Protein AF-A0A534WFU0-F1 (afdb_monomer_lite)

Secondary structure (DSSP, 8-state):
--HHHHHHHHHHHHHHHHHHHHHHHHHHHHHS-SS-SSTTTHHHHHHHHHHHTT--SS----HHHHHHHHHHHHHHHHHHHHHHHHHTTTSSS-TT-PPPPPHHHHHHHHHHHHTT----SS-HHHH--HHIIIIIIHHHHHHHHHHHHHHHHHHHHHHHSPP-STT------HHHHHHHIIIIIIHHHHHHHHHHHHHHT-----PPPEEEE-TTS-EEEE--S-HHHHHHHHHHTT----SSTTGGGSTTT--SHHHHHHHHHHHHHHHHHHHHHHHHHTS-HHHHHHHHHHHHHHHHHHHHHHHHHHTSPPGGGTT-TTS-TTS---TT--TTTHHHHHHHHHHHHHHTT----SS-GGGS-HHHHHHHHHHHHTTS-SS-STTHHHHHHHHHHHHHHHHHHHHHTS--EETTEEP-HHHHHHHHHHHHHHHHHHHHHHHHHHHSHHHHTT-SS-THHHHHHHHHHHHHHHHT-----S-S---SHHHHHHHHHHHHHHHHHHHHHHHHHHHHHTTS--PPP-TTS--TTSHHHHHHHHHHHHHHHHHTT----THHHHHHHHHHHHHHHHHHHHSPPTTPPPHHHHHHHHHHHHHHHHHHHHHHHHHHHHHHHHHHHHHHHHHT-EEEEESSSSPPS--TT--SEEEEEGGG--TT-EEEEETTPBP-S-EEEEEEEEEEE-HHHH---PPEEEETTSTT-EE-TT-EE-SSEEEEEE-S-TT-SHHHHHHHHHH-TT-PPPHHHHHHHHHHTTTGGGSSHHHHHHHHHHHHTT----HHHHHHHHHHHS-HHHHTTHHHHHHHHHHHHHTTTEEES-HHHHHHHHT-SEEEEEIIIIIEEEEEEEEEEEEPTT--HHHHHHHHHHTTTT--SHHHHHHHHHHHHHS--PPP---SSEEEEEEETTTTEEEEEETTEEEEEEEHHHHHHHHHHTT----HHHHHHHHHHHHTT-EEEEEEETTEEEEEEEEEEEEPTTHHHHHHHHHHTT-EEEEE-SS-HHHHHHHHHHHT-SEEE-S--HHHHHHHHHHHHHTT--EEEEE-SGGGHHHHTTSSEEEEETTS-HHHHHH-SEEESS--TTHHHHHHHHHHHHHHHHHHHHHHHHHHHHHHHHHHHHHHHTTT-GGGGGG-TT--S-HHHHHHHHHHHHHHHHHHHHHHHHH--------HHHHHHHHIIIIIHHHHHHHHHHHHHHHHHHHHTT--

Foldseek 3Di:
DDPVLVVLVVVLVVLLVVLLQVLLVLVLCLAVNPDHPPCVPLVVVVVVVCVVVVNDQVDFDFLVRLLVVLVVVLVVLLVVLLVCQQCVLVDPQQLVSAHRADNLQSLLQSLLLSLLQQFDLDFLLRRDGQCSVVVNRLVSLLQNLLQLQLLLQQLLQLQQAFADPVPPLGRGHSVSSRSSSRRRPQPVQLVVQLVVLVVLQAAADSDQWDWDQDPVRDTDTHGHHHQSSSLSSLQLQLSQNANGPLFCQDCNSPVALVSLSVSLSSLLNQLSNSLQNSCVSNVHSLLSVLLLLLLVVLLVVLLVQLLVQQQAADPVCPPVPVDDPRQGQCAQADPRQGSSSQSSVLSSLLLALRQHHNGQLLSGDPRNNVSSLLSLLLLSQNSYGNNRNSLLLVLLLLVLQLLLCLQLLAFRDDQQFGRFLLLLLLSLQLLLLLLVLLLVLLLVLLVDCVSQVQAQDAFPSSSVQSSSLLSSLLSSSNHGSPRGSLNDSSSSNSSSVSSNCSRSVSSSSSSVSSSVSNNTFGFDDFLAHDDCRDPLVSVSSSVSSCLCSVLSNAAAQALVLLVVLLVVLVVLLVCCVVPNDVPADDSLLSVLLSVLSVLLNVLLVVLLCVLLVLLLVVLVVLVVLLQPAKWFWFQDPPDDPDDPPDDRTDIDRLLQDAQQIKTKAAAFHFANFKFFFQADKFWKQPCQQQVDRDTDIAHHDDLRRIDAGSIGTHHGMTMTGHHHGRCGGPSSLSSCVSNPPPADQARSLSSVSSVLVSSNSRQHSVLVSVCSSCVSNVFHDHSSLSSLLRNLSRLSLLSSLSNSLLSLLQVLLVVVQKHFLYSNLLQLLLHFQAEEEECALAQFVNDFAFDDWFFDVPFDRVNSLVLLLQQLVQAPDPHSVRSVVCSCPVVVDDDDPPPPFKDWAYDDPVLQWTFIDGDQWTKIKGAPVSVQVQLVVLVAHDDPVQVVVQVVLVLLLWGWIWMDIRNGTGHITTTHRGGDPPLLVLQVVCVLLNYAYEYEYLADPSNQVNSCVVNVHRYYDYNDFLVNLQVVQVVCVVSVGQYEYEDAELRCLVNQLSHSAREYECSHDPSSVVSGSMYRPNSHNSSSSVSNQSSSLSSSLSSLSVLLSSLQSVLLCLLQVCLSPCVSVVVCVVSVVLPFPHSSLSSSLSSNCSSVSSVVCSVCSSVGDRDDSRRSSVSSVVSCVCRNVCSNPVSSVRSSVSSVVCVVVVVD

pLDDT: mean 85.78, std 10.75, range [32.53, 98.62]

Structure (mmCIF, N/CA/C/O backbone):
data_AF-A0A534WFU0-F1
#
_entry.id   AF-A0A534WFU0-F1
#
loop_
_atom_site.group_PDB
_atom_site.id
_atom_site.type_symbol
_atom_site.label_atom_id
_atom_site.label_alt_id
_atom_site.label_comp_id
_atom_site.label_asym_id
_atom_site.label_entity_id
_atom_site.label_seq_id
_atom_site.pdbx_PDB_ins_code
_atom_site.Cartn_x
_atom_site.Cartn_y
_atom_site.Cartn_z
_atom_site.occupancy
_atom_site.B_iso_or_equiv
_atom_site.auth_seq_id
_atom_site.auth_comp_id
_atom_site.auth_asym_id
_atom_site.auth_atom_id
_atom_site.pdbx_PDB_model_num
ATOM 1 N N . MET A 1 1 ? 3.843 -21.977 -29.420 1.00 87.38 1 MET A N 1
ATOM 2 C CA . MET A 1 1 ? 4.361 -22.401 -28.090 1.00 87.38 1 MET A CA 1
ATOM 3 C C . MET A 1 1 ? 4.726 -23.883 -28.153 1.00 87.38 1 MET A C 1
ATOM 5 O O . MET A 1 1 ? 4.116 -24.588 -28.947 1.00 87.38 1 MET A O 1
ATOM 9 N N . THR A 1 2 ? 5.683 -24.371 -27.357 1.00 88.62 2 THR A N 1
ATOM 10 C CA . THR A 1 2 ? 6.156 -25.772 -27.396 1.00 88.62 2 THR A CA 1
ATOM 11 C C . THR A 1 2 ? 6.122 -26.433 -26.014 1.00 88.62 2 THR A C 1
ATOM 13 O O . THR A 1 2 ? 6.211 -25.760 -24.987 1.00 88.62 2 THR A O 1
ATOM 16 N N . ALA A 1 3 ? 6.033 -27.767 -25.976 1.00 90.81 3 ALA A N 1
ATOM 17 C CA . ALA A 1 3 ? 6.104 -28.527 -24.723 1.00 90.81 3 ALA A CA 1
ATOM 18 C C . ALA A 1 3 ? 7.457 -28.347 -24.007 1.00 90.81 3 ALA A C 1
ATOM 20 O O . ALA A 1 3 ? 7.496 -28.235 -22.785 1.00 90.81 3 ALA A O 1
ATOM 21 N N . ILE A 1 4 ? 8.557 -28.248 -24.765 1.00 90.12 4 ILE A N 1
ATOM 22 C CA . ILE A 1 4 ? 9.907 -28.007 -24.228 1.00 90.12 4 ILE A CA 1
ATOM 23 C C . ILE A 1 4 ? 9.972 -26.648 -23.515 1.00 90.12 4 ILE A C 1
ATOM 25 O O . ILE A 1 4 ? 10.508 -26.573 -22.412 1.00 90.12 4 ILE A O 1
ATOM 29 N N . GLY A 1 5 ? 9.366 -25.599 -24.086 1.00 92.00 5 GLY A N 1
ATOM 30 C CA . GLY A 1 5 ? 9.290 -24.281 -23.449 1.00 92.00 5 GLY A CA 1
ATOM 31 C C . GLY A 1 5 ? 8.553 -24.312 -22.107 1.00 92.00 5 GLY A C 1
ATOM 32 O O . GLY A 1 5 ? 9.035 -23.759 -21.122 1.00 92.00 5 GLY A O 1
ATOM 33 N N . TRP A 1 6 ? 7.437 -25.041 -22.023 1.00 95.56 6 TRP A N 1
ATOM 34 C CA . TRP A 1 6 ? 6.738 -25.243 -20.749 1.00 95.56 6 TRP A CA 1
ATOM 35 C C . TRP A 1 6 ? 7.561 -26.041 -19.731 1.00 95.56 6 TRP A C 1
ATOM 37 O O . TRP A 1 6 ? 7.572 -25.685 -18.554 1.00 95.56 6 TRP A O 1
ATOM 47 N N . VAL A 1 7 ? 8.295 -27.072 -20.163 1.00 95.81 7 VAL A N 1
ATOM 48 C CA . VAL A 1 7 ? 9.203 -27.828 -19.282 1.00 95.81 7 VAL A CA 1
ATOM 49 C C . VAL A 1 7 ? 10.330 -26.938 -18.742 1.00 95.81 7 VAL A C 1
ATOM 51 O O . VAL A 1 7 ? 10.638 -27.033 -17.557 1.00 95.81 7 VAL A O 1
ATOM 54 N N . GLN A 1 8 ? 10.895 -26.030 -19.549 1.00 93.62 8 GLN A N 1
ATOM 55 C CA . GLN A 1 8 ? 11.884 -25.042 -19.088 1.00 93.62 8 GLN A CA 1
ATOM 56 C C . GLN A 1 8 ? 11.313 -24.125 -17.993 1.00 93.62 8 GLN A C 1
ATOM 58 O O . GLN A 1 8 ? 11.947 -23.949 -16.952 1.00 93.62 8 GLN A O 1
ATOM 63 N N . ILE A 1 9 ? 10.103 -23.588 -18.195 1.00 96.00 9 ILE A N 1
ATOM 64 C CA . ILE A 1 9 ? 9.423 -22.701 -17.234 1.00 96.00 9 ILE A CA 1
ATOM 65 C C . ILE A 1 9 ? 9.124 -23.442 -15.919 1.00 96.00 9 ILE A C 1
ATOM 67 O O . ILE A 1 9 ? 9.430 -22.943 -14.836 1.00 96.00 9 ILE A O 1
ATOM 71 N N . VAL A 1 10 ? 8.584 -24.664 -15.989 1.00 97.00 10 VAL A N 1
ATOM 72 C CA . VAL A 1 10 ? 8.299 -25.487 -14.797 1.00 97.00 10 VAL A CA 1
ATOM 73 C C . VAL A 1 10 ? 9.586 -25.868 -14.056 1.00 97.00 10 VAL A C 1
ATOM 75 O O . VAL A 1 10 ? 9.624 -25.800 -12.826 1.00 97.00 10 VAL A O 1
ATOM 78 N N . LEU A 1 11 ? 10.655 -26.219 -14.780 1.00 97.38 11 LEU A N 1
ATOM 79 C CA . LEU A 1 11 ? 11.960 -26.535 -14.195 1.00 97.38 11 LEU A CA 1
ATOM 80 C C . LEU A 1 11 ? 12.571 -25.322 -13.479 1.00 97.38 11 LEU A C 1
ATOM 82 O O . LEU A 1 11 ? 13.090 -25.473 -12.374 1.00 97.38 11 LEU A O 1
ATOM 86 N N . PHE A 1 12 ? 12.467 -24.124 -14.063 1.00 97.88 12 PHE A N 1
ATOM 87 C CA . PHE A 1 12 ? 12.903 -22.877 -13.432 1.00 97.88 12 PHE A CA 1
ATOM 88 C C . PHE A 1 12 ? 12.216 -22.656 -12.075 1.00 97.88 12 PHE A C 1
ATOM 90 O O . PHE A 1 12 ? 12.898 -22.569 -11.049 1.00 97.88 12 PHE A O 1
ATOM 97 N N . PHE A 1 13 ? 10.878 -22.654 -12.033 1.00 97.62 13 PHE A N 1
ATOM 98 C CA . PHE A 1 13 ? 10.144 -22.457 -10.776 1.00 97.62 13 PHE A CA 1
ATOM 99 C C . PHE A 1 13 ? 10.423 -23.566 -9.751 1.00 97.62 13 PHE A C 1
ATOM 101 O O . PHE A 1 13 ? 10.534 -23.277 -8.559 1.00 97.62 13 PHE A O 1
ATOM 108 N N . ALA A 1 14 ? 10.598 -24.818 -10.189 1.00 97.88 14 ALA A N 1
ATOM 109 C CA . ALA A 1 14 ? 10.969 -25.924 -9.307 1.00 97.88 14 ALA A CA 1
ATOM 110 C C . ALA A 1 14 ? 12.361 -25.731 -8.671 1.00 97.88 14 ALA A C 1
ATOM 112 O O . ALA A 1 14 ? 12.529 -25.986 -7.475 1.00 97.88 14 ALA A O 1
ATOM 113 N N . VAL A 1 15 ? 13.345 -25.235 -9.430 1.00 98.19 15 VAL A N 1
ATOM 114 C CA . VAL A 1 15 ? 14.695 -24.931 -8.923 1.00 98.19 15 VAL A CA 1
ATOM 115 C C . VAL A 1 15 ? 14.673 -23.738 -7.961 1.00 98.19 15 VAL A C 1
ATOM 117 O O . VAL A 1 15 ? 15.229 -23.837 -6.866 1.00 98.19 15 VAL A O 1
ATOM 120 N N . VAL A 1 16 ? 13.976 -22.645 -8.292 1.00 97.88 16 VAL A N 1
ATOM 121 C CA . VAL A 1 16 ? 13.821 -21.484 -7.390 1.00 97.88 16 VAL A CA 1
ATOM 122 C C . VAL A 1 16 ? 13.132 -21.886 -6.079 1.00 97.88 16 VAL A C 1
ATOM 124 O O . VAL A 1 16 ? 13.598 -21.531 -4.991 1.00 97.88 16 VAL A O 1
ATOM 127 N N . LEU A 1 17 ? 12.069 -22.694 -6.148 1.00 97.44 17 LEU A N 1
ATOM 128 C CA . LEU A 1 17 ? 11.371 -23.232 -4.976 1.00 97.44 17 LEU A CA 1
ATOM 129 C C . LEU A 1 17 ? 12.290 -24.113 -4.108 1.00 97.44 17 LEU A C 1
ATOM 131 O O . LEU A 1 17 ? 12.271 -24.010 -2.878 1.00 97.44 17 LEU A O 1
ATOM 135 N N . ALA A 1 18 ? 13.132 -24.943 -4.732 1.00 97.88 18 ALA A N 1
ATOM 136 C CA . ALA A 1 18 ? 14.110 -25.774 -4.032 1.00 97.88 18 ALA A CA 1
ATOM 137 C C . ALA A 1 18 ? 15.213 -24.946 -3.342 1.00 97.88 18 ALA A C 1
ATOM 139 O O . ALA A 1 18 ? 15.625 -25.295 -2.234 1.00 97.88 18 ALA A O 1
ATOM 140 N N . LEU A 1 19 ? 15.656 -23.838 -3.951 1.00 97.25 19 LEU A N 1
ATOM 141 C CA . LEU A 1 19 ? 16.693 -22.939 -3.416 1.00 97.25 19 LEU A CA 1
ATOM 142 C C . LEU A 1 19 ? 16.180 -21.958 -2.347 1.00 97.25 19 LEU A C 1
ATOM 144 O O . LEU A 1 19 ? 16.927 -21.612 -1.427 1.00 97.25 19 LEU A O 1
ATOM 148 N N . THR A 1 20 ? 14.898 -21.579 -2.407 1.00 97.81 20 THR A N 1
ATOM 149 C CA . THR A 1 20 ? 14.222 -20.661 -1.467 1.00 97.81 20 THR A CA 1
ATOM 150 C C . THR A 1 20 ? 14.509 -21.015 0.003 1.00 97.81 20 THR A C 1
ATOM 152 O O . THR A 1 20 ? 14.921 -20.169 0.799 1.00 97.81 20 THR A O 1
ATOM 155 N N . LYS A 1 21 ? 14.338 -22.291 0.378 1.00 97.19 21 LYS A N 1
ATOM 156 C CA . LYS A 1 21 ? 14.540 -22.779 1.755 1.00 97.19 21 LYS A CA 1
ATOM 157 C C . LYS A 1 21 ? 16.011 -22.769 2.215 1.00 97.19 21 LYS A C 1
ATOM 159 O O . LYS A 1 21 ? 16.262 -22.201 3.278 1.00 97.19 21 LYS A O 1
ATOM 164 N N . PRO A 1 22 ? 16.982 -23.409 1.528 1.00 97.56 22 PRO A N 1
ATOM 165 C CA . PRO A 1 22 ? 18.373 -23.434 1.983 1.00 97.56 22 PRO A CA 1
ATOM 166 C C . PRO A 1 22 ? 19.017 -22.043 1.999 1.00 97.56 22 PRO A C 1
ATOM 168 O O . PRO A 1 22 ? 19.677 -21.714 2.985 1.00 97.56 22 PRO A O 1
ATOM 171 N N . LEU A 1 23 ? 18.782 -21.203 0.983 1.00 96.56 23 LEU A N 1
ATOM 172 C CA . LEU A 1 23 ? 19.346 -19.850 0.940 1.00 96.56 23 LEU A CA 1
ATOM 173 C C . LEU A 1 23 ? 18.704 -18.941 1.999 1.00 96.56 23 LEU A C 1
ATOM 175 O O . LEU A 1 23 ? 19.419 -18.293 2.764 1.00 96.56 23 LEU A O 1
ATOM 179 N N . GLY A 1 24 ? 17.376 -18.977 2.155 1.00 96.88 24 GLY A N 1
ATOM 180 C CA . GLY A 1 24 ? 16.691 -18.248 3.227 1.00 96.88 24 GLY A CA 1
ATOM 181 C C . GLY A 1 24 ? 17.104 -18.689 4.639 1.00 96.88 24 GLY A C 1
ATOM 182 O O . GLY A 1 24 ? 17.192 -17.861 5.553 1.00 96.88 24 GLY A O 1
ATOM 183 N N . ALA A 1 25 ? 17.415 -19.978 4.829 1.00 95.94 25 ALA A N 1
ATOM 184 C CA . ALA A 1 25 ? 17.939 -20.520 6.084 1.00 95.94 25 ALA A CA 1
ATOM 185 C C . ALA A 1 25 ? 19.394 -20.120 6.356 1.00 95.94 25 ALA A C 1
ATOM 187 O O . ALA A 1 25 ? 19.766 -19.924 7.515 1.00 95.94 25 ALA A O 1
ATOM 188 N N . TYR A 1 26 ? 20.206 -19.975 5.308 1.00 96.50 26 TYR A N 1
ATOM 189 C CA . TYR A 1 26 ? 21.554 -19.429 5.406 1.00 96.50 26 TYR A CA 1
ATOM 190 C C . TYR A 1 26 ? 21.514 -17.941 5.785 1.00 96.50 26 TYR A C 1
ATOM 192 O O . TYR A 1 26 ? 22.083 -17.563 6.809 1.00 96.50 26 TYR A O 1
ATOM 200 N N . MET A 1 27 ? 20.757 -17.119 5.049 1.00 96.44 27 MET A N 1
ATOM 201 C CA . MET A 1 27 ? 20.616 -15.682 5.323 1.00 96.44 27 MET A CA 1
ATOM 202 C C . MET A 1 27 ? 20.063 -15.408 6.729 1.00 96.44 27 MET A C 1
ATOM 204 O O . MET A 1 27 ? 20.607 -14.571 7.447 1.00 96.44 27 MET A O 1
ATOM 208 N N . PHE A 1 28 ? 19.066 -16.171 7.194 1.00 95.75 28 PHE A N 1
ATOM 209 C CA . PHE A 1 28 ? 18.560 -16.036 8.567 1.00 95.75 28 PHE A CA 1
ATOM 210 C C . PHE A 1 28 ? 19.661 -16.234 9.629 1.00 95.75 28 PHE A C 1
ATOM 212 O O . PHE A 1 28 ? 19.706 -15.493 10.610 1.00 95.75 28 PHE A O 1
ATOM 219 N N . ARG A 1 29 ? 20.589 -17.183 9.421 1.00 94.12 29 ARG A N 1
ATOM 220 C CA . ARG A 1 29 ? 21.737 -17.414 10.322 1.00 94.12 29 ARG A CA 1
ATOM 221 C C . ARG A 1 29 ? 22.804 -16.318 10.241 1.00 94.12 29 ARG A C 1
ATOM 223 O O . ARG A 1 29 ? 23.477 -16.077 11.237 1.00 94.12 29 ARG A O 1
ATOM 230 N N . VAL A 1 30 ? 22.971 -15.674 9.085 1.00 94.00 30 VAL A N 1
ATOM 231 C CA . VAL A 1 30 ? 23.901 -14.544 8.902 1.00 94.00 30 VAL A CA 1
ATOM 232 C C . VAL A 1 30 ? 23.405 -13.301 9.652 1.00 94.00 30 VAL A C 1
ATOM 234 O O . VAL A 1 30 ? 24.183 -12.667 10.367 1.00 94.00 30 VAL A O 1
ATOM 237 N N . PHE A 1 31 ? 22.118 -12.964 9.517 1.00 93.12 31 PHE A N 1
ATOM 238 C CA . PHE A 1 31 ? 21.583 -11.684 9.994 1.00 93.12 31 PHE A CA 1
ATOM 239 C C . PHE A 1 31 ? 21.004 -11.719 11.417 1.00 93.12 31 PHE A C 1
ATOM 241 O O . PHE A 1 31 ? 21.310 -10.823 12.199 1.00 93.12 31 PHE A O 1
ATOM 248 N N . GLU A 1 32 ? 20.226 -12.747 11.785 1.00 90.44 32 GLU A N 1
ATOM 249 C CA . GLU A 1 32 ? 19.561 -12.850 13.104 1.00 90.44 32 GLU A CA 1
ATOM 250 C C . GLU A 1 32 ? 19.981 -14.113 13.898 1.00 90.44 32 GLU A C 1
ATOM 252 O O . GLU A 1 32 ? 19.374 -14.443 14.917 1.00 90.44 32 GLU A O 1
ATOM 257 N N . GLY A 1 33 ? 21.003 -14.848 13.443 1.00 79.31 33 GLY A N 1
ATOM 258 C CA . GLY A 1 33 ? 21.503 -16.054 14.111 1.00 79.31 33 GLY A CA 1
ATOM 259 C C . GLY A 1 33 ? 22.493 -15.772 15.248 1.00 79.31 33 GLY A C 1
ATOM 260 O O . GLY A 1 33 ? 23.365 -14.914 15.129 1.00 79.31 33 GLY A O 1
ATOM 261 N N . GLU A 1 34 ? 22.421 -16.569 16.321 1.00 76.25 34 GLU A N 1
ATOM 262 C CA . GLU A 1 34 ? 23.332 -16.501 17.483 1.00 76.25 34 GLU A CA 1
ATOM 263 C C . GLU A 1 34 ? 24.814 -16.702 17.124 1.00 76.25 34 GLU A C 1
ATOM 265 O O . GLU A 1 34 ? 25.704 -16.232 17.832 1.00 76.25 34 GLU A O 1
ATOM 270 N N . ARG A 1 35 ? 25.092 -17.435 16.037 1.00 79.00 35 ARG A N 1
ATOM 271 C CA . ARG A 1 35 ? 26.437 -17.676 15.502 1.00 79.00 35 ARG A CA 1
ATOM 272 C C . ARG A 1 35 ? 26.400 -17.649 13.978 1.00 79.00 35 ARG A C 1
ATOM 274 O O . ARG A 1 35 ? 25.662 -18.418 13.361 1.00 79.00 35 ARG A O 1
ATOM 281 N N . GLN A 1 36 ? 27.233 -16.800 13.388 1.00 86.81 36 GLN A N 1
ATOM 282 C CA . GLN A 1 36 ? 27.396 -16.671 11.942 1.00 86.81 36 GLN A CA 1
ATOM 283 C C . GLN A 1 36 ? 28.006 -17.964 11.357 1.00 86.81 36 GLN A C 1
ATOM 285 O O . GLN A 1 36 ? 28.802 -18.630 12.031 1.00 86.81 36 GLN A O 1
ATOM 290 N N . PRO A 1 37 ? 27.662 -18.353 10.114 1.00 85.06 37 PRO A N 1
ATOM 291 C CA . PRO A 1 37 ? 28.243 -19.527 9.464 1.00 85.06 37 PRO A CA 1
ATOM 292 C C . PRO A 1 37 ? 29.743 -19.332 9.174 1.00 85.06 37 PRO A C 1
ATOM 294 O O . PRO A 1 37 ? 30.183 -18.234 8.864 1.00 85.06 37 PRO A O 1
ATOM 297 N N . LEU A 1 38 ? 30.544 -20.403 9.240 1.00 81.50 38 LEU A N 1
ATOM 298 C CA . LEU A 1 38 ? 31.998 -20.373 8.970 1.00 81.50 38 LEU A CA 1
ATOM 299 C C . LEU A 1 38 ? 32.788 -19.264 9.735 1.00 81.50 38 LEU A C 1
ATOM 301 O O . LEU A 1 38 ? 33.644 -18.595 9.149 1.00 81.50 38 LEU A O 1
ATOM 305 N N . PRO A 1 39 ? 32.594 -19.085 11.062 1.00 79.31 39 PRO A N 1
ATOM 306 C CA . PRO A 1 39 ? 33.052 -17.899 11.809 1.00 79.31 39 PRO A CA 1
ATOM 307 C C . PRO A 1 39 ? 34.579 -17.796 12.011 1.00 79.31 39 PRO A C 1
ATOM 309 O O . PRO A 1 39 ? 35.072 -16.787 12.530 1.00 79.31 39 PRO A O 1
ATOM 312 N N . ARG A 1 40 ? 35.336 -18.831 11.614 1.00 79.25 40 ARG A N 1
ATOM 313 C CA . ARG A 1 40 ? 36.809 -18.808 11.530 1.00 79.25 40 ARG A CA 1
ATOM 314 C C . ARG A 1 40 ? 37.304 -18.055 10.291 1.00 79.25 40 ARG A C 1
ATOM 316 O O . ARG A 1 40 ? 38.313 -17.364 10.386 1.00 79.25 40 ARG A O 1
ATOM 323 N N . VAL A 1 41 ? 36.587 -18.176 9.170 1.00 82.88 41 VAL A N 1
ATOM 324 C CA . VAL A 1 41 ? 36.924 -17.552 7.882 1.00 82.88 41 VAL A CA 1
ATOM 325 C C . VAL A 1 41 ? 36.290 -16.162 7.824 1.00 82.88 41 VAL A C 1
ATOM 327 O O . VAL A 1 41 ? 36.940 -15.174 8.162 1.00 82.88 41 VAL A O 1
ATOM 330 N N . PHE A 1 42 ? 34.996 -16.080 7.506 1.00 88.00 42 PHE A N 1
ATOM 331 C CA . PHE A 1 42 ? 34.296 -14.809 7.297 1.00 88.00 42 PHE A CA 1
ATOM 332 C C . PHE A 1 42 ? 34.245 -13.941 8.555 1.00 88.00 42 PHE A C 1
ATOM 334 O O . PHE A 1 42 ? 34.517 -12.748 8.479 1.00 88.00 42 PHE A O 1
ATOM 341 N N . GLY A 1 43 ? 34.025 -14.542 9.730 1.00 86.69 43 GLY A N 1
ATOM 342 C CA . GLY A 1 43 ? 34.006 -13.810 11.001 1.00 86.69 43 GLY A CA 1
ATOM 343 C C . GLY A 1 43 ? 35.332 -13.117 11.342 1.00 86.69 43 GLY A C 1
ATOM 344 O O . GLY A 1 43 ? 35.346 -12.143 12.090 1.00 86.69 43 GLY A O 1
ATOM 345 N N . SER A 1 44 ? 36.460 -13.584 10.797 1.00 87.88 44 SER A N 1
ATOM 346 C CA . SER A 1 44 ? 37.763 -12.928 10.979 1.00 87.88 44 SER A CA 1
ATOM 347 C C . SER A 1 44 ? 37.917 -11.705 10.073 1.00 87.88 44 SER A C 1
ATOM 349 O O . SER A 1 44 ? 38.459 -10.697 10.524 1.00 87.88 44 SER A O 1
ATOM 351 N N . VAL A 1 45 ? 37.368 -11.761 8.853 1.00 90.31 45 VAL A N 1
ATOM 352 C CA . VAL A 1 45 ? 37.274 -10.614 7.935 1.00 90.31 45 VAL A CA 1
ATOM 353 C C . VAL A 1 45 ? 36.285 -9.580 8.478 1.00 90.31 45 VAL A C 1
ATOM 355 O O . VAL A 1 45 ? 36.651 -8.424 8.636 1.00 90.31 45 VAL A O 1
ATOM 358 N N . GLU A 1 46 ? 35.085 -9.998 8.892 1.00 92.12 46 GLU A N 1
ATOM 359 C CA . GLU A 1 46 ? 34.065 -9.155 9.538 1.00 92.12 46 GLU A CA 1
ATOM 360 C C . GLU A 1 46 ? 34.647 -8.364 10.726 1.00 92.12 46 GLU A C 1
ATOM 362 O O . GLU A 1 46 ? 34.581 -7.135 10.757 1.00 92.12 46 GLU A O 1
ATOM 367 N N . ARG A 1 47 ? 35.318 -9.048 11.668 1.00 90.56 47 ARG A N 1
ATOM 368 C CA . ARG A 1 47 ? 36.002 -8.407 12.810 1.00 90.56 47 ARG A CA 1
ATOM 369 C C . ARG A 1 47 ? 37.190 -7.527 12.411 1.00 90.56 47 ARG A C 1
ATOM 371 O O . ARG A 1 47 ? 37.650 -6.743 13.241 1.00 90.56 47 ARG A O 1
ATOM 378 N N . PHE A 1 48 ? 37.758 -7.682 11.218 1.00 92.50 48 PHE A N 1
ATOM 379 C CA . PHE A 1 48 ? 38.798 -6.790 10.703 1.00 92.50 48 PHE A CA 1
ATOM 380 C C . PHE A 1 48 ? 38.168 -5.534 10.093 1.00 92.50 48 PHE A C 1
ATOM 382 O O . PHE A 1 48 ? 38.490 -4.435 10.538 1.00 92.50 48 PHE A O 1
ATOM 389 N N . THR A 1 49 ? 37.194 -5.686 9.190 1.00 92.44 49 THR A N 1
ATOM 390 C CA . THR A 1 49 ? 36.443 -4.577 8.582 1.00 92.44 49 THR A CA 1
ATOM 391 C C . THR A 1 49 ? 35.768 -3.702 9.640 1.00 92.44 49 THR A C 1
ATOM 393 O O . THR A 1 49 ? 35.892 -2.484 9.582 1.00 92.44 49 THR A O 1
ATOM 396 N N . TYR A 1 50 ? 35.138 -4.287 10.666 1.00 93.62 50 TYR A N 1
ATOM 397 C CA . TYR A 1 50 ? 34.542 -3.512 11.761 1.00 93.62 50 TYR A CA 1
ATOM 398 C C . TYR A 1 50 ? 35.568 -2.666 12.529 1.00 93.62 50 TYR A C 1
ATOM 400 O O . TYR A 1 50 ? 35.288 -1.509 12.834 1.00 93.62 50 TYR A O 1
ATOM 408 N N . ARG A 1 51 ? 36.776 -3.187 12.789 1.00 92.75 51 ARG A N 1
ATOM 409 C CA . ARG A 1 51 ? 37.847 -2.415 13.446 1.00 92.75 51 ARG A CA 1
ATOM 410 C C . ARG A 1 51 ? 38.438 -1.338 12.535 1.00 92.75 51 ARG A C 1
ATOM 412 O O . ARG A 1 51 ? 38.724 -0.253 13.023 1.00 92.75 51 ARG A O 1
ATOM 419 N N . LEU A 1 52 ? 38.582 -1.615 11.239 1.00 94.06 52 LEU A N 1
ATOM 420 C CA . LEU A 1 52 ? 39.084 -0.655 10.252 1.00 94.06 52 LEU A CA 1
ATOM 421 C C . LEU A 1 52 ? 38.110 0.517 10.034 1.00 94.06 52 LEU A C 1
ATOM 423 O O . LEU A 1 52 ? 38.540 1.657 9.906 1.00 94.06 52 LEU A O 1
ATOM 427 N N . CYS A 1 53 ? 36.804 0.241 10.023 1.00 92.25 53 CYS A N 1
ATOM 428 C CA . CYS A 1 53 ? 35.751 1.229 9.773 1.00 92.25 53 CYS A CA 1
ATOM 429 C C . CYS A 1 53 ? 35.129 1.831 11.051 1.00 92.25 53 CYS A C 1
ATOM 431 O O . CYS A 1 53 ? 34.164 2.584 10.952 1.00 92.25 53 CYS A O 1
ATOM 433 N N . GLY A 1 54 ? 35.621 1.484 12.248 1.00 91.88 54 GLY A N 1
ATOM 434 C CA . GLY A 1 54 ? 35.073 1.973 13.525 1.00 91.88 54 GLY A CA 1
ATOM 435 C C . GLY A 1 54 ? 33.636 1.516 13.833 1.00 91.88 54 GLY A C 1
ATOM 436 O O . GLY A 1 54 ? 32.923 2.180 14.585 1.00 91.88 54 GLY A O 1
ATOM 437 N N . VAL A 1 55 ? 33.187 0.404 13.245 1.00 92.94 55 VAL A N 1
ATOM 438 C CA . VAL A 1 55 ? 31.815 -0.107 13.380 1.00 92.94 55 VAL A CA 1
ATOM 439 C C . VAL A 1 55 ? 31.685 -0.932 14.658 1.00 92.94 55 VAL A C 1
ATOM 441 O O . VAL A 1 55 ? 32.252 -2.017 14.766 1.00 92.94 55 VAL A O 1
ATOM 444 N N . ASP A 1 56 ? 30.880 -0.450 15.602 1.00 90.44 56 ASP A N 1
ATOM 445 C CA . ASP A 1 56 ? 30.421 -1.235 16.751 1.00 90.44 56 ASP A CA 1
ATOM 446 C C . ASP A 1 56 ? 29.156 -2.042 16.378 1.00 90.44 56 ASP A C 1
ATOM 448 O O . ASP A 1 56 ? 28.101 -1.438 16.149 1.00 90.44 56 ASP A O 1
ATOM 452 N N . PRO A 1 57 ? 29.218 -3.389 16.327 1.00 87.06 57 PRO A N 1
ATOM 453 C CA . PRO A 1 57 ? 28.065 -4.222 16.002 1.00 87.06 57 PRO A CA 1
ATOM 454 C C . PRO A 1 57 ? 27.066 -4.398 17.157 1.00 87.06 57 PRO A C 1
ATOM 456 O O . PRO A 1 57 ? 25.957 -4.872 16.912 1.00 87.06 57 PRO A O 1
ATOM 459 N N . ALA A 1 58 ? 27.416 -4.035 18.397 1.00 85.00 58 ALA A N 1
ATOM 460 C CA . ALA A 1 58 ? 26.487 -4.057 19.530 1.00 85.00 58 ALA A CA 1
ATOM 461 C C . ALA A 1 58 ? 25.577 -2.814 19.555 1.00 85.00 58 ALA A C 1
ATOM 463 O O . ALA A 1 58 ? 24.458 -2.863 20.075 1.00 85.00 58 ALA A O 1
ATOM 464 N N . ARG A 1 59 ? 26.024 -1.699 18.964 1.00 88.31 59 ARG A N 1
ATOM 465 C CA . ARG A 1 59 ? 25.272 -0.442 18.917 1.00 88.31 59 ARG A CA 1
ATOM 466 C C . ARG A 1 59 ? 24.177 -0.472 17.850 1.00 88.31 59 ARG A C 1
ATOM 468 O O . ARG A 1 59 ? 24.421 -0.221 16.669 1.00 88.31 59 ARG A O 1
ATOM 475 N N . GLY A 1 60 ? 22.944 -0.719 18.287 1.00 87.19 60 GLY A N 1
ATOM 476 C CA . GLY A 1 60 ? 21.748 -0.545 17.462 1.00 87.19 60 GLY A CA 1
ATOM 477 C C . GLY A 1 60 ? 21.480 0.924 17.103 1.00 87.19 60 GLY A C 1
ATOM 478 O O . GLY A 1 60 ? 21.733 1.835 17.892 1.00 87.19 60 GLY A O 1
ATOM 479 N N . GLN A 1 61 ? 20.937 1.152 15.908 1.00 93.38 61 GLN A N 1
ATOM 480 C CA . GLN A 1 61 ? 20.578 2.463 15.366 1.00 93.38 61 GLN A CA 1
ATOM 481 C C . GLN A 1 61 ? 19.058 2.674 15.374 1.00 93.38 61 GLN A C 1
ATOM 483 O O . GLN A 1 61 ? 18.285 1.750 15.104 1.00 93.38 61 GLN A O 1
ATOM 488 N N . THR A 1 62 ? 18.630 3.909 15.646 1.00 92.31 62 THR A N 1
ATOM 489 C CA . THR A 1 62 ? 17.245 4.363 15.449 1.00 92.31 62 THR A CA 1
ATOM 490 C C . THR A 1 62 ? 16.966 4.612 13.964 1.00 92.31 62 THR A C 1
ATOM 492 O O . THR A 1 62 ? 17.895 4.806 13.177 1.00 92.31 62 THR A O 1
ATOM 495 N N . TRP A 1 63 ? 15.690 4.637 13.560 1.00 92.94 63 TRP A N 1
ATOM 496 C CA . TRP A 1 63 ? 15.329 4.765 12.141 1.00 92.94 63 TRP A CA 1
ATOM 497 C C . TRP A 1 63 ? 15.898 6.011 11.424 1.00 92.94 63 TRP A C 1
ATOM 499 O O . TRP A 1 63 ? 16.360 5.840 10.294 1.00 92.94 63 TRP A O 1
ATOM 509 N N . PRO A 1 64 ? 15.994 7.218 12.031 1.00 94.88 64 PRO A N 1
ATOM 510 C CA . PRO A 1 64 ? 16.593 8.369 11.353 1.00 94.88 64 PRO A CA 1
ATOM 511 C C . PRO A 1 64 ? 18.105 8.204 11.169 1.00 94.88 64 PRO A C 1
ATOM 513 O O . PRO A 1 64 ? 18.634 8.559 10.123 1.00 94.88 64 PRO A O 1
ATOM 516 N N . VAL A 1 65 ? 18.797 7.616 12.154 1.00 95.25 65 VAL A N 1
ATOM 517 C CA . VAL A 1 65 ? 20.249 7.368 12.098 1.00 95.25 65 VAL A CA 1
ATOM 518 C C . VAL A 1 65 ? 20.576 6.317 11.039 1.00 95.25 65 VAL A C 1
ATOM 520 O O . VAL A 1 65 ? 21.492 6.518 10.251 1.00 95.25 65 VAL A O 1
ATOM 523 N N . TYR A 1 66 ? 19.800 5.232 10.977 1.00 96.25 66 TYR A N 1
ATOM 524 C CA . TYR A 1 66 ? 19.949 4.197 9.950 1.00 96.25 66 TYR A CA 1
ATOM 525 C C . TYR A 1 66 ? 19.737 4.779 8.544 1.00 96.25 66 TYR A C 1
ATOM 527 O O . TYR A 1 66 ? 20.556 4.568 7.653 1.00 96.25 66 TYR A O 1
ATOM 535 N N . THR A 1 67 ? 18.670 5.571 8.369 1.00 96.62 67 THR A N 1
ATOM 536 C CA . THR A 1 67 ? 18.356 6.257 7.104 1.00 96.62 67 THR A CA 1
ATOM 537 C C . THR A 1 67 ? 19.480 7.216 6.707 1.00 96.62 67 THR A C 1
ATOM 539 O O . THR A 1 67 ? 19.934 7.186 5.569 1.00 96.62 67 THR A O 1
ATOM 542 N N . PHE A 1 68 ? 19.988 8.023 7.645 1.00 97.38 68 PHE A N 1
ATOM 543 C CA . PHE A 1 68 ? 21.101 8.938 7.391 1.00 97.38 68 PHE A CA 1
ATOM 544 C C . PHE A 1 68 ? 22.388 8.201 6.992 1.00 97.38 68 PHE A C 1
ATOM 546 O O . PHE A 1 68 ? 23.032 8.607 6.031 1.00 97.38 68 PHE A O 1
ATOM 553 N N . CYS A 1 69 ? 22.750 7.106 7.672 1.00 96.94 69 CYS A N 1
ATOM 554 C CA . CYS A 1 69 ? 23.923 6.309 7.299 1.00 96.94 69 CYS A CA 1
ATOM 555 C C . CYS A 1 69 ? 23.806 5.727 5.882 1.00 96.94 69 CYS A C 1
ATOM 557 O O . CYS A 1 69 ? 24.782 5.787 5.138 1.00 96.94 69 CYS A O 1
ATOM 559 N N . LEU A 1 70 ? 22.626 5.226 5.500 1.00 97.31 70 LEU A N 1
ATOM 560 C CA . LEU A 1 70 ? 22.358 4.730 4.148 1.00 97.31 70 LEU A CA 1
ATOM 561 C C . LEU A 1 70 ? 22.493 5.849 3.107 1.00 97.31 70 LEU A C 1
ATOM 563 O O . LEU A 1 70 ? 23.270 5.716 2.166 1.00 97.31 70 LEU A O 1
ATOM 567 N N . LEU A 1 71 ? 21.793 6.972 3.299 1.00 97.25 71 LEU A N 1
ATOM 568 C CA . LEU A 1 71 ? 21.801 8.088 2.347 1.00 97.25 71 LEU A CA 1
ATOM 569 C C . LEU A 1 71 ? 23.194 8.717 2.197 1.00 97.25 71 LEU A C 1
ATOM 571 O O . LEU A 1 71 ? 23.613 9.008 1.080 1.00 97.25 71 LEU A O 1
ATOM 575 N N . ALA A 1 72 ? 23.933 8.892 3.297 1.00 97.19 72 ALA A N 1
ATOM 576 C CA . ALA A 1 72 ? 25.289 9.438 3.268 1.00 97.19 72 ALA A CA 1
ATOM 577 C C . ALA A 1 72 ? 26.283 8.491 2.573 1.00 97.19 72 ALA A C 1
ATOM 579 O O . ALA A 1 72 ? 27.131 8.951 1.808 1.00 97.19 72 ALA A O 1
ATOM 580 N N . PHE A 1 73 ? 26.159 7.176 2.797 1.00 96.94 73 PHE A N 1
ATOM 581 C CA . PHE A 1 73 ? 26.960 6.166 2.103 1.00 96.94 73 PHE A CA 1
ATOM 582 C C . PHE A 1 73 ? 26.692 6.172 0.593 1.00 96.94 73 PHE A C 1
ATOM 584 O O . PHE A 1 73 ? 27.633 6.258 -0.195 1.00 96.94 73 PHE A O 1
ATOM 591 N N . SER A 1 74 ? 25.420 6.146 0.188 1.00 96.31 74 SER A N 1
ATOM 592 C CA . SER A 1 74 ? 25.033 6.182 -1.223 1.00 96.31 74 SER A CA 1
ATOM 593 C C . SER A 1 74 ? 25.458 7.485 -1.905 1.00 96.31 74 SER A C 1
ATOM 595 O O . SER A 1 74 ? 26.066 7.437 -2.968 1.00 96.31 74 SER A O 1
ATOM 597 N N . PHE A 1 75 ? 25.238 8.648 -1.282 1.00 96.69 75 PHE A N 1
ATOM 598 C CA . PHE A 1 75 ? 25.671 9.938 -1.834 1.00 96.69 75 PHE A CA 1
ATOM 599 C C . PHE A 1 75 ? 27.191 9.999 -2.059 1.00 96.69 75 PHE A C 1
ATOM 601 O O . PHE A 1 75 ? 27.641 10.429 -3.120 1.00 96.69 75 PHE A O 1
ATOM 608 N N . PHE A 1 76 ? 27.988 9.504 -1.106 1.00 96.62 76 PHE A N 1
ATOM 609 C CA . PHE A 1 76 ? 29.436 9.377 -1.286 1.00 96.62 76 PHE A CA 1
ATOM 610 C C . PHE A 1 76 ? 29.793 8.416 -2.436 1.00 96.62 76 PHE A C 1
ATOM 612 O O . PHE A 1 76 ? 30.696 8.705 -3.217 1.00 96.62 76 PHE A O 1
ATOM 619 N N . GLY A 1 77 ? 29.044 7.320 -2.593 1.00 95.75 77 GLY A N 1
ATOM 620 C CA . GLY A 1 77 ? 29.178 6.383 -3.710 1.00 95.75 77 GLY A CA 1
ATOM 621 C C . GLY A 1 77 ? 28.965 7.014 -5.094 1.00 95.75 77 GLY A C 1
ATOM 622 O O . GLY A 1 77 ? 29.751 6.733 -5.999 1.00 95.75 77 GLY A O 1
ATOM 623 N N . VAL A 1 78 ? 27.985 7.917 -5.249 1.00 97.00 78 VAL A N 1
ATOM 624 C CA . VAL A 1 78 ? 27.799 8.688 -6.497 1.00 97.00 78 VAL A CA 1
ATOM 625 C C . VAL A 1 78 ? 29.036 9.543 -6.782 1.00 97.00 78 VAL A C 1
ATOM 627 O O . VAL A 1 78 ? 29.574 9.506 -7.887 1.00 97.00 78 VAL A O 1
ATOM 630 N N . LEU A 1 79 ? 29.522 10.290 -5.782 1.00 97.75 79 LEU A N 1
ATOM 631 C CA . LEU A 1 79 ? 30.674 11.187 -5.943 1.00 97.75 79 LEU A CA 1
ATOM 632 C C . LEU A 1 79 ? 31.965 10.435 -6.303 1.00 97.75 79 LEU A C 1
ATOM 634 O O . LEU A 1 79 ? 32.746 10.923 -7.121 1.00 97.75 79 LEU A O 1
ATOM 638 N N . VAL A 1 80 ? 32.186 9.250 -5.723 1.00 96.94 80 VAL A N 1
ATOM 639 C CA . VAL A 1 80 ? 33.353 8.406 -6.026 1.00 96.94 80 VAL A CA 1
ATOM 640 C C . VAL A 1 80 ? 33.301 7.882 -7.461 1.00 96.94 80 VAL A C 1
ATOM 642 O O . VAL A 1 80 ? 34.277 8.052 -8.191 1.00 96.94 80 VAL A O 1
ATOM 645 N N . THR A 1 81 ? 32.182 7.296 -7.898 1.00 97.19 81 THR A N 1
ATOM 646 C CA . THR A 1 81 ? 32.071 6.738 -9.259 1.00 97.19 81 THR A CA 1
ATOM 647 C C . THR A 1 81 ? 32.123 7.833 -10.323 1.00 97.19 81 THR A C 1
ATOM 649 O O . THR A 1 81 ? 32.901 7.707 -11.267 1.00 97.19 81 THR A O 1
ATOM 652 N N . TYR A 1 82 ? 31.444 8.965 -10.106 1.00 98.12 82 TYR A N 1
ATOM 653 C CA . TYR A 1 82 ? 31.566 10.153 -10.959 1.00 98.12 82 TYR A CA 1
ATOM 654 C C . TYR A 1 82 ? 33.026 10.631 -11.067 1.00 98.12 82 TYR A C 1
ATOM 656 O O . TYR A 1 82 ? 33.514 10.940 -12.156 1.00 98.12 82 TYR A O 1
ATOM 664 N N . GLY A 1 83 ? 33.761 10.646 -9.948 1.00 97.94 83 GLY A N 1
ATOM 665 C CA . GLY A 1 83 ? 35.190 10.962 -9.927 1.00 97.94 83 GLY A CA 1
ATOM 666 C C . GLY A 1 83 ? 36.037 9.991 -10.758 1.00 97.94 83 GLY A C 1
ATOM 667 O O . GLY A 1 83 ? 36.893 10.434 -11.521 1.00 97.94 83 GLY A O 1
ATOM 668 N N . ILE A 1 84 ? 35.776 8.682 -10.661 1.00 98.12 84 ILE A N 1
ATOM 669 C CA . ILE A 1 84 ? 36.460 7.645 -11.455 1.00 98.12 84 ILE A CA 1
ATOM 670 C C . ILE A 1 84 ? 36.178 7.840 -12.953 1.00 98.12 84 ILE A C 1
ATOM 672 O O . ILE A 1 84 ? 37.115 7.896 -13.746 1.00 98.12 84 ILE A O 1
ATOM 676 N N . GLU A 1 85 ? 34.916 8.014 -13.346 1.00 98.25 85 GLU A N 1
ATOM 677 C CA . GLU A 1 85 ? 34.503 8.196 -14.746 1.00 98.25 85 GLU A CA 1
ATOM 678 C C . GLU A 1 85 ? 35.090 9.465 -15.386 1.00 98.25 85 GLU A C 1
ATOM 680 O O . GLU A 1 85 ? 35.581 9.438 -16.520 1.00 98.25 85 GLU A O 1
ATOM 685 N N . ARG A 1 86 ? 35.119 10.580 -14.643 1.00 98.19 86 ARG A N 1
ATOM 686 C CA . ARG A 1 86 ? 35.733 11.838 -15.100 1.00 98.19 86 ARG A CA 1
ATOM 687 C C . ARG A 1 86 ? 37.265 11.781 -15.147 1.00 98.19 86 ARG A C 1
ATOM 689 O O . ARG A 1 86 ? 37.869 12.537 -15.909 1.00 98.19 86 ARG A O 1
ATOM 696 N N . LEU A 1 87 ? 37.903 10.881 -14.397 1.00 97.69 87 LEU A N 1
ATOM 697 C CA . LEU A 1 87 ? 39.363 10.723 -14.355 1.00 97.69 87 LEU A CA 1
ATOM 698 C C . LEU A 1 87 ? 39.893 9.497 -15.120 1.00 97.69 87 LEU A C 1
ATOM 700 O O . LEU A 1 87 ? 41.107 9.354 -15.225 1.00 97.69 87 LEU A O 1
ATOM 704 N N . GLN A 1 88 ? 39.048 8.648 -15.721 1.00 97.62 88 GLN A N 1
ATOM 705 C CA . GLN A 1 88 ? 39.483 7.355 -16.289 1.00 97.62 88 GLN A CA 1
ATOM 706 C C . GLN A 1 88 ? 40.598 7.433 -17.350 1.00 97.62 88 GLN A C 1
ATOM 708 O O . GLN A 1 88 ? 41.335 6.471 -17.550 1.00 97.62 88 GLN A O 1
ATOM 713 N N . HIS A 1 89 ? 40.759 8.586 -18.000 1.00 96.56 89 HIS A N 1
ATOM 714 C CA . HIS A 1 89 ? 41.817 8.868 -18.971 1.00 96.56 89 HIS A CA 1
ATOM 715 C C . HIS A 1 89 ? 43.235 8.950 -18.360 1.00 96.56 89 HIS A C 1
ATOM 717 O O . HIS A 1 89 ? 44.210 8.766 -19.083 1.00 96.56 89 HIS A O 1
ATOM 723 N N . VAL A 1 90 ? 43.363 9.193 -17.047 1.00 97.00 90 VAL A N 1
ATOM 724 C CA . VAL A 1 90 ? 44.639 9.150 -16.293 1.00 97.00 90 VAL A CA 1
ATOM 725 C C . VAL A 1 90 ? 44.740 7.959 -15.332 1.00 97.00 90 VAL A C 1
ATOM 727 O O . VAL A 1 90 ? 45.754 7.798 -14.653 1.00 97.00 90 VAL A O 1
ATOM 730 N N . LEU A 1 91 ? 43.702 7.123 -15.246 1.00 96.50 91 LEU A N 1
ATOM 731 C CA . LEU A 1 91 ? 43.669 5.968 -14.350 1.00 96.50 91 LEU A CA 1
ATOM 732 C C . LEU A 1 91 ? 44.222 4.695 -15.033 1.00 96.50 91 LEU A C 1
ATOM 734 O O . LEU A 1 91 ? 44.142 4.556 -16.255 1.00 96.50 91 LEU A O 1
ATOM 738 N N . PRO A 1 92 ? 44.803 3.751 -14.263 1.00 96.00 92 PRO A N 1
ATOM 739 C CA . PRO A 1 92 ? 45.334 2.498 -14.803 1.00 96.00 92 PRO A CA 1
ATOM 740 C C . PRO A 1 92 ? 44.224 1.570 -15.325 1.00 96.00 92 PRO A C 1
ATOM 742 O O . PRO A 1 92 ? 43.043 1.800 -15.095 1.00 96.00 92 PRO A O 1
ATOM 745 N N . LEU A 1 93 ? 44.612 0.482 -16.003 1.00 96.19 93 LEU A N 1
ATOM 746 C CA . LEU A 1 93 ? 43.697 -0.486 -16.640 1.00 96.19 93 LEU A CA 1
ATOM 747 C C . LEU A 1 93 ? 42.742 0.151 -17.675 1.00 96.19 93 LEU A C 1
ATOM 749 O O . LEU A 1 93 ? 41.598 -0.270 -17.843 1.00 96.19 93 LEU A O 1
ATOM 753 N N . ASN A 1 94 ? 43.246 1.137 -18.420 1.00 97.00 94 ASN A N 1
ATOM 754 C CA . ASN A 1 94 ? 42.592 1.722 -19.589 1.00 97.00 94 ASN A CA 1
ATOM 755 C C . ASN A 1 94 ? 43.383 1.380 -20.877 1.00 97.00 94 ASN A C 1
ATOM 757 O O . ASN A 1 94 ? 44.036 2.253 -21.449 1.00 97.00 94 ASN A O 1
ATOM 761 N N . PRO A 1 95 ? 43.389 0.107 -21.333 1.00 94.88 95 PRO A N 1
ATOM 762 C CA . PRO A 1 95 ? 44.243 -0.349 -22.437 1.00 94.88 95 PRO A CA 1
ATOM 763 C C . PRO A 1 95 ? 43.790 0.136 -23.821 1.00 94.88 95 PRO A C 1
ATOM 765 O O . PRO A 1 95 ? 44.432 -0.193 -24.812 1.00 94.88 95 PRO A O 1
ATOM 768 N N . GLN A 1 96 ? 42.666 0.849 -23.911 1.00 93.94 96 GLN A N 1
ATOM 769 C CA . GLN A 1 96 ? 42.165 1.478 -25.138 1.00 93.94 96 GLN A CA 1
ATOM 770 C C . GLN A 1 96 ? 42.280 3.016 -25.083 1.00 93.94 96 GLN A C 1
ATOM 772 O O . GLN A 1 96 ? 41.801 3.697 -25.980 1.00 93.94 96 GLN A O 1
ATOM 777 N N . HIS A 1 97 ? 42.918 3.564 -24.036 1.00 95.38 97 HIS A N 1
ATOM 778 C CA . HIS A 1 97 ? 43.127 5.003 -23.824 1.00 95.38 97 HIS A CA 1
ATOM 779 C C . HIS A 1 97 ? 41.841 5.850 -23.915 1.00 95.38 97 HIS A C 1
ATOM 781 O O . HIS A 1 97 ? 41.852 6.977 -24.412 1.00 95.38 97 HIS A O 1
ATOM 787 N N . LEU A 1 98 ? 40.725 5.311 -23.411 1.00 96.56 98 LEU A N 1
ATOM 788 C CA . LEU A 1 98 ? 39.412 5.955 -23.441 1.00 96.56 98 LEU A CA 1
ATOM 789 C C . LEU A 1 98 ? 39.425 7.286 -22.673 1.00 96.56 98 LEU A C 1
ATOM 791 O O . LEU A 1 98 ? 39.969 7.376 -21.567 1.00 96.56 98 LEU A O 1
ATOM 795 N N . ALA A 1 99 ? 38.803 8.308 -23.262 1.00 97.25 99 ALA A N 1
ATOM 796 C CA . ALA A 1 99 ? 38.698 9.653 -22.700 1.00 97.25 99 ALA A CA 1
ATOM 797 C C . ALA A 1 99 ? 37.795 9.705 -21.448 1.00 97.25 99 ALA A C 1
ATOM 799 O O . ALA A 1 99 ? 37.128 8.736 -21.097 1.00 97.25 99 ALA A O 1
ATOM 800 N N . ALA A 1 100 ? 37.751 10.848 -20.757 1.00 97.50 100 ALA A N 1
ATOM 801 C CA . ALA A 1 100 ? 36.829 11.058 -19.636 1.00 97.50 100 ALA A CA 1
ATOM 802 C C . ALA A 1 100 ? 35.356 10.990 -20.087 1.00 97.50 100 ALA A C 1
ATOM 804 O O . ALA A 1 100 ? 34.979 11.719 -21.007 1.00 97.50 100 ALA A O 1
ATOM 805 N N . VAL A 1 101 ? 34.521 10.199 -19.401 1.00 97.75 101 VAL A N 1
ATOM 806 C CA . VAL A 1 101 ? 33.068 10.104 -19.670 1.00 97.75 101 VAL A CA 1
ATOM 807 C C . VAL A 1 101 ? 32.428 11.491 -19.539 1.00 97.75 101 VAL A C 1
ATOM 809 O O . VAL A 1 101 ? 32.753 12.217 -18.601 1.00 97.75 101 VAL A O 1
ATOM 812 N N . GLU A 1 102 ? 31.562 11.896 -20.468 1.00 97.69 102 GLU A N 1
ATOM 813 C CA . GLU A 1 102 ? 30.933 13.232 -20.488 1.00 97.69 102 GLU A CA 1
ATOM 814 C C . GLU A 1 102 ? 30.219 13.556 -19.146 1.00 97.69 102 GLU A C 1
ATOM 816 O O . GLU A 1 102 ? 29.635 12.652 -18.556 1.00 97.69 102 GLU A O 1
ATOM 821 N N . PRO A 1 103 ? 30.287 14.794 -18.607 1.00 98.00 103 PRO A N 1
ATOM 822 C CA . PRO A 1 103 ? 29.716 15.141 -17.298 1.00 98.00 103 PRO A CA 1
ATOM 823 C C . PRO A 1 103 ? 28.267 14.713 -17.012 1.00 98.00 103 PRO A C 1
ATOM 825 O O . PRO A 1 103 ? 28.013 14.188 -15.928 1.00 98.00 103 PRO A O 1
ATOM 828 N N . ALA A 1 104 ? 27.312 14.921 -17.922 1.00 97.69 104 ALA A N 1
ATOM 829 C CA . ALA A 1 104 ? 25.932 14.492 -17.694 1.00 97.69 104 ALA A CA 1
ATOM 830 C C . ALA A 1 104 ? 25.809 12.961 -17.739 1.00 97.69 104 ALA A C 1
ATOM 832 O O . ALA A 1 104 ? 25.125 12.379 -16.896 1.00 97.69 104 ALA A O 1
ATOM 833 N N . LEU A 1 105 ? 26.514 12.305 -18.664 1.00 98.12 105 LEU A N 1
ATOM 834 C CA . LEU A 1 105 ? 26.565 10.845 -18.754 1.00 98.12 105 LEU A CA 1
ATOM 835 C C . LEU A 1 105 ? 27.208 10.200 -17.513 1.00 98.12 105 LEU A C 1
ATOM 837 O O . LEU A 1 105 ? 26.655 9.256 -16.963 1.00 98.12 105 LEU A O 1
ATOM 841 N N . ALA A 1 106 ? 28.317 10.744 -17.008 1.00 98.19 106 ALA A N 1
ATOM 842 C CA . ALA A 1 106 ? 28.961 10.280 -15.777 1.00 98.19 106 ALA A CA 1
ATOM 843 C C . ALA A 1 106 ? 28.061 10.487 -14.545 1.00 98.19 106 ALA A C 1
ATOM 845 O O . ALA A 1 106 ? 28.052 9.669 -13.629 1.00 98.19 106 ALA A O 1
ATOM 846 N N . PHE A 1 107 ? 27.268 11.566 -14.501 1.00 98.44 107 PHE A N 1
ATOM 847 C CA . PHE A 1 107 ? 26.240 11.716 -13.466 1.00 98.44 107 PHE A CA 1
ATOM 848 C C . PHE A 1 107 ? 25.164 10.627 -13.591 1.00 98.44 107 PHE A C 1
ATOM 850 O O . PHE A 1 107 ? 24.801 10.020 -12.582 1.00 98.44 107 PHE A O 1
ATOM 857 N N . ASN A 1 108 ? 24.693 10.351 -14.813 1.00 98.44 108 ASN A N 1
ATOM 858 C CA . ASN A 1 108 ? 23.710 9.304 -15.076 1.00 98.44 108 ASN A CA 1
ATOM 859 C C . ASN A 1 108 ? 24.224 7.926 -14.637 1.00 98.44 108 ASN A C 1
ATOM 861 O O . ASN A 1 108 ? 23.562 7.281 -13.829 1.00 98.44 108 ASN A O 1
ATOM 865 N N . THR A 1 109 ? 25.415 7.510 -15.077 1.00 98.00 109 THR A N 1
ATOM 866 C CA . THR A 1 109 ? 26.023 6.216 -14.729 1.00 98.00 109 THR A CA 1
ATOM 867 C C . THR A 1 109 ? 26.298 6.085 -13.228 1.00 98.00 109 THR A C 1
ATOM 869 O O . THR A 1 109 ? 25.935 5.075 -12.620 1.00 98.00 109 THR A O 1
ATOM 872 N N . ALA A 1 110 ? 26.872 7.107 -12.585 1.00 98.06 110 ALA A N 1
ATOM 873 C CA . ALA A 1 110 ? 27.137 7.070 -11.148 1.00 98.06 110 ALA A CA 1
ATOM 874 C C . ALA A 1 110 ? 25.844 6.981 -10.313 1.00 98.06 110 ALA A C 1
ATOM 876 O O . ALA A 1 110 ? 25.784 6.210 -9.351 1.00 98.06 110 ALA A O 1
ATOM 877 N N . ALA A 1 111 ? 24.791 7.715 -10.691 1.00 98.12 111 ALA A N 1
ATOM 878 C CA . ALA A 1 111 ? 23.459 7.597 -10.094 1.00 98.12 111 ALA A CA 1
ATOM 879 C C . ALA A 1 111 ? 22.849 6.205 -10.334 1.00 98.12 111 ALA A C 1
ATOM 881 O O . ALA A 1 111 ? 22.387 5.543 -9.402 1.00 98.12 111 ALA A O 1
ATOM 882 N N . SER A 1 112 ? 22.905 5.749 -11.581 1.00 98.19 112 SER A N 1
ATOM 883 C CA . SER A 1 112 ? 22.393 4.480 -12.092 1.00 98.19 112 SER A CA 1
ATOM 884 C C . SER A 1 112 ? 22.927 3.270 -11.319 1.00 98.19 112 SER A C 1
ATOM 886 O O . SER A 1 112 ? 22.147 2.478 -10.788 1.00 98.19 112 SER A O 1
ATOM 888 N N . PHE A 1 113 ? 24.245 3.161 -11.142 1.00 97.88 113 PHE A N 1
ATOM 889 C CA . PHE A 1 113 ? 24.843 2.033 -10.422 1.00 97.88 113 PHE A CA 1
ATOM 890 C C . PHE A 1 113 ? 24.662 2.141 -8.897 1.00 97.88 113 PHE A C 1
ATOM 892 O O . PHE A 1 113 ? 24.325 1.154 -8.238 1.00 97.88 113 PHE A O 1
ATOM 899 N N . THR A 1 114 ? 24.764 3.348 -8.322 1.00 97.25 114 THR A N 1
ATOM 900 C CA . THR A 1 114 ? 24.506 3.569 -6.880 1.00 97.25 114 THR A CA 1
ATOM 901 C C . THR A 1 114 ? 23.080 3.176 -6.475 1.00 97.25 114 THR A C 1
ATOM 903 O O . THR A 1 114 ? 22.837 2.734 -5.350 1.00 97.25 114 THR A O 1
ATOM 906 N N . THR A 1 115 ? 22.120 3.345 -7.384 1.00 97.12 115 THR A N 1
ATOM 907 C CA . THR A 1 115 ? 20.698 3.058 -7.148 1.00 97.12 115 THR A CA 1
ATOM 908 C C . THR A 1 115 ? 20.314 1.600 -7.392 1.00 97.12 115 THR A C 1
ATOM 910 O O . THR A 1 115 ? 19.154 1.269 -7.164 1.00 97.12 115 THR A O 1
ATOM 913 N N . ASN A 1 116 ? 21.265 0.723 -7.761 1.00 97.75 116 ASN A N 1
ATOM 914 C CA . ASN A 1 116 ? 21.014 -0.671 -8.175 1.00 97.75 116 ASN A CA 1
ATOM 915 C C . ASN A 1 116 ? 20.258 -0.771 -9.518 1.00 97.75 116 ASN A C 1
ATOM 917 O O . ASN A 1 116 ? 19.729 -1.830 -9.827 1.00 97.75 116 ASN A O 1
ATOM 921 N N . THR A 1 117 ? 20.183 0.324 -10.283 1.00 97.69 117 THR A N 1
ATOM 922 C CA . THR A 1 117 ? 19.458 0.372 -11.560 1.00 97.69 117 THR A CA 1
ATOM 923 C C . THR A 1 117 ? 20.339 -0.083 -12.715 1.00 97.69 117 THR A C 1
ATOM 925 O O . THR A 1 117 ? 19.903 -0.811 -13.587 1.00 97.69 117 THR A O 1
ATOM 928 N N . ASN A 1 118 ? 21.576 0.406 -12.764 1.00 97.06 118 ASN A N 1
ATOM 929 C CA . ASN A 1 118 ? 22.536 0.203 -13.849 1.00 97.06 118 ASN A CA 1
ATOM 930 C C . ASN A 1 118 ? 21.986 0.414 -15.283 1.00 97.06 118 ASN A C 1
ATOM 932 O O . ASN A 1 118 ? 22.500 -0.188 -16.227 1.00 97.06 118 ASN A O 1
ATOM 936 N N . TRP A 1 119 ? 20.996 1.297 -15.462 1.00 97.38 119 TRP A N 1
ATOM 937 C CA . TRP A 1 119 ? 20.656 1.908 -16.750 1.00 97.38 119 TRP A CA 1
ATOM 938 C C . TRP A 1 119 ? 21.919 2.315 -17.528 1.00 97.38 119 TRP A C 1
ATOM 940 O O . TRP A 1 119 ? 22.831 2.927 -16.957 1.00 97.38 119 TRP A O 1
ATOM 950 N N . GLN A 1 120 ? 21.955 2.002 -18.826 1.00 94.75 120 GLN A N 1
ATOM 951 C CA . GLN A 1 120 ? 23.124 2.188 -19.692 1.00 94.75 120 GLN A CA 1
ATOM 952 C C . GLN A 1 120 ? 22.792 3.151 -20.842 1.00 94.75 120 GLN A C 1
ATOM 954 O O . GLN A 1 120 ? 22.397 2.740 -21.926 1.00 94.75 120 GLN A O 1
ATOM 959 N N . ALA A 1 121 ? 22.989 4.455 -20.625 1.00 95.44 121 ALA A N 1
ATOM 960 C CA . ALA A 1 121 ? 22.912 5.475 -21.681 1.00 95.44 121 ALA A CA 1
ATOM 961 C C . ALA A 1 121 ? 24.187 5.524 -22.561 1.00 95.44 121 ALA A C 1
ATOM 963 O O . ALA A 1 121 ? 24.562 6.580 -23.066 1.00 95.44 121 ALA A O 1
ATOM 964 N N . TYR A 1 122 ? 24.913 4.411 -22.695 1.00 95.81 122 TYR A N 1
ATOM 965 C CA . TYR A 1 122 ? 26.228 4.360 -23.334 1.00 95.81 122 TYR A CA 1
ATOM 966 C C . TYR A 1 122 ? 26.581 2.955 -23.821 1.00 95.81 122 TYR A C 1
ATOM 968 O O . TYR A 1 122 ? 26.151 1.971 -23.231 1.00 95.81 122 TYR A O 1
ATOM 976 N N . VAL A 1 123 ? 27.441 2.884 -24.841 1.00 96.81 123 VAL A N 1
ATOM 977 C CA . VAL A 1 123 ? 28.082 1.648 -25.323 1.00 96.81 123 VAL A CA 1
ATOM 978 C C . VAL A 1 123 ? 29.316 1.387 -24.446 1.00 96.81 123 VAL A C 1
ATOM 980 O O . VAL A 1 123 ? 30.290 2.143 -24.556 1.00 96.81 123 VAL A O 1
ATOM 983 N N . PRO A 1 124 ? 29.314 0.400 -23.529 1.00 95.69 124 PRO A N 1
ATOM 984 C CA . PRO A 1 124 ? 30.378 0.245 -22.535 1.00 95.69 124 PRO A CA 1
ATOM 985 C C . PRO A 1 124 ? 31.769 0.047 -23.142 1.00 95.69 124 PRO A C 1
ATOM 987 O O . PRO A 1 124 ? 32.712 0.733 -22.747 1.00 95.69 124 PRO A O 1
ATOM 990 N N . GLU A 1 125 ? 31.875 -0.807 -24.159 1.00 94.94 125 GLU A N 1
ATOM 991 C CA . GLU A 1 125 ? 33.108 -1.170 -24.865 1.00 94.94 125 GLU A CA 1
ATOM 992 C C . GLU A 1 125 ? 33.784 -0.016 -25.630 1.00 94.94 125 GLU A C 1
ATOM 994 O O . GLU A 1 125 ? 34.938 -0.132 -26.036 1.00 94.94 125 GLU A O 1
ATOM 999 N N . THR A 1 126 ? 33.114 1.128 -25.790 1.00 95.94 126 THR A N 1
ATOM 1000 C CA . THR A 1 126 ? 33.720 2.357 -26.335 1.00 95.94 126 THR A CA 1
ATOM 1001 C C . THR A 1 126 ? 33.753 3.514 -25.337 1.00 95.94 126 THR A C 1
ATOM 1003 O O . THR A 1 126 ? 34.288 4.572 -25.660 1.00 95.94 126 THR A O 1
ATOM 1006 N N . THR A 1 127 ? 33.180 3.346 -24.138 1.00 97.06 127 THR A N 1
ATOM 1007 C CA . THR A 1 127 ? 32.935 4.454 -23.197 1.00 97.06 127 THR A CA 1
ATOM 1008 C C . THR A 1 127 ? 33.660 4.301 -21.863 1.00 97.06 127 THR A C 1
ATOM 1010 O O . THR A 1 127 ? 34.095 5.314 -21.322 1.00 97.06 127 THR A O 1
ATOM 1013 N N . VAL A 1 128 ? 33.819 3.092 -21.309 1.00 96.62 128 VAL A N 1
ATOM 1014 C CA . VAL A 1 128 ? 34.329 2.900 -19.933 1.00 96.62 128 VAL A CA 1
ATOM 1015 C C . VAL A 1 128 ? 35.550 1.978 -19.853 1.00 96.62 128 VAL A C 1
ATOM 1017 O O . VAL A 1 128 ? 35.597 0.905 -20.448 1.00 96.62 128 VAL A O 1
ATOM 1020 N N . SER A 1 129 ? 36.566 2.400 -19.091 1.00 97.56 129 SER A N 1
ATOM 1021 C CA . SER A 1 129 ? 37.799 1.624 -18.875 1.00 97.56 129 SER A CA 1
ATOM 1022 C C . SER A 1 129 ? 37.571 0.369 -18.016 1.00 97.56 129 SER A C 1
ATOM 1024 O O . SER A 1 129 ? 36.575 0.276 -17.293 1.00 97.56 129 SER A O 1
ATOM 1026 N N . TYR A 1 130 ? 38.520 -0.579 -18.000 1.00 98.00 130 TYR A N 1
ATOM 1027 C CA . TYR A 1 130 ? 38.396 -1.755 -17.125 1.00 98.00 130 TYR A CA 1
ATOM 1028 C C . TYR A 1 130 ? 38.443 -1.375 -15.643 1.00 98.00 130 TYR A C 1
ATOM 1030 O O . TYR A 1 130 ? 37.767 -2.019 -14.848 1.00 98.00 130 TYR A O 1
ATOM 1038 N N . LEU A 1 131 ? 39.181 -0.328 -15.244 1.00 97.00 131 LEU A N 1
ATOM 1039 C CA . LEU A 1 131 ? 39.126 0.148 -13.856 1.00 97.00 131 LEU A CA 1
ATOM 1040 C C . LEU A 1 131 ? 37.769 0.778 -13.532 1.00 97.00 131 LEU A C 1
ATOM 1042 O O . LEU A 1 131 ? 37.255 0.568 -12.437 1.00 97.00 131 LEU A O 1
ATOM 1046 N N . THR A 1 132 ? 37.169 1.502 -14.478 1.00 97.56 132 THR A N 1
ATOM 1047 C CA . THR A 1 132 ? 35.813 2.050 -14.332 1.00 97.56 132 THR A CA 1
ATOM 1048 C C . THR A 1 132 ? 34.819 0.912 -14.102 1.00 97.56 132 THR A C 1
ATOM 1050 O O . THR A 1 132 ? 34.138 0.906 -13.077 1.00 97.56 132 THR A O 1
ATOM 1053 N N . GLN A 1 133 ? 34.834 -0.113 -14.963 1.00 96.50 133 GLN A N 1
ATOM 1054 C CA . GLN A 1 133 ? 34.033 -1.332 -14.799 1.00 96.50 133 GLN A CA 1
ATOM 1055 C C . GLN A 1 133 ? 34.305 -2.031 -13.451 1.00 96.50 133 GLN A C 1
ATOM 1057 O O . GLN A 1 133 ? 33.380 -2.264 -12.684 1.00 96.50 133 GLN A O 1
ATOM 1062 N N . MET A 1 134 ? 35.563 -2.309 -13.089 1.00 95.94 134 MET A N 1
ATOM 1063 C CA . MET A 1 134 ? 35.901 -3.068 -11.871 1.00 95.94 134 MET A CA 1
ATOM 1064 C C . MET A 1 134 ? 35.653 -2.311 -10.557 1.00 95.94 134 MET A C 1
ATOM 1066 O O . MET A 1 134 ? 35.107 -2.877 -9.612 1.00 95.94 134 MET A O 1
ATOM 1070 N N . ALA A 1 135 ? 36.119 -1.064 -10.462 1.00 94.31 135 ALA A N 1
ATOM 1071 C CA . ALA A 1 135 ? 36.212 -0.313 -9.209 1.00 94.31 135 ALA A CA 1
ATOM 1072 C C . ALA A 1 135 ? 35.144 0.782 -9.070 1.00 94.31 135 ALA A C 1
ATOM 1074 O O . ALA A 1 135 ? 34.808 1.149 -7.947 1.00 94.31 135 ALA A O 1
ATOM 1075 N N . GLY A 1 136 ? 34.602 1.286 -10.183 1.00 92.50 136 GLY A N 1
ATOM 1076 C CA . GLY A 1 136 ? 33.484 2.232 -10.184 1.00 92.50 136 GLY A CA 1
ATOM 1077 C C . GLY A 1 136 ? 32.119 1.544 -10.239 1.00 92.50 136 GLY A C 1
ATOM 1078 O O . GLY A 1 136 ? 31.224 1.920 -9.486 1.00 92.50 136 GLY A O 1
ATOM 1079 N N . LEU A 1 137 ? 31.965 0.539 -11.109 1.00 96.31 137 LEU A N 1
ATOM 1080 C CA . LEU A 1 137 ? 30.665 -0.039 -11.476 1.00 96.31 137 LEU A CA 1
ATOM 1081 C C . LEU A 1 137 ? 30.381 -1.378 -10.769 1.00 96.31 137 LEU A C 1
ATOM 1083 O O . LEU A 1 137 ? 29.434 -1.485 -9.993 1.00 96.31 137 LEU A O 1
ATOM 1087 N N . ALA A 1 138 ? 31.240 -2.387 -10.929 1.00 95.62 138 ALA A N 1
ATOM 1088 C CA . ALA A 1 138 ? 31.089 -3.688 -10.274 1.00 95.62 138 ALA A CA 1
ATOM 1089 C C . ALA A 1 138 ? 31.200 -3.611 -8.737 1.00 95.62 138 ALA A C 1
ATOM 1091 O O . ALA A 1 138 ? 30.642 -4.462 -8.045 1.00 95.62 138 ALA A O 1
ATOM 1092 N N . TRP A 1 139 ? 31.855 -2.579 -8.189 1.00 94.94 139 TRP A N 1
ATOM 1093 C CA . TRP A 1 139 ? 31.810 -2.267 -6.754 1.00 94.94 139 TRP A CA 1
ATOM 1094 C C . TRP A 1 139 ? 30.385 -1.942 -6.282 1.00 94.94 139 TRP A C 1
ATOM 1096 O O . TRP A 1 139 ? 29.922 -2.526 -5.297 1.00 94.94 139 TRP A O 1
ATOM 1106 N N . HIS A 1 140 ? 29.670 -1.076 -7.011 1.00 95.62 140 HIS A N 1
ATOM 1107 C CA . HIS A 1 140 ? 28.273 -0.747 -6.718 1.00 95.62 140 HIS A CA 1
ATOM 1108 C C . HIS A 1 140 ? 27.373 -1.972 -6.784 1.00 95.62 140 HIS A C 1
ATOM 1110 O O . HIS A 1 140 ? 26.563 -2.150 -5.881 1.00 95.62 140 HIS A O 1
ATOM 1116 N N . ASN A 1 141 ? 27.587 -2.877 -7.746 1.00 96.94 141 ASN A N 1
ATOM 1117 C CA . ASN A 1 141 ? 26.796 -4.110 -7.862 1.00 96.94 141 ASN A CA 1
ATOM 1118 C C . ASN A 1 141 ? 26.787 -4.960 -6.568 1.00 96.94 141 ASN A C 1
ATOM 1120 O O . ASN A 1 141 ? 25.851 -5.727 -6.334 1.00 96.94 141 ASN A O 1
ATOM 1124 N N . PHE A 1 142 ? 27.812 -4.834 -5.711 1.00 97.81 142 PHE A N 1
ATOM 1125 C CA . PHE A 1 142 ? 27.804 -5.405 -4.361 1.00 97.81 142 PHE A CA 1
ATOM 1126 C C . PHE A 1 142 ? 27.142 -4.493 -3.321 1.00 97.81 142 PHE A C 1
ATOM 1128 O O . PHE A 1 142 ? 26.423 -4.987 -2.453 1.00 97.81 142 PHE A O 1
ATOM 1135 N N . THR A 1 143 ? 27.422 -3.188 -3.331 1.00 96.25 143 THR A N 1
ATOM 1136 C CA . THR A 1 143 ? 27.047 -2.278 -2.235 1.00 96.25 143 THR A CA 1
ATOM 1137 C C . THR A 1 143 ? 25.611 -1.760 -2.320 1.00 96.25 143 THR A C 1
ATOM 1139 O O . THR A 1 143 ? 24.966 -1.647 -1.275 1.00 96.25 143 THR A O 1
ATOM 1142 N N . SER A 1 144 ? 25.076 -1.509 -3.516 1.00 96.88 144 SER A N 1
ATOM 1143 C CA . SER A 1 144 ? 23.679 -1.103 -3.725 1.00 96.88 144 SER A CA 1
ATOM 1144 C C . SER A 1 144 ? 22.716 -2.270 -3.449 1.00 96.88 144 SER A C 1
ATOM 1146 O O . SER A 1 144 ? 21.723 -2.095 -2.731 1.00 96.88 144 SER A O 1
ATOM 1148 N N . ALA A 1 145 ? 23.093 -3.486 -3.861 1.00 97.69 145 ALA A N 1
ATOM 1149 C CA . ALA A 1 145 ? 22.394 -4.730 -3.532 1.00 97.69 145 ALA A CA 1
ATOM 1150 C C . ALA A 1 145 ? 22.446 -5.035 -2.025 1.00 97.69 145 ALA A C 1
ATOM 1152 O O . ALA A 1 145 ? 21.423 -5.329 -1.401 1.00 97.69 145 ALA A O 1
ATOM 1153 N N . ALA A 1 146 ? 23.615 -4.892 -1.389 1.00 97.88 146 ALA A N 1
ATOM 1154 C CA . ALA A 1 146 ? 23.745 -5.034 0.061 1.00 97.88 146 ALA A CA 1
ATOM 1155 C C . ALA A 1 146 ? 22.896 -4.004 0.836 1.00 97.88 146 ALA A C 1
ATOM 1157 O O . ALA A 1 146 ? 22.300 -4.353 1.857 1.00 97.88 146 ALA A O 1
ATOM 1158 N N . ALA A 1 147 ? 22.787 -2.763 0.347 1.00 97.12 147 ALA A N 1
ATOM 1159 C CA . ALA A 1 147 ? 21.899 -1.752 0.922 1.00 97.12 147 ALA A CA 1
ATOM 1160 C C . ALA A 1 147 ? 20.410 -2.116 0.744 1.00 97.12 147 ALA A C 1
ATOM 1162 O O . ALA A 1 147 ? 19.623 -1.934 1.674 1.00 97.12 147 ALA A O 1
ATOM 1163 N N . GLY A 1 148 ? 20.024 -2.702 -0.394 1.00 96.31 148 GLY A N 1
ATOM 1164 C CA . GLY A 1 148 ? 18.678 -3.240 -0.613 1.00 96.31 148 GLY A CA 1
ATOM 1165 C C . GLY A 1 148 ? 18.304 -4.339 0.393 1.00 96.31 148 GLY A C 1
ATOM 1166 O O . GLY A 1 148 ? 17.270 -4.237 1.064 1.00 96.31 148 GLY A O 1
ATOM 1167 N N . ILE A 1 149 ? 19.181 -5.337 0.594 1.00 97.69 149 ILE A N 1
ATOM 1168 C CA . ILE A 1 149 ? 19.017 -6.376 1.636 1.00 97.69 149 ILE A CA 1
ATOM 1169 C C . ILE A 1 149 ? 18.871 -5.735 3.022 1.00 97.69 149 ILE A C 1
ATOM 1171 O O . ILE A 1 149 ? 17.988 -6.119 3.793 1.00 97.69 149 ILE A O 1
ATOM 1175 N N . ALA A 1 150 ? 19.703 -4.740 3.336 1.00 96.75 150 ALA A N 1
ATOM 1176 C CA . ALA A 1 150 ? 19.689 -4.048 4.621 1.00 96.75 150 ALA A CA 1
ATOM 1177 C C . ALA A 1 150 ? 18.327 -3.378 4.916 1.00 96.75 150 ALA A C 1
ATOM 1179 O O . ALA A 1 150 ? 17.788 -3.539 6.016 1.00 96.75 150 ALA A O 1
ATOM 1180 N N . VAL A 1 151 ? 17.702 -2.721 3.927 1.00 96.56 151 VAL A N 1
ATOM 1181 C CA . VAL A 1 151 ? 16.353 -2.135 4.076 1.00 96.56 151 VAL A CA 1
ATOM 1182 C C . VAL A 1 151 ? 15.271 -3.211 4.236 1.00 96.56 151 VAL A C 1
ATOM 1184 O O . VAL A 1 151 ? 14.403 -3.082 5.104 1.00 96.56 151 VAL A O 1
ATOM 1187 N N . ALA A 1 152 ? 15.339 -4.310 3.479 1.00 96.06 152 ALA A N 1
ATOM 1188 C CA . ALA A 1 152 ? 14.403 -5.429 3.631 1.00 96.06 152 ALA A CA 1
ATOM 1189 C C . ALA A 1 152 ? 14.453 -6.046 5.040 1.00 96.06 152 ALA A C 1
ATOM 1191 O O . ALA A 1 152 ? 13.413 -6.283 5.663 1.00 96.06 152 ALA A O 1
ATOM 1192 N N . LEU A 1 153 ? 15.663 -6.250 5.572 1.00 95.25 153 LEU A N 1
ATOM 1193 C CA . LEU A 1 153 ? 15.883 -6.703 6.946 1.00 95.25 153 LEU A CA 1
ATOM 1194 C C . LEU A 1 153 ? 15.341 -5.695 7.964 1.00 95.25 153 LEU A C 1
ATOM 1196 O O . LEU A 1 153 ? 14.724 -6.104 8.945 1.00 95.25 153 LEU A O 1
ATOM 1200 N N . VAL A 1 154 ? 15.511 -4.390 7.734 1.00 95.12 154 VAL A N 1
ATOM 1201 C CA . VAL A 1 154 ? 14.948 -3.332 8.586 1.00 95.12 154 VAL A CA 1
ATOM 1202 C C . VAL A 1 154 ? 13.426 -3.418 8.692 1.00 95.12 154 VAL A C 1
ATOM 1204 O O . VAL A 1 154 ? 12.910 -3.414 9.812 1.00 95.12 154 VAL A O 1
ATOM 1207 N N . ILE A 1 155 ? 12.690 -3.547 7.582 1.00 94.69 155 ILE A N 1
ATOM 1208 C CA . ILE A 1 155 ? 11.219 -3.634 7.647 1.00 94.69 155 ILE A CA 1
ATOM 1209 C C . ILE A 1 155 ? 10.779 -4.958 8.259 1.00 94.69 155 ILE A C 1
ATOM 1211 O O . ILE A 1 155 ? 9.905 -4.966 9.128 1.00 94.69 155 ILE A O 1
ATOM 1215 N N . ALA A 1 156 ? 11.439 -6.061 7.898 1.00 94.06 156 ALA A N 1
ATOM 1216 C CA . ALA A 1 156 ? 11.216 -7.345 8.545 1.00 94.06 156 ALA A CA 1
ATOM 1217 C C . ALA A 1 156 ? 11.363 -7.229 10.075 1.00 94.06 156 ALA A C 1
ATOM 1219 O O . ALA A 1 156 ? 10.455 -7.617 10.803 1.00 94.06 156 ALA A O 1
ATOM 1220 N N . ARG A 1 157 ? 12.436 -6.602 10.573 1.00 93.56 157 ARG A N 1
ATOM 1221 C CA . ARG A 1 157 ? 12.655 -6.350 12.009 1.00 93.56 157 ARG A CA 1
ATOM 1222 C C . ARG A 1 157 ? 11.600 -5.430 12.618 1.00 93.56 157 ARG A C 1
ATOM 1224 O O . ARG A 1 157 ? 11.112 -5.733 13.703 1.00 93.56 157 ARG A O 1
ATOM 1231 N N . GLY A 1 158 ? 11.233 -4.335 11.954 1.00 91.56 158 GLY A N 1
ATOM 1232 C CA . GLY A 1 158 ? 10.215 -3.401 12.448 1.00 91.56 158 GLY A CA 1
ATOM 1233 C C . GLY A 1 158 ? 8.847 -4.063 12.632 1.00 91.56 158 GLY A C 1
ATOM 1234 O O . GLY A 1 158 ? 8.165 -3.833 13.634 1.00 91.56 158 GLY A O 1
ATOM 1235 N N . LEU A 1 159 ? 8.472 -4.958 11.717 1.00 91.56 159 LEU A N 1
ATOM 1236 C CA . LEU A 1 159 ? 7.234 -5.728 11.806 1.00 91.56 159 LEU A CA 1
ATOM 1237 C C . LEU A 1 159 ? 7.320 -6.861 12.844 1.00 91.56 159 LEU A C 1
ATOM 1239 O O . LEU A 1 159 ? 6.381 -7.031 13.617 1.00 91.56 159 LEU A O 1
ATOM 1243 N N . THR A 1 160 ? 8.429 -7.608 12.919 1.00 90.31 160 THR A N 1
ATOM 1244 C CA . THR A 1 160 ? 8.482 -8.863 13.699 1.00 90.31 160 THR A CA 1
ATOM 1245 C C . THR A 1 160 ? 9.102 -8.758 15.095 1.00 90.31 160 THR A C 1
ATOM 1247 O O . THR A 1 160 ? 8.801 -9.591 15.955 1.00 90.31 160 THR A O 1
ATOM 1250 N N . ARG A 1 161 ? 9.956 -7.761 15.373 1.00 87.06 161 ARG A N 1
ATOM 1251 C CA . ARG A 1 161 ? 10.514 -7.559 16.722 1.00 87.06 161 ARG A CA 1
ATOM 1252 C C . ARG A 1 161 ? 9.424 -7.058 17.667 1.00 87.06 161 ARG A C 1
ATOM 1254 O O . ARG A 1 161 ? 8.621 -6.198 17.307 1.00 87.06 161 ARG A O 1
ATOM 1261 N N . LYS A 1 162 ? 9.401 -7.589 18.890 1.00 77.12 162 LYS A N 1
ATOM 1262 C CA . LYS A 1 162 ? 8.554 -7.069 19.972 1.00 77.12 162 LYS A CA 1
ATOM 1263 C C . LYS A 1 162 ? 9.140 -5.756 20.499 1.00 77.12 162 LYS A C 1
ATOM 1265 O O . LYS A 1 162 ? 10.359 -5.593 20.472 1.00 77.12 162 LYS A O 1
ATOM 1270 N N . ALA A 1 163 ? 8.283 -4.873 21.008 1.00 66.69 163 ALA A N 1
ATOM 1271 C CA . ALA A 1 163 ? 8.711 -3.656 21.691 1.00 66.69 163 ALA A CA 1
ATOM 1272 C C . ALA A 1 163 ? 9.701 -3.984 22.827 1.00 66.69 163 ALA A C 1
ATOM 1274 O O . ALA A 1 163 ? 9.465 -4.900 23.621 1.00 66.69 163 ALA A O 1
ATOM 1275 N N . GLY A 1 164 ? 10.820 -3.259 22.869 1.00 59.84 164 GLY A N 1
ATOM 1276 C CA . GLY A 1 164 ? 11.833 -3.382 23.920 1.00 59.84 164 GLY A CA 1
ATOM 1277 C C . GLY A 1 164 ? 11.521 -2.523 25.154 1.00 59.84 164 GLY A C 1
ATOM 1278 O O . GLY A 1 164 ? 10.467 -1.886 25.218 1.00 59.84 164 GLY A O 1
ATOM 1279 N N . PRO A 1 165 ? 12.448 -2.455 26.128 1.00 55.97 165 PRO A N 1
ATOM 1280 C CA . PRO A 1 165 ? 12.365 -1.500 27.231 1.00 55.97 165 PRO A CA 1
ATOM 1281 C C . PRO A 1 165 ? 12.279 -0.047 26.722 1.00 55.97 165 PRO A C 1
ATOM 1283 O O . PRO A 1 165 ? 12.805 0.245 25.640 1.00 55.97 165 PRO A O 1
ATOM 1286 N N . PRO A 1 166 ? 11.674 0.887 27.484 1.00 47.34 166 PRO A N 1
ATOM 1287 C CA . PRO A 1 166 ? 11.583 2.294 27.097 1.00 47.34 166 PRO A CA 1
ATOM 1288 C C . PRO A 1 166 ? 12.954 2.881 26.721 1.00 47.34 166 PRO A C 1
ATOM 1290 O O . PRO A 1 166 ? 13.861 2.944 27.544 1.00 47.34 166 PRO A O 1
ATOM 1293 N N . GLY A 1 167 ? 13.104 3.283 25.454 1.00 47.22 167 GLY A N 1
ATOM 1294 C CA . GLY A 1 167 ? 14.360 3.786 24.877 1.00 47.22 167 GLY A CA 1
ATOM 1295 C C . GLY A 1 167 ? 15.047 2.841 23.879 1.00 47.22 167 GLY A C 1
ATOM 1296 O O . GLY A 1 167 ? 15.824 3.310 23.051 1.00 47.22 167 GLY A O 1
ATOM 1297 N N . GLY A 1 168 ? 14.716 1.544 23.859 1.00 56.16 168 GLY A N 1
ATOM 1298 C CA . GLY A 1 168 ? 15.331 0.521 22.993 1.00 56.16 168 GLY A CA 1
ATOM 1299 C C . GLY A 1 168 ? 14.957 0.566 21.499 1.00 56.16 168 GLY A C 1
ATOM 1300 O O . GLY A 1 168 ? 14.833 -0.486 20.874 1.00 56.16 168 GLY A O 1
ATOM 1301 N N . LYS A 1 169 ? 14.754 1.757 20.920 1.00 69.56 169 LYS A N 1
ATOM 1302 C CA . LYS A 1 169 ? 14.105 2.012 19.614 1.00 69.56 169 LYS A CA 1
ATOM 1303 C C . LYS A 1 169 ? 14.964 1.673 18.381 1.00 69.56 169 LYS A C 1
ATOM 1305 O O . LYS A 1 169 ? 15.156 2.519 17.506 1.00 69.56 169 LYS A O 1
ATOM 1310 N N . THR A 1 170 ? 15.537 0.469 18.318 1.00 86.50 170 THR A N 1
ATOM 1311 C CA . THR A 1 170 ? 16.570 0.117 17.325 1.00 86.50 170 THR A CA 1
ATOM 1312 C C . THR A 1 170 ? 16.134 -0.935 16.302 1.00 86.50 170 THR A C 1
ATOM 1314 O O . THR A 1 170 ? 15.540 -1.962 16.633 1.00 86.50 170 THR A O 1
ATOM 1317 N N . ILE A 1 171 ? 16.466 -0.684 15.032 1.00 90.19 171 ILE A N 1
ATOM 1318 C CA . ILE A 1 171 ? 16.024 -1.487 13.873 1.00 90.19 171 ILE A CA 1
ATOM 1319 C C . ILE A 1 171 ? 17.148 -2.321 13.230 1.00 90.19 171 ILE A C 1
ATOM 1321 O O . ILE A 1 171 ? 16.930 -2.989 12.225 1.00 90.19 171 ILE A O 1
ATOM 1325 N N . GLY A 1 172 ? 18.347 -2.314 13.817 1.00 91.25 172 GLY A N 1
ATOM 1326 C CA . GLY A 1 172 ? 19.560 -2.916 13.254 1.00 91.25 172 GLY A CA 1
ATOM 1327 C C . GLY A 1 172 ? 20.733 -1.941 13.320 1.00 91.25 172 GLY A C 1
ATOM 1328 O O . GLY A 1 172 ? 20.708 -1.008 14.122 1.00 91.25 172 GLY A O 1
ATOM 1329 N N . ASN A 1 173 ? 21.737 -2.143 12.472 1.00 94.75 173 ASN A N 1
ATOM 1330 C CA . ASN A 1 173 ? 22.826 -1.194 12.245 1.00 94.75 173 ASN A CA 1
ATOM 1331 C C . ASN A 1 173 ? 23.245 -1.313 10.772 1.00 94.75 173 ASN A C 1
ATOM 1333 O O . ASN A 1 173 ? 23.665 -2.387 10.346 1.00 94.75 173 ASN A O 1
ATOM 1337 N N . PHE A 1 174 ? 23.111 -0.226 10.008 1.00 96.62 174 PHE A N 1
ATOM 1338 C CA . PHE A 1 174 ? 23.304 -0.219 8.555 1.00 96.62 174 PHE A CA 1
ATOM 1339 C C . PHE A 1 174 ? 24.653 -0.815 8.142 1.00 96.62 174 PHE A C 1
ATOM 1341 O O . PHE A 1 174 ? 24.713 -1.663 7.256 1.00 96.62 174 PHE A O 1
ATOM 1348 N N . TRP A 1 175 ? 25.727 -0.452 8.844 1.00 96.56 175 TRP A N 1
ATOM 1349 C CA . TRP A 1 175 ? 27.075 -0.929 8.546 1.00 96.56 175 TRP A CA 1
ATOM 1350 C C . TRP A 1 175 ? 27.239 -2.429 8.811 1.00 96.56 175 TRP A C 1
ATOM 1352 O O . TRP A 1 175 ? 27.928 -3.115 8.060 1.00 96.56 175 TRP A O 1
ATOM 1362 N N . VAL A 1 176 ? 26.575 -2.960 9.843 1.00 95.75 176 VAL A N 1
ATOM 1363 C CA . VAL A 1 176 ? 26.553 -4.402 10.142 1.00 95.75 176 VAL A CA 1
ATOM 1364 C C . VAL A 1 176 ? 25.842 -5.168 9.032 1.00 95.75 176 VAL A C 1
ATOM 1366 O O . VAL A 1 176 ? 26.377 -6.165 8.547 1.00 95.75 176 VAL A O 1
ATOM 1369 N N . ASP A 1 177 ? 24.665 -4.693 8.621 1.00 96.25 177 ASP A N 1
ATOM 1370 C CA . ASP A 1 177 ? 23.828 -5.340 7.608 1.00 96.25 177 ASP A CA 1
ATOM 1371 C C . ASP A 1 177 ? 24.481 -5.293 6.214 1.00 96.25 177 ASP A C 1
ATOM 1373 O O . ASP A 1 177 ? 24.539 -6.318 5.529 1.00 96.25 177 ASP A O 1
ATOM 1377 N N . LEU A 1 178 ? 25.053 -4.143 5.838 1.00 96.81 178 LEU A N 1
ATOM 1378 C CA . LEU A 1 178 ? 25.814 -3.932 4.603 1.00 96.81 178 LEU A CA 1
ATOM 1379 C C . LEU A 1 178 ? 27.025 -4.880 4.530 1.00 96.81 178 LEU A C 1
ATOM 1381 O O . LEU A 1 178 ? 27.133 -5.693 3.613 1.00 96.81 178 LEU A O 1
ATOM 1385 N N . ILE A 1 179 ? 27.904 -4.838 5.540 1.00 95.69 179 ILE A N 1
ATOM 1386 C CA . ILE A 1 179 ? 29.134 -5.647 5.582 1.00 95.69 179 ILE A CA 1
ATOM 1387 C C . ILE A 1 179 ? 28.811 -7.147 5.592 1.00 95.69 179 ILE A C 1
ATOM 1389 O O . ILE A 1 179 ? 29.491 -7.924 4.919 1.00 95.69 179 ILE A O 1
ATOM 1393 N N . ARG A 1 180 ? 27.760 -7.578 6.307 1.00 95.81 180 ARG A N 1
ATOM 1394 C CA . ARG A 1 180 ? 27.353 -8.992 6.327 1.00 95.81 180 ARG A CA 1
ATOM 1395 C C . ARG A 1 180 ? 26.776 -9.459 4.999 1.00 95.81 180 ARG A C 1
ATOM 1397 O O . ARG A 1 180 ? 27.121 -10.556 4.563 1.00 95.81 180 ARG A O 1
ATOM 1404 N N . SER A 1 181 ? 25.957 -8.636 4.348 1.00 96.81 181 SER A N 1
ATOM 1405 C CA . SER A 1 181 ? 25.410 -8.934 3.020 1.00 96.81 181 SER A CA 1
ATOM 1406 C C . SER A 1 181 ? 26.532 -9.153 2.005 1.00 96.81 181 SER A C 1
ATOM 1408 O O . SER A 1 181 ? 26.549 -10.179 1.324 1.00 96.81 181 SER A O 1
ATOM 1410 N N . THR A 1 182 ? 27.532 -8.266 1.978 1.00 96.31 182 THR A N 1
ATOM 1411 C CA . THR A 1 182 ? 28.688 -8.403 1.084 1.00 96.31 182 THR A CA 1
ATOM 1412 C C . THR A 1 182 ? 29.558 -9.614 1.433 1.00 96.31 182 THR A C 1
ATOM 1414 O O . THR A 1 182 ? 29.794 -10.449 0.564 1.00 96.31 182 THR A O 1
ATOM 1417 N N . ILE A 1 183 ? 30.020 -9.751 2.686 1.00 95.19 183 ILE A N 1
ATOM 1418 C CA . ILE A 1 183 ? 31.014 -10.775 3.069 1.00 95.19 183 ILE A CA 1
ATOM 1419 C C . ILE A 1 183 ? 30.438 -12.198 3.076 1.00 95.19 183 ILE A C 1
ATOM 1421 O O . ILE A 1 183 ? 31.136 -13.124 2.668 1.00 95.19 183 ILE A O 1
ATOM 1425 N N . TYR A 1 184 ? 29.209 -12.398 3.561 1.00 95.56 184 TYR A N 1
ATOM 1426 C CA . TYR A 1 184 ? 28.652 -13.743 3.753 1.00 95.56 184 TYR A CA 1
ATOM 1427 C C . TYR A 1 184 ? 27.753 -14.206 2.603 1.00 95.56 184 TYR A C 1
ATOM 1429 O O . TYR A 1 184 ? 27.669 -15.408 2.367 1.00 95.56 184 TYR A O 1
ATOM 1437 N N . VAL A 1 185 ? 27.063 -13.297 1.904 1.00 96.19 185 VAL A N 1
ATOM 1438 C CA . VAL A 1 185 ? 26.070 -13.669 0.879 1.00 96.19 185 VAL A CA 1
ATOM 1439 C C . VAL A 1 185 ? 26.592 -13.371 -0.523 1.00 96.19 185 VAL A C 1
ATOM 1441 O O . VAL A 1 185 ? 26.838 -14.297 -1.291 1.00 96.19 185 VAL A O 1
ATOM 1444 N N . LEU A 1 186 ? 26.796 -12.095 -0.856 1.00 97.81 186 LEU A N 1
ATOM 1445 C CA . LEU A 1 186 ? 27.042 -11.679 -2.236 1.00 97.81 186 LEU A CA 1
ATOM 1446 C C . LEU A 1 186 ? 28.419 -12.123 -2.746 1.00 97.81 186 LEU A C 1
ATOM 1448 O O . LEU A 1 186 ? 28.494 -12.758 -3.797 1.00 97.81 186 LEU A O 1
ATOM 1452 N N . LEU A 1 187 ? 29.504 -11.838 -2.016 1.00 96.38 187 LEU A N 1
ATOM 1453 C CA . LEU A 1 187 ? 30.868 -12.130 -2.476 1.00 96.38 187 LEU A CA 1
ATOM 1454 C C . LEU A 1 187 ? 31.161 -13.639 -2.614 1.00 96.38 187 LEU A C 1
ATOM 1456 O O . LEU A 1 187 ? 31.675 -14.024 -3.665 1.00 96.38 187 LEU A O 1
ATOM 1460 N N . PRO A 1 188 ? 30.823 -14.522 -1.648 1.00 95.94 188 PRO A N 1
ATOM 1461 C CA . PRO A 1 188 ? 31.129 -15.947 -1.776 1.00 95.94 188 PRO A CA 1
ATOM 1462 C C . PRO A 1 188 ? 30.342 -16.623 -2.901 1.00 95.94 188 PRO A C 1
ATOM 1464 O O . PRO A 1 188 ? 30.907 -17.429 -3.638 1.00 95.94 188 PRO A O 1
ATOM 1467 N N . ILE A 1 189 ? 29.056 -16.284 -3.058 1.00 96.88 189 ILE A N 1
ATOM 1468 C CA . ILE A 1 189 ? 28.220 -16.851 -4.124 1.00 96.88 189 ILE A CA 1
ATOM 1469 C C . ILE A 1 189 ? 28.696 -16.329 -5.486 1.00 96.88 189 ILE A C 1
ATOM 1471 O O . ILE A 1 189 ? 28.924 -17.134 -6.385 1.00 96.88 189 ILE A O 1
ATOM 1475 N N . SER A 1 190 ? 28.944 -15.019 -5.621 1.00 97.94 190 SER A N 1
ATOM 1476 C CA . SER A 1 190 ? 29.437 -14.427 -6.877 1.00 97.94 190 SER A CA 1
ATOM 1477 C C . SER A 1 190 ? 30.799 -14.982 -7.294 1.00 97.94 190 SER A C 1
ATOM 1479 O O . SER A 1 190 ? 31.025 -15.181 -8.481 1.00 97.94 190 SER A O 1
ATOM 1481 N N . PHE A 1 191 ? 31.694 -15.293 -6.350 1.00 97.44 191 PHE A N 1
ATOM 1482 C CA . PHE A 1 191 ? 32.995 -15.894 -6.658 1.00 97.44 191 PHE A CA 1
ATOM 1483 C C . PHE A 1 191 ? 32.859 -17.274 -7.322 1.00 97.44 191 PHE A C 1
ATOM 1485 O O . PHE A 1 191 ? 33.390 -17.494 -8.410 1.00 97.44 191 PHE A O 1
ATOM 1492 N N . PHE A 1 192 ? 32.112 -18.201 -6.709 1.00 97.75 192 PHE A N 1
ATOM 1493 C CA . PHE A 1 192 ? 31.898 -19.527 -7.304 1.00 97.75 192 PHE A CA 1
ATOM 1494 C C . PHE A 1 192 ? 31.049 -19.463 -8.579 1.00 97.75 192 PHE A C 1
ATOM 1496 O O . PHE A 1 192 ? 31.281 -20.233 -9.510 1.00 97.75 192 PHE A O 1
ATOM 1503 N N . TYR A 1 193 ? 30.104 -18.525 -8.649 1.00 98.06 193 TYR A N 1
ATOM 1504 C CA . TYR A 1 193 ? 29.273 -18.329 -9.828 1.00 98.06 193 TYR A CA 1
ATOM 1505 C C . TYR A 1 193 ? 30.070 -17.757 -11.015 1.00 98.06 193 TYR A C 1
ATOM 1507 O O . TYR A 1 193 ? 29.937 -18.266 -12.124 1.00 98.06 193 TYR A O 1
ATOM 1515 N N . ALA A 1 194 ? 30.987 -16.810 -10.791 1.00 98.31 194 ALA A N 1
ATOM 1516 C CA . ALA A 1 194 ? 31.904 -16.319 -11.823 1.00 98.31 194 ALA A CA 1
ATOM 1517 C C . ALA A 1 194 ? 32.791 -17.445 -12.383 1.00 98.31 194 ALA A C 1
ATOM 1519 O O . ALA A 1 194 ? 32.956 -17.548 -13.595 1.00 98.31 194 ALA A O 1
ATOM 1520 N N . LEU A 1 195 ? 33.305 -18.342 -11.529 1.00 98.38 195 LEU A N 1
ATOM 1521 C CA . LEU A 1 195 ? 34.061 -19.521 -11.979 1.00 98.38 195 LEU A CA 1
ATOM 1522 C C . LEU A 1 195 ? 33.202 -20.485 -12.816 1.00 98.38 195 LEU A C 1
ATOM 1524 O O . LEU A 1 195 ? 33.683 -21.020 -13.816 1.00 98.38 195 LEU A O 1
ATOM 1528 N N . PHE A 1 196 ? 31.927 -20.674 -12.457 1.00 98.44 196 PHE A N 1
ATOM 1529 C CA . PHE A 1 196 ? 30.989 -21.428 -13.292 1.00 98.44 196 PHE A CA 1
ATOM 1530 C C . PHE A 1 196 ? 30.787 -20.747 -14.657 1.00 98.44 196 PHE A C 1
ATOM 1532 O O . PHE A 1 196 ? 30.914 -21.412 -15.684 1.00 98.44 196 PHE A O 1
ATOM 1539 N N . LEU A 1 197 ? 30.546 -19.433 -14.684 1.00 98.25 197 LEU A N 1
ATOM 1540 C CA . LEU A 1 197 ? 30.354 -18.655 -15.912 1.00 98.25 197 LEU A CA 1
ATOM 1541 C C . LEU A 1 197 ? 31.585 -18.725 -16.834 1.00 98.25 197 LEU A C 1
ATOM 1543 O O . LEU A 1 197 ? 31.431 -18.993 -18.026 1.00 98.25 197 LEU A O 1
ATOM 1547 N N . VAL A 1 198 ? 32.805 -18.612 -16.294 1.00 98.44 198 VAL A N 1
ATOM 1548 C CA . VAL A 1 198 ? 34.047 -18.837 -17.063 1.00 98.44 198 VAL A CA 1
ATOM 1549 C C . VAL A 1 198 ? 34.086 -20.248 -17.658 1.00 98.44 198 VAL A C 1
ATOM 1551 O O . VAL A 1 198 ? 34.438 -20.403 -18.824 1.00 98.44 198 VAL A O 1
ATOM 1554 N N . SER A 1 199 ? 33.647 -21.280 -16.926 1.00 98.12 199 SER A N 1
ATOM 1555 C CA . SER A 1 199 ? 33.580 -22.646 -17.474 1.00 98.12 199 SER A CA 1
ATOM 1556 C C . SER A 1 199 ? 32.497 -22.850 -18.548 1.00 98.12 199 SER A C 1
ATOM 1558 O O . SER A 1 199 ? 32.509 -23.869 -19.232 1.00 98.12 199 SER A O 1
ATOM 1560 N N . GLN A 1 200 ? 31.572 -21.896 -18.718 1.00 98.25 200 GLN A N 1
ATOM 1561 C CA . GLN A 1 200 ? 30.627 -21.842 -19.842 1.00 98.25 200 GLN A CA 1
ATOM 1562 C C . GLN A 1 200 ? 31.130 -20.999 -21.028 1.00 98.25 200 GLN A C 1
ATOM 1564 O O . GLN A 1 200 ? 30.516 -21.051 -22.090 1.00 98.25 200 GLN A O 1
ATOM 1569 N N . GLY A 1 201 ? 32.227 -20.246 -20.875 1.00 96.81 201 GLY A N 1
ATOM 1570 C CA . GLY A 1 201 ? 32.795 -19.376 -21.915 1.00 96.81 201 GLY A CA 1
ATOM 1571 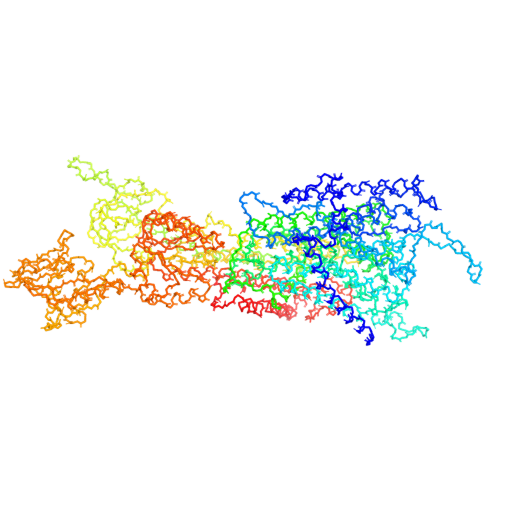C C . GLY A 1 201 ? 32.642 -17.866 -21.678 1.00 96.81 201 GLY A C 1
ATOM 1572 O O . GLY A 1 201 ? 32.971 -17.086 -22.568 1.00 96.81 201 GLY A O 1
ATOM 1573 N N . VAL A 1 202 ? 32.164 -17.434 -20.503 1.00 98.00 202 VAL A N 1
ATOM 1574 C CA . VAL A 1 202 ? 32.116 -16.006 -20.131 1.00 98.00 202 VAL A CA 1
ATOM 1575 C C . VAL A 1 202 ? 33.539 -15.483 -19.916 1.00 98.00 202 VAL A C 1
ATOM 1577 O O . VAL A 1 202 ? 34.382 -16.147 -19.310 1.00 98.00 202 VAL A O 1
ATOM 1580 N N . LEU A 1 203 ? 33.823 -14.295 -20.440 1.00 96.69 203 LEU A N 1
ATOM 1581 C CA . LEU A 1 203 ? 35.187 -13.783 -20.585 1.00 96.69 203 LEU A CA 1
ATOM 1582 C C . LEU A 1 203 ? 35.723 -13.234 -19.244 1.00 96.69 203 LEU A C 1
ATOM 1584 O O . LEU A 1 203 ? 35.010 -12.574 -18.496 1.00 96.69 203 LEU A O 1
ATOM 1588 N N . GLN A 1 204 ? 36.978 -13.520 -18.889 1.00 97.75 204 GLN A N 1
ATOM 1589 C CA . GLN A 1 204 ? 37.577 -13.018 -17.642 1.00 97.75 204 GLN A CA 1
ATOM 1590 C C . GLN A 1 204 ? 39.086 -12.810 -17.802 1.00 97.75 204 GLN A C 1
ATOM 1592 O O . GLN A 1 204 ? 39.888 -13.687 -17.483 1.00 97.75 204 GLN A O 1
ATOM 1597 N N . ASN A 1 205 ? 39.493 -11.647 -18.311 1.00 96.56 205 ASN A N 1
ATOM 1598 C CA . ASN A 1 205 ? 40.905 -11.277 -18.431 1.00 96.56 205 ASN A CA 1
ATOM 1599 C C . ASN A 1 205 ? 41.116 -9.751 -18.321 1.00 96.56 205 ASN A C 1
ATOM 1601 O O . ASN A 1 205 ? 40.176 -8.999 -18.088 1.00 96.56 205 ASN A O 1
ATOM 1605 N N . LEU A 1 206 ? 42.365 -9.300 -18.461 1.00 96.75 206 LEU A N 1
ATOM 1606 C CA . LEU A 1 206 ? 42.740 -7.879 -18.546 1.00 96.75 206 LEU A CA 1
ATOM 1607 C C . LEU A 1 206 ? 43.542 -7.594 -19.831 1.00 96.75 206 LEU A C 1
ATOM 1609 O O . LEU A 1 206 ? 44.429 -6.743 -19.843 1.00 96.75 206 LEU A O 1
ATOM 1613 N N . LEU A 1 207 ? 43.274 -8.345 -20.904 1.00 96.62 207 LEU A N 1
ATOM 1614 C CA . LEU A 1 207 ? 43.956 -8.176 -22.189 1.00 96.62 207 LEU A CA 1
ATOM 1615 C C . LEU A 1 207 ? 43.475 -6.897 -22.897 1.00 96.62 207 LEU A C 1
ATOM 1617 O O . LEU A 1 207 ? 42.317 -6.510 -22.719 1.00 96.62 207 LEU A O 1
ATOM 1621 N N . PRO A 1 208 ? 44.311 -6.243 -23.726 1.00 95.75 208 PRO A N 1
ATOM 1622 C CA . PRO A 1 208 ? 43.820 -5.258 -24.690 1.00 95.75 208 PRO A CA 1
ATOM 1623 C C . PRO A 1 208 ? 42.851 -5.919 -25.683 1.00 95.75 208 PRO A C 1
ATOM 1625 O O . PRO A 1 208 ? 42.819 -7.147 -25.808 1.00 95.75 208 PRO A O 1
ATOM 1628 N N . TYR A 1 209 ? 42.069 -5.112 -26.400 1.00 96.56 209 TYR A N 1
ATOM 1629 C CA . TYR A 1 209 ? 41.169 -5.633 -27.432 1.00 96.56 209 TYR A CA 1
ATOM 1630 C C . TYR A 1 209 ? 41.970 -6.335 -28.534 1.00 96.56 209 TYR A C 1
ATOM 1632 O O . TYR A 1 209 ? 43.055 -5.887 -28.909 1.00 96.56 209 TYR A O 1
ATOM 1640 N N . GLN A 1 210 ? 41.453 -7.463 -29.019 1.00 96.00 210 GLN A N 1
ATOM 1641 C CA . GLN A 1 210 ? 42.167 -8.316 -29.968 1.00 96.00 210 GLN A CA 1
ATOM 1642 C C . GLN A 1 210 ? 41.683 -8.040 -31.387 1.00 96.00 210 GLN A C 1
ATOM 1644 O O . GLN A 1 210 ? 40.502 -8.203 -31.683 1.00 96.00 210 GLN A O 1
ATOM 1649 N N . GLU A 1 211 ? 42.595 -7.644 -32.272 1.00 95.25 211 GLU A N 1
ATOM 1650 C CA . GLU A 1 211 ? 42.316 -7.582 -33.705 1.00 95.25 211 GLU A CA 1
ATOM 1651 C C . GLU A 1 211 ? 42.411 -8.996 -34.297 1.00 95.25 211 GLU A C 1
ATOM 1653 O O . GLU A 1 211 ? 43.450 -9.651 -34.209 1.00 95.25 211 GLU A O 1
ATOM 1658 N N . VAL A 1 212 ? 41.320 -9.471 -34.892 1.00 95.38 212 VAL A N 1
ATOM 1659 C CA . VAL A 1 212 ? 41.210 -10.786 -35.529 1.00 95.38 212 VAL A CA 1
ATOM 1660 C C . VAL A 1 212 ? 40.829 -10.591 -36.992 1.00 95.38 212 VAL A C 1
ATOM 1662 O O . VAL A 1 212 ? 39.957 -9.791 -37.319 1.00 95.38 212 VAL A O 1
ATOM 1665 N N . THR A 1 213 ? 41.480 -11.326 -37.891 1.00 95.06 213 THR A N 1
ATOM 1666 C CA . THR A 1 213 ? 41.063 -11.399 -39.299 1.00 95.06 213 THR A CA 1
ATOM 1667 C C . THR A 1 213 ? 40.052 -12.534 -39.449 1.00 95.06 213 THR A C 1
ATOM 1669 O O . THR A 1 213 ? 40.346 -13.668 -39.069 1.00 95.06 213 THR A O 1
ATOM 1672 N N . THR A 1 214 ? 38.856 -12.236 -39.955 1.00 94.88 214 THR A N 1
ATOM 1673 C CA . THR A 1 214 ? 37.794 -13.226 -40.178 1.00 94.88 214 THR A CA 1
ATOM 1674 C C . THR A 1 214 ? 38.139 -14.164 -41.339 1.00 94.88 214 THR A C 1
ATOM 1676 O O . THR A 1 214 ? 39.059 -13.909 -42.118 1.00 94.88 214 THR A O 1
ATOM 1679 N N . LEU A 1 215 ? 37.362 -15.240 -41.504 1.00 94.94 215 LEU A N 1
ATOM 1680 C CA . LEU A 1 215 ? 37.498 -16.167 -42.639 1.00 94.94 215 LEU A CA 1
ATOM 1681 C C . LEU A 1 215 ? 37.283 -15.493 -44.010 1.00 94.94 215 LEU A C 1
ATOM 1683 O O . LEU A 1 215 ? 37.732 -16.018 -45.024 1.00 94.94 215 LEU A O 1
ATOM 1687 N N . GLU A 1 216 ? 36.634 -14.326 -44.036 1.00 95.25 216 GLU A N 1
ATOM 1688 C CA . GLU A 1 216 ? 36.402 -13.505 -45.233 1.00 95.25 216 GLU A CA 1
ATOM 1689 C C . GLU A 1 216 ? 37.520 -12.468 -45.472 1.00 95.25 216 GLU A C 1
ATOM 1691 O O . GLU A 1 216 ? 37.463 -11.696 -46.426 1.00 95.25 216 GLU A O 1
ATOM 1696 N N . GLY A 1 217 ? 38.541 -12.420 -44.606 1.00 93.00 217 GLY A N 1
ATOM 1697 C CA . GLY A 1 217 ? 39.641 -11.451 -44.675 1.00 93.00 217 GLY A CA 1
ATOM 1698 C C . GLY A 1 217 ? 39.338 -10.083 -44.048 1.00 93.00 217 GLY A C 1
ATOM 1699 O O . GLY A 1 217 ? 40.195 -9.200 -44.067 1.00 93.00 217 GLY A O 1
ATOM 1700 N N . VAL A 1 218 ? 38.149 -9.892 -43.467 1.00 96.06 218 VAL A N 1
ATOM 1701 C CA . VAL A 1 218 ? 37.763 -8.644 -42.790 1.00 96.06 218 VAL A CA 1
ATOM 1702 C C . VAL A 1 218 ? 38.465 -8.555 -41.433 1.00 96.06 218 VAL A C 1
ATOM 1704 O O . VAL A 1 218 ? 38.512 -9.530 -40.686 1.00 96.06 218 VAL A O 1
ATOM 1707 N N . LYS A 1 219 ? 38.997 -7.382 -41.076 1.00 94.25 219 LYS A N 1
ATOM 1708 C CA . LYS A 1 219 ? 39.516 -7.128 -39.725 1.00 94.25 219 LYS A CA 1
ATOM 1709 C C . LYS A 1 219 ? 38.374 -6.796 -38.765 1.00 94.25 219 LYS A C 1
ATOM 1711 O O . LYS A 1 219 ? 37.618 -5.861 -39.012 1.00 94.25 219 LYS A O 1
ATOM 1716 N N . GLN A 1 220 ? 38.298 -7.516 -37.652 1.00 94.75 220 GLN A N 1
ATOM 1717 C CA . GLN A 1 220 ? 37.353 -7.294 -36.562 1.00 94.75 220 GLN A CA 1
ATOM 1718 C C . GLN A 1 220 ? 38.120 -7.042 -35.260 1.00 94.75 220 GLN A C 1
ATOM 1720 O O . GLN A 1 220 ? 39.053 -7.771 -34.933 1.00 94.75 220 GLN A O 1
ATOM 1725 N N . VAL A 1 221 ? 37.711 -6.033 -34.489 1.00 94.56 221 VAL A N 1
ATOM 1726 C CA . VAL A 1 221 ? 38.220 -5.811 -33.128 1.00 94.56 221 VAL A CA 1
ATOM 1727 C C . VAL A 1 221 ? 37.285 -6.502 -32.141 1.00 94.56 221 VAL A C 1
ATOM 1729 O O . VAL A 1 221 ? 36.080 -6.260 -32.147 1.00 94.56 221 VAL A O 1
ATOM 1732 N N . ILE A 1 222 ? 37.839 -7.373 -31.301 1.00 95.25 222 ILE A N 1
ATOM 1733 C CA . ILE A 1 222 ? 37.107 -8.126 -30.284 1.00 95.25 222 ILE A CA 1
ATOM 1734 C C . ILE A 1 222 ? 37.394 -7.519 -28.910 1.00 95.25 222 ILE A C 1
ATOM 1736 O O . ILE A 1 222 ? 38.533 -7.539 -28.429 1.00 95.25 222 ILE A O 1
ATOM 1740 N N . ALA A 1 223 ? 36.346 -6.996 -28.274 1.00 95.44 223 ALA A N 1
ATOM 1741 C CA . ALA A 1 223 ? 36.422 -6.424 -26.939 1.00 95.44 223 ALA A CA 1
ATOM 1742 C C . ALA A 1 223 ? 36.707 -7.499 -25.867 1.00 95.44 223 ALA A C 1
ATOM 1744 O O . ALA A 1 223 ? 36.232 -8.633 -25.942 1.00 95.44 223 ALA A O 1
ATOM 1745 N N . MET A 1 224 ? 37.512 -7.130 -24.871 1.00 96.69 224 MET A N 1
ATOM 1746 C CA . MET A 1 224 ? 38.024 -7.991 -23.794 1.00 96.69 224 MET A CA 1
ATOM 1747 C C . MET A 1 224 ? 37.682 -7.384 -22.419 1.00 96.69 224 MET A C 1
ATOM 1749 O O . MET A 1 224 ? 37.208 -6.250 -22.350 1.00 96.69 224 MET A O 1
ATOM 1753 N N . GLY A 1 225 ? 37.922 -8.113 -21.321 1.00 96.19 225 GLY A N 1
ATOM 1754 C CA . GLY A 1 225 ? 37.760 -7.580 -19.962 1.00 96.19 225 GLY A CA 1
ATOM 1755 C C . GLY A 1 225 ? 37.383 -8.594 -18.864 1.00 96.19 225 GLY A C 1
ATOM 1756 O O . GLY A 1 225 ? 37.281 -9.799 -19.109 1.00 96.19 225 GLY A O 1
ATOM 1757 N N . PRO A 1 226 ? 37.190 -8.124 -17.618 1.00 96.75 226 PRO A N 1
ATOM 1758 C CA . PRO A 1 226 ? 36.861 -8.944 -16.446 1.00 96.75 226 PRO A CA 1
ATOM 1759 C C . PRO A 1 226 ? 35.345 -9.224 -16.318 1.00 96.75 226 PRO A C 1
ATOM 1761 O O . PRO A 1 226 ? 34.732 -8.969 -15.276 1.00 96.75 226 PRO A O 1
ATOM 1764 N N . VAL A 1 227 ? 34.736 -9.735 -17.395 1.00 97.88 227 VAL A N 1
ATOM 1765 C CA . VAL A 1 227 ? 33.275 -9.847 -17.559 1.00 97.88 227 VAL A CA 1
ATOM 1766 C C . VAL A 1 227 ? 32.639 -10.758 -16.510 1.00 97.88 227 VAL A C 1
ATOM 1768 O O . VAL A 1 227 ? 31.750 -10.318 -15.789 1.00 97.88 227 VAL A O 1
ATOM 1771 N N . ALA A 1 228 ? 33.105 -12.002 -16.359 1.00 98.06 228 ALA A N 1
ATOM 1772 C CA . ALA A 1 228 ? 32.464 -13.005 -15.500 1.00 98.06 228 ALA A CA 1
ATOM 1773 C C . ALA A 1 228 ? 32.338 -12.584 -14.025 1.00 98.06 228 ALA A C 1
ATOM 1775 O O . ALA A 1 228 ? 31.357 -12.930 -13.362 1.00 98.06 228 ALA A O 1
ATOM 1776 N N . SER A 1 229 ? 33.302 -11.814 -13.508 1.00 97.44 229 SER A N 1
ATOM 1777 C CA . SER A 1 229 ? 33.234 -11.254 -12.153 1.00 97.44 229 SER A CA 1
ATOM 1778 C C . SER A 1 229 ? 32.137 -10.201 -11.984 1.00 97.44 229 SER A C 1
ATOM 1780 O O . SER A 1 229 ? 31.534 -10.134 -10.914 1.00 97.44 229 SER A O 1
ATOM 1782 N N . GLN A 1 230 ? 31.853 -9.415 -13.025 1.00 97.44 230 GLN A N 1
ATOM 1783 C CA . GLN A 1 230 ? 30.763 -8.440 -13.039 1.00 97.44 230 GLN A CA 1
ATOM 1784 C C . GLN A 1 230 ? 29.421 -9.124 -13.326 1.00 97.44 230 GLN A C 1
ATOM 1786 O O . GLN A 1 230 ? 28.446 -8.853 -12.631 1.00 97.44 230 GLN A O 1
ATOM 1791 N N . GLU A 1 231 ? 29.396 -10.078 -14.258 1.00 98.25 231 GLU A N 1
ATOM 1792 C CA . GLU A 1 231 ? 28.233 -10.883 -14.644 1.00 98.25 231 GLU A CA 1
ATOM 1793 C C . GLU A 1 231 ? 27.607 -11.617 -13.452 1.00 98.25 231 GLU A C 1
ATOM 1795 O O . GLU A 1 231 ? 26.395 -11.563 -13.229 1.00 98.25 231 GLU A O 1
ATOM 1800 N N . ALA A 1 232 ? 28.446 -12.256 -12.631 1.00 98.38 232 ALA A N 1
ATOM 1801 C CA . ALA A 1 232 ? 27.988 -13.014 -11.476 1.00 98.38 232 ALA A CA 1
ATOM 1802 C C . ALA A 1 232 ? 27.220 -12.141 -10.468 1.00 98.38 232 ALA A C 1
ATOM 1804 O O . ALA A 1 232 ? 26.159 -12.545 -9.985 1.00 98.38 232 ALA A O 1
ATOM 1805 N N . ILE A 1 233 ? 27.719 -10.932 -10.181 1.00 98.00 233 ILE A N 1
ATOM 1806 C CA . ILE A 1 233 ? 27.079 -10.008 -9.237 1.00 98.00 233 ILE A CA 1
ATOM 1807 C C . ILE A 1 233 ? 25.973 -9.157 -9.881 1.00 98.00 233 ILE A C 1
ATOM 1809 O O . ILE A 1 233 ? 24.986 -8.860 -9.207 1.00 98.00 233 ILE A O 1
ATOM 1813 N N . LYS A 1 234 ? 26.050 -8.816 -11.180 1.00 97.19 234 LYS A N 1
ATOM 1814 C CA . LYS A 1 234 ? 24.955 -8.106 -11.872 1.00 97.19 234 LYS A CA 1
ATOM 1815 C C . LYS A 1 234 ? 23.670 -8.942 -11.855 1.00 97.19 234 LYS A C 1
ATOM 1817 O O . LYS A 1 234 ? 22.591 -8.383 -11.717 1.00 97.19 234 LYS A O 1
ATOM 1822 N N . MET A 1 235 ? 23.803 -10.267 -11.914 1.00 98.38 235 MET A N 1
ATOM 1823 C CA . MET A 1 235 ? 22.695 -11.221 -11.830 1.00 98.38 235 MET A CA 1
ATOM 1824 C C . MET A 1 235 ? 22.267 -11.493 -10.383 1.00 98.38 235 MET A C 1
ATOM 1826 O O . MET A 1 235 ? 21.099 -11.337 -10.048 1.00 98.38 235 MET A O 1
ATOM 1830 N N . LEU A 1 236 ? 23.204 -11.872 -9.502 1.00 98.00 236 LEU A N 1
ATOM 1831 C CA . LEU A 1 236 ? 22.886 -12.245 -8.116 1.00 98.00 236 LEU A CA 1
ATOM 1832 C C . LEU A 1 236 ? 22.354 -11.069 -7.280 1.00 98.00 236 LEU A C 1
ATOM 1834 O O . LEU A 1 236 ? 21.503 -11.267 -6.416 1.00 98.00 236 LEU A O 1
ATOM 1838 N N . GLY A 1 237 ? 22.882 -9.865 -7.507 1.00 97.12 237 GLY A N 1
ATOM 1839 C CA . GLY A 1 237 ? 22.448 -8.624 -6.862 1.00 97.12 237 GLY A CA 1
ATOM 1840 C C . GLY A 1 237 ? 21.292 -7.916 -7.578 1.00 97.12 237 GLY A C 1
ATOM 1841 O O . GLY A 1 237 ? 20.949 -6.807 -7.183 1.00 97.12 237 GLY A O 1
ATOM 1842 N N . THR A 1 238 ? 20.743 -8.527 -8.639 1.00 97.69 238 THR A N 1
ATOM 1843 C CA . THR A 1 238 ? 19.746 -7.946 -9.558 1.00 97.69 238 THR A CA 1
ATOM 1844 C C . THR A 1 238 ? 20.074 -6.505 -9.957 1.00 97.69 238 THR A C 1
ATOM 1846 O O . THR A 1 238 ? 19.283 -5.606 -9.717 1.00 97.69 238 THR A O 1
ATOM 1849 N N . ASN A 1 239 ? 21.277 -6.273 -10.482 1.00 96.88 239 ASN A N 1
ATOM 1850 C CA . ASN A 1 239 ? 21.744 -4.948 -10.900 1.00 96.88 239 ASN A CA 1
ATOM 1851 C C . ASN A 1 239 ? 21.725 -4.757 -12.425 1.00 96.88 239 ASN A C 1
ATOM 1853 O O . ASN A 1 239 ? 21.658 -3.634 -12.890 1.00 96.88 239 ASN A O 1
ATOM 1857 N N . GLY A 1 240 ? 21.886 -5.818 -13.224 1.00 91.12 240 GLY A N 1
ATOM 1858 C CA . GLY A 1 240 ? 21.704 -5.764 -14.686 1.00 91.12 240 GLY A CA 1
ATOM 1859 C C . GLY A 1 240 ? 22.833 -5.201 -15.539 1.00 91.12 240 GLY A C 1
ATOM 1860 O O . GLY A 1 240 ? 23.042 -5.718 -16.633 1.00 91.12 240 GLY A O 1
ATOM 1861 N N . GLY A 1 241 ? 23.568 -4.195 -15.058 1.00 91.50 241 GLY A N 1
ATOM 1862 C CA . GLY A 1 241 ? 24.537 -3.426 -15.858 1.00 91.50 241 GLY A CA 1
ATOM 1863 C C . GLY A 1 241 ? 25.596 -4.277 -16.553 1.00 91.50 241 GLY A C 1
ATOM 1864 O O . GLY A 1 241 ? 26.518 -4.780 -15.901 1.00 91.50 241 GLY A O 1
ATOM 1865 N N . GLY A 1 242 ? 25.443 -4.422 -17.867 1.00 92.12 242 GLY A N 1
ATOM 1866 C CA . GLY A 1 242 ? 26.234 -5.302 -18.714 1.00 92.12 242 GLY A CA 1
ATOM 1867 C C . GLY A 1 242 ? 27.631 -4.770 -18.991 1.00 92.12 242 GLY A C 1
ATOM 1868 O O . GLY A 1 242 ? 27.885 -3.562 -18.933 1.00 92.12 242 GLY A O 1
ATOM 1869 N N . PHE A 1 243 ? 28.546 -5.688 -19.288 1.00 96.50 243 PHE A N 1
ATOM 1870 C CA . PHE A 1 243 ? 29.913 -5.328 -19.657 1.00 96.50 243 PHE A CA 1
ATOM 1871 C C . PHE A 1 243 ? 30.014 -4.852 -21.113 1.00 96.50 243 PHE A C 1
ATOM 1873 O O . PHE A 1 243 ? 30.900 -4.057 -21.415 1.00 96.50 243 PHE A O 1
ATOM 1880 N N . PHE A 1 244 ? 29.102 -5.296 -21.982 1.00 96.81 244 PHE A N 1
ATOM 1881 C CA . PHE A 1 244 ? 28.950 -4.853 -23.368 1.00 96.81 244 PHE A CA 1
ATOM 1882 C C . PHE A 1 244 ? 27.542 -4.290 -23.612 1.00 96.81 244 PHE A C 1
ATOM 1884 O O . PHE A 1 244 ? 26.611 -4.560 -22.850 1.00 96.81 244 PHE A O 1
ATOM 1891 N N . ASN A 1 245 ? 27.351 -3.545 -24.703 1.00 95.88 245 ASN A N 1
ATOM 1892 C CA . ASN A 1 245 ? 26.074 -2.885 -25.008 1.00 95.88 245 ASN A CA 1
ATOM 1893 C C . ASN A 1 245 ? 24.908 -3.876 -25.203 1.00 95.88 245 ASN A C 1
ATOM 1895 O O . ASN A 1 245 ? 23.782 -3.615 -24.793 1.00 95.88 245 ASN A O 1
ATOM 1899 N N . ALA A 1 246 ? 25.187 -5.051 -25.777 1.00 94.69 246 ALA A N 1
ATOM 1900 C CA . ALA A 1 246 ? 24.205 -6.129 -25.932 1.00 94.69 246 ALA A CA 1
ATOM 1901 C C . ALA A 1 246 ? 23.929 -6.917 -24.630 1.00 94.69 246 ALA A C 1
ATOM 1903 O O . ALA A 1 246 ? 23.113 -7.841 -24.640 1.00 94.69 246 ALA A O 1
ATOM 1904 N N . ASN A 1 247 ? 24.583 -6.566 -23.514 1.00 94.75 247 ASN A N 1
ATOM 1905 C CA . ASN A 1 247 ? 24.305 -7.072 -22.171 1.00 94.75 247 ASN A CA 1
ATOM 1906 C C . ASN A 1 247 ? 24.213 -8.617 -22.150 1.00 94.75 247 ASN A C 1
ATOM 1908 O O . ASN A 1 247 ? 25.088 -9.322 -22.648 1.00 94.75 247 ASN A O 1
ATOM 1912 N N . SER A 1 248 ? 23.128 -9.181 -21.629 1.00 97.56 248 SER A N 1
ATOM 1913 C CA . SER A 1 248 ? 22.939 -10.623 -21.431 1.00 97.56 248 SER A CA 1
ATOM 1914 C C . SER A 1 248 ? 22.497 -11.359 -22.702 1.00 97.56 248 SER A C 1
ATOM 1916 O O . SER A 1 248 ? 22.264 -12.568 -22.660 1.00 97.56 248 SER A O 1
ATOM 1918 N N . ALA A 1 249 ? 22.406 -10.658 -23.838 1.00 97.44 249 ALA A N 1
ATOM 1919 C CA . ALA A 1 249 ? 22.416 -11.265 -25.163 1.00 97.44 249 ALA A CA 1
ATOM 1920 C C . ALA A 1 249 ? 23.857 -11.469 -25.667 1.00 97.44 249 ALA A C 1
ATOM 1922 O O . ALA A 1 249 ? 24.096 -12.360 -26.479 1.00 97.44 249 ALA A O 1
ATOM 1923 N N . HIS A 1 250 ? 24.853 -10.718 -25.184 1.00 97.88 250 HIS A N 1
ATOM 1924 C CA . HIS A 1 250 ? 26.214 -10.803 -25.715 1.00 97.88 250 HIS A CA 1
ATOM 1925 C C . HIS A 1 250 ? 26.863 -12.184 -25.453 1.00 97.88 250 HIS A C 1
ATOM 1927 O O . HIS A 1 250 ? 26.823 -12.667 -24.317 1.00 97.88 250 HIS A O 1
ATOM 1933 N N . PRO A 1 251 ? 27.500 -12.841 -26.448 1.00 97.38 251 PRO A N 1
ATOM 1934 C CA . PRO A 1 251 ? 28.097 -14.172 -26.274 1.00 97.38 251 PRO A CA 1
ATOM 1935 C C . PRO A 1 251 ? 29.118 -14.286 -25.135 1.00 97.38 251 PRO A C 1
ATOM 1937 O O . PRO A 1 251 ? 29.200 -15.333 -24.502 1.00 97.38 251 PRO A O 1
ATOM 1940 N N . PHE A 1 252 ? 29.867 -13.219 -24.836 1.00 97.44 252 PHE A N 1
ATOM 1941 C CA . PHE A 1 252 ? 30.848 -13.215 -23.741 1.00 97.44 252 PHE A CA 1
ATOM 1942 C C . PHE A 1 252 ? 30.274 -12.884 -22.357 1.00 97.44 252 PHE A C 1
ATOM 1944 O O . PHE A 1 252 ? 31.019 -12.989 -21.386 1.00 97.44 252 PHE A O 1
ATOM 1951 N N . GLU A 1 253 ? 28.994 -12.512 -22.259 1.00 97.50 253 GLU A N 1
ATOM 1952 C CA . GLU A 1 253 ? 28.243 -12.393 -20.995 1.00 97.50 253 GLU A CA 1
ATOM 1953 C C . GLU A 1 253 ? 27.363 -13.636 -20.765 1.00 97.50 253 GLU A C 1
ATOM 1955 O O . GLU A 1 253 ? 27.287 -14.146 -19.648 1.00 97.50 253 GLU A O 1
ATOM 1960 N N . ASN A 1 254 ? 26.756 -14.182 -21.828 1.00 98.19 254 ASN A N 1
ATOM 1961 C CA . ASN A 1 254 ? 25.814 -15.303 -21.757 1.00 98.19 254 ASN A CA 1
ATOM 1962 C C . ASN A 1 254 ? 25.983 -16.305 -22.934 1.00 98.19 254 ASN A C 1
ATOM 1964 O O . ASN A 1 254 ? 25.213 -16.286 -23.902 1.00 98.19 254 ASN A O 1
ATOM 1968 N N . PRO A 1 255 ? 27.004 -17.180 -22.894 1.00 97.69 255 PRO A N 1
ATOM 1969 C CA . PRO A 1 255 ? 27.389 -18.034 -24.022 1.00 97.69 255 PRO A CA 1
ATOM 1970 C C . PRO A 1 255 ? 26.442 -19.208 -24.305 1.00 97.69 255 PRO A C 1
ATOM 1972 O O . PRO A 1 255 ? 26.305 -19.602 -25.463 1.00 97.69 255 PRO A O 1
ATOM 1975 N N . THR A 1 256 ? 25.804 -19.804 -23.288 1.00 98.12 256 THR A N 1
ATOM 1976 C CA . THR A 1 256 ? 25.089 -21.088 -23.428 1.00 98.12 256 THR A CA 1
ATOM 1977 C C . THR A 1 256 ? 23.646 -21.034 -22.903 1.00 98.12 256 THR A C 1
ATOM 1979 O O . THR A 1 256 ? 23.312 -20.214 -22.045 1.00 98.12 256 THR A O 1
ATOM 1982 N N . PRO A 1 257 ? 22.758 -21.957 -23.330 1.00 96.50 257 PRO A N 1
ATOM 1983 C CA . PRO A 1 257 ? 21.430 -22.091 -22.723 1.00 96.50 257 PRO A CA 1
ATOM 1984 C C . PRO A 1 257 ? 21.498 -22.393 -21.215 1.00 96.50 257 PRO A C 1
ATOM 1986 O O . PRO A 1 257 ? 20.578 -22.057 -20.468 1.00 96.50 257 PRO A O 1
ATOM 1989 N N . LEU A 1 258 ? 22.594 -23.018 -20.760 1.00 97.56 258 LEU A N 1
ATOM 1990 C CA . LEU A 1 258 ? 22.828 -23.349 -19.358 1.00 97.56 258 LEU A CA 1
ATOM 1991 C C . LEU A 1 258 ? 23.304 -22.132 -18.550 1.00 97.56 258 LEU A C 1
ATOM 1993 O O . LEU A 1 258 ? 22.811 -21.950 -17.438 1.00 97.56 258 LEU A O 1
ATOM 1997 N N . SER A 1 259 ? 24.177 -21.267 -19.092 1.00 97.88 259 SER A N 1
ATOM 1998 C CA . SER A 1 259 ? 24.483 -19.982 -18.444 1.00 97.88 259 SER A CA 1
ATOM 1999 C C . SER A 1 259 ? 23.213 -19.146 -18.310 1.00 97.88 259 SER A C 1
ATOM 2001 O O . SER A 1 259 ? 22.914 -18.698 -17.209 1.00 97.88 259 SER A O 1
ATOM 2003 N N . ASN A 1 260 ? 22.394 -19.064 -19.363 1.00 98.38 260 ASN A N 1
ATOM 2004 C CA . ASN A 1 260 ? 21.129 -18.327 -19.346 1.00 98.38 260 ASN A CA 1
ATOM 2005 C C . ASN A 1 260 ? 20.146 -18.860 -18.284 1.00 98.38 260 ASN A C 1
ATOM 2007 O O . ASN A 1 260 ? 19.504 -18.085 -17.576 1.00 98.38 260 ASN A O 1
ATOM 2011 N N . PHE A 1 261 ? 20.047 -20.184 -18.119 1.00 98.25 261 PHE A N 1
ATOM 2012 C CA . PHE A 1 261 ? 19.220 -20.783 -17.066 1.00 98.25 261 PHE A CA 1
ATOM 2013 C C . PHE A 1 261 ? 19.734 -20.456 -15.653 1.00 98.25 261 PHE A C 1
ATOM 2015 O O . PHE A 1 261 ? 18.941 -20.114 -14.776 1.00 98.25 261 PHE A O 1
ATOM 2022 N N . VAL A 1 262 ? 21.050 -20.508 -15.422 1.00 98.19 262 VAL A N 1
ATOM 2023 C CA . VAL A 1 262 ? 21.642 -20.176 -14.111 1.00 98.19 262 VAL A CA 1
ATOM 2024 C C . VAL A 1 262 ? 21.603 -18.667 -13.828 1.00 98.19 262 VAL A C 1
ATOM 2026 O O . VAL A 1 262 ? 21.433 -18.287 -12.669 1.00 98.19 262 VAL A O 1
ATOM 2029 N N . GLN A 1 263 ? 21.652 -17.815 -14.856 1.00 98.62 263 GLN A N 1
ATOM 2030 C CA . GLN A 1 263 ? 21.380 -16.377 -14.757 1.00 98.62 263 GLN A CA 1
ATOM 2031 C C . GLN A 1 263 ? 19.962 -16.132 -14.234 1.00 98.62 263 GLN A C 1
ATOM 2033 O O . GLN A 1 263 ? 19.814 -15.579 -13.146 1.00 98.62 263 GLN A O 1
ATOM 2038 N N . MET A 1 264 ? 18.938 -16.656 -14.918 1.00 98.38 264 MET A N 1
ATOM 2039 C CA . MET A 1 264 ? 17.537 -16.561 -14.479 1.00 98.38 264 MET A CA 1
ATOM 2040 C C . MET A 1 264 ? 17.335 -17.047 -13.033 1.00 98.38 264 MET A C 1
ATOM 2042 O O . MET A 1 264 ? 16.690 -16.375 -12.229 1.00 98.38 264 MET A O 1
ATOM 2046 N N . VAL A 1 265 ? 17.921 -18.194 -12.668 1.00 98.19 265 VAL A N 1
ATOM 2047 C CA . VAL A 1 265 ? 17.847 -18.732 -11.297 1.00 98.19 265 VAL A CA 1
ATOM 2048 C C . VAL A 1 265 ? 18.555 -17.831 -10.278 1.00 98.19 265 VAL A C 1
ATOM 2050 O O . VAL A 1 265 ? 18.045 -17.667 -9.170 1.00 98.19 265 VAL A O 1
ATOM 2053 N N . SER A 1 266 ? 19.696 -17.230 -10.629 1.00 97.94 266 SER A N 1
ATOM 2054 C CA . SER A 1 266 ? 20.452 -16.328 -9.745 1.00 97.94 266 SER A CA 1
ATOM 2055 C C . SER A 1 266 ? 19.682 -15.054 -9.409 1.00 97.94 266 SER A C 1
ATOM 2057 O O . SER A 1 266 ? 19.687 -14.651 -8.248 1.00 97.94 266 SER A O 1
ATOM 2059 N N . ILE A 1 267 ? 18.971 -14.481 -10.388 1.00 98.31 267 ILE A N 1
ATOM 2060 C CA . ILE A 1 267 ? 18.129 -13.286 -10.218 1.00 98.31 267 ILE A CA 1
ATOM 2061 C C . ILE A 1 267 ? 17.066 -13.531 -9.131 1.00 98.31 267 ILE A C 1
ATOM 2063 O O . ILE A 1 267 ? 16.972 -12.785 -8.159 1.00 98.31 267 ILE A O 1
ATOM 2067 N N . PHE A 1 268 ? 16.303 -14.627 -9.230 1.00 97.94 268 PHE A N 1
ATOM 2068 C CA . PHE A 1 268 ? 15.245 -14.951 -8.257 1.00 97.94 268 PHE A CA 1
ATOM 2069 C C . PHE A 1 268 ? 15.766 -15.563 -6.938 1.00 97.94 268 PHE A C 1
ATOM 2071 O O . PHE A 1 268 ? 14.994 -15.711 -5.983 1.00 97.94 268 PHE A O 1
ATOM 2078 N N . ALA A 1 269 ? 17.048 -15.934 -6.838 1.00 97.56 269 ALA A N 1
ATOM 2079 C CA . ALA A 1 269 ? 17.583 -16.672 -5.689 1.00 97.56 269 ALA A CA 1
ATOM 2080 C C . ALA A 1 269 ? 17.475 -15.895 -4.365 1.00 97.56 269 ALA A C 1
ATOM 2082 O O . ALA A 1 269 ? 16.874 -16.388 -3.404 1.00 97.56 269 ALA A O 1
ATOM 2083 N N . ILE A 1 270 ? 18.034 -14.682 -4.294 1.00 97.94 270 ILE A N 1
ATOM 2084 C CA . ILE A 1 270 ? 17.997 -13.873 -3.065 1.00 97.94 270 ILE A CA 1
ATOM 2085 C C . ILE A 1 270 ? 16.575 -13.361 -2.761 1.00 97.94 270 ILE A C 1
ATOM 2087 O O . ILE A 1 270 ? 16.137 -13.571 -1.625 1.00 97.94 270 ILE A O 1
ATOM 2091 N N . PRO A 1 271 ? 15.807 -12.780 -3.710 1.00 97.50 271 PRO A N 1
ATOM 2092 C CA . PRO A 1 271 ? 14.431 -12.342 -3.455 1.00 97.50 271 PRO A CA 1
ATOM 2093 C C . PRO A 1 271 ? 13.522 -13.460 -2.924 1.00 97.50 271 PRO A C 1
ATOM 2095 O O . PRO A 1 271 ? 12.871 -13.290 -1.889 1.00 97.50 271 PRO A O 1
ATOM 2098 N N . SER A 1 272 ? 13.535 -14.644 -3.549 1.00 97.62 272 SER A N 1
ATOM 2099 C CA . SER A 1 272 ? 12.765 -15.796 -3.054 1.00 97.62 272 SER A CA 1
ATOM 2100 C C . SER A 1 272 ? 13.242 -16.253 -1.670 1.00 97.62 272 SER A C 1
ATOM 2102 O O . SER A 1 272 ? 12.419 -16.431 -0.767 1.00 97.62 272 SER A O 1
ATOM 2104 N N . GLY A 1 273 ? 14.557 -16.353 -1.445 1.00 97.75 273 GLY A N 1
ATOM 2105 C CA . GLY A 1 273 ? 15.137 -16.701 -0.147 1.00 97.75 273 GLY A CA 1
ATOM 2106 C C . GLY A 1 273 ? 14.765 -15.727 0.980 1.00 97.75 273 GLY A C 1
ATOM 2107 O O . GLY A 1 273 ? 14.511 -16.168 2.105 1.00 97.75 273 GLY A O 1
ATOM 2108 N N . LEU A 1 274 ? 14.656 -14.424 0.691 1.00 97.69 274 LEU A N 1
ATOM 2109 C CA . LEU A 1 274 ? 14.253 -13.402 1.664 1.00 97.69 274 LEU A CA 1
ATOM 2110 C C . LEU A 1 274 ? 12.822 -13.619 2.176 1.00 97.69 274 LEU A C 1
ATOM 2112 O O . LEU A 1 274 ? 12.586 -13.440 3.373 1.00 97.69 274 LEU A O 1
ATOM 2116 N N . THR A 1 275 ? 11.891 -14.103 1.343 1.00 97.31 275 THR A N 1
ATOM 2117 C CA . THR A 1 275 ? 10.537 -14.474 1.810 1.00 97.31 275 THR A CA 1
ATOM 2118 C C . THR A 1 275 ? 10.584 -15.573 2.881 1.00 97.31 275 THR A C 1
ATOM 2120 O O . THR A 1 275 ? 9.867 -15.515 3.887 1.00 97.31 275 THR A O 1
ATOM 2123 N N . TRP A 1 276 ? 11.494 -16.545 2.742 1.00 97.06 276 TRP A N 1
ATOM 2124 C CA . TRP A 1 276 ? 11.677 -17.607 3.729 1.00 97.06 276 TRP A CA 1
ATOM 2125 C C . TRP A 1 276 ? 12.354 -17.085 5.001 1.00 97.06 276 TRP A C 1
ATOM 2127 O O . TRP A 1 276 ? 11.910 -17.418 6.105 1.00 97.06 276 TRP A O 1
ATOM 2137 N N . THR A 1 277 ? 13.386 -16.240 4.864 1.00 97.06 277 THR A N 1
ATOM 2138 C CA . THR A 1 277 ? 14.045 -15.549 5.987 1.00 97.06 277 THR A CA 1
ATOM 2139 C C . THR A 1 277 ? 13.031 -14.739 6.796 1.00 97.06 277 THR A C 1
ATOM 2141 O O . THR A 1 277 ? 12.965 -14.885 8.019 1.00 97.06 277 THR A O 1
ATOM 2144 N N . TYR A 1 278 ? 12.169 -13.975 6.121 1.00 96.75 278 TYR A N 1
ATOM 2145 C CA . TYR A 1 278 ? 11.079 -13.223 6.734 1.00 96.75 278 TYR A CA 1
ATOM 2146 C C . TYR A 1 278 ? 10.115 -14.125 7.517 1.00 96.75 278 TYR A C 1
ATOM 2148 O O . TYR A 1 278 ? 9.826 -13.846 8.680 1.00 96.75 278 TYR A O 1
ATOM 2156 N N . GLY A 1 279 ? 9.690 -15.257 6.944 1.00 96.00 279 GLY A N 1
ATOM 2157 C CA . GLY A 1 279 ? 8.846 -16.234 7.644 1.00 96.00 279 GLY A CA 1
ATOM 2158 C C . GLY A 1 279 ? 9.472 -16.794 8.933 1.00 96.00 279 GLY A C 1
ATOM 2159 O O . GLY A 1 279 ? 8.754 -17.119 9.878 1.00 96.00 279 GLY A O 1
ATOM 2160 N N . ARG A 1 280 ? 10.810 -16.850 9.036 1.00 95.38 280 ARG A N 1
ATOM 2161 C CA . ARG A 1 280 ? 11.494 -17.169 10.304 1.00 95.38 280 ARG A CA 1
ATOM 2162 C C . ARG A 1 280 ? 11.557 -16.000 11.271 1.00 95.38 280 ARG A C 1
ATOM 2164 O O . ARG A 1 280 ? 11.319 -16.210 12.458 1.00 95.38 280 ARG A O 1
ATOM 2171 N N . MET A 1 281 ? 11.810 -14.788 10.786 1.00 94.25 281 MET A N 1
ATOM 2172 C CA . MET A 1 281 ? 11.784 -13.576 11.612 1.00 94.25 281 MET A CA 1
ATOM 2173 C C . MET A 1 281 ? 10.392 -13.354 12.226 1.00 94.25 281 MET A C 1
ATOM 2175 O O . MET A 1 281 ? 10.296 -13.034 13.408 1.00 94.25 281 MET A O 1
ATOM 2179 N N . ALA A 1 282 ? 9.325 -13.607 11.462 1.00 92.38 282 ALA A N 1
ATOM 2180 C CA . ALA A 1 282 ? 7.927 -13.550 11.899 1.00 92.38 282 ALA A CA 1
ATOM 2181 C C . ALA A 1 282 ? 7.502 -14.720 12.806 1.00 92.38 282 ALA A C 1
ATOM 2183 O O . ALA A 1 282 ? 6.406 -14.700 13.359 1.00 92.38 282 ALA A O 1
ATOM 2184 N N . ARG A 1 283 ? 8.352 -15.748 12.957 1.00 92.06 283 ARG A N 1
ATOM 2185 C CA . ARG A 1 283 ? 8.089 -17.014 13.672 1.00 92.06 283 ARG A CA 1
ATOM 2186 C C . ARG A 1 283 ? 6.932 -17.864 13.113 1.00 92.06 283 ARG A C 1
ATOM 2188 O O . ARG A 1 283 ? 6.688 -18.947 13.636 1.00 92.06 283 ARG A O 1
ATOM 2195 N N . ASP A 1 284 ? 6.302 -17.442 12.017 1.00 93.94 284 ASP A N 1
ATOM 2196 C CA . ASP A 1 284 ? 5.357 -18.224 11.217 1.00 93.94 284 ASP A CA 1
ATOM 2197 C C . ASP A 1 284 ? 5.839 -18.307 9.760 1.00 93.94 284 ASP A C 1
ATOM 2199 O O . ASP A 1 284 ? 5.728 -17.360 8.977 1.00 93.94 284 ASP A O 1
ATOM 2203 N N . GLN A 1 285 ? 6.337 -19.484 9.372 1.00 95.50 285 GLN A N 1
ATOM 2204 C CA . GLN A 1 285 ? 6.840 -19.731 8.020 1.00 95.50 285 GLN A CA 1
ATOM 2205 C C . GLN A 1 285 ? 5.746 -19.588 6.946 1.00 95.50 285 GLN A C 1
ATOM 2207 O O . GLN A 1 285 ? 6.073 -19.353 5.782 1.00 95.50 285 GLN A O 1
ATOM 2212 N N . ARG A 1 286 ? 4.460 -19.710 7.315 1.00 95.69 286 ARG A N 1
ATOM 2213 C CA . ARG A 1 286 ? 3.330 -19.568 6.388 1.00 95.69 286 ARG A CA 1
ATOM 2214 C C . ARG A 1 286 ? 3.181 -18.131 5.882 1.00 95.69 286 ARG A C 1
ATOM 2216 O O . ARG A 1 286 ? 2.767 -17.960 4.744 1.00 95.69 286 ARG A O 1
ATOM 2223 N N . GLN A 1 287 ? 3.581 -17.122 6.666 1.00 95.31 287 GLN A N 1
ATOM 2224 C CA . GLN A 1 287 ? 3.634 -15.722 6.211 1.00 95.31 287 GLN A CA 1
ATOM 2225 C C . GLN A 1 287 ? 4.596 -15.594 5.021 1.00 95.31 287 GLN A C 1
ATOM 2227 O O . GLN A 1 287 ? 4.219 -15.103 3.964 1.00 95.31 287 GLN A O 1
ATOM 2232 N N . GLY A 1 288 ? 5.817 -16.128 5.156 1.00 96.06 288 GLY A N 1
ATOM 2233 C CA . GLY A 1 288 ? 6.816 -16.129 4.082 1.00 96.06 288 GLY A CA 1
ATOM 2234 C C . GLY A 1 288 ? 6.329 -16.834 2.813 1.00 96.06 288 GLY A C 1
ATOM 2235 O O . GLY A 1 288 ? 6.444 -16.287 1.719 1.00 96.06 288 GLY A O 1
ATOM 2236 N N . TRP A 1 289 ? 5.702 -18.007 2.959 1.00 97.44 289 TRP A N 1
ATOM 2237 C CA . TRP A 1 289 ? 5.114 -18.723 1.822 1.00 97.44 289 TRP A CA 1
ATOM 2238 C C . TRP A 1 289 ? 3.904 -18.013 1.201 1.00 97.44 289 TRP A C 1
ATOM 2240 O O . TRP A 1 289 ? 3.710 -18.131 -0.006 1.00 97.44 289 TRP A O 1
ATOM 2250 N N . ALA A 1 290 ? 3.115 -17.252 1.965 1.00 96.50 290 ALA A N 1
ATOM 2251 C CA . ALA A 1 290 ? 2.029 -16.444 1.412 1.00 96.50 290 ALA A CA 1
ATOM 2252 C C . ALA A 1 290 ? 2.564 -15.331 0.492 1.00 96.50 290 ALA A C 1
ATOM 2254 O O . ALA A 1 290 ? 2.031 -15.151 -0.602 1.00 96.50 290 ALA A O 1
ATOM 2255 N N . LEU A 1 291 ? 3.658 -14.659 0.879 1.00 96.75 291 LEU A N 1
ATOM 2256 C CA . LEU A 1 291 ? 4.329 -13.664 0.029 1.00 96.75 291 LEU A CA 1
ATOM 2257 C C . LEU A 1 291 ? 4.929 -14.312 -1.227 1.00 96.75 291 LEU A C 1
ATOM 2259 O O . LEU A 1 291 ? 4.648 -13.863 -2.335 1.00 96.75 291 LEU A O 1
ATOM 2263 N N . TRP A 1 292 ? 5.669 -15.416 -1.064 1.00 97.62 292 TRP A N 1
ATOM 2264 C CA . TRP A 1 292 ? 6.229 -16.192 -2.181 1.00 97.62 292 TRP A CA 1
ATOM 2265 C C . TRP A 1 292 ? 5.144 -16.625 -3.178 1.00 97.62 292 TRP A C 1
ATOM 2267 O O . TRP A 1 292 ? 5.325 -16.510 -4.385 1.00 97.62 292 TRP A O 1
ATOM 2277 N N . THR A 1 293 ? 3.987 -17.079 -2.682 1.00 97.62 293 THR A N 1
ATOM 2278 C CA . THR A 1 293 ? 2.868 -17.519 -3.534 1.00 97.62 293 THR A CA 1
ATOM 2279 C C . THR A 1 293 ? 2.214 -16.345 -4.263 1.00 97.62 293 THR A C 1
ATOM 2281 O O . THR A 1 293 ? 1.856 -16.492 -5.427 1.00 97.62 293 THR A O 1
ATOM 2284 N N . ALA A 1 294 ? 2.081 -15.177 -3.622 1.00 96.19 294 ALA A N 1
ATOM 2285 C CA . ALA A 1 294 ? 1.557 -13.978 -4.278 1.00 96.19 294 ALA A CA 1
ATOM 2286 C C . ALA A 1 294 ? 2.465 -13.524 -5.435 1.00 96.19 294 ALA A C 1
ATOM 2288 O O . ALA A 1 294 ? 1.974 -13.282 -6.536 1.00 96.19 294 ALA A O 1
ATOM 2289 N N . MET A 1 295 ? 3.784 -13.498 -5.209 1.00 97.44 295 MET A N 1
ATOM 2290 C CA . MET A 1 295 ? 4.781 -13.214 -6.249 1.00 97.44 295 MET A CA 1
ATOM 2291 C C . MET A 1 295 ? 4.727 -14.260 -7.376 1.00 97.44 295 MET A C 1
ATOM 2293 O O . MET A 1 295 ? 4.615 -13.905 -8.544 1.00 97.44 295 MET A O 1
ATOM 2297 N N . ALA A 1 296 ? 4.724 -15.556 -7.045 1.00 97.06 296 ALA A N 1
ATOM 2298 C CA . ALA A 1 296 ? 4.698 -16.628 -8.042 1.00 97.06 296 ALA A CA 1
ATOM 2299 C C . ALA A 1 296 ? 3.441 -16.611 -8.928 1.00 97.06 296 ALA A C 1
ATOM 2301 O O . ALA A 1 296 ? 3.549 -16.850 -10.126 1.00 97.06 296 ALA A O 1
ATOM 2302 N N . VAL A 1 297 ? 2.261 -16.298 -8.378 1.00 96.38 297 VAL A N 1
ATOM 2303 C CA . VAL A 1 297 ? 1.017 -16.182 -9.164 1.00 96.38 297 VAL A CA 1
ATOM 2304 C C . VAL A 1 297 ? 1.100 -15.049 -10.192 1.00 96.38 297 VAL A C 1
ATOM 2306 O O . VAL A 1 297 ? 0.679 -15.242 -11.331 1.00 96.38 297 VAL A O 1
ATOM 2309 N N . LEU A 1 298 ? 1.665 -13.898 -9.812 1.00 93.38 298 LEU A N 1
ATOM 2310 C CA . LEU A 1 298 ? 1.849 -12.753 -10.710 1.00 93.38 298 LEU A CA 1
ATOM 2311 C C . LEU A 1 298 ? 2.894 -13.051 -11.796 1.00 93.38 298 LEU A C 1
ATOM 2313 O O . LEU A 1 298 ? 2.584 -12.939 -12.980 1.00 93.38 298 LEU A O 1
ATOM 2317 N N . CYS A 1 299 ? 4.072 -13.542 -11.401 1.00 96.31 299 CYS A N 1
ATOM 2318 C CA . CYS A 1 299 ? 5.154 -13.925 -12.313 1.00 96.31 299 CYS A CA 1
ATOM 2319 C C . CYS A 1 299 ? 4.690 -14.953 -13.359 1.00 96.31 299 CYS A C 1
ATOM 2321 O O . CYS A 1 299 ? 4.904 -14.781 -14.559 1.00 96.31 299 CYS A O 1
ATOM 2323 N N . ILE A 1 300 ? 3.978 -16.006 -12.931 1.00 96.62 300 ILE A N 1
ATOM 2324 C CA . ILE A 1 300 ? 3.436 -17.023 -13.843 1.00 96.62 300 ILE A CA 1
ATOM 2325 C C . ILE A 1 300 ? 2.434 -16.401 -14.825 1.00 96.62 300 ILE A C 1
ATOM 2327 O O . ILE A 1 300 ? 2.487 -16.726 -16.009 1.00 96.62 300 ILE A O 1
ATOM 2331 N N . ALA A 1 301 ? 1.556 -15.493 -14.384 1.00 93.12 301 ALA A N 1
ATOM 2332 C CA . ALA A 1 301 ? 0.630 -14.803 -15.285 1.00 93.12 301 ALA A CA 1
ATOM 2333 C C . ALA A 1 301 ? 1.369 -13.942 -16.330 1.00 93.12 301 ALA A C 1
ATOM 2335 O O . ALA A 1 301 ? 0.992 -13.962 -17.506 1.00 93.12 301 ALA A O 1
ATOM 2336 N N . GLY A 1 302 ? 2.452 -13.266 -15.928 1.00 92.25 302 GLY A N 1
ATOM 2337 C CA . GLY A 1 302 ? 3.364 -12.550 -16.822 1.00 92.25 302 GLY A CA 1
ATOM 2338 C C . GLY A 1 302 ? 3.993 -13.475 -17.868 1.00 92.25 302 GLY A C 1
ATOM 2339 O O . GLY A 1 302 ? 3.729 -13.313 -19.059 1.00 92.25 302 GLY A O 1
ATOM 2340 N N . VAL A 1 303 ? 4.733 -14.506 -17.436 1.00 96.06 303 VAL A N 1
ATOM 2341 C CA . VAL A 1 303 ? 5.421 -15.466 -18.327 1.00 96.06 303 VAL A CA 1
ATOM 2342 C C . VAL A 1 303 ? 4.447 -16.126 -19.306 1.00 96.06 303 VAL A C 1
ATOM 2344 O O . VAL A 1 303 ? 4.749 -16.242 -20.494 1.00 96.06 303 VAL A O 1
ATOM 2347 N N . VAL A 1 304 ? 3.273 -16.560 -18.829 1.00 95.94 304 VAL A N 1
ATOM 2348 C CA . VAL A 1 304 ? 2.237 -17.195 -19.661 1.00 95.94 304 VAL A CA 1
ATOM 2349 C C . VAL A 1 304 ? 1.758 -16.239 -20.755 1.00 95.94 304 VAL A C 1
ATOM 2351 O O . VAL A 1 304 ? 1.666 -16.646 -21.912 1.00 95.94 304 VAL A O 1
ATOM 2354 N N . THR A 1 305 ? 1.488 -14.978 -20.407 1.00 91.75 305 THR A N 1
ATOM 2355 C CA . THR A 1 305 ? 0.988 -13.959 -21.344 1.00 91.75 305 THR A CA 1
ATOM 2356 C C . THR A 1 305 ? 2.059 -13.556 -22.356 1.00 91.75 305 THR A C 1
ATOM 2358 O O . THR A 1 305 ? 1.790 -13.523 -23.557 1.00 91.75 305 THR A O 1
ATOM 2361 N N . LEU A 1 306 ? 3.290 -13.324 -21.891 1.00 94.06 306 LEU A N 1
ATOM 2362 C CA . LEU A 1 306 ? 4.426 -12.913 -22.714 1.00 94.06 306 LEU A CA 1
ATOM 2363 C C . LEU A 1 306 ? 4.816 -14.027 -23.703 1.00 94.06 306 LEU A C 1
ATOM 2365 O O . LEU A 1 306 ? 4.878 -13.799 -24.911 1.00 94.06 306 LEU A O 1
ATOM 2369 N N . TYR A 1 307 ? 4.984 -15.266 -23.226 1.00 95.69 307 TYR A N 1
ATOM 2370 C CA . TYR A 1 307 ? 5.312 -16.399 -24.098 1.00 95.69 307 TYR A CA 1
ATOM 2371 C C . TYR A 1 307 ? 4.164 -16.756 -25.057 1.00 95.69 307 TYR A C 1
ATOM 2373 O O . TYR A 1 307 ? 4.417 -17.259 -26.151 1.00 95.69 307 TYR A O 1
ATOM 2381 N N . TRP A 1 308 ? 2.904 -16.492 -24.691 1.00 93.81 308 TRP A N 1
ATOM 2382 C CA . TRP A 1 308 ? 1.773 -16.625 -25.614 1.00 93.81 308 TRP A CA 1
ATOM 2383 C C . TRP A 1 308 ? 1.821 -15.559 -26.717 1.00 93.81 308 TRP A C 1
ATOM 2385 O O . TRP A 1 308 ? 1.641 -15.901 -27.886 1.00 93.81 308 TRP A O 1
ATOM 2395 N N . ALA A 1 309 ? 2.126 -14.304 -26.377 1.00 88.88 309 ALA A N 1
ATOM 2396 C CA . ALA A 1 309 ? 2.224 -13.204 -27.333 1.00 88.88 309 ALA A CA 1
ATOM 2397 C C . ALA A 1 309 ? 3.366 -13.415 -28.348 1.00 88.88 309 ALA A C 1
ATOM 2399 O O . ALA A 1 309 ? 3.108 -13.492 -29.548 1.00 88.88 309 ALA A O 1
ATOM 2400 N N . GLU A 1 310 ? 4.603 -13.632 -27.882 1.00 92.56 310 GLU A N 1
ATOM 2401 C CA . GLU A 1 310 ? 5.773 -13.819 -28.762 1.00 92.56 310 GLU A CA 1
ATOM 2402 C C . GLU A 1 310 ? 5.722 -15.115 -29.588 1.00 92.56 310 GLU A C 1
ATOM 2404 O O . GLU A 1 310 ? 6.417 -15.244 -30.595 1.00 92.56 310 GLU A O 1
ATOM 2409 N N . ALA A 1 311 ? 4.891 -16.085 -29.195 1.00 89.69 311 ALA A N 1
ATOM 2410 C CA . ALA A 1 311 ? 4.669 -17.310 -29.959 1.00 89.69 311 ALA A CA 1
ATOM 2411 C C . ALA A 1 311 ? 3.704 -17.154 -31.151 1.00 89.69 311 ALA A C 1
ATOM 2413 O O . ALA A 1 311 ? 3.432 -18.156 -31.817 1.00 89.69 311 ALA A O 1
ATOM 2414 N N . HIS A 1 312 ? 3.189 -15.951 -31.421 1.00 84.31 312 HIS A N 1
ATOM 2415 C CA . HIS A 1 312 ? 2.454 -15.639 -32.646 1.00 84.31 312 HIS A CA 1
ATOM 2416 C C . HIS A 1 312 ? 3.377 -14.988 -33.683 1.00 84.31 312 HIS A C 1
ATOM 2418 O O . HIS A 1 312 ? 4.123 -14.063 -33.373 1.00 84.31 312 HIS A O 1
ATOM 2424 N N . ASP A 1 313 ? 3.286 -15.433 -34.938 1.00 74.44 313 ASP A N 1
ATOM 2425 C CA . ASP A 1 313 ? 3.991 -14.792 -36.053 1.00 74.44 313 ASP A CA 1
ATOM 2426 C C . ASP A 1 313 ? 3.510 -13.343 -36.225 1.00 74.44 313 ASP A C 1
ATOM 2428 O O . ASP A 1 313 ? 2.295 -13.110 -36.351 1.00 74.44 313 ASP A O 1
ATOM 2432 N N . ASN A 1 314 ? 4.453 -12.396 -36.305 1.00 77.81 314 ASN A N 1
ATOM 2433 C CA . ASN A 1 314 ? 4.187 -10.991 -36.621 1.00 77.81 314 ASN A CA 1
ATOM 2434 C C . ASN A 1 314 ? 3.331 -10.897 -37.907 1.00 77.81 314 ASN A C 1
ATOM 2436 O O . ASN A 1 314 ? 3.769 -11.380 -38.957 1.00 77.81 314 ASN A O 1
ATOM 2440 N N . PRO A 1 315 ? 2.121 -10.296 -37.865 1.00 74.12 315 PRO A N 1
ATOM 2441 C CA . PRO A 1 315 ? 1.232 -10.219 -39.023 1.00 74.12 315 PRO A CA 1
ATOM 2442 C C . PRO A 1 315 ? 1.865 -9.600 -40.274 1.00 74.12 315 PRO A C 1
ATOM 2444 O O . PRO A 1 315 ? 1.551 -10.047 -41.373 1.00 74.12 315 PRO A O 1
ATOM 2447 N N . ALA A 1 316 ? 2.791 -8.646 -40.124 1.00 72.69 316 ALA A N 1
ATOM 2448 C CA . ALA A 1 316 ? 3.471 -7.995 -41.247 1.00 72.69 316 ALA A CA 1
ATOM 2449 C C . ALA A 1 316 ? 4.399 -8.938 -42.042 1.00 72.69 316 ALA A C 1
ATOM 2451 O O . ALA A 1 316 ? 4.710 -8.662 -43.197 1.00 72.69 316 ALA A O 1
ATOM 2452 N N . LEU A 1 317 ? 4.815 -10.067 -41.454 1.00 73.69 317 LEU A N 1
ATOM 2453 C CA . LEU A 1 317 ? 5.664 -11.069 -42.110 1.00 73.69 317 LEU A CA 1
ATOM 2454 C C . LEU A 1 317 ? 4.848 -12.156 -42.841 1.00 73.69 317 LEU A C 1
ATOM 2456 O O . LEU A 1 317 ? 5.409 -12.967 -43.584 1.00 73.69 317 LEU A O 1
ATOM 2460 N N . ARG A 1 318 ? 3.517 -12.184 -42.670 1.00 65.50 318 ARG A N 1
ATOM 2461 C CA . ARG A 1 318 ? 2.625 -13.206 -43.245 1.00 65.50 318 ARG A CA 1
ATOM 2462 C C . ARG A 1 318 ? 2.391 -12.969 -44.738 1.00 65.50 318 ARG A C 1
ATOM 2464 O O . ARG A 1 318 ? 1.427 -12.328 -45.142 1.00 65.50 318 ARG A O 1
ATOM 2471 N N . GLY A 1 319 ? 3.276 -13.530 -45.553 1.00 58.09 319 GLY A N 1
ATOM 2472 C CA . GLY A 1 319 ? 3.218 -13.465 -47.019 1.00 58.09 319 GLY A CA 1
ATOM 2473 C C . GLY A 1 319 ? 4.597 -13.492 -47.678 1.00 58.09 319 GLY A C 1
ATOM 2474 O O . GLY A 1 319 ? 4.714 -13.848 -48.848 1.00 58.09 319 GLY A O 1
ATOM 2475 N N . LEU A 1 320 ? 5.654 -13.190 -46.918 1.00 70.50 320 LEU A N 1
ATOM 2476 C CA . LEU A 1 320 ? 7.037 -13.313 -47.367 1.00 70.50 320 LEU A CA 1
ATOM 2477 C C . LEU A 1 320 ? 7.421 -14.797 -47.444 1.00 70.50 320 LEU A C 1
ATOM 2479 O O . LEU A 1 320 ? 7.776 -15.411 -46.442 1.00 70.50 320 LEU A O 1
ATOM 2483 N N . ALA A 1 321 ? 7.355 -15.379 -48.645 1.00 54.91 321 ALA A N 1
ATOM 2484 C CA . ALA A 1 321 ? 7.558 -16.814 -48.894 1.00 54.91 321 ALA A CA 1
ATOM 2485 C C . ALA A 1 321 ? 8.960 -17.358 -48.530 1.00 54.91 321 ALA A C 1
ATOM 2487 O O . ALA A 1 321 ? 9.186 -18.563 -48.588 1.00 54.91 321 ALA A O 1
ATOM 2488 N N . GLN A 1 322 ? 9.897 -16.479 -48.167 1.00 60.62 322 GLN A N 1
ATOM 2489 C CA . GLN A 1 322 ? 11.250 -16.810 -47.711 1.00 60.62 322 GLN A CA 1
ATOM 2490 C C . GLN A 1 322 ? 11.355 -16.954 -46.181 1.00 60.62 322 GLN A C 1
ATOM 2492 O O . GLN A 1 322 ? 12.382 -17.417 -45.692 1.00 60.62 322 GLN A O 1
ATOM 2497 N N . LEU A 1 323 ? 10.321 -16.569 -45.420 1.00 63.41 323 LEU A N 1
ATOM 2498 C CA . LEU A 1 323 ? 10.292 -16.679 -43.960 1.00 63.41 323 LEU A CA 1
ATOM 2499 C C . LEU A 1 323 ? 9.507 -17.916 -43.511 1.00 63.41 323 LEU A C 1
ATOM 2501 O O . LEU A 1 323 ? 8.413 -18.207 -43.997 1.00 63.41 323 LEU A O 1
ATOM 2505 N N . GLN A 1 324 ? 10.078 -18.645 -42.554 1.00 58.09 324 GLN A N 1
ATOM 2506 C CA . GLN A 1 324 ? 9.531 -19.901 -42.050 1.00 58.09 324 GLN A CA 1
ATOM 2507 C C . GLN A 1 324 ? 8.334 -19.631 -41.119 1.00 58.09 324 GLN A C 1
ATOM 2509 O O . GLN A 1 324 ? 8.495 -19.176 -39.988 1.00 58.09 324 GLN A O 1
ATOM 2514 N N . GLN A 1 325 ? 7.119 -19.879 -41.615 1.00 58.69 325 GLN A N 1
ATOM 2515 C CA . GLN A 1 325 ? 5.876 -19.640 -40.869 1.00 58.69 325 GLN A CA 1
ATOM 2516 C C . GLN A 1 325 ? 5.736 -20.588 -39.665 1.00 58.69 325 GLN A C 1
ATOM 2518 O O . GLN A 1 325 ? 6.150 -21.747 -39.722 1.00 58.69 325 GLN A O 1
ATOM 2523 N N . GLY A 1 326 ? 5.124 -20.104 -38.582 1.00 65.19 326 GLY A N 1
ATOM 2524 C CA . GLY A 1 326 ? 4.958 -20.826 -37.318 1.00 65.19 326 GLY A CA 1
ATOM 2525 C C . GLY A 1 326 ? 6.149 -20.736 -36.354 1.00 65.19 326 GLY A C 1
ATOM 2526 O O . GLY A 1 326 ? 6.137 -21.405 -35.318 1.00 65.19 326 GLY A O 1
ATOM 2527 N N . CYS A 1 327 ? 7.171 -19.934 -36.668 1.00 71.31 327 CYS A N 1
ATOM 2528 C CA . CYS A 1 327 ? 8.357 -19.745 -35.828 1.00 71.31 327 CYS A CA 1
ATOM 2529 C C . CYS A 1 327 ? 8.207 -18.660 -34.742 1.00 71.31 327 CYS A C 1
ATOM 2531 O O . CYS A 1 327 ? 9.036 -18.628 -33.833 1.00 71.31 327 CYS A O 1
ATOM 2533 N N . GLY A 1 328 ? 7.161 -17.826 -34.786 1.00 84.75 328 GLY A N 1
ATOM 2534 C CA . GLY A 1 328 ? 6.904 -16.732 -33.841 1.00 84.75 328 GLY A CA 1
ATOM 2535 C C . GLY A 1 328 ? 7.825 -15.516 -34.016 1.00 84.75 328 GLY A C 1
ATOM 2536 O O . GLY A 1 328 ? 8.526 -15.378 -35.019 1.00 84.75 328 GLY A O 1
ATOM 2537 N N . ASN A 1 329 ? 7.806 -14.596 -33.048 1.00 89.38 329 ASN A N 1
ATOM 2538 C CA . ASN A 1 329 ? 8.511 -13.317 -33.151 1.00 89.38 329 ASN A CA 1
ATOM 2539 C C . ASN A 1 329 ? 10.003 -13.421 -32.780 1.00 89.38 329 ASN A C 1
ATOM 2541 O O . ASN A 1 329 ? 10.396 -13.158 -31.641 1.00 89.38 329 ASN A O 1
ATOM 2545 N N . LEU A 1 330 ? 10.840 -13.790 -33.751 1.00 89.12 330 LEU A N 1
ATOM 2546 C CA . LEU A 1 330 ? 12.296 -13.897 -33.583 1.00 89.12 330 LEU A CA 1
ATOM 2547 C C . LEU A 1 330 ? 13.047 -12.550 -33.613 1.00 89.12 330 LEU A C 1
ATOM 2549 O O . LEU A 1 330 ? 14.245 -12.541 -33.340 1.00 89.12 330 LEU A O 1
ATOM 2553 N N . GLU A 1 331 ? 12.376 -11.425 -33.880 1.00 89.81 331 GLU A N 1
ATOM 2554 C CA . GLU A 1 331 ? 13.029 -10.109 -33.885 1.00 89.81 331 GLU A CA 1
ATOM 2555 C C . GLU A 1 331 ? 13.530 -9.728 -32.480 1.00 89.81 331 GLU A C 1
ATOM 2557 O O . GLU A 1 331 ? 12.851 -9.960 -31.471 1.00 89.81 331 GLU A O 1
ATOM 2562 N N . GLY A 1 332 ? 14.758 -9.214 -32.406 1.00 91.50 332 GLY A N 1
ATOM 2563 C CA . GLY A 1 332 ? 15.488 -8.965 -31.163 1.00 91.50 332 GLY A CA 1
ATOM 2564 C C . GLY A 1 332 ? 15.753 -10.202 -30.290 1.00 91.50 332 GLY A C 1
ATOM 2565 O O . GLY A 1 332 ? 16.076 -10.027 -29.114 1.00 91.50 332 GLY A O 1
ATOM 2566 N N . LYS A 1 333 ? 15.589 -11.440 -30.793 1.00 94.31 333 LYS A N 1
ATOM 2567 C CA . LYS A 1 333 ? 15.779 -12.684 -30.015 1.00 94.31 333 LYS A CA 1
ATOM 2568 C C . LYS A 1 333 ? 17.069 -13.416 -30.380 1.00 94.31 333 LYS A C 1
ATOM 2570 O O . LYS A 1 333 ? 17.510 -13.431 -31.524 1.00 94.31 333 LYS A O 1
ATOM 2575 N N . GLU A 1 334 ? 17.618 -14.131 -29.404 1.00 95.75 334 GLU A N 1
ATOM 2576 C CA . GLU A 1 334 ? 18.831 -14.932 -29.568 1.00 95.75 334 GLU A CA 1
ATOM 2577 C C . GLU A 1 334 ? 18.549 -16.395 -29.925 1.00 95.75 334 GLU A C 1
ATOM 2579 O O . GLU A 1 334 ? 17.790 -17.089 -29.240 1.00 95.75 334 GLU A O 1
ATOM 2584 N N . THR A 1 335 ? 19.233 -16.904 -30.956 1.00 93.38 335 THR A N 1
ATOM 2585 C CA . THR A 1 335 ? 19.110 -18.300 -31.429 1.00 93.38 335 THR A CA 1
ATOM 2586 C C . THR A 1 335 ? 19.548 -19.318 -30.375 1.00 93.38 335 THR A C 1
ATOM 2588 O O . THR A 1 335 ? 19.030 -20.433 -30.338 1.00 93.38 335 THR A O 1
ATOM 2591 N N . ARG A 1 336 ? 20.449 -18.912 -29.469 1.00 95.12 336 ARG A N 1
ATOM 2592 C CA . ARG A 1 336 ? 20.881 -19.677 -28.288 1.00 95.12 336 ARG A CA 1
ATOM 2593 C C . ARG A 1 336 ? 19.742 -19.980 -27.313 1.00 95.12 336 ARG A C 1
ATOM 2595 O O . ARG A 1 336 ? 19.801 -20.990 -26.617 1.00 95.12 336 ARG A O 1
ATOM 2602 N N . PHE A 1 337 ? 18.741 -19.106 -27.212 1.00 94.25 337 PHE A N 1
ATOM 2603 C CA . PHE A 1 337 ? 17.723 -19.164 -26.155 1.00 94.25 337 PHE A CA 1
ATOM 2604 C C . PHE A 1 337 ? 16.339 -19.497 -26.720 1.00 94.25 337 PHE A C 1
ATOM 2606 O O . PHE A 1 337 ? 15.629 -20.342 -26.170 1.00 94.25 337 PHE A O 1
ATOM 2613 N N . GLY A 1 338 ? 15.973 -18.874 -27.843 1.00 91.62 338 GLY A N 1
ATOM 2614 C CA . GLY A 1 338 ? 14.655 -19.007 -28.454 1.00 91.62 338 GLY A CA 1
ATOM 2615 C C . GLY A 1 338 ? 13.519 -18.431 -27.598 1.00 91.62 338 GLY A C 1
ATOM 2616 O O . GLY A 1 338 ? 13.697 -18.005 -26.455 1.00 91.62 338 GLY A O 1
ATOM 2617 N N . LEU A 1 339 ? 12.310 -18.435 -28.166 1.00 92.69 339 LEU A N 1
ATOM 2618 C CA . LEU A 1 339 ? 11.162 -17.693 -27.631 1.00 92.69 339 LEU A CA 1
ATOM 2619 C C . LEU A 1 339 ? 10.827 -17.986 -26.163 1.00 92.69 339 LEU A C 1
ATOM 2621 O O . LEU A 1 339 ? 10.499 -17.059 -25.434 1.00 92.69 339 LEU A O 1
ATOM 2625 N N . SER A 1 340 ? 10.890 -19.244 -25.712 1.00 94.50 340 SER A N 1
ATOM 2626 C CA . SER A 1 340 ? 10.514 -19.597 -24.334 1.00 94.50 340 SER A CA 1
ATOM 2627 C C . SER A 1 340 ? 11.499 -19.063 -23.299 1.00 94.50 340 SER A C 1
ATOM 2629 O O . SER A 1 340 ? 11.069 -18.568 -22.260 1.00 94.50 340 SER A O 1
ATOM 2631 N N . ALA A 1 341 ? 12.803 -19.135 -23.574 1.00 95.75 341 ALA A N 1
ATOM 2632 C CA . ALA A 1 341 ? 13.819 -18.655 -22.646 1.00 95.75 341 ALA A CA 1
ATOM 2633 C C . ALA A 1 341 ? 13.999 -17.131 -22.721 1.00 95.75 341 ALA A C 1
ATOM 2635 O O . ALA A 1 341 ? 14.240 -16.524 -21.683 1.00 95.75 341 ALA A O 1
ATOM 2636 N N . SER A 1 342 ? 13.816 -16.497 -23.886 1.00 97.19 342 SER A N 1
ATOM 2637 C CA . SER A 1 342 ? 13.749 -15.030 -23.980 1.00 97.19 342 SER A CA 1
ATOM 2638 C C . SER A 1 342 ? 12.498 -14.465 -23.298 1.00 97.19 342 SER A C 1
ATOM 2640 O O . SER A 1 342 ? 12.614 -13.515 -22.534 1.00 97.19 342 SER A O 1
ATOM 2642 N N . ALA A 1 343 ? 11.318 -15.072 -23.485 1.00 96.81 343 ALA A N 1
ATOM 2643 C CA . ALA A 1 343 ? 10.095 -14.644 -22.797 1.00 96.81 343 ALA A CA 1
ATOM 2644 C C . ALA A 1 343 ? 10.209 -14.794 -21.272 1.00 96.81 343 ALA A C 1
ATOM 2646 O O . ALA A 1 343 ? 9.908 -13.858 -20.536 1.00 96.81 343 ALA A O 1
ATOM 2647 N N . LEU A 1 344 ? 10.692 -15.950 -20.797 1.00 97.50 344 LEU A N 1
ATOM 2648 C CA . LEU A 1 344 ? 10.905 -16.204 -19.372 1.00 97.50 344 LEU A CA 1
ATOM 2649 C C . LEU A 1 344 ? 11.917 -15.220 -18.763 1.00 97.50 344 LEU A C 1
ATOM 2651 O O . LEU A 1 344 ? 11.648 -14.661 -17.704 1.00 97.50 344 LEU A O 1
ATOM 2655 N N . PHE A 1 345 ? 13.042 -14.965 -19.439 1.00 98.50 345 PHE A N 1
ATOM 2656 C CA . PHE A 1 345 ? 14.060 -14.018 -18.975 1.00 98.50 345 PHE A CA 1
ATOM 2657 C C . PHE A 1 345 ? 13.528 -12.577 -18.950 1.00 98.50 345 PHE A C 1
ATOM 2659 O O . PHE A 1 345 ? 13.733 -11.877 -17.962 1.00 98.50 345 PHE A O 1
ATOM 2666 N N . ALA A 1 346 ? 12.798 -12.149 -19.985 1.00 97.94 346 ALA A N 1
ATOM 2667 C CA . ALA A 1 346 ? 12.192 -10.819 -20.056 1.00 97.94 346 ALA A CA 1
ATOM 2668 C C . ALA A 1 346 ? 11.159 -10.581 -18.944 1.00 97.94 346 ALA A C 1
ATOM 2670 O O . ALA A 1 346 ? 11.135 -9.498 -18.360 1.00 97.94 346 ALA A O 1
ATOM 2671 N N . THR A 1 347 ? 10.349 -11.588 -18.586 1.00 97.12 347 THR A N 1
ATOM 2672 C CA . THR A 1 347 ? 9.489 -11.487 -17.394 1.00 97.12 347 THR A CA 1
ATOM 2673 C C . THR A 1 347 ? 10.334 -11.435 -16.119 1.00 97.12 347 THR A C 1
ATOM 2675 O O . THR A 1 347 ? 10.182 -10.502 -15.346 1.00 97.12 347 THR A O 1
ATOM 2678 N N . ILE A 1 348 ? 11.281 -12.362 -15.924 1.00 97.81 348 ILE A N 1
ATOM 2679 C CA . ILE A 1 348 ? 12.136 -12.435 -14.721 1.00 97.81 348 ILE A CA 1
ATOM 2680 C C . ILE A 1 348 ? 12.894 -11.129 -14.458 1.00 97.81 348 ILE A C 1
ATOM 2682 O O . ILE A 1 348 ? 12.943 -10.666 -13.323 1.00 97.81 348 ILE A O 1
ATOM 2686 N N . THR A 1 349 ? 13.483 -10.523 -15.488 1.00 98.06 349 THR A N 1
ATOM 2687 C CA . THR A 1 349 ? 14.325 -9.327 -15.338 1.00 98.06 349 THR A CA 1
ATOM 2688 C C . THR A 1 349 ? 13.522 -8.053 -15.032 1.00 98.06 349 THR A C 1
ATOM 2690 O O . THR A 1 349 ? 14.058 -7.092 -14.474 1.00 98.06 349 THR A O 1
ATOM 2693 N N . THR A 1 350 ? 12.222 -8.058 -15.352 1.00 96.25 350 THR A N 1
ATOM 2694 C CA . THR A 1 350 ? 11.272 -6.960 -15.086 1.00 96.25 350 THR A CA 1
ATOM 2695 C C . THR A 1 350 ? 10.358 -7.185 -13.890 1.00 96.25 350 THR A C 1
ATOM 2697 O O . THR A 1 350 ? 9.828 -6.227 -13.350 1.00 96.25 350 THR A O 1
ATOM 2700 N N . ASP A 1 351 ? 10.204 -8.433 -13.454 1.00 95.06 351 ASP A N 1
ATOM 2701 C CA . ASP A 1 351 ? 9.621 -8.816 -12.166 1.00 95.06 351 ASP A CA 1
ATOM 2702 C C . ASP A 1 351 ? 10.581 -8.510 -11.004 1.00 95.06 351 ASP A C 1
ATOM 2704 O O . ASP A 1 351 ? 10.162 -8.062 -9.934 1.00 95.06 351 ASP A O 1
ATOM 2708 N N . ALA A 1 352 ? 11.875 -8.789 -11.218 1.00 94.94 352 ALA A N 1
ATOM 2709 C CA . ALA A 1 352 ? 12.920 -8.769 -10.200 1.00 94.94 352 ALA A CA 1
ATOM 2710 C C . ALA A 1 352 ? 13.829 -7.529 -10.226 1.00 94.94 352 ALA A C 1
ATOM 2712 O O . ALA A 1 352 ? 14.958 -7.624 -9.747 1.00 94.94 352 ALA A O 1
ATOM 2713 N N . SER A 1 353 ? 13.381 -6.385 -10.762 1.00 96.12 353 SER A N 1
ATOM 2714 C CA . SER A 1 353 ? 14.137 -5.116 -10.814 1.00 96.12 353 SER A CA 1
ATOM 2715 C C . SER A 1 353 ? 15.603 -5.313 -11.222 1.00 96.12 353 SER A C 1
ATOM 2717 O O . SER A 1 353 ? 16.515 -4.857 -10.541 1.00 96.12 353 SER A O 1
ATOM 2719 N N . CYS A 1 354 ? 15.830 -6.142 -12.248 1.00 97.31 354 CYS A N 1
ATOM 2720 C CA . CYS A 1 354 ? 17.158 -6.672 -12.544 1.00 97.31 354 CYS A CA 1
ATOM 2721 C C . CYS A 1 354 ? 17.793 -6.051 -13.777 1.00 97.31 354 CYS A C 1
ATOM 2723 O O . CYS A 1 354 ? 19.013 -6.049 -13.851 1.00 97.31 354 CYS A O 1
ATOM 2725 N N . GLY A 1 355 ? 17.022 -5.629 -14.776 1.00 94.31 355 GLY A N 1
ATOM 2726 C CA . GLY A 1 355 ? 17.515 -4.836 -15.906 1.00 94.31 355 GLY A CA 1
ATOM 2727 C C . GLY A 1 355 ? 18.459 -5.508 -16.902 1.00 94.31 355 GLY A C 1
ATOM 2728 O O . GLY A 1 355 ? 18.716 -4.948 -17.963 1.00 94.31 355 GLY A O 1
ATOM 2729 N N . ALA A 1 356 ? 18.943 -6.715 -16.615 1.00 97.25 356 ALA A N 1
ATOM 2730 C CA . ALA A 1 356 ? 19.652 -7.550 -17.573 1.00 97.25 356 ALA A CA 1
ATOM 2731 C C . ALA A 1 356 ? 18.743 -7.826 -18.782 1.00 97.25 356 ALA A C 1
ATOM 2733 O O . ALA A 1 356 ? 17.584 -8.194 -18.599 1.00 97.25 356 ALA A O 1
ATOM 2734 N N . VAL A 1 357 ? 19.248 -7.699 -20.009 1.00 97.31 357 VAL A N 1
ATOM 2735 C CA . VAL A 1 357 ? 18.462 -7.935 -21.236 1.00 97.31 357 VAL A CA 1
ATOM 2736 C C . VAL A 1 357 ? 19.131 -9.035 -22.058 1.00 97.31 357 VAL A C 1
ATOM 2738 O O . VAL A 1 357 ? 20.293 -8.892 -22.427 1.00 97.31 357 VAL A O 1
ATOM 2741 N N . ASN A 1 358 ? 18.418 -10.139 -22.331 1.00 97.00 358 ASN A N 1
ATOM 2742 C CA . ASN A 1 358 ? 18.882 -11.228 -23.216 1.00 97.00 358 ASN A CA 1
ATOM 2743 C C . ASN A 1 358 ? 18.178 -11.266 -24.589 1.00 97.00 358 ASN A C 1
ATOM 2745 O O . ASN A 1 358 ? 18.497 -12.110 -25.427 1.00 97.00 358 ASN A O 1
ATOM 2749 N N . ALA A 1 359 ? 17.211 -10.371 -24.792 1.00 97.06 359 ALA A N 1
ATOM 2750 C CA . ALA A 1 359 ? 16.446 -10.168 -26.013 1.00 97.06 359 ALA A CA 1
ATOM 2751 C C . ALA A 1 359 ? 15.838 -8.757 -25.967 1.00 97.06 359 ALA A C 1
ATOM 2753 O O . ALA A 1 359 ? 15.292 -8.377 -24.935 1.00 97.06 359 ALA A O 1
ATOM 2754 N N . MET A 1 360 ? 15.941 -7.975 -27.041 1.00 96.12 360 MET A N 1
ATOM 2755 C CA . MET A 1 360 ? 15.623 -6.537 -27.012 1.00 96.12 360 MET A CA 1
ATOM 2756 C C . MET A 1 360 ? 14.115 -6.295 -26.886 1.00 96.12 360 MET A C 1
ATOM 2758 O O . MET A 1 360 ? 13.352 -6.730 -27.745 1.00 96.12 360 MET A O 1
ATOM 2762 N N . HIS A 1 361 ? 13.678 -5.614 -25.820 1.00 94.06 361 HIS A N 1
ATOM 2763 C CA . HIS A 1 361 ? 12.251 -5.486 -25.478 1.00 94.06 361 HIS A CA 1
ATOM 2764 C C . HIS A 1 361 ? 11.447 -4.615 -26.466 1.00 94.06 361 HIS A C 1
ATOM 2766 O O . HIS A 1 361 ? 10.257 -4.857 -26.643 1.00 94.06 361 HIS A O 1
ATOM 2772 N N . ASP A 1 362 ? 12.093 -3.669 -27.154 1.00 91.81 362 ASP A N 1
ATOM 2773 C CA . ASP A 1 362 ? 11.517 -2.870 -28.257 1.00 91.81 362 ASP A CA 1
ATOM 2774 C C . ASP A 1 362 ? 11.046 -3.761 -29.423 1.00 91.81 362 ASP A C 1
ATOM 2776 O O . ASP A 1 362 ? 9.985 -3.577 -30.013 1.00 91.81 362 ASP A O 1
ATOM 2780 N N . SER A 1 363 ? 11.788 -4.840 -29.682 1.00 91.88 363 SER A N 1
ATOM 2781 C CA . SER A 1 363 ? 11.492 -5.831 -30.719 1.00 91.88 363 SER A CA 1
ATOM 2782 C C . SER A 1 363 ? 10.363 -6.809 -30.360 1.00 91.88 363 SER A C 1
ATOM 2784 O O . SER A 1 363 ? 10.107 -7.760 -31.108 1.00 91.88 363 SER A O 1
ATOM 2786 N N . PHE A 1 364 ? 9.715 -6.666 -29.200 1.00 90.38 364 PHE A N 1
ATOM 2787 C CA . PHE A 1 364 ? 8.643 -7.569 -28.772 1.00 90.38 364 PHE A CA 1
ATOM 2788 C C . PHE A 1 364 ? 7.300 -7.132 -29.377 1.00 90.38 364 PHE A C 1
ATOM 2790 O O . PHE A 1 364 ? 7.078 -5.978 -29.741 1.00 90.38 364 PHE A O 1
ATOM 2797 N N . THR A 1 365 ? 6.356 -8.068 -29.480 1.00 85.75 365 THR A N 1
ATOM 2798 C CA . THR A 1 365 ? 4.971 -7.747 -29.851 1.00 85.75 365 THR A CA 1
ATOM 2799 C C . THR A 1 365 ? 4.352 -6.779 -28.828 1.00 85.75 365 THR A C 1
ATOM 2801 O O . THR A 1 365 ? 4.784 -6.763 -27.675 1.00 85.75 365 THR A O 1
ATOM 2804 N N . PRO A 1 366 ? 3.295 -6.012 -29.164 1.00 77.12 366 PRO A N 1
ATOM 2805 C CA . PRO A 1 366 ? 2.717 -5.036 -28.233 1.00 77.12 366 PRO A CA 1
ATOM 2806 C C . PRO A 1 366 ? 2.303 -5.619 -26.871 1.00 77.12 366 PRO A C 1
ATOM 2808 O O . PRO A 1 366 ? 2.493 -4.973 -25.847 1.00 77.12 366 PRO A O 1
ATOM 2811 N N . LEU A 1 367 ? 1.797 -6.859 -26.830 1.00 72.69 367 LEU A N 1
ATOM 2812 C CA . LEU A 1 367 ? 1.510 -7.564 -25.571 1.00 72.69 367 LEU A CA 1
ATOM 2813 C C . LEU A 1 367 ? 2.770 -8.164 -24.923 1.00 72.69 367 LEU A C 1
ATOM 2815 O O . LEU A 1 367 ? 2.852 -8.227 -23.698 1.00 72.69 367 LEU A O 1
ATOM 2819 N N . GLY A 1 368 ? 3.755 -8.570 -25.729 1.00 82.44 368 GLY A N 1
ATOM 2820 C CA . GLY A 1 368 ? 5.061 -9.032 -25.264 1.00 82.44 368 GLY A CA 1
ATOM 2821 C C . GLY A 1 368 ? 5.873 -7.940 -24.563 1.00 82.44 368 GLY A C 1
ATOM 2822 O O . GLY A 1 368 ? 6.493 -8.236 -23.552 1.00 82.44 368 GLY A O 1
ATOM 2823 N N . GLY A 1 369 ? 5.833 -6.692 -25.044 1.00 77.56 369 GLY A N 1
ATOM 2824 C CA . GLY A 1 369 ? 6.460 -5.526 -24.402 1.00 77.56 369 GLY A CA 1
ATOM 2825 C C . GLY A 1 369 ? 5.629 -4.920 -23.260 1.00 77.56 369 GLY A C 1
ATOM 2826 O O . GLY A 1 369 ? 6.190 -4.376 -22.307 1.00 77.56 369 GLY A O 1
ATOM 2827 N N . LEU A 1 370 ? 4.298 -5.073 -23.297 1.00 78.50 370 LEU A N 1
ATOM 2828 C CA . LEU A 1 370 ? 3.407 -4.622 -22.222 1.00 78.50 370 LEU A CA 1
ATOM 2829 C C . LEU A 1 370 ? 3.641 -5.374 -20.904 1.00 78.50 370 LEU A C 1
ATOM 2831 O O . LEU A 1 370 ? 3.570 -4.748 -19.854 1.00 78.50 370 LEU A O 1
ATOM 2835 N N . VAL A 1 371 ? 3.927 -6.682 -20.927 1.00 87.25 371 VAL A N 1
ATOM 2836 C CA . VAL A 1 371 ? 4.189 -7.445 -19.688 1.00 87.25 371 VAL A CA 1
ATOM 2837 C C . VAL A 1 371 ? 5.426 -6.908 -18.938 1.00 87.25 371 VAL A C 1
ATOM 2839 O O . VAL A 1 371 ? 5.264 -6.528 -17.781 1.00 87.25 371 VAL A O 1
ATOM 2842 N N . PRO A 1 372 ? 6.614 -6.765 -19.565 1.00 89.94 372 PRO A N 1
ATOM 2843 C CA . PRO A 1 372 ? 7.764 -6.068 -18.993 1.00 89.94 372 PRO A CA 1
ATOM 2844 C C . PRO A 1 372 ? 7.443 -4.682 -18.419 1.00 89.94 372 PRO A C 1
ATOM 2846 O O . PRO A 1 372 ? 7.829 -4.382 -17.291 1.00 89.94 372 PRO A O 1
ATOM 2849 N N . LEU A 1 373 ? 6.690 -3.856 -19.158 1.00 84.00 373 LEU A N 1
ATOM 2850 C CA . LEU A 1 373 ? 6.291 -2.525 -18.694 1.00 84.00 373 LEU A CA 1
ATOM 2851 C C . LEU A 1 373 ? 5.395 -2.594 -17.445 1.00 84.00 373 LEU A C 1
ATOM 2853 O O . LEU A 1 373 ? 5.625 -1.859 -16.487 1.00 84.00 373 LEU A O 1
ATOM 2857 N N . VAL A 1 374 ? 4.400 -3.488 -17.436 1.00 82.25 374 VAL A N 1
ATOM 2858 C CA . VAL A 1 374 ? 3.479 -3.690 -16.307 1.00 82.25 374 VAL A CA 1
ATOM 2859 C C . VAL A 1 374 ? 4.216 -4.216 -15.079 1.00 82.25 374 VAL A C 1
ATOM 2861 O O . VAL A 1 374 ? 3.974 -3.710 -13.989 1.00 82.25 374 VAL A O 1
ATOM 2864 N N . ASN A 1 375 ? 5.132 -5.174 -15.228 1.00 89.25 375 ASN A N 1
ATOM 2865 C CA . ASN A 1 375 ? 5.894 -5.734 -14.109 1.00 89.25 375 ASN A CA 1
ATOM 2866 C C . ASN A 1 375 ? 6.661 -4.642 -13.339 1.00 89.25 375 ASN A C 1
ATOM 2868 O O . ASN A 1 375 ? 6.525 -4.533 -12.117 1.00 89.25 375 ASN A O 1
ATOM 2872 N N . ILE A 1 376 ? 7.352 -3.759 -14.073 1.00 90.44 376 ILE A N 1
ATOM 2873 C CA . ILE A 1 376 ? 8.010 -2.573 -13.512 1.00 90.44 376 ILE A CA 1
ATOM 2874 C C . ILE A 1 376 ? 6.964 -1.632 -12.881 1.00 90.44 376 ILE A C 1
ATOM 2876 O O . ILE A 1 376 ? 7.099 -1.216 -11.729 1.00 90.44 376 ILE A O 1
ATOM 2880 N N . GLN A 1 377 ? 5.879 -1.327 -13.604 1.00 82.94 377 GLN A N 1
ATOM 2881 C CA . GLN A 1 377 ? 4.829 -0.391 -13.175 1.00 82.94 377 GLN A CA 1
ATOM 2882 C C . GLN A 1 377 ? 4.007 -0.850 -11.956 1.00 82.94 377 GLN A C 1
ATOM 2884 O O . GLN A 1 377 ? 3.448 -0.006 -11.255 1.00 82.94 377 GLN A O 1
ATOM 2889 N N . LEU A 1 378 ? 3.996 -2.146 -11.625 1.00 82.06 378 LEU A N 1
ATOM 2890 C CA . LEU A 1 378 ? 3.458 -2.676 -10.363 1.00 82.06 378 LEU A CA 1
ATOM 2891 C C . LEU A 1 378 ? 4.343 -2.348 -9.136 1.00 82.06 378 LEU A C 1
ATOM 2893 O O . LEU A 1 378 ? 4.018 -2.754 -8.018 1.00 82.06 378 LEU A O 1
ATOM 2897 N N . GLY A 1 379 ? 5.433 -1.595 -9.319 1.00 83.81 379 GLY A N 1
ATOM 2898 C CA . GLY A 1 379 ? 6.311 -1.127 -8.246 1.00 83.81 379 GLY A CA 1
ATOM 2899 C C . GLY A 1 379 ? 7.384 -2.136 -7.847 1.00 83.81 379 GLY A C 1
ATOM 2900 O O . GLY A 1 379 ? 7.801 -2.133 -6.688 1.00 83.81 379 GLY A O 1
ATOM 2901 N N . GLU A 1 380 ? 7.795 -3.003 -8.782 1.00 90.12 380 GLU A N 1
ATOM 2902 C CA . GLU A 1 380 ? 8.912 -3.945 -8.614 1.00 90.12 380 GLU A CA 1
ATOM 2903 C C . GLU A 1 380 ? 8.759 -4.855 -7.384 1.00 90.12 380 GLU A C 1
ATOM 2905 O O . GLU A 1 380 ? 9.640 -4.961 -6.532 1.00 90.12 380 GLU A O 1
ATOM 2910 N N . VAL A 1 381 ? 7.591 -5.497 -7.249 1.00 92.44 381 VAL A N 1
ATOM 2911 C CA . VAL A 1 381 ? 7.229 -6.309 -6.067 1.00 92.44 381 VAL A CA 1
ATOM 2912 C C . VAL A 1 381 ? 7.164 -7.820 -6.318 1.00 92.44 381 VAL A C 1
ATOM 2914 O O . VAL A 1 381 ? 6.919 -8.585 -5.383 1.00 92.44 381 VAL A O 1
ATOM 2917 N N . ILE A 1 382 ? 7.380 -8.287 -7.549 1.00 95.12 382 ILE A N 1
ATOM 2918 C CA . ILE A 1 382 ? 7.141 -9.679 -7.964 1.00 95.12 382 ILE A CA 1
ATOM 2919 C C . ILE A 1 382 ? 8.466 -10.452 -7.939 1.00 95.12 382 ILE A C 1
ATOM 2921 O O . ILE A 1 382 ? 9.134 -10.583 -8.943 1.00 95.12 382 ILE A O 1
ATOM 2925 N N . PHE A 1 383 ? 8.916 -10.921 -6.770 1.00 95.31 383 PHE A N 1
ATOM 2926 C CA . PHE A 1 383 ? 10.336 -11.295 -6.584 1.00 95.31 383 PHE A CA 1
ATOM 2927 C C . PHE A 1 383 ? 11.312 -10.147 -6.929 1.00 95.31 383 PHE A C 1
ATOM 2929 O O . PHE A 1 383 ? 12.481 -10.404 -7.208 1.00 95.31 383 PHE A O 1
ATOM 2936 N N . GLY A 1 384 ? 10.822 -8.902 -6.837 1.00 87.38 384 GLY A N 1
ATOM 2937 C CA . GLY A 1 384 ? 11.530 -7.641 -7.066 1.00 87.38 384 GLY A CA 1
ATOM 2938 C C . GLY A 1 384 ? 12.928 -7.566 -6.468 1.00 87.38 384 GLY A C 1
ATOM 2939 O O . GLY A 1 384 ? 13.236 -8.263 -5.493 1.00 87.38 384 GLY A O 1
ATOM 2940 N N . GLY A 1 385 ? 13.735 -6.666 -7.033 1.00 86.06 385 GLY A N 1
ATOM 2941 C CA . GLY A 1 385 ? 15.189 -6.646 -6.878 1.00 86.06 385 GLY A CA 1
ATOM 2942 C C . GLY A 1 385 ? 15.687 -6.709 -5.448 1.00 86.06 385 GLY A C 1
ATOM 2943 O O . GLY A 1 385 ? 14.965 -6.413 -4.500 1.00 86.06 385 GLY A O 1
ATOM 2944 N N . VAL A 1 386 ? 16.935 -7.137 -5.290 1.00 92.00 386 VAL A N 1
ATOM 2945 C CA . VAL A 1 386 ? 17.522 -7.634 -4.044 1.00 92.00 386 VAL A CA 1
ATOM 2946 C C . VAL A 1 386 ? 17.192 -6.753 -2.830 1.00 92.00 386 VAL A C 1
ATOM 2948 O O . VAL A 1 386 ? 17.751 -5.687 -2.590 1.00 92.00 386 VAL A O 1
ATOM 2951 N N . GLY A 1 387 ? 16.205 -7.223 -2.061 1.00 90.56 387 GLY A N 1
ATOM 2952 C CA . GLY A 1 387 ? 15.604 -6.530 -0.922 1.00 90.56 387 GLY A CA 1
ATOM 2953 C C . GLY A 1 387 ? 14.530 -5.481 -1.260 1.00 90.56 387 GLY A C 1
ATOM 2954 O O . GLY A 1 387 ? 13.552 -5.391 -0.518 1.00 90.56 387 GLY A O 1
ATOM 2955 N N . ALA A 1 388 ? 14.638 -4.770 -2.384 1.00 90.62 388 ALA A N 1
ATOM 2956 C CA . ALA A 1 388 ? 13.620 -3.851 -2.900 1.00 90.62 388 ALA A CA 1
ATOM 2957 C C . ALA A 1 388 ? 12.233 -4.494 -3.035 1.00 90.62 388 ALA A C 1
ATOM 2959 O O . ALA A 1 388 ? 11.290 -4.043 -2.379 1.00 90.62 388 ALA A O 1
ATOM 2960 N N . GLY A 1 389 ? 12.112 -5.618 -3.747 1.00 92.00 389 GLY A N 1
ATOM 2961 C CA . GLY A 1 389 ? 10.820 -6.303 -3.887 1.00 92.00 389 GLY A CA 1
ATOM 2962 C C . GLY A 1 389 ? 10.252 -6.823 -2.571 1.00 92.00 389 GLY A C 1
ATOM 2963 O O . GLY A 1 389 ? 9.037 -6.859 -2.373 1.00 92.00 389 GLY A O 1
ATOM 2964 N N . MET A 1 390 ? 11.129 -7.163 -1.623 1.00 94.19 390 MET A N 1
ATOM 2965 C CA . MET A 1 390 ? 10.725 -7.579 -0.284 1.00 94.19 390 MET A CA 1
ATOM 2966 C C . MET A 1 390 ? 10.179 -6.397 0.534 1.00 94.19 390 MET A C 1
ATOM 2968 O O . MET A 1 390 ? 9.157 -6.561 1.203 1.00 94.19 390 MET A O 1
ATOM 2972 N N . TYR A 1 391 ? 10.804 -5.211 0.489 1.00 92.75 391 TYR A N 1
ATOM 2973 C CA . TYR A 1 391 ? 10.260 -4.040 1.186 1.00 92.75 391 TYR A CA 1
ATOM 2974 C C . TYR A 1 391 ? 8.997 -3.490 0.513 1.00 92.75 391 TYR A C 1
ATOM 2976 O O . TYR A 1 391 ? 8.044 -3.165 1.222 1.00 92.75 391 TYR A O 1
ATOM 2984 N N . GLY A 1 392 ? 8.941 -3.478 -0.822 1.00 93.12 392 GLY A N 1
ATOM 2985 C CA . GLY A 1 392 ? 7.759 -3.076 -1.583 1.00 93.12 392 GLY A CA 1
ATOM 2986 C C . GLY A 1 392 ? 6.561 -3.970 -1.269 1.00 93.12 392 GLY A C 1
ATOM 2987 O O . GLY A 1 392 ? 5.532 -3.483 -0.796 1.00 93.12 392 GLY A O 1
ATOM 2988 N N . MET A 1 393 ? 6.715 -5.293 -1.396 1.00 95.62 393 MET A N 1
ATOM 2989 C CA . MET A 1 393 ? 5.652 -6.246 -1.053 1.00 95.62 393 MET A CA 1
ATOM 2990 C C . MET A 1 393 ? 5.197 -6.113 0.411 1.00 95.62 393 MET A C 1
ATOM 2992 O O . MET A 1 393 ? 3.999 -6.175 0.682 1.00 95.62 393 MET A O 1
ATOM 2996 N N . LEU A 1 394 ? 6.100 -5.864 1.371 1.00 95.00 394 LEU A N 1
ATOM 2997 C CA . LEU A 1 394 ? 5.708 -5.634 2.771 1.00 95.00 394 LEU A CA 1
ATOM 2998 C C . LEU A 1 394 ? 4.896 -4.340 2.980 1.00 95.00 394 LEU A C 1
ATOM 3000 O O . LEU A 1 394 ? 4.110 -4.272 3.926 1.00 95.00 394 LEU A O 1
ATOM 3004 N N . ILE A 1 395 ? 5.014 -3.343 2.100 1.00 93.50 395 ILE A N 1
ATOM 3005 C CA . ILE A 1 395 ? 4.160 -2.144 2.114 1.00 93.50 395 ILE A CA 1
ATOM 3006 C C . ILE A 1 395 ? 2.793 -2.444 1.484 1.00 93.50 395 ILE A C 1
ATOM 3008 O O . ILE A 1 395 ? 1.768 -2.093 2.073 1.00 93.50 395 ILE A O 1
ATOM 3012 N N . PHE A 1 396 ? 2.734 -3.196 0.379 1.00 92.00 396 PHE A N 1
ATOM 3013 C CA . PHE A 1 396 ? 1.456 -3.700 -0.148 1.00 92.00 396 PHE A CA 1
ATOM 3014 C C . PHE A 1 396 ? 0.734 -4.619 0.850 1.00 92.00 396 PHE A C 1
ATOM 3016 O O . PHE A 1 396 ? -0.491 -4.578 0.933 1.00 92.00 396 PHE A O 1
ATOM 3023 N N . VAL A 1 397 ? 1.456 -5.376 1.683 1.00 94.25 397 VAL A N 1
ATOM 3024 C CA . VAL A 1 397 ? 0.890 -6.124 2.821 1.00 94.25 397 VAL A CA 1
ATOM 3025 C C . VAL A 1 397 ? 0.238 -5.190 3.844 1.00 94.25 397 VAL A C 1
ATOM 3027 O O . VAL A 1 397 ? -0.887 -5.461 4.260 1.00 94.25 397 VAL A O 1
ATOM 3030 N N . VAL A 1 398 ? 0.877 -4.072 4.214 1.00 91.94 398 VAL A N 1
ATOM 3031 C CA . VAL A 1 398 ? 0.284 -3.061 5.115 1.00 91.94 398 VAL A CA 1
ATOM 3032 C C . VAL A 1 398 ? -1.017 -2.497 4.527 1.00 91.94 398 VAL A C 1
ATOM 3034 O O . VAL A 1 398 ? -2.028 -2.456 5.229 1.00 91.94 398 VAL A O 1
ATOM 3037 N N . LEU A 1 399 ? -1.039 -2.154 3.234 1.00 88.12 399 LEU A N 1
ATOM 3038 C CA . LEU A 1 399 ? -2.248 -1.681 2.539 1.00 88.12 399 LEU A CA 1
ATOM 3039 C C . LEU A 1 399 ? -3.340 -2.766 2.437 1.00 88.12 399 LEU A C 1
ATOM 3041 O O . LEU A 1 399 ? -4.521 -2.496 2.656 1.00 88.12 399 LEU A O 1
ATOM 3045 N N . THR A 1 400 ? -2.948 -4.011 2.167 1.00 90.12 400 THR A N 1
ATOM 3046 C CA . THR A 1 400 ? -3.850 -5.171 2.064 1.00 90.12 400 THR A CA 1
ATOM 3047 C C . THR A 1 400 ? -4.526 -5.469 3.399 1.00 90.12 400 THR A C 1
ATOM 3049 O O . THR A 1 400 ? -5.742 -5.656 3.460 1.00 90.12 400 THR A O 1
ATOM 3052 N N . VAL A 1 401 ? -3.752 -5.476 4.488 1.00 91.06 401 VAL A N 1
ATOM 3053 C CA . VAL A 1 401 ? -4.265 -5.657 5.851 1.00 91.06 401 VAL A CA 1
ATOM 3054 C C . VAL A 1 401 ? -5.133 -4.470 6.269 1.00 91.06 401 VAL A C 1
ATOM 3056 O O . VAL A 1 401 ? -6.167 -4.684 6.906 1.00 91.06 401 VAL A O 1
ATOM 3059 N N . PHE A 1 402 ? -4.776 -3.244 5.864 1.00 86.62 402 PHE A N 1
ATOM 3060 C CA . PHE A 1 402 ? -5.615 -2.064 6.068 1.00 86.62 402 PHE A CA 1
ATOM 3061 C C . PHE A 1 402 ? -7.015 -2.262 5.478 1.00 86.62 402 PHE A C 1
ATOM 3063 O O . PHE A 1 402 ? -8.000 -2.227 6.215 1.00 86.62 402 PHE A O 1
ATOM 3070 N N . ILE A 1 403 ? -7.104 -2.573 4.183 1.00 81.06 403 ILE A N 1
ATOM 3071 C CA . ILE A 1 403 ? -8.381 -2.822 3.498 1.00 81.06 403 ILE A CA 1
ATOM 3072 C C . ILE A 1 403 ? -9.134 -4.001 4.147 1.00 81.06 403 ILE A C 1
ATOM 3074 O O . ILE A 1 403 ? -10.330 -3.887 4.423 1.00 81.06 403 ILE A O 1
ATOM 3078 N N . ALA A 1 404 ? -8.445 -5.102 4.474 1.00 82.19 404 ALA A N 1
ATOM 3079 C CA . ALA A 1 404 ? -9.058 -6.275 5.101 1.00 82.19 404 ALA A CA 1
ATOM 3080 C C . ALA A 1 404 ? -9.706 -5.970 6.466 1.00 82.19 404 ALA A C 1
ATOM 3082 O O . ALA A 1 404 ? -10.832 -6.406 6.716 1.00 82.19 404 ALA A O 1
ATOM 3083 N N . GLY A 1 405 ? -9.035 -5.205 7.337 1.00 79.50 405 GLY A N 1
ATOM 3084 C CA . GLY A 1 405 ? -9.569 -4.830 8.652 1.00 79.50 405 GLY A CA 1
ATOM 3085 C C . GLY A 1 405 ? -10.852 -4.002 8.546 1.00 79.50 405 GLY A C 1
ATOM 3086 O O . GLY A 1 405 ? -11.851 -4.327 9.197 1.00 79.50 405 GLY A O 1
ATOM 3087 N N . LEU A 1 406 ? -10.878 -3.017 7.632 1.00 74.81 406 LEU A N 1
ATOM 3088 C CA . LEU A 1 406 ? -12.084 -2.229 7.344 1.00 74.81 406 LEU A CA 1
ATOM 3089 C C . LEU A 1 406 ? -13.268 -3.125 6.947 1.00 74.81 406 LEU A C 1
ATOM 3091 O O . LEU A 1 406 ? -14.376 -2.955 7.451 1.00 74.81 406 LEU A O 1
ATOM 3095 N N . MET A 1 407 ? -13.041 -4.094 6.055 1.00 75.94 407 MET A N 1
ATOM 3096 C CA . MET A 1 407 ? -14.088 -4.995 5.554 1.00 75.94 407 MET A CA 1
ATOM 3097 C C . MET A 1 407 ? -14.612 -5.975 6.616 1.00 75.94 407 MET A C 1
ATOM 3099 O O . MET A 1 407 ? -15.769 -6.394 6.543 1.00 75.94 407 MET A O 1
ATOM 3103 N N . VAL A 1 408 ? -13.776 -6.349 7.589 1.00 79.00 408 VAL A N 1
ATOM 3104 C CA . VAL A 1 408 ? -14.141 -7.221 8.721 1.00 79.00 408 VAL A CA 1
ATOM 3105 C C . VAL A 1 408 ? -14.865 -6.451 9.833 1.00 79.00 408 VAL A C 1
ATOM 3107 O O . VAL A 1 408 ? -15.664 -7.045 10.557 1.00 79.00 408 VAL A O 1
ATOM 3110 N N . GLY A 1 409 ? -14.629 -5.142 9.956 1.00 69.94 409 GLY A N 1
ATOM 3111 C CA . GLY A 1 409 ? -15.158 -4.325 11.051 1.00 69.94 409 GLY A CA 1
ATOM 3112 C C . GLY A 1 409 ? -14.272 -4.345 12.299 1.00 69.94 409 GLY A C 1
ATOM 3113 O O . GLY A 1 409 ? -14.789 -4.436 13.410 1.00 69.94 409 GLY A O 1
ATOM 3114 N N . ARG A 1 410 ? -12.948 -4.322 12.108 1.00 76.06 410 ARG A N 1
ATOM 3115 C CA . ARG A 1 410 ? -11.906 -4.329 13.151 1.00 76.06 410 ARG A CA 1
ATOM 3116 C C . ARG A 1 410 ? -10.798 -3.333 12.792 1.00 76.06 410 ARG A C 1
ATOM 3118 O O . ARG A 1 410 ? -10.654 -2.979 11.619 1.00 76.06 410 ARG A O 1
ATOM 3125 N N . THR A 1 411 ? -9.992 -2.895 13.760 1.00 76.44 411 THR A N 1
ATOM 3126 C CA . THR A 1 411 ? -8.778 -2.127 13.429 1.00 76.44 411 THR A CA 1
ATOM 3127 C C . THR A 1 411 ? -7.806 -3.033 12.665 1.00 76.44 411 THR A C 1
ATOM 3129 O O . THR A 1 411 ? -7.562 -4.158 13.103 1.00 76.44 411 THR A O 1
ATOM 3132 N N . PRO A 1 412 ? -7.234 -2.582 11.536 1.00 84.94 412 PRO A N 1
ATOM 3133 C CA . PRO A 1 412 ? -6.229 -3.345 10.807 1.00 84.94 412 PRO A CA 1
ATOM 3134 C C . PRO A 1 412 ? -5.021 -3.732 11.661 1.00 84.94 412 PRO A C 1
ATOM 3136 O O . PRO A 1 412 ? -4.449 -2.896 12.359 1.00 84.94 412 PRO A O 1
ATOM 3139 N N . GLU A 1 413 ? -4.605 -4.992 11.578 1.00 87.50 413 GLU A N 1
ATOM 3140 C CA . GLU A 1 413 ? -3.569 -5.572 12.432 1.00 87.50 413 GLU A CA 1
ATOM 3141 C C . GLU A 1 413 ? -2.717 -6.566 11.634 1.00 87.50 413 GLU A C 1
ATOM 3143 O O . GLU A 1 413 ? -3.255 -7.475 11.001 1.00 87.50 413 GLU A O 1
ATOM 3148 N N . TYR A 1 414 ? -1.389 -6.411 11.671 1.00 91.06 414 TYR A N 1
ATOM 3149 C CA . TYR A 1 414 ? -0.453 -7.368 11.080 1.00 91.06 414 TYR A CA 1
ATOM 3150 C C . TYR A 1 414 ? 0.514 -7.895 12.141 1.00 91.06 414 TYR A C 1
ATOM 3152 O O . TYR A 1 414 ? 1.176 -7.118 12.828 1.00 91.06 414 TYR A O 1
ATOM 3160 N N . LEU A 1 415 ? 0.586 -9.223 12.286 1.00 89.81 415 LEU A N 1
ATOM 3161 C CA . LEU A 1 415 ? 1.389 -9.915 13.307 1.00 89.81 415 LEU A CA 1
ATOM 3162 C C . LEU A 1 415 ? 1.160 -9.385 14.744 1.00 89.81 415 LEU A C 1
ATOM 3164 O O . LEU A 1 415 ? 2.116 -9.224 15.504 1.00 89.81 415 LEU A O 1
ATOM 3168 N N . GLY A 1 416 ? -0.088 -9.079 15.122 1.00 85.69 416 GLY A N 1
ATOM 3169 C CA . GLY A 1 416 ? -0.429 -8.500 16.427 1.00 85.69 416 GLY A CA 1
ATOM 3170 C C . GLY A 1 416 ? -0.231 -6.983 16.538 1.00 85.69 416 GLY A C 1
ATOM 3171 O O . GLY A 1 416 ? -0.546 -6.417 17.581 1.00 85.69 416 GLY A O 1
ATOM 3172 N N . LYS A 1 417 ? 0.291 -6.297 15.511 1.00 89.12 417 LYS A N 1
ATOM 3173 C CA . LYS A 1 417 ? 0.544 -4.845 15.537 1.00 89.12 417 LYS A CA 1
ATOM 3174 C C . LYS A 1 417 ? -0.533 -4.083 14.766 1.00 89.12 417 LYS A C 1
ATOM 3176 O O . LYS A 1 417 ? -0.669 -4.270 13.556 1.00 89.12 417 LYS A O 1
ATOM 3181 N N . LYS A 1 418 ? -1.263 -3.190 15.446 1.00 87.75 418 LYS A N 1
ATOM 3182 C CA . LYS A 1 418 ? -2.297 -2.339 14.825 1.00 87.75 418 LYS A CA 1
ATOM 3183 C C . LYS A 1 418 ? -1.670 -1.300 13.871 1.00 87.75 418 LYS A C 1
ATOM 3185 O O . LYS A 1 418 ? -0.715 -0.606 14.231 1.00 87.75 418 LYS A O 1
ATOM 3190 N N . ILE A 1 419 ? -2.200 -1.204 12.652 1.00 89.62 419 ILE A N 1
ATOM 3191 C CA . ILE A 1 419 ? -1.798 -0.255 11.600 1.00 89.62 419 ILE A CA 1
ATOM 3192 C C . ILE A 1 419 ? -2.688 0.984 11.720 1.00 89.62 419 ILE A C 1
ATOM 3194 O O . ILE A 1 419 ? -3.913 0.879 11.683 1.00 89.62 419 ILE A O 1
ATOM 3198 N N . GLU A 1 420 ? -2.083 2.162 11.866 1.00 85.50 420 GLU A N 1
ATOM 3199 C CA . GLU A 1 420 ? -2.791 3.406 12.171 1.00 85.50 420 GLU A CA 1
ATOM 3200 C C . GLU A 1 420 ? -2.563 4.461 11.075 1.00 85.50 420 GLU A C 1
ATOM 3202 O O . GLU A 1 420 ? -1.812 4.269 10.114 1.00 85.50 420 GLU A O 1
ATOM 3207 N N . ALA A 1 421 ? -3.195 5.629 11.224 1.00 84.75 421 ALA A N 1
ATOM 3208 C CA . ALA A 1 421 ? -3.080 6.732 10.269 1.00 84.75 421 ALA A CA 1
ATOM 3209 C C . ALA A 1 421 ? -1.627 7.201 10.023 1.00 84.75 421 ALA A C 1
ATOM 3211 O O . ALA A 1 421 ? -1.354 7.797 8.983 1.00 84.75 421 ALA A O 1
ATOM 3212 N N . ARG A 1 422 ? -0.682 6.938 10.942 1.00 88.38 422 ARG A N 1
ATOM 3213 C CA . ARG A 1 422 ? 0.742 7.248 10.741 1.00 88.38 422 ARG A CA 1
ATOM 3214 C C . ARG A 1 422 ? 1.381 6.329 9.704 1.00 88.38 422 ARG A C 1
ATOM 3216 O O . ARG A 1 422 ? 2.011 6.827 8.775 1.00 88.38 422 ARG A O 1
ATOM 3223 N N . GLU A 1 423 ? 1.226 5.016 9.849 1.00 91.56 423 GLU A N 1
ATOM 3224 C CA . GLU A 1 423 ? 1.806 4.056 8.907 1.00 91.56 423 GLU A CA 1
ATOM 3225 C C . GLU A 1 423 ? 1.118 4.162 7.549 1.00 91.56 423 GLU A C 1
ATOM 3227 O O . GLU A 1 423 ? 1.799 4.116 6.531 1.00 91.56 423 GLU A O 1
ATOM 3232 N N . MET A 1 424 ? -0.193 4.430 7.520 1.00 88.62 424 MET A N 1
ATOM 3233 C CA . MET A 1 424 ? -0.920 4.664 6.269 1.00 88.62 424 MET A CA 1
ATOM 3234 C C . MET A 1 424 ? -0.443 5.910 5.510 1.00 88.62 424 MET A C 1
ATOM 3236 O O . MET A 1 424 ? -0.348 5.854 4.288 1.00 88.62 424 MET A O 1
ATOM 3240 N N . LYS A 1 425 ? -0.067 7.010 6.187 1.00 87.38 425 LYS A N 1
ATOM 3241 C CA . LYS A 1 425 ? 0.573 8.160 5.509 1.00 87.38 425 LYS A CA 1
ATOM 3242 C C . LYS A 1 425 ? 1.884 7.768 4.833 1.00 87.38 425 LYS A C 1
ATOM 3244 O O . LYS A 1 425 ? 2.138 8.204 3.718 1.00 87.38 425 LYS A O 1
ATOM 3249 N N . LEU A 1 426 ? 2.705 6.958 5.499 1.00 92.75 426 LEU A N 1
ATOM 3250 C CA . LEU A 1 426 ? 4.002 6.528 4.974 1.00 92.75 426 LEU A CA 1
ATOM 3251 C C . LEU A 1 426 ? 3.846 5.491 3.850 1.00 92.75 426 LEU A C 1
ATOM 3253 O O . LEU A 1 426 ? 4.542 5.582 2.845 1.00 92.75 426 LEU A O 1
ATOM 3257 N N . ALA A 1 427 ? 2.901 4.556 3.979 1.00 90.62 427 ALA A N 1
ATOM 3258 C CA . ALA A 1 427 ? 2.604 3.554 2.959 1.00 90.62 427 ALA A CA 1
ATOM 3259 C C . ALA A 1 427 ? 2.019 4.190 1.688 1.00 90.62 427 ALA A C 1
ATOM 3261 O O . ALA A 1 427 ? 2.454 3.856 0.589 1.00 90.62 427 ALA A O 1
ATOM 3262 N N . MET A 1 428 ? 1.104 5.161 1.824 1.00 86.50 428 MET A N 1
ATOM 3263 C CA . MET A 1 428 ? 0.638 5.929 0.667 1.00 86.50 428 MET A CA 1
ATOM 3264 C C . MET A 1 428 ? 1.748 6.810 0.088 1.00 86.50 428 MET A C 1
ATOM 3266 O O . MET A 1 428 ? 1.866 6.864 -1.126 1.00 86.50 428 MET A O 1
ATOM 3270 N N . LEU A 1 429 ? 2.599 7.448 0.905 1.00 88.88 429 LEU A N 1
ATOM 3271 C CA . LEU A 1 429 ? 3.733 8.228 0.390 1.00 88.88 429 LEU A CA 1
ATOM 3272 C C . LEU A 1 429 ? 4.690 7.365 -0.448 1.00 88.88 429 LEU A C 1
ATOM 3274 O O . LEU A 1 429 ? 5.082 7.799 -1.524 1.00 88.88 429 LEU A O 1
ATOM 3278 N N . TYR A 1 430 ? 5.010 6.145 0.001 1.00 90.69 430 TYR A N 1
ATOM 3279 C CA . TYR A 1 430 ? 5.794 5.178 -0.777 1.00 90.69 430 TYR A CA 1
ATOM 3280 C C . TYR A 1 430 ? 5.161 4.911 -2.150 1.00 90.69 430 TYR A C 1
ATOM 3282 O O . TYR A 1 430 ? 5.801 5.131 -3.173 1.00 90.69 430 TYR A O 1
ATOM 3290 N N . VAL A 1 431 ? 3.886 4.498 -2.171 1.00 84.81 431 VAL A N 1
ATOM 3291 C CA . VAL A 1 431 ? 3.171 4.155 -3.414 1.00 84.81 431 VAL A CA 1
ATOM 3292 C C . VAL A 1 431 ? 2.972 5.370 -4.326 1.00 84.81 431 VAL A C 1
ATOM 3294 O O . VAL A 1 431 ? 2.910 5.204 -5.537 1.00 84.81 431 VAL A O 1
ATOM 3297 N N . LEU A 1 432 ? 2.912 6.585 -3.773 1.00 82.81 432 LEU A N 1
ATOM 3298 C CA . LEU A 1 432 ? 2.757 7.826 -4.534 1.00 82.81 432 LEU A CA 1
ATOM 3299 C C . LEU A 1 432 ? 4.038 8.286 -5.235 1.00 82.81 432 LEU A C 1
ATOM 3301 O O . LEU A 1 432 ? 3.945 8.836 -6.322 1.00 82.81 432 LEU A O 1
ATOM 3305 N N . ILE A 1 433 ? 5.229 8.094 -4.662 1.00 87.19 433 ILE A N 1
ATOM 3306 C CA . ILE A 1 433 ? 6.480 8.594 -5.273 1.00 87.19 433 ILE A CA 1
ATOM 3307 C C . ILE A 1 433 ? 6.680 8.022 -6.684 1.00 87.19 433 ILE A C 1
ATOM 3309 O O . ILE A 1 433 ? 7.030 8.753 -7.608 1.00 87.19 433 ILE A O 1
ATOM 3313 N N . PHE A 1 434 ? 6.398 6.731 -6.837 1.00 84.00 434 PHE A N 1
ATOM 3314 C CA . PHE A 1 434 ? 6.611 5.955 -8.052 1.00 84.00 434 PHE A CA 1
ATOM 3315 C C . PHE A 1 434 ? 5.882 6.499 -9.306 1.00 84.00 434 PHE A C 1
ATOM 3317 O O . PHE A 1 434 ? 6.556 6.942 -10.236 1.00 84.00 434 PHE A O 1
ATOM 3324 N N . PRO A 1 435 ? 4.534 6.567 -9.353 1.00 78.38 435 PRO A N 1
ATOM 3325 C CA . PRO A 1 435 ? 3.794 7.099 -10.502 1.00 78.38 435 PRO A CA 1
ATOM 3326 C C . PRO A 1 435 ? 4.090 8.579 -10.766 1.00 78.38 435 PRO A C 1
ATOM 3328 O O . PRO A 1 435 ? 4.130 9.006 -11.921 1.00 78.38 435 PRO A O 1
ATOM 3331 N N . LEU A 1 436 ? 4.295 9.368 -9.702 1.00 82.81 436 LEU A N 1
ATOM 3332 C CA . LEU A 1 436 ? 4.503 10.811 -9.790 1.00 82.81 436 LEU A CA 1
ATOM 3333 C C . LEU A 1 436 ? 5.769 11.150 -10.580 1.00 82.81 436 LEU A C 1
ATOM 3335 O O . LEU A 1 436 ? 5.743 12.096 -11.367 1.00 82.81 436 LEU A O 1
ATOM 3339 N N . LEU A 1 437 ? 6.844 10.379 -10.401 1.00 88.06 437 LEU A N 1
ATOM 3340 C CA . LEU A 1 437 ? 8.078 10.515 -11.174 1.00 88.06 437 LEU A CA 1
ATOM 3341 C C . LEU A 1 437 ? 7.863 10.122 -12.640 1.00 88.06 437 LEU A C 1
ATOM 3343 O O . LEU A 1 437 ? 7.964 10.979 -13.522 1.00 88.06 437 LEU A O 1
ATOM 3347 N N . ILE A 1 438 ? 7.478 8.859 -12.868 1.00 85.25 438 ILE A N 1
ATOM 3348 C CA . ILE A 1 438 ? 7.336 8.232 -14.194 1.00 85.25 438 ILE A CA 1
ATOM 3349 C C . ILE A 1 438 ? 6.535 9.128 -15.140 1.00 85.25 438 ILE A C 1
ATOM 3351 O O . ILE A 1 438 ? 6.967 9.444 -16.248 1.00 85.25 438 ILE A O 1
ATOM 3355 N N . LEU A 1 439 ? 5.361 9.569 -14.689 1.00 81.69 439 LEU A N 1
ATOM 3356 C CA . LEU A 1 439 ? 4.423 10.308 -15.524 1.00 81.69 439 LEU A CA 1
ATOM 3357 C C . LEU A 1 439 ? 4.820 11.760 -15.733 1.00 81.69 439 LEU A C 1
ATOM 3359 O O . LEU A 1 439 ? 4.641 12.269 -16.835 1.00 81.69 439 LEU A O 1
ATOM 3363 N N . SER A 1 440 ? 5.345 12.434 -14.706 1.00 84.00 440 SER A N 1
ATOM 3364 C CA . SER A 1 440 ? 5.753 13.837 -14.838 1.00 84.00 440 SER A CA 1
ATOM 3365 C C . SER A 1 440 ? 6.919 13.969 -15.815 1.00 84.00 440 SER A C 1
ATOM 3367 O O . SER A 1 440 ? 6.923 14.873 -16.650 1.00 84.00 440 SER A O 1
ATOM 3369 N N . LEU A 1 441 ? 7.879 13.040 -15.752 1.00 89.88 441 LEU A N 1
ATOM 3370 C CA . LEU A 1 441 ? 9.038 13.021 -16.640 1.00 89.88 441 LEU A CA 1
ATOM 3371 C C . LEU A 1 441 ? 8.670 12.557 -18.057 1.00 89.88 441 LEU A C 1
ATOM 3373 O O . LEU A 1 441 ? 9.052 13.225 -19.019 1.00 89.88 441 LEU A O 1
ATOM 3377 N N . ALA A 1 442 ? 7.850 11.509 -18.206 1.00 83.69 442 ALA A N 1
ATOM 3378 C CA . ALA A 1 442 ? 7.348 11.089 -19.516 1.00 83.69 442 ALA A CA 1
ATOM 3379 C C . ALA A 1 442 ? 6.509 12.191 -20.192 1.00 83.69 442 ALA A C 1
ATOM 3381 O O . ALA A 1 442 ? 6.726 12.507 -21.360 1.00 83.69 442 ALA A O 1
ATOM 3382 N N . ALA A 1 443 ? 5.596 12.840 -19.460 1.00 79.50 443 ALA A N 1
ATOM 3383 C CA . ALA A 1 443 ? 4.795 13.948 -19.981 1.00 79.50 443 ALA A CA 1
ATOM 3384 C C . ALA A 1 443 ? 5.649 15.152 -20.394 1.00 79.50 443 ALA A C 1
ATOM 3386 O O . ALA A 1 443 ? 5.364 15.769 -21.419 1.00 79.50 443 ALA A O 1
ATOM 3387 N N . TRP A 1 444 ? 6.701 15.469 -19.631 1.00 89.81 444 TRP A N 1
ATOM 3388 C CA . TRP A 1 444 ? 7.653 16.518 -19.993 1.00 89.81 444 TRP A CA 1
ATOM 3389 C C . TRP A 1 444 ? 8.419 16.154 -21.272 1.00 89.81 444 TRP A C 1
ATOM 3391 O O . TRP A 1 444 ? 8.451 16.961 -22.200 1.00 89.81 444 TRP A O 1
ATOM 3401 N N . ALA A 1 445 ? 8.953 14.933 -21.373 1.00 88.88 445 ALA A N 1
ATOM 3402 C CA . ALA A 1 445 ? 9.671 14.456 -22.557 1.00 88.88 445 ALA A CA 1
ATOM 3403 C C . ALA A 1 445 ? 8.814 14.485 -23.839 1.00 88.88 445 ALA A C 1
ATOM 3405 O O . ALA A 1 445 ? 9.319 14.828 -24.906 1.00 88.88 445 ALA A O 1
ATOM 3406 N N . LEU A 1 446 ? 7.514 14.189 -23.735 1.00 84.38 446 LEU A N 1
ATOM 3407 C CA . LEU A 1 446 ? 6.578 14.167 -24.868 1.00 84.38 446 LEU A CA 1
ATOM 3408 C C . LEU A 1 446 ? 6.223 15.560 -25.424 1.00 84.38 446 LEU A C 1
ATOM 3410 O O . LEU A 1 446 ? 5.842 15.657 -26.590 1.00 84.38 446 LEU A O 1
ATOM 3414 N N . VAL A 1 447 ? 6.340 16.637 -24.632 1.00 86.81 447 VAL A N 1
ATOM 3415 C CA . VAL A 1 447 ? 5.997 18.012 -25.071 1.00 86.81 447 VAL A CA 1
ATOM 3416 C C . VAL A 1 447 ? 7.193 18.849 -25.526 1.00 86.81 447 VAL A C 1
ATOM 3418 O O . VAL A 1 447 ? 7.008 19.990 -25.950 1.00 86.81 447 VAL A O 1
ATOM 3421 N N . VAL A 1 448 ? 8.415 18.316 -25.450 1.00 88.00 448 VAL A N 1
ATOM 3422 C CA . VAL A 1 448 ? 9.647 19.048 -25.783 1.00 88.00 448 VAL A CA 1
ATOM 3423 C C . VAL A 1 448 ? 10.381 18.403 -26.966 1.00 88.00 448 VAL A C 1
ATOM 3425 O O . VAL A 1 448 ? 10.599 17.191 -26.950 1.00 88.00 448 VAL A O 1
ATOM 3428 N N . PRO A 1 449 ? 10.825 19.175 -27.982 1.00 87.88 449 PRO A N 1
ATOM 3429 C CA . PRO A 1 449 ? 11.467 18.602 -29.168 1.00 87.88 449 PRO A CA 1
ATOM 3430 C C . PRO A 1 449 ? 12.703 17.750 -28.861 1.00 87.88 449 PRO A C 1
ATOM 3432 O O . PRO A 1 449 ? 12.911 16.734 -29.507 1.00 87.88 449 PRO A O 1
ATOM 3435 N N . TYR A 1 450 ? 13.495 18.120 -27.849 1.00 89.06 450 TYR A N 1
ATOM 3436 C CA . TYR A 1 450 ? 14.692 17.375 -27.435 1.00 89.06 450 TYR A CA 1
ATOM 3437 C C . TYR A 1 450 ? 14.393 16.064 -26.682 1.00 89.06 450 TYR A C 1
ATOM 3439 O O . TYR A 1 450 ? 15.290 15.242 -26.505 1.00 89.06 450 TYR A O 1
ATOM 3447 N N . GLY A 1 451 ? 13.151 15.857 -26.231 1.00 86.62 451 GLY A N 1
ATOM 3448 C CA . GLY A 1 451 ? 12.694 14.588 -25.665 1.00 86.62 451 GLY A CA 1
ATOM 3449 C C . GLY A 1 451 ? 12.246 13.627 -26.765 1.00 86.62 451 GLY A C 1
ATOM 3450 O O . GLY A 1 451 ? 12.677 12.474 -26.795 1.00 86.62 451 GLY A O 1
ATOM 3451 N N . THR A 1 452 ? 11.450 14.115 -27.719 1.00 89.31 452 THR A N 1
ATOM 3452 C CA . THR A 1 452 ? 10.914 13.310 -28.831 1.00 89.31 452 THR A CA 1
ATOM 3453 C C . THR A 1 452 ? 11.895 13.093 -29.988 1.00 89.31 452 THR A C 1
ATOM 3455 O O . THR A 1 452 ? 11.738 12.127 -30.727 1.00 89.31 452 THR A O 1
ATOM 3458 N N . SER A 1 453 ? 12.949 13.906 -30.133 1.00 88.12 453 SER A N 1
ATOM 3459 C CA . SER A 1 453 ? 13.972 13.744 -31.185 1.00 88.12 453 SER A CA 1
ATOM 3460 C C . SER A 1 453 ? 14.919 12.551 -30.998 1.00 88.12 453 SER A C 1
ATOM 3462 O O . SER A 1 453 ? 15.818 12.368 -31.813 1.00 88.12 453 SER A O 1
ATOM 3464 N N . SER A 1 454 ? 14.784 11.799 -29.903 1.00 85.38 454 SER A N 1
ATOM 3465 C CA . SER A 1 454 ? 15.694 10.702 -29.533 1.00 85.38 454 SER A CA 1
ATOM 3466 C C . SER A 1 454 ? 15.101 9.307 -29.774 1.00 85.38 454 SER A C 1
ATOM 3468 O O . SER A 1 454 ? 15.713 8.317 -29.387 1.00 85.38 454 SER A O 1
ATOM 3470 N N . LEU A 1 455 ? 13.902 9.230 -30.355 1.00 87.56 455 LEU A N 1
ATOM 3471 C CA . LEU A 1 455 ? 13.154 7.992 -30.586 1.00 87.56 455 LEU A CA 1
ATOM 3472 C C . LEU A 1 455 ? 13.644 7.260 -31.840 1.00 87.56 455 LEU A C 1
ATOM 3474 O O . LEU A 1 455 ? 13.866 7.900 -32.870 1.00 87.56 455 LEU A O 1
ATOM 3478 N N . SER A 1 456 ? 13.732 5.929 -31.780 1.00 82.12 456 SER A N 1
ATOM 3479 C CA . SER A 1 456 ? 13.874 5.096 -32.980 1.00 82.12 456 SER A CA 1
ATOM 3480 C C . SER A 1 456 ? 12.507 4.811 -33.605 1.00 82.12 456 SER A C 1
ATOM 3482 O O . SER A 1 456 ? 12.379 4.743 -34.830 1.00 82.12 456 SER A O 1
ATOM 3484 N N . ASN A 1 457 ? 11.464 4.684 -32.779 1.00 78.25 457 ASN A N 1
ATOM 3485 C CA . ASN A 1 457 ? 10.154 4.223 -33.212 1.00 78.25 457 ASN A CA 1
ATOM 3486 C C . ASN A 1 457 ? 9.110 5.350 -33.251 1.00 78.25 457 ASN A C 1
ATOM 3488 O O . ASN A 1 457 ? 9.081 6.262 -32.426 1.00 78.25 457 ASN A O 1
ATOM 3492 N N . ALA A 1 458 ? 8.203 5.276 -34.227 1.00 73.19 458 ALA A N 1
ATOM 3493 C CA . ALA A 1 458 ? 7.122 6.245 -34.398 1.00 73.19 458 ALA A CA 1
ATOM 3494 C C . ALA A 1 458 ? 5.804 5.775 -33.752 1.00 73.19 458 ALA A C 1
ATOM 3496 O O . ALA A 1 458 ? 5.545 4.580 -33.598 1.00 73.19 458 ALA A O 1
ATOM 3497 N N . GLY A 1 459 ? 4.923 6.726 -33.425 1.00 70.38 459 GLY A N 1
ATOM 3498 C CA . GLY A 1 459 ? 3.571 6.433 -32.939 1.00 70.38 459 GLY A CA 1
ATOM 3499 C C . GLY A 1 459 ? 3.555 5.771 -31.550 1.00 70.38 459 GLY A C 1
ATOM 3500 O O . GLY A 1 459 ? 4.405 6.084 -30.717 1.00 70.38 459 GLY A O 1
ATOM 3501 N N . PRO A 1 460 ? 2.605 4.859 -31.257 1.00 65.81 460 PRO A N 1
ATOM 3502 C CA . PRO A 1 460 ? 2.438 4.282 -29.916 1.00 65.81 460 PRO A CA 1
ATOM 3503 C C . PRO A 1 460 ? 3.679 3.586 -29.350 1.00 65.81 460 PRO A C 1
ATOM 3505 O O . PRO A 1 460 ? 3.852 3.539 -28.131 1.00 65.81 460 PRO A O 1
ATOM 3508 N N . HIS A 1 461 ? 4.554 3.061 -30.212 1.00 74.75 461 HIS A N 1
ATOM 3509 C CA . HIS A 1 461 ? 5.788 2.429 -29.758 1.00 74.75 461 HIS A CA 1
ATOM 3510 C C . HIS A 1 461 ? 6.811 3.471 -29.273 1.00 74.75 461 HIS A C 1
ATOM 3512 O O . HIS A 1 461 ? 7.393 3.271 -28.217 1.00 74.75 461 HIS A O 1
ATOM 3518 N N . GLY A 1 462 ? 6.924 4.637 -29.921 1.00 72.56 462 GLY A N 1
ATOM 3519 C CA . GLY A 1 462 ? 7.760 5.749 -29.434 1.00 72.56 462 GLY A CA 1
ATOM 3520 C C . GLY A 1 462 ? 7.268 6.380 -28.124 1.00 72.56 462 GLY A C 1
ATOM 3521 O O . GLY A 1 462 ? 8.055 6.777 -27.265 1.00 72.56 462 GLY A O 1
ATOM 3522 N N . LEU A 1 463 ? 5.949 6.387 -27.899 1.00 76.50 463 LEU A N 1
ATOM 3523 C CA . LEU A 1 463 ? 5.382 6.681 -26.576 1.00 76.50 463 LEU A CA 1
ATOM 3524 C C . LEU A 1 463 ? 5.791 5.612 -25.542 1.00 76.50 463 LEU A C 1
ATOM 3526 O O . LEU A 1 463 ? 6.095 5.943 -24.394 1.00 76.50 463 LEU A O 1
ATOM 3530 N N . SER A 1 464 ? 5.820 4.342 -25.951 1.00 77.19 464 SER A N 1
ATOM 3531 C CA . SER A 1 464 ? 6.226 3.223 -25.094 1.00 77.19 464 SER A CA 1
ATOM 3532 C C . SER A 1 464 ? 7.723 3.264 -24.768 1.00 77.19 464 SER A C 1
ATOM 3534 O O . SER A 1 464 ? 8.063 3.065 -23.609 1.00 77.19 464 SER A O 1
ATOM 3536 N N . GLU A 1 465 ? 8.600 3.626 -25.713 1.00 82.38 465 GLU A N 1
ATOM 3537 C CA . GLU A 1 465 ? 10.039 3.860 -25.494 1.00 82.38 465 GLU A CA 1
ATOM 3538 C C . GLU A 1 465 ? 10.283 4.851 -24.334 1.00 82.38 465 GLU A C 1
ATOM 3540 O O . GLU A 1 465 ? 11.027 4.549 -23.397 1.00 82.38 465 GLU A O 1
ATOM 3545 N N . ILE A 1 466 ? 9.610 6.011 -24.352 1.00 86.06 466 ILE A N 1
ATOM 3546 C CA . ILE A 1 466 ? 9.717 7.044 -23.301 1.00 86.06 466 ILE A CA 1
ATOM 3547 C C . ILE A 1 466 ? 9.131 6.558 -21.975 1.00 86.06 466 ILE A C 1
ATOM 3549 O O . ILE A 1 466 ? 9.756 6.711 -20.922 1.00 86.06 466 ILE A O 1
ATOM 3553 N N . LEU A 1 467 ? 7.924 5.985 -22.008 1.00 82.75 467 LEU A N 1
ATOM 3554 C CA . LEU A 1 467 ? 7.245 5.532 -20.797 1.00 82.75 467 LEU A CA 1
ATOM 3555 C C . LEU A 1 467 ? 8.013 4.387 -20.125 1.00 82.75 467 LEU A C 1
ATOM 3557 O O . LEU A 1 467 ? 8.095 4.355 -18.899 1.00 82.75 467 LEU A O 1
ATOM 3561 N N . TYR A 1 468 ? 8.616 3.489 -20.905 1.00 89.38 468 TYR A N 1
ATOM 3562 C CA . TYR A 1 468 ? 9.460 2.403 -20.414 1.00 89.38 468 TYR A CA 1
ATOM 3563 C C . TYR A 1 468 ? 10.759 2.929 -19.803 1.00 89.38 468 TYR A C 1
ATOM 3565 O O . TYR A 1 468 ? 11.132 2.478 -18.724 1.00 89.38 468 TYR A O 1
ATOM 3573 N N . ALA A 1 469 ? 11.422 3.908 -20.430 1.00 93.75 469 ALA A N 1
ATOM 3574 C CA . ALA A 1 469 ? 12.655 4.492 -19.902 1.00 93.75 469 ALA A CA 1
ATOM 3575 C C . ALA A 1 469 ? 12.463 5.088 -18.495 1.00 93.75 469 ALA A C 1
ATOM 3577 O O . ALA A 1 469 ? 13.195 4.724 -17.576 1.00 93.75 469 ALA A O 1
ATOM 3578 N N . PHE A 1 470 ? 11.436 5.922 -18.293 1.00 93.88 470 PHE A N 1
ATOM 3579 C CA . PHE A 1 470 ? 11.133 6.479 -16.966 1.00 93.88 470 PHE A CA 1
ATOM 3580 C C . PHE A 1 470 ? 10.495 5.458 -16.009 1.00 93.88 470 PHE A C 1
ATOM 3582 O O . PHE A 1 470 ? 10.737 5.517 -14.809 1.00 93.88 470 PHE A O 1
ATOM 3589 N N . SER A 1 471 ? 9.740 4.466 -16.504 1.00 90.31 471 SER A N 1
ATOM 3590 C CA . SER A 1 471 ? 9.283 3.356 -15.646 1.00 90.31 471 SER A CA 1
ATOM 3591 C C . SER A 1 471 ? 10.474 2.570 -15.094 1.00 90.31 471 SER A C 1
ATOM 3593 O O . SER A 1 471 ? 10.518 2.290 -13.902 1.00 90.31 471 SER A O 1
ATOM 3595 N N . SER A 1 472 ? 11.463 2.259 -15.936 1.00 95.75 472 SER A N 1
ATOM 3596 C CA . SER A 1 472 ? 12.691 1.550 -15.564 1.00 95.75 472 SER A CA 1
ATOM 3597 C C . SER A 1 472 ? 13.595 2.380 -14.645 1.00 95.75 472 SER A C 1
ATOM 3599 O O . SER A 1 472 ? 14.129 1.843 -13.672 1.00 95.75 472 SER A O 1
ATOM 3601 N N . GLY A 1 473 ? 13.710 3.689 -14.901 1.00 95.88 473 GLY A N 1
ATOM 3602 C CA . GLY A 1 473 ? 14.438 4.646 -14.065 1.00 95.88 473 GLY A CA 1
ATOM 3603 C C . GLY A 1 473 ? 13.881 4.716 -12.642 1.00 95.88 473 GLY A C 1
ATOM 3604 O O . GLY A 1 473 ? 14.568 4.322 -11.697 1.00 95.88 473 GLY A O 1
ATOM 3605 N N . ALA A 1 474 ? 12.621 5.129 -12.482 1.00 93.25 474 ALA A N 1
ATOM 3606 C CA . ALA A 1 474 ? 11.925 5.145 -11.191 1.00 93.25 474 ALA A CA 1
ATOM 3607 C C . ALA A 1 474 ? 11.835 3.749 -10.541 1.00 93.25 474 ALA A C 1
ATOM 3609 O O . ALA A 1 474 ? 11.943 3.628 -9.319 1.00 93.25 474 ALA A O 1
ATOM 3610 N N . GLY A 1 475 ? 11.676 2.706 -11.368 1.00 91.69 475 GLY A N 1
ATOM 3611 C CA . GLY A 1 475 ? 11.732 1.278 -11.031 1.00 91.69 475 GLY A CA 1
ATOM 3612 C C . GLY A 1 475 ? 13.013 0.848 -10.331 1.00 91.69 475 GLY A C 1
ATOM 3613 O O . GLY A 1 475 ? 13.009 -0.115 -9.570 1.00 91.69 475 GLY A O 1
ATOM 3614 N N . ASN A 1 476 ? 14.114 1.545 -10.610 1.00 96.44 476 ASN A N 1
ATOM 3615 C CA . ASN A 1 476 ? 15.463 1.022 -10.453 1.00 96.44 476 ASN A CA 1
ATOM 3616 C C . ASN A 1 476 ? 15.662 -0.332 -11.156 1.00 96.44 476 ASN A C 1
ATOM 3618 O O . ASN A 1 476 ? 16.450 -1.149 -10.693 1.00 96.44 476 ASN A O 1
ATOM 3622 N N . ASN A 1 477 ? 14.954 -0.555 -12.270 1.00 96.75 477 ASN A N 1
ATOM 3623 C CA . ASN A 1 477 ? 15.004 -1.807 -13.012 1.00 96.75 477 ASN A CA 1
ATOM 3624 C C . ASN A 1 477 ? 16.301 -1.944 -13.812 1.00 96.75 477 ASN A C 1
ATOM 3626 O O . ASN A 1 477 ? 17.009 -2.925 -13.644 1.00 96.75 477 ASN A O 1
ATOM 3630 N N . GLY A 1 478 ? 16.578 -0.986 -14.704 1.00 93.50 478 GLY A N 1
ATOM 3631 C CA . GLY A 1 478 ? 17.772 -0.961 -15.555 1.00 93.50 478 GLY A CA 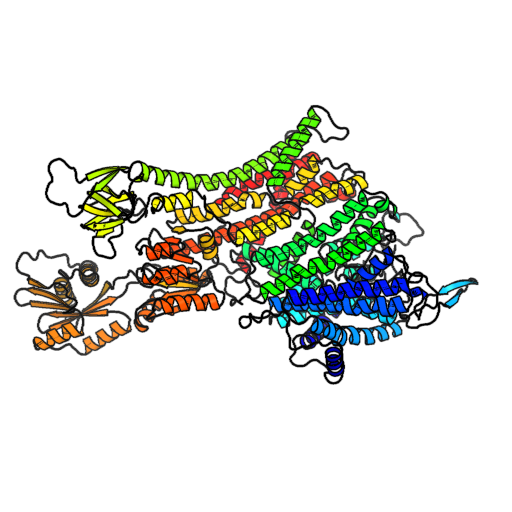1
ATOM 3632 C C . GLY A 1 478 ? 17.559 -1.346 -17.008 1.00 93.50 478 GLY A C 1
ATOM 3633 O O . GLY A 1 478 ? 18.297 -0.870 -17.870 1.00 93.50 478 GLY A O 1
ATOM 3634 N N . SER A 1 479 ? 16.546 -2.165 -17.308 1.00 95.88 479 SER A N 1
ATOM 3635 C CA . SER A 1 479 ? 16.279 -2.570 -18.690 1.00 95.88 479 SER A CA 1
ATOM 3636 C C . SER A 1 479 ? 15.812 -1.374 -19.510 1.00 95.88 479 SER A C 1
ATOM 3638 O O . SER A 1 479 ? 15.208 -0.432 -18.992 1.00 95.88 479 SER A O 1
ATOM 3640 N N . ALA A 1 480 ? 16.046 -1.434 -20.812 1.00 91.44 480 ALA A N 1
ATOM 3641 C CA . ALA A 1 480 ? 15.545 -0.466 -21.768 1.00 91.44 480 ALA A CA 1
ATOM 3642 C C . ALA A 1 480 ? 14.890 -1.203 -22.938 1.00 91.44 480 ALA A C 1
ATOM 3644 O O . ALA A 1 480 ? 15.217 -2.353 -23.228 1.00 91.44 480 ALA A O 1
ATOM 3645 N N . PHE A 1 481 ? 14.013 -0.503 -23.652 1.00 88.44 481 PHE A N 1
ATOM 3646 C CA . PHE A 1 481 ? 13.684 -0.860 -25.032 1.00 88.44 481 PHE A CA 1
ATOM 3647 C C . PHE A 1 481 ? 14.937 -0.737 -25.928 1.00 88.44 481 PHE A C 1
ATOM 3649 O O . PHE A 1 481 ? 15.183 -1.597 -26.766 1.00 88.44 481 PHE A O 1
ATOM 3656 N N . ALA A 1 482 ? 15.792 0.256 -25.651 1.00 86.25 482 ALA A N 1
ATOM 3657 C CA . ALA A 1 482 ? 17.061 0.552 -26.332 1.00 86.25 482 ALA A CA 1
ATOM 3658 C C . ALA A 1 482 ? 16.958 1.131 -27.761 1.00 86.25 482 ALA A C 1
ATOM 3660 O O . ALA A 1 482 ? 17.985 1.517 -28.315 1.00 86.25 482 ALA A O 1
ATOM 3661 N N . GLY A 1 483 ? 15.750 1.317 -28.309 1.00 84.38 483 GLY A N 1
ATOM 3662 C CA . GLY A 1 483 ? 15.524 2.219 -29.448 1.00 84.38 483 GLY A CA 1
ATOM 3663 C C . GLY A 1 483 ? 15.658 3.711 -29.081 1.00 84.38 483 GLY A C 1
ATOM 3664 O O . GLY A 1 483 ? 16.149 4.513 -29.876 1.00 84.38 483 GLY A O 1
ATOM 3665 N N . LEU A 1 484 ? 15.328 4.091 -27.838 1.00 90.12 484 LEU A N 1
ATOM 3666 C CA . LEU A 1 484 ? 15.526 5.451 -27.317 1.00 90.12 484 LEU A CA 1
ATOM 3667 C C . LEU A 1 484 ? 17.016 5.774 -27.106 1.00 90.12 484 LEU A C 1
ATOM 3669 O O . LEU A 1 484 ? 17.656 5.230 -26.202 1.00 90.12 484 LEU A O 1
ATOM 3673 N N . ASN A 1 485 ? 17.538 6.769 -27.827 1.00 93.75 485 ASN A N 1
ATOM 3674 C CA . ASN A 1 485 ? 18.859 7.338 -27.560 1.00 93.75 485 ASN A CA 1
ATOM 3675 C C . ASN A 1 485 ? 18.844 8.234 -26.306 1.00 93.75 485 ASN A C 1
ATOM 3677 O O . ASN A 1 485 ? 18.701 9.456 -26.377 1.00 93.75 485 ASN A O 1
ATOM 3681 N N . ALA A 1 486 ? 19.036 7.626 -25.139 1.00 94.12 486 ALA A N 1
ATOM 3682 C CA . ALA A 1 486 ? 19.094 8.340 -23.866 1.00 94.12 486 ALA A CA 1
ATOM 3683 C C . ALA A 1 486 ? 20.401 9.127 -23.623 1.00 94.12 486 ALA A C 1
ATOM 3685 O O . ALA A 1 486 ? 20.499 9.820 -22.609 1.00 94.12 486 ALA A O 1
ATOM 3686 N N . ASN A 1 487 ? 21.396 9.074 -24.521 1.00 96.38 487 ASN A N 1
ATOM 3687 C CA . ASN A 1 487 ? 22.670 9.776 -24.336 1.00 96.38 487 ASN A CA 1
ATOM 3688 C C . ASN A 1 487 ? 22.592 11.256 -24.753 1.00 96.38 487 ASN A C 1
ATOM 3690 O O . ASN A 1 487 ? 23.290 11.726 -25.654 1.00 96.38 487 ASN A O 1
ATOM 3694 N N . THR A 1 488 ? 21.702 12.002 -24.103 1.00 95.94 488 THR A N 1
ATOM 3695 C CA . THR A 1 488 ? 21.534 13.447 -24.293 1.00 95.94 488 THR A CA 1
ATOM 3696 C C . THR A 1 488 ? 21.539 14.155 -22.945 1.00 95.94 488 THR A C 1
ATOM 3698 O O . THR A 1 488 ? 21.209 13.559 -21.921 1.00 95.94 488 THR A O 1
ATOM 3701 N N . LEU A 1 489 ? 21.872 15.450 -22.925 1.00 95.94 489 LEU A N 1
ATOM 3702 C CA . LEU A 1 489 ? 21.879 16.251 -21.693 1.00 95.94 489 LEU A CA 1
ATOM 3703 C C . LEU A 1 489 ? 20.537 16.182 -20.938 1.00 95.94 489 LEU A C 1
ATOM 3705 O O . LEU A 1 489 ? 20.527 16.150 -19.711 1.00 95.94 489 LEU A O 1
ATOM 3709 N N . PHE A 1 490 ? 19.415 16.126 -21.664 1.00 95.75 490 PHE A N 1
ATOM 3710 C CA . PHE A 1 490 ? 18.089 15.977 -21.067 1.00 95.75 490 PHE A CA 1
ATOM 3711 C C . PHE A 1 490 ? 17.907 14.599 -20.424 1.00 95.75 490 PHE A C 1
ATOM 3713 O O . PHE A 1 490 ? 17.675 14.529 -19.219 1.00 95.75 490 PHE A O 1
ATOM 3720 N N . TYR A 1 491 ? 18.045 13.510 -21.189 1.00 96.75 491 TYR A N 1
ATOM 3721 C CA . TYR A 1 491 ? 17.779 12.165 -20.672 1.00 96.75 491 TYR A CA 1
ATOM 3722 C C . TYR A 1 491 ? 18.784 11.738 -19.597 1.00 96.75 491 TYR A C 1
ATOM 3724 O O . TYR A 1 491 ? 18.366 11.188 -18.580 1.00 96.75 491 TYR A O 1
ATOM 3732 N N . ASN A 1 492 ? 20.071 12.073 -19.741 1.00 97.81 492 ASN A N 1
ATOM 3733 C CA . ASN A 1 492 ? 21.086 11.775 -18.730 1.00 97.81 492 ASN A CA 1
ATOM 3734 C C . ASN A 1 492 ? 20.755 12.423 -17.370 1.00 97.81 492 ASN A C 1
ATOM 3736 O O . ASN A 1 492 ? 20.783 11.739 -16.343 1.00 97.81 492 ASN A O 1
ATOM 3740 N N . LEU A 1 493 ? 20.378 13.709 -17.348 1.00 96.88 493 LEU A N 1
ATOM 3741 C CA . LEU A 1 493 ? 20.005 14.410 -16.111 1.00 96.88 493 LEU A CA 1
ATOM 3742 C C . LEU A 1 493 ? 18.629 13.982 -15.577 1.00 96.88 493 LEU A C 1
ATOM 3744 O O . LEU A 1 493 ? 18.477 13.807 -14.365 1.00 96.88 493 LEU A O 1
ATOM 3748 N N . ALA A 1 494 ? 17.641 13.795 -16.457 1.00 96.44 494 ALA A N 1
ATOM 3749 C CA . ALA A 1 494 ? 16.286 13.404 -16.078 1.00 96.44 494 ALA A CA 1
ATOM 3750 C C . ALA A 1 494 ? 16.266 11.994 -15.474 1.00 96.44 494 ALA A C 1
ATOM 3752 O O . ALA A 1 494 ? 15.869 11.848 -14.322 1.00 96.44 494 ALA A O 1
ATOM 3753 N N . LEU A 1 495 ? 16.781 10.985 -16.188 1.00 97.44 495 LEU A N 1
ATOM 3754 C CA . LEU A 1 495 ? 16.857 9.602 -15.700 1.00 97.44 495 LEU A CA 1
ATOM 3755 C C . LEU A 1 495 ? 17.815 9.477 -14.505 1.00 97.44 495 LEU A C 1
ATOM 3757 O O . LEU A 1 495 ? 17.530 8.748 -13.560 1.00 97.44 495 LEU A O 1
ATOM 3761 N N . GLY A 1 496 ? 18.922 10.232 -14.491 1.00 97.50 496 GLY A N 1
ATOM 3762 C CA . GLY A 1 496 ? 19.841 10.276 -13.346 1.00 97.50 496 GLY A CA 1
ATOM 3763 C C . GLY A 1 496 ? 19.151 10.755 -12.063 1.00 97.50 496 GLY A C 1
ATOM 3764 O O . GLY A 1 496 ? 19.370 10.200 -10.988 1.00 97.50 496 GLY A O 1
ATOM 3765 N N . THR A 1 497 ? 18.258 11.740 -12.183 1.00 96.94 497 THR A N 1
ATOM 3766 C CA . THR A 1 497 ? 17.422 12.220 -11.072 1.00 96.94 497 THR A CA 1
ATOM 3767 C C . THR A 1 497 ? 16.320 11.218 -10.724 1.00 96.94 497 THR A C 1
ATOM 3769 O O . THR A 1 497 ? 16.124 10.916 -9.548 1.00 96.94 497 THR A O 1
ATOM 3772 N N . ASP A 1 498 ? 15.638 10.676 -11.732 1.00 96.25 498 ASP A N 1
ATOM 3773 C CA . ASP A 1 498 ? 14.555 9.693 -11.614 1.00 96.25 498 ASP A CA 1
ATOM 3774 C C . ASP A 1 498 ? 14.978 8.471 -10.787 1.00 96.25 498 ASP A C 1
ATOM 3776 O O . ASP A 1 498 ? 14.372 8.164 -9.761 1.00 96.25 498 ASP A O 1
ATOM 3780 N N . MET A 1 499 ? 16.115 7.864 -11.144 1.00 97.88 499 MET A N 1
ATOM 3781 C CA . MET A 1 499 ? 16.701 6.726 -10.432 1.00 97.88 499 MET A CA 1
ATOM 3782 C C . MET A 1 499 ? 17.029 7.050 -8.966 1.00 97.88 499 MET A C 1
ATOM 3784 O O . MET A 1 499 ? 16.741 6.247 -8.072 1.00 97.88 499 MET A O 1
ATOM 3788 N N . LEU A 1 500 ? 17.613 8.228 -8.694 1.00 97.00 500 LEU A N 1
ATOM 3789 C CA . LEU A 1 500 ? 17.973 8.660 -7.336 1.00 97.00 500 LEU A CA 1
ATOM 3790 C C . LEU A 1 500 ? 16.740 8.887 -6.458 1.00 97.00 500 LEU A C 1
ATOM 3792 O O . LEU A 1 500 ? 16.721 8.451 -5.304 1.00 97.00 500 LEU A O 1
ATOM 3796 N N . VAL A 1 501 ? 15.715 9.564 -6.982 1.00 95.44 501 VAL A N 1
ATOM 3797 C CA . VAL A 1 501 ? 14.490 9.839 -6.222 1.00 95.44 501 VAL A CA 1
ATOM 3798 C C . VAL A 1 501 ? 13.670 8.557 -6.065 1.00 95.44 501 VAL A C 1
ATOM 3800 O O . VAL A 1 501 ? 13.252 8.265 -4.945 1.00 95.44 501 VAL A O 1
ATOM 3803 N N . GLY A 1 502 ? 13.537 7.748 -7.121 1.00 91.94 502 GLY A N 1
ATOM 3804 C CA . GLY A 1 502 ? 12.915 6.423 -7.085 1.00 91.94 502 GLY A CA 1
ATOM 3805 C C . GLY A 1 502 ? 13.496 5.554 -5.971 1.00 91.94 502 GLY A C 1
ATOM 3806 O O . GLY A 1 502 ? 12.768 5.158 -5.061 1.00 91.94 502 GLY A O 1
ATOM 3807 N N . ARG A 1 503 ? 14.824 5.365 -5.931 1.00 94.81 503 ARG A N 1
ATOM 3808 C CA . ARG A 1 503 ? 15.457 4.541 -4.887 1.00 94.81 503 ARG A CA 1
ATOM 3809 C C . ARG A 1 503 ? 15.299 5.156 -3.500 1.00 94.81 503 ARG A C 1
ATOM 3811 O O . ARG A 1 503 ? 14.770 4.532 -2.578 1.00 94.81 503 ARG A O 1
ATOM 3818 N N . PHE A 1 504 ? 15.797 6.378 -3.321 1.00 95.25 504 PHE A N 1
ATOM 3819 C CA . PHE A 1 504 ? 16.066 6.903 -1.985 1.00 95.25 504 PHE A CA 1
ATOM 3820 C C . PHE A 1 504 ? 14.864 7.594 -1.348 1.00 95.25 504 PHE A C 1
ATOM 3822 O O . PHE A 1 504 ? 14.671 7.455 -0.137 1.00 95.25 504 PHE A O 1
ATOM 3829 N N . LEU A 1 505 ? 14.008 8.264 -2.128 1.00 94.25 505 LEU A N 1
ATOM 3830 C CA . LEU A 1 505 ? 12.789 8.858 -1.579 1.00 94.25 505 LEU A CA 1
ATOM 3831 C C . LEU A 1 505 ? 11.769 7.778 -1.199 1.00 94.25 505 LEU A C 1
ATOM 3833 O O . LEU A 1 505 ? 11.062 7.977 -0.216 1.00 94.25 505 LEU A O 1
ATOM 3837 N N . MET A 1 506 ? 11.739 6.622 -1.883 1.00 92.25 506 MET A N 1
ATOM 3838 C CA . MET A 1 506 ? 10.925 5.467 -1.469 1.00 92.25 506 MET A CA 1
ATOM 3839 C C . MET A 1 506 ? 11.497 4.733 -0.243 1.00 92.25 506 MET A C 1
ATOM 3841 O O . MET A 1 506 ? 10.736 4.330 0.639 1.00 92.25 506 MET A O 1
ATOM 3845 N N . MET A 1 507 ? 12.823 4.597 -0.108 1.00 95.06 507 MET A N 1
ATOM 3846 C CA . MET A 1 507 ? 13.426 3.965 1.080 1.00 95.06 507 MET A CA 1
ATOM 3847 C C . MET A 1 507 ? 13.108 4.707 2.394 1.00 95.06 507 MET A C 1
ATOM 3849 O O . MET A 1 507 ? 12.929 4.063 3.428 1.00 95.06 507 MET A O 1
ATOM 3853 N N . ILE A 1 508 ? 12.990 6.040 2.379 1.00 95.94 508 ILE A N 1
ATOM 3854 C CA . ILE A 1 508 ? 12.718 6.856 3.580 1.00 95.94 508 ILE A CA 1
ATOM 3855 C C . ILE A 1 508 ? 11.393 6.481 4.290 1.00 95.94 508 ILE A C 1
ATOM 3857 O O . ILE A 1 508 ? 11.452 6.110 5.468 1.00 95.94 508 ILE A O 1
ATOM 3861 N N . PRO A 1 509 ? 10.199 6.534 3.656 1.00 95.12 509 PRO A N 1
ATOM 3862 C CA . PRO A 1 509 ? 8.950 6.123 4.294 1.00 95.12 509 PRO A CA 1
ATOM 3863 C C . PRO A 1 509 ? 8.947 4.633 4.650 1.00 95.12 509 PRO A C 1
ATOM 3865 O O . PRO A 1 509 ? 8.397 4.266 5.687 1.00 95.12 509 PRO A O 1
ATOM 3868 N N . ALA A 1 510 ? 9.610 3.790 3.856 1.00 94.62 510 ALA A N 1
ATOM 3869 C CA . ALA A 1 510 ? 9.728 2.358 4.107 1.00 94.62 510 ALA A CA 1
ATOM 3870 C C . ALA A 1 510 ? 10.467 2.068 5.438 1.00 94.62 510 ALA A C 1
ATOM 3872 O O . ALA A 1 510 ? 9.954 1.360 6.311 1.00 94.62 510 ALA A O 1
ATOM 3873 N N . ILE A 1 511 ? 11.619 2.711 5.663 1.00 96.00 511 ILE A N 1
ATOM 3874 C CA . ILE A 1 511 ? 12.369 2.648 6.932 1.00 96.00 511 ILE A CA 1
ATOM 3875 C C . ILE A 1 511 ? 11.594 3.334 8.074 1.00 96.00 511 ILE A C 1
ATOM 3877 O O . ILE A 1 511 ? 11.611 2.859 9.214 1.00 96.00 511 ILE A O 1
ATOM 3881 N N . ALA A 1 512 ? 10.860 4.415 7.795 1.00 94.88 512 ALA A N 1
ATOM 3882 C CA . ALA A 1 512 ? 10.039 5.096 8.796 1.00 94.88 512 ALA A CA 1
ATOM 3883 C C . ALA A 1 512 ? 8.844 4.245 9.279 1.00 94.88 512 ALA A C 1
ATOM 3885 O O . ALA A 1 512 ? 8.505 4.313 10.463 1.00 94.88 512 ALA A O 1
ATOM 3886 N N . ILE A 1 513 ? 8.246 3.399 8.425 1.00 94.56 513 ILE A N 1
ATOM 3887 C CA . ILE A 1 513 ? 7.243 2.395 8.838 1.00 94.56 513 ILE A CA 1
ATOM 3888 C C . ILE A 1 513 ? 7.882 1.391 9.798 1.00 94.56 513 ILE A C 1
ATOM 3890 O O . ILE A 1 513 ? 7.319 1.123 10.858 1.00 94.56 513 ILE A O 1
ATOM 3894 N N . ALA A 1 514 ? 9.080 0.883 9.490 1.00 93.00 514 ALA A N 1
ATOM 3895 C CA . ALA A 1 514 ? 9.799 -0.019 10.392 1.00 93.00 514 ALA A CA 1
ATOM 3896 C C . ALA A 1 514 ? 10.061 0.624 11.766 1.00 93.00 514 ALA A C 1
ATOM 3898 O O . ALA A 1 514 ? 9.826 0.002 12.805 1.00 93.00 514 ALA A O 1
ATOM 3899 N N . GLY A 1 515 ? 10.484 1.892 11.768 1.00 91.69 515 GLY A N 1
ATOM 3900 C CA . GLY A 1 515 ? 10.712 2.691 12.971 1.00 91.69 515 GLY A CA 1
ATOM 3901 C C . GLY A 1 515 ? 9.449 3.063 13.756 1.00 91.69 515 GLY A C 1
ATOM 3902 O O . GLY A 1 515 ? 9.544 3.301 14.956 1.00 91.69 515 GLY A O 1
ATOM 3903 N N . ALA A 1 516 ? 8.277 3.098 13.117 1.00 90.38 516 ALA A N 1
ATOM 3904 C CA . ALA A 1 516 ? 6.992 3.278 13.791 1.00 90.38 516 ALA A CA 1
ATOM 3905 C C . ALA A 1 516 ? 6.441 1.950 14.344 1.00 90.38 516 ALA A C 1
ATOM 3907 O O . ALA A 1 516 ? 5.910 1.911 15.451 1.00 90.38 516 ALA A O 1
ATOM 3908 N N . MET A 1 517 ? 6.616 0.850 13.605 1.00 90.56 517 MET A N 1
ATOM 3909 C CA . MET A 1 517 ? 6.110 -0.474 13.973 1.00 90.56 517 MET A CA 1
ATOM 3910 C C . MET A 1 517 ? 6.939 -1.159 15.067 1.00 90.56 517 MET A C 1
ATOM 3912 O O . MET A 1 517 ? 6.368 -1.919 15.850 1.00 90.56 517 MET A O 1
ATOM 3916 N N . VAL A 1 518 ? 8.250 -0.899 15.182 1.00 88.62 518 VAL A N 1
ATOM 3917 C CA . VAL A 1 518 ? 9.110 -1.556 16.193 1.00 88.62 518 VAL A CA 1
ATOM 3918 C C . VAL A 1 518 ? 8.660 -1.280 17.637 1.00 88.62 518 VAL A C 1
ATOM 3920 O O . VAL A 1 518 ? 8.708 -2.182 18.471 1.00 88.62 518 VAL A O 1
ATOM 3923 N N . ASP A 1 519 ? 8.136 -0.079 17.903 1.00 80.25 519 ASP A N 1
ATOM 3924 C CA . ASP A 1 519 ? 7.631 0.340 19.217 1.00 80.25 519 ASP A CA 1
ATOM 3925 C C . ASP A 1 519 ? 6.234 -0.231 19.546 1.00 80.25 519 ASP A C 1
ATOM 3927 O O . ASP A 1 519 ? 5.800 -0.167 20.699 1.00 80.25 519 ASP A O 1
ATOM 3931 N N . LYS A 1 520 ? 5.496 -0.779 18.566 1.00 86.12 520 LYS A N 1
ATOM 3932 C CA . LYS A 1 520 ? 4.113 -1.225 18.790 1.00 86.12 520 LYS A CA 1
ATOM 3933 C C . LYS A 1 520 ? 4.042 -2.539 19.570 1.00 86.12 520 LYS A C 1
ATOM 3935 O O . LYS A 1 520 ? 4.747 -3.511 19.280 1.00 86.12 520 LYS A O 1
ATOM 3940 N N . LYS A 1 521 ? 3.119 -2.564 20.538 1.00 81.81 521 LYS A N 1
ATOM 3941 C CA . LYS A 1 521 ? 2.686 -3.766 21.263 1.00 81.81 521 LYS A CA 1
ATOM 3942 C C . LYS A 1 521 ? 2.168 -4.823 20.279 1.00 81.81 521 LYS A C 1
ATOM 3944 O O . LYS A 1 521 ? 1.665 -4.489 19.210 1.00 81.81 521 LYS A O 1
ATOM 3949 N N . VAL A 1 522 ? 2.309 -6.089 20.667 1.00 83.44 522 VAL A N 1
ATOM 3950 C CA . VAL A 1 522 ? 1.874 -7.259 19.892 1.00 83.44 522 VAL A CA 1
ATOM 3951 C C . VAL A 1 522 ? 0.699 -7.902 20.621 1.00 83.44 522 VAL A C 1
ATOM 3953 O O . VAL A 1 522 ? 0.899 -8.582 21.629 1.00 83.44 522 VAL A O 1
ATOM 3956 N N . THR A 1 523 ? -0.508 -7.664 20.120 1.00 79.31 523 THR A N 1
ATOM 3957 C CA . THR A 1 523 ? -1.758 -8.221 20.642 1.00 79.31 523 THR A CA 1
ATOM 3958 C C . THR A 1 523 ? -1.860 -9.716 20.292 1.00 79.31 523 THR A C 1
ATOM 3960 O O . THR A 1 523 ? -1.465 -10.113 19.193 1.00 79.31 523 THR A O 1
ATOM 3963 N N . PRO A 1 524 ? -2.342 -10.590 21.199 1.00 77.00 524 PRO A N 1
ATOM 3964 C CA . PRO A 1 524 ? -2.568 -12.001 20.883 1.00 77.00 524 PRO A CA 1
ATOM 3965 C C . PRO A 1 524 ? -3.692 -12.183 19.854 1.00 77.00 524 PRO A C 1
ATOM 3967 O O . PRO A 1 524 ? -4.744 -11.560 19.979 1.00 77.00 524 PRO A O 1
ATOM 3970 N N . ALA A 1 525 ? -3.502 -13.083 18.886 1.00 76.50 525 ALA A N 1
ATOM 3971 C CA . ALA A 1 525 ? -4.513 -13.369 17.870 1.00 76.50 525 ALA A CA 1
ATOM 3972 C C . ALA A 1 525 ? -5.803 -13.944 18.491 1.00 76.50 525 ALA A C 1
ATOM 3974 O O . ALA A 1 525 ? -5.758 -14.929 19.231 1.00 76.50 525 ALA A O 1
ATOM 3975 N N . GLY A 1 526 ? -6.949 -13.349 18.153 1.00 69.69 526 GLY A N 1
ATOM 3976 C CA . GLY A 1 526 ? -8.280 -13.761 18.611 1.00 69.69 526 GLY A CA 1
ATOM 3977 C C . GLY A 1 526 ? -9.250 -14.060 17.457 1.00 69.69 526 GLY A C 1
ATOM 3978 O O . GLY A 1 526 ? -8.866 -13.981 16.290 1.00 69.69 526 GLY A O 1
ATOM 3979 N N . PRO A 1 527 ? -10.536 -14.357 17.738 1.00 63.97 527 PRO A N 1
ATOM 3980 C CA . PRO A 1 527 ? -11.531 -14.697 16.705 1.00 63.97 527 PRO A CA 1
ATOM 3981 C C . PRO A 1 527 ? -11.791 -13.590 15.662 1.00 63.97 527 PRO A C 1
ATOM 3983 O O . PRO A 1 527 ? -12.298 -13.865 14.570 1.00 63.97 527 PRO A O 1
ATOM 3986 N N . GLY A 1 528 ? -11.456 -12.340 16.003 1.00 64.75 528 GLY A N 1
ATOM 3987 C CA . GLY A 1 528 ? -11.518 -11.176 15.114 1.00 64.75 528 GLY A CA 1
ATOM 3988 C C . GLY A 1 528 ? -10.241 -10.902 14.308 1.00 64.75 528 GLY A C 1
ATOM 3989 O O . GLY A 1 528 ? -10.299 -10.102 13.378 1.00 64.75 528 GLY A O 1
ATOM 3990 N N . THR A 1 529 ? -9.113 -11.551 14.617 1.00 76.12 529 THR A N 1
ATOM 3991 C CA . THR A 1 529 ? -7.846 -11.357 13.895 1.00 76.12 529 THR A CA 1
ATOM 3992 C C . THR A 1 529 ? -7.919 -12.037 12.526 1.00 76.12 529 THR A C 1
ATOM 3994 O O . THR A 1 529 ? -8.312 -13.201 12.409 1.00 76.12 529 THR A O 1
ATOM 3997 N N . PHE A 1 530 ? -7.549 -11.323 11.463 1.00 82.19 530 PHE A N 1
ATOM 3998 C CA . PHE A 1 530 ? -7.601 -11.859 10.104 1.00 82.19 530 PHE A CA 1
ATOM 3999 C C . PHE A 1 530 ? -6.340 -12.694 9.766 1.00 82.19 530 PHE A C 1
ATOM 4001 O O . PHE A 1 530 ? -5.227 -12.196 9.924 1.00 82.19 530 PHE A O 1
ATOM 4008 N N . PRO A 1 531 ? -6.464 -13.951 9.285 1.00 86.94 531 PRO A N 1
ATOM 4009 C CA . PRO A 1 531 ? -5.310 -14.816 9.024 1.00 86.94 531 PRO A CA 1
ATOM 4010 C C . PRO A 1 531 ? -4.566 -14.451 7.726 1.00 86.94 531 PRO A C 1
ATOM 4012 O O . PRO A 1 531 ? -4.926 -14.885 6.629 1.00 86.94 531 PRO A O 1
ATOM 4015 N N . THR A 1 532 ? -3.456 -13.725 7.862 1.00 91.75 532 THR A N 1
ATOM 4016 C CA . THR A 1 532 ? -2.580 -13.258 6.765 1.00 91.75 532 THR A CA 1
ATOM 4017 C C . THR A 1 532 ? -1.651 -14.328 6.170 1.00 91.75 532 THR A C 1
ATOM 4019 O O . THR A 1 532 ? -0.606 -14.023 5.610 1.00 91.75 532 THR A O 1
ATOM 4022 N N . ASN A 1 533 ? -1.998 -15.608 6.302 1.00 90.06 533 ASN A N 1
ATOM 4023 C CA . ASN A 1 533 ? -1.149 -16.733 5.893 1.00 90.06 533 ASN A CA 1
ATOM 4024 C C . ASN A 1 533 ? -1.889 -17.841 5.118 1.00 90.06 533 ASN A C 1
ATOM 4026 O O . ASN A 1 533 ? -1.322 -18.903 4.864 1.00 90.06 533 ASN A O 1
ATOM 4030 N N . GLY A 1 534 ? -3.152 -17.606 4.750 1.00 89.75 534 GLY A N 1
ATOM 4031 C CA . GLY A 1 534 ? -3.961 -18.510 3.928 1.00 89.75 534 GLY A CA 1
ATOM 4032 C C . GLY A 1 534 ? -4.239 -17.953 2.529 1.00 89.75 534 GLY A C 1
ATOM 4033 O O . GLY A 1 534 ? -4.098 -16.757 2.283 1.00 89.75 534 GLY A O 1
ATOM 4034 N N . GLY A 1 535 ? -4.718 -18.808 1.619 1.00 90.44 535 GLY A N 1
ATOM 4035 C CA . GLY A 1 535 ? -4.989 -18.441 0.219 1.00 90.44 535 GLY A CA 1
ATOM 4036 C C . GLY A 1 535 ? -5.962 -17.267 0.021 1.00 90.44 535 GLY A C 1
ATOM 4037 O O . GLY A 1 535 ? -5.868 -16.567 -0.979 1.00 90.44 535 GLY A O 1
ATOM 4038 N N . LEU A 1 536 ? -6.844 -16.988 0.991 1.00 87.81 536 LEU A N 1
ATOM 4039 C CA . LEU A 1 536 ? -7.706 -15.796 0.980 1.00 87.81 536 LEU A CA 1
ATOM 4040 C C . LEU A 1 536 ? -6.902 -14.489 1.111 1.00 87.81 536 LEU A C 1
ATOM 4042 O O . LEU A 1 536 ? -7.238 -13.506 0.459 1.00 87.81 536 LEU A O 1
ATOM 4046 N N . PHE A 1 537 ? -5.839 -14.479 1.922 1.00 92.06 537 PHE A N 1
ATOM 4047 C CA . PHE A 1 537 ? -4.929 -13.337 2.007 1.00 92.06 537 PHE A CA 1
ATOM 4048 C C . PHE A 1 537 ? -4.033 -13.244 0.774 1.00 92.06 537 PHE A C 1
ATOM 4050 O O . PHE A 1 537 ? -3.858 -12.149 0.266 1.00 92.06 537 PHE A O 1
ATOM 4057 N N . VAL A 1 538 ? -3.532 -14.370 0.250 1.00 94.69 538 VAL A N 1
ATOM 4058 C CA . VAL A 1 538 ? -2.754 -14.385 -1.005 1.00 94.69 538 VAL A CA 1
ATOM 4059 C C . VAL A 1 538 ? -3.577 -13.790 -2.153 1.00 94.69 538 VAL A C 1
ATOM 4061 O O . VAL A 1 538 ? -3.111 -12.886 -2.834 1.00 94.69 538 VAL A O 1
ATOM 4064 N N . GLY A 1 539 ? -4.829 -14.231 -2.316 1.00 88.44 539 GLY A N 1
ATOM 4065 C CA . GLY A 1 539 ? -5.756 -13.694 -3.314 1.00 88.44 539 GLY A CA 1
ATOM 4066 C C . GLY A 1 539 ? -6.075 -12.211 -3.113 1.00 88.44 539 GLY A C 1
ATOM 4067 O O . GLY A 1 539 ? -6.105 -11.468 -4.090 1.00 88.44 539 GLY A O 1
ATOM 4068 N N . LEU A 1 540 ? -6.259 -11.752 -1.869 1.00 84.75 540 LEU A N 1
ATOM 4069 C CA . LEU A 1 540 ? -6.438 -10.326 -1.585 1.00 84.75 540 LEU A CA 1
ATOM 4070 C C . LEU A 1 540 ? -5.161 -9.516 -1.855 1.00 84.75 540 LEU A C 1
ATOM 4072 O O . LEU A 1 540 ? -5.270 -8.445 -2.427 1.00 84.75 540 LEU A O 1
ATOM 4076 N N . LEU A 1 541 ? -3.975 -10.011 -1.498 1.00 91.38 541 LEU A N 1
ATOM 4077 C CA . LEU A 1 541 ? -2.692 -9.338 -1.724 1.00 91.38 541 LEU A CA 1
ATOM 4078 C C . LEU A 1 541 ? -2.384 -9.217 -3.219 1.00 91.38 541 LEU A C 1
ATOM 4080 O O . LEU A 1 541 ? -2.061 -8.131 -3.678 1.00 91.38 541 LEU A O 1
ATOM 4084 N N . VAL A 1 542 ? -2.581 -10.289 -3.994 1.00 90.19 542 VAL A N 1
ATOM 4085 C CA . VAL A 1 542 ? -2.512 -10.260 -5.467 1.00 90.19 542 VAL A CA 1
ATOM 4086 C C . VAL A 1 542 ? -3.534 -9.274 -6.036 1.00 90.19 542 VAL A C 1
ATOM 4088 O O . VAL A 1 542 ? -3.191 -8.468 -6.896 1.00 90.19 542 VAL A O 1
ATOM 4091 N N . SER A 1 543 ? -4.768 -9.279 -5.518 1.00 80.31 543 SER A N 1
ATOM 4092 C CA . SER A 1 543 ? -5.802 -8.326 -5.945 1.00 80.31 543 SER A CA 1
ATOM 4093 C C . SER A 1 543 ? -5.410 -6.887 -5.614 1.00 80.31 543 SER A C 1
ATOM 4095 O O . SER A 1 543 ? -5.596 -6.021 -6.448 1.00 80.31 543 SER A O 1
ATOM 4097 N N . VAL A 1 544 ? -4.852 -6.611 -4.432 1.00 82.06 544 VAL A N 1
ATOM 4098 C CA . VAL A 1 544 ? -4.440 -5.263 -4.009 1.00 82.06 544 VAL A CA 1
ATOM 4099 C C . VAL A 1 544 ? -3.192 -4.806 -4.758 1.00 82.06 544 VAL A C 1
ATOM 4101 O O . VAL A 1 544 ? -3.152 -3.644 -5.128 1.00 82.06 544 VAL A O 1
ATOM 4104 N N . VAL A 1 545 ? -2.223 -5.677 -5.058 1.00 83.06 545 VAL A N 1
ATOM 4105 C CA . VAL A 1 545 ? -1.077 -5.338 -5.922 1.00 83.06 545 VAL A CA 1
ATOM 4106 C C . VAL A 1 545 ? -1.545 -4.994 -7.337 1.00 83.06 545 VAL A C 1
ATOM 4108 O O . VAL A 1 545 ? -1.160 -3.950 -7.847 1.00 83.06 545 VAL A O 1
ATOM 4111 N N . LEU A 1 546 ? -2.424 -5.800 -7.946 1.00 74.94 546 LEU A N 1
ATOM 4112 C CA . LEU A 1 546 ? -2.954 -5.522 -9.288 1.00 74.94 546 LEU A CA 1
ATOM 4113 C C . LEU A 1 546 ? -3.869 -4.295 -9.322 1.00 74.94 546 LEU A C 1
ATOM 4115 O O . LEU A 1 546 ? -3.726 -3.459 -10.203 1.00 74.94 546 LEU A O 1
ATOM 4119 N N . ILE A 1 547 ? -4.800 -4.176 -8.372 1.00 66.44 547 ILE A N 1
ATOM 4120 C CA . ILE A 1 547 ? -5.740 -3.053 -8.292 1.00 66.44 547 ILE A CA 1
ATOM 4121 C C . ILE A 1 547 ? -4.981 -1.772 -7.977 1.00 66.44 547 ILE A C 1
ATOM 4123 O O . ILE A 1 547 ? -5.099 -0.820 -8.730 1.00 66.44 547 ILE A O 1
ATOM 4127 N N . VAL A 1 548 ? -4.184 -1.725 -6.905 1.00 65.38 548 VAL A N 1
ATOM 4128 C CA . VAL A 1 548 ? -3.422 -0.514 -6.587 1.00 65.38 548 VAL A CA 1
ATOM 4129 C C . VAL A 1 548 ? -2.438 -0.238 -7.716 1.00 65.38 548 VAL A C 1
ATOM 4131 O O . VAL A 1 548 ? -2.541 0.826 -8.290 1.00 65.38 548 VAL A O 1
ATOM 4134 N N . GLY A 1 549 ? -1.594 -1.182 -8.139 1.00 57.53 549 GLY A N 1
ATOM 4135 C CA . GLY A 1 549 ? -0.620 -0.958 -9.213 1.00 57.53 549 GLY A CA 1
ATOM 4136 C C . GLY A 1 549 ? -1.223 -0.470 -10.540 1.00 57.53 549 GLY A C 1
ATOM 4137 O O . GLY A 1 549 ? -0.739 0.514 -11.089 1.00 57.53 549 GLY A O 1
ATOM 4138 N N . ALA A 1 550 ? -2.319 -1.066 -11.025 1.00 56.62 550 ALA A N 1
ATOM 4139 C CA . ALA A 1 550 ? -2.980 -0.610 -12.255 1.00 56.62 550 ALA A CA 1
ATOM 4140 C C . ALA A 1 550 ? -3.736 0.722 -12.085 1.00 56.62 550 ALA A C 1
ATOM 4142 O O . ALA A 1 550 ? -3.830 1.498 -13.036 1.00 56.62 550 ALA A O 1
ATOM 4143 N N . LEU A 1 551 ? -4.268 1.008 -10.890 1.00 52.16 551 LEU A N 1
ATOM 4144 C CA . LEU A 1 551 ? -4.913 2.291 -10.600 1.00 52.16 551 LEU A CA 1
ATOM 4145 C C . LEU A 1 551 ? -3.898 3.405 -10.311 1.00 52.16 551 LEU A C 1
ATOM 4147 O O . LEU A 1 551 ? -4.203 4.546 -10.630 1.00 52.16 551 LEU A O 1
ATOM 4151 N N . THR A 1 552 ? -2.714 3.081 -9.763 1.00 49.50 552 THR A N 1
ATOM 4152 C CA . THR A 1 552 ? -1.743 3.928 -9.020 1.00 49.50 552 THR A CA 1
ATOM 4153 C C . THR A 1 552 ? -1.251 5.184 -9.735 1.00 49.50 552 THR A C 1
ATOM 4155 O O . THR A 1 552 ? -0.556 6.000 -9.151 1.00 49.50 552 THR A O 1
ATOM 4158 N N . PHE A 1 553 ? -1.624 5.420 -10.981 1.00 45.03 553 PHE A N 1
ATOM 4159 C CA . PHE A 1 553 ? -0.976 6.426 -11.802 1.00 45.03 553 PHE A CA 1
ATOM 4160 C C . PHE A 1 553 ? -1.517 7.870 -11.647 1.00 45.03 553 PHE A C 1
ATOM 4162 O O . PHE A 1 553 ? -0.793 8.809 -11.955 1.00 45.03 553 PHE A O 1
ATOM 4169 N N . PHE A 1 554 ? -2.736 8.145 -11.154 1.00 32.53 554 PHE A N 1
ATOM 4170 C CA . PHE A 1 554 ? -3.456 9.301 -11.721 1.00 32.53 554 PHE A CA 1
ATOM 4171 C C . PHE A 1 554 ? -3.672 10.714 -11.005 1.00 32.53 554 PHE A C 1
ATOM 4173 O O . PHE A 1 554 ? -3.913 11.502 -11.874 1.00 32.53 554 PHE A O 1
ATOM 4180 N N . PRO A 1 555 ? -3.397 11.210 -9.729 1.00 34.03 555 PRO A N 1
ATOM 4181 C CA . PRO A 1 555 ? -3.814 12.437 -8.813 1.00 34.03 555 PRO A CA 1
ATOM 4182 C C . PRO A 1 555 ? -5.221 13.053 -8.259 1.00 34.03 555 PRO A C 1
ATOM 4184 O O . PRO A 1 555 ? -6.280 12.631 -8.674 1.00 34.03 555 PRO A O 1
ATOM 4187 N N . ASN A 1 556 ? -5.293 14.038 -7.284 1.00 37.31 556 ASN A N 1
ATOM 4188 C CA . ASN A 1 556 ? -6.470 14.781 -6.586 1.00 37.31 556 ASN A CA 1
ATOM 4189 C C . ASN A 1 556 ? -6.934 14.482 -5.081 1.00 37.31 556 ASN A C 1
ATOM 4191 O O . ASN A 1 556 ? -6.655 13.439 -4.527 1.00 37.31 556 ASN A O 1
ATOM 4195 N N . PRO A 1 557 ? -7.630 15.375 -4.322 1.00 55.66 557 PRO A N 1
ATOM 4196 C CA . PRO A 1 557 ? -8.549 15.033 -3.195 1.00 55.66 557 PRO A CA 1
ATOM 4197 C C . PRO A 1 557 ? -10.091 15.073 -3.487 1.00 55.66 557 PRO A C 1
ATOM 4199 O O . PRO A 1 557 ? -10.783 16.045 -3.183 1.00 55.66 557 PRO A O 1
ATOM 4202 N N . VAL A 1 558 ? -10.663 13.965 -3.987 1.00 70.56 558 VAL A N 1
ATOM 4203 C CA . VAL A 1 558 ? -12.105 13.703 -4.273 1.00 70.56 558 VAL A CA 1
ATOM 4204 C C . VAL A 1 558 ? -12.965 14.914 -4.710 1.00 70.56 558 VAL A C 1
ATOM 4206 O O . VAL A 1 558 ? -12.796 15.385 -5.835 1.00 70.56 558 VAL A O 1
ATOM 4209 N N . MET A 1 559 ? -13.932 15.363 -3.887 1.00 76.00 559 MET A N 1
ATOM 4210 C CA . MET A 1 559 ? -15.105 16.144 -4.331 1.00 76.00 559 MET A CA 1
ATOM 4211 C C . MET A 1 559 ? -14.771 17.551 -4.834 1.00 76.00 559 MET A C 1
ATOM 4213 O O . MET A 1 559 ? -15.449 18.047 -5.729 1.00 76.00 559 MET A O 1
ATOM 4217 N N . PHE A 1 560 ? -13.711 18.174 -4.320 1.00 73.81 560 PHE A N 1
ATOM 4218 C CA . PHE A 1 560 ? -13.327 19.535 -4.705 1.00 73.81 560 PHE A CA 1
ATOM 4219 C C . PHE A 1 560 ? -12.920 19.636 -6.188 1.00 73.81 560 PHE A C 1
ATOM 4221 O O . PHE A 1 560 ? -13.199 20.634 -6.843 1.00 73.81 560 PHE A O 1
ATOM 4228 N N . VAL A 1 561 ? -12.347 18.578 -6.775 1.00 79.69 561 VAL A N 1
ATOM 4229 C CA . VAL A 1 561 ? -12.095 18.526 -8.230 1.00 79.69 561 VAL A CA 1
ATOM 4230 C C . VAL A 1 561 ? -13.308 18.074 -9.036 1.00 79.69 561 VAL A C 1
ATOM 4232 O O . VAL A 1 561 ? -13.378 18.385 -10.221 1.00 79.69 561 VAL A O 1
ATOM 4235 N N . VAL A 1 562 ? -14.309 17.436 -8.421 1.00 84.62 562 VAL A N 1
ATOM 4236 C CA . VAL A 1 562 ? -15.623 17.291 -9.071 1.00 84.62 562 VAL A CA 1
ATOM 4237 C C . VAL A 1 562 ? -16.263 18.670 -9.231 1.00 84.62 562 VAL A C 1
ATOM 4239 O O . VAL A 1 562 ? -16.761 18.989 -10.305 1.00 84.62 562 VAL A O 1
ATOM 4242 N N . GLU A 1 563 ? -16.174 19.524 -8.211 1.00 80.62 563 GLU A N 1
ATOM 4243 C CA . GLU A 1 563 ? -16.629 20.917 -8.257 1.00 80.62 563 GLU A CA 1
ATOM 4244 C C . GLU A 1 563 ? -15.821 21.760 -9.262 1.00 80.62 563 GLU A C 1
ATOM 4246 O O . GLU A 1 563 ? -16.412 22.322 -10.183 1.00 80.62 563 GLU A O 1
ATOM 4251 N N . ILE A 1 564 ? -14.480 21.768 -9.192 1.00 82.88 564 ILE A N 1
ATOM 4252 C CA . ILE A 1 564 ? -13.628 22.448 -10.194 1.00 82.88 564 ILE A CA 1
ATOM 4253 C C . ILE A 1 564 ? -13.910 21.917 -11.607 1.00 82.88 564 ILE A C 1
ATOM 4255 O O . ILE A 1 564 ? -13.996 22.701 -12.548 1.00 82.88 564 ILE A O 1
ATOM 4259 N N . GLY A 1 565 ? -14.095 20.605 -11.772 1.00 86.00 565 GLY A N 1
ATOM 4260 C CA . GLY A 1 565 ? -14.455 19.983 -13.045 1.00 86.00 565 GLY A CA 1
ATOM 4261 C C . GLY A 1 565 ? -15.836 20.408 -13.551 1.00 86.00 565 GLY A C 1
ATOM 4262 O O . GLY A 1 565 ? -16.002 20.657 -14.746 1.00 86.00 565 GLY A O 1
ATOM 4263 N N . SER A 1 566 ? -16.810 20.567 -12.653 1.00 87.31 566 SER A N 1
ATOM 4264 C CA . SER A 1 566 ? -18.147 21.090 -12.963 1.00 87.31 566 SER A CA 1
ATOM 4265 C C . SER A 1 566 ? -18.069 22.545 -13.428 1.00 87.31 566 SER A C 1
ATOM 4267 O O . SER A 1 566 ? -18.605 22.886 -14.482 1.00 87.31 566 SER A O 1
ATOM 4269 N N . VAL A 1 567 ? -17.332 23.396 -12.705 1.00 86.69 567 VAL A N 1
ATOM 4270 C CA . VAL A 1 567 ? -17.090 24.803 -13.071 1.00 86.69 567 VAL A CA 1
ATOM 4271 C C . VAL A 1 567 ? -16.354 24.902 -14.412 1.00 86.69 567 VAL A C 1
ATOM 4273 O O . VAL A 1 567 ? -16.794 25.632 -15.298 1.00 86.69 567 VAL A O 1
ATOM 4276 N N . LEU A 1 568 ? -15.282 24.128 -14.602 1.00 90.81 568 LEU A N 1
ATOM 4277 C CA . LEU A 1 568 ? -14.472 24.126 -15.822 1.00 90.81 568 LEU A CA 1
ATOM 4278 C C . LEU A 1 568 ? -15.272 23.658 -17.044 1.00 90.81 568 LEU A C 1
ATOM 4280 O O . LEU A 1 568 ? -15.245 24.324 -18.075 1.00 90.81 568 LEU A O 1
ATOM 4284 N N . THR A 1 569 ? -16.021 22.556 -16.945 1.00 92.31 569 THR A N 1
ATOM 4285 C CA . THR A 1 569 ? -16.872 22.088 -18.056 1.00 92.31 569 THR A CA 1
ATOM 4286 C C . THR A 1 569 ? -18.035 23.036 -18.342 1.00 92.31 569 THR A C 1
ATOM 4288 O O . THR A 1 569 ? -18.340 23.265 -19.510 1.00 92.31 569 THR A O 1
ATOM 4291 N N . THR A 1 570 ? -18.615 23.674 -17.319 1.00 91.75 570 THR A N 1
ATOM 4292 C CA . THR A 1 570 ? -19.628 24.731 -17.503 1.00 91.75 570 THR A CA 1
ATOM 4293 C C . THR A 1 570 ? -19.037 25.944 -18.235 1.00 91.75 570 THR A C 1
ATOM 4295 O O . THR A 1 570 ? -19.651 26.460 -19.165 1.00 91.75 570 THR A O 1
ATOM 4298 N N . ALA A 1 571 ? -17.822 26.374 -17.877 1.00 89.88 571 ALA A N 1
ATOM 4299 C CA . ALA A 1 571 ? -17.128 27.480 -18.539 1.00 89.88 571 ALA A CA 1
ATOM 4300 C C . ALA A 1 571 ? -16.722 27.146 -19.989 1.00 89.88 571 ALA A C 1
ATOM 4302 O O . ALA A 1 571 ? -16.850 27.995 -20.870 1.00 89.88 571 ALA A O 1
ATOM 4303 N N . ILE A 1 572 ? -16.287 25.907 -20.256 1.00 89.44 572 ILE A N 1
ATOM 4304 C CA . ILE A 1 572 ? -16.018 25.408 -21.616 1.00 89.44 572 ILE A CA 1
ATOM 4305 C C . ILE A 1 572 ? -17.306 25.401 -22.447 1.00 89.44 572 ILE A C 1
ATOM 4307 O O . ILE A 1 572 ? -17.292 25.890 -23.573 1.00 89.44 572 ILE A O 1
ATOM 4311 N N . TRP A 1 573 ? -18.424 24.916 -21.893 1.00 92.44 573 TRP A N 1
ATOM 4312 C CA . TRP A 1 573 ? -19.719 24.945 -22.577 1.00 92.44 573 TRP A CA 1
ATOM 4313 C C . TRP A 1 573 ? -20.157 26.374 -22.915 1.00 92.44 573 TRP A C 1
ATOM 4315 O O . TRP A 1 573 ? -20.475 26.647 -24.069 1.00 92.44 573 TRP A O 1
ATOM 4325 N N . LEU A 1 574 ? -20.112 27.297 -21.945 1.00 89.56 574 LEU A N 1
ATOM 4326 C CA . LEU A 1 574 ? -20.437 28.708 -22.174 1.00 89.56 574 LEU A CA 1
ATOM 4327 C C . LEU A 1 574 ? -19.560 29.311 -23.280 1.00 89.56 574 LEU A C 1
ATOM 4329 O O . LEU A 1 574 ? -20.085 29.936 -24.199 1.00 89.56 574 LEU A O 1
ATOM 4333 N N . ARG A 1 575 ? -18.239 29.076 -23.241 1.00 88.81 575 ARG A N 1
ATOM 4334 C CA . ARG A 1 575 ? -17.319 29.512 -24.302 1.00 88.81 575 ARG A CA 1
ATOM 4335 C C . ARG A 1 575 ? -17.744 28.963 -25.661 1.00 88.81 575 ARG A C 1
ATOM 4337 O O . ARG A 1 575 ? -17.901 29.746 -26.587 1.00 88.81 575 ARG A O 1
ATOM 4344 N N . ASP A 1 576 ? -17.934 27.652 -25.787 1.00 86.62 576 ASP A N 1
ATOM 4345 C CA . ASP A 1 576 ? -18.190 27.013 -27.083 1.00 86.62 576 ASP A CA 1
ATOM 4346 C C . ASP A 1 576 ? -19.615 27.254 -27.621 1.00 86.62 576 ASP A C 1
ATOM 4348 O O . ASP A 1 576 ? -19.859 27.025 -28.803 1.00 86.62 576 ASP A O 1
ATOM 4352 N N . VAL A 1 577 ? -20.536 27.774 -26.799 1.00 87.69 577 VAL A N 1
ATOM 4353 C CA . VAL A 1 577 ? -21.833 28.320 -27.244 1.00 87.69 577 VAL A CA 1
ATOM 4354 C C . VAL A 1 577 ? -21.687 29.713 -27.873 1.00 87.69 577 VAL A C 1
ATOM 4356 O O . VAL A 1 577 ? -22.351 29.991 -28.869 1.00 87.69 577 VAL A O 1
ATOM 4359 N N . PHE A 1 578 ? -20.828 30.587 -27.332 1.00 86.44 578 PHE A N 1
ATOM 4360 C CA . PHE A 1 578 ? -20.641 31.954 -27.852 1.00 86.44 578 PHE A CA 1
ATOM 4361 C C . PHE A 1 578 ? -19.531 32.080 -28.910 1.00 86.44 578 PHE A C 1
ATOM 4363 O O . PHE A 1 578 ? -19.608 32.941 -29.783 1.00 86.44 578 PHE A O 1
ATOM 4370 N N . ALA A 1 579 ? -18.500 31.239 -28.837 1.00 82.94 579 ALA A N 1
ATOM 4371 C CA . ALA A 1 579 ? -17.335 31.230 -29.718 1.00 82.94 579 ALA A CA 1
ATOM 4372 C C . ALA A 1 579 ? -16.826 29.781 -29.912 1.00 82.94 579 ALA A C 1
ATOM 4374 O O . ALA A 1 579 ? -15.897 29.354 -29.218 1.00 82.94 579 ALA A O 1
ATOM 4375 N N . PRO A 1 580 ? -17.429 29.003 -30.835 1.00 74.38 580 PRO A N 1
ATOM 4376 C CA . PRO A 1 580 ? -17.070 27.603 -31.059 1.00 74.38 580 PRO A CA 1
ATOM 4377 C C . PRO A 1 580 ? -15.596 27.425 -31.451 1.00 74.38 580 PRO A C 1
ATOM 4379 O O . PRO A 1 580 ? -15.147 27.923 -32.486 1.00 74.38 580 PRO A O 1
ATOM 4382 N N . SER A 1 581 ? -14.837 26.681 -30.644 1.00 71.62 581 SER A N 1
ATOM 4383 C CA . SER A 1 581 ? -13.422 26.404 -30.932 1.00 71.62 581 SER A CA 1
ATOM 4384 C C . SER A 1 581 ? -13.265 25.291 -31.990 1.00 71.62 581 SER A C 1
ATOM 4386 O O . SER A 1 581 ? -13.954 24.271 -31.892 1.00 71.62 581 SER A O 1
ATOM 4388 N N . PRO A 1 582 ? -12.344 25.397 -32.972 1.00 63.69 582 PRO A N 1
ATOM 4389 C CA . PRO A 1 582 ? -12.107 24.328 -33.948 1.00 63.69 582 PRO A CA 1
ATOM 4390 C C . PRO A 1 582 ? -11.680 23.010 -33.281 1.00 63.69 582 PRO A C 1
ATOM 4392 O O . PRO A 1 582 ? -10.624 22.931 -32.653 1.00 63.69 582 PRO A O 1
ATOM 4395 N N . GLY A 1 583 ? -12.502 21.967 -33.428 1.00 64.06 583 GLY A N 1
ATOM 4396 C CA . GLY A 1 583 ? -12.303 20.675 -32.759 1.00 64.06 583 GLY A CA 1
ATOM 4397 C C . GLY A 1 583 ? -12.841 20.597 -31.322 1.00 64.06 583 GLY A C 1
ATOM 4398 O O . GLY A 1 583 ? -12.467 19.681 -30.592 1.00 64.06 583 GLY A O 1
ATOM 4399 N N . ALA A 1 584 ? -13.700 21.530 -30.897 1.00 68.69 584 ALA A N 1
ATOM 4400 C CA . ALA A 1 584 ? -14.471 21.389 -29.662 1.00 68.69 584 ALA A CA 1
ATOM 4401 C C . ALA A 1 584 ? -15.394 20.155 -29.703 1.00 68.69 584 ALA A C 1
ATOM 4403 O O . ALA A 1 584 ? -15.882 19.752 -30.760 1.00 68.69 584 ALA A O 1
ATOM 4404 N N . ALA A 1 585 ? -15.665 19.570 -28.532 1.00 79.12 585 ALA A N 1
ATOM 4405 C CA . ALA A 1 585 ? -16.683 18.530 -28.400 1.00 79.12 585 ALA A CA 1
ATOM 4406 C C . ALA A 1 585 ? -18.095 19.129 -28.590 1.00 79.12 585 ALA A C 1
ATOM 4408 O O . ALA A 1 585 ? -18.288 20.309 -28.282 1.00 79.12 585 ALA A O 1
ATOM 4409 N N . PRO A 1 586 ? -19.097 18.345 -29.038 1.00 86.50 586 PRO A N 1
ATOM 4410 C CA . PRO A 1 586 ? -20.460 18.835 -29.225 1.00 86.50 586 PRO A CA 1
ATOM 4411 C C . PRO A 1 586 ? -20.996 19.565 -27.985 1.00 86.50 586 PRO A C 1
ATOM 4413 O O . PRO A 1 586 ? -20.860 19.085 -26.857 1.00 86.50 586 PRO A O 1
ATOM 4416 N N . THR A 1 587 ? -21.631 20.721 -28.182 1.00 87.25 587 THR A N 1
ATOM 4417 C CA . THR A 1 587 ? -22.113 21.565 -27.073 1.00 87.25 587 THR A CA 1
ATOM 4418 C C . THR A 1 587 ? -23.147 20.848 -26.203 1.00 87.25 587 THR A C 1
ATOM 4420 O O . THR A 1 587 ? -23.121 21.015 -24.985 1.00 87.25 587 THR A O 1
ATOM 4423 N N . TRP A 1 588 ? -23.985 19.981 -26.787 1.00 88.56 588 TRP A N 1
ATOM 4424 C CA . TRP A 1 588 ? -24.908 19.118 -26.038 1.00 88.56 588 TRP A CA 1
ATOM 4425 C C . TRP A 1 588 ? -24.172 18.155 -25.094 1.00 88.56 588 TRP A C 1
ATOM 4427 O O . TRP A 1 588 ? -24.607 17.959 -23.963 1.00 88.56 588 TRP A O 1
ATOM 4437 N N . PHE A 1 589 ? -23.037 17.592 -25.525 1.00 89.88 589 PHE A N 1
ATOM 4438 C CA . PHE A 1 589 ? -22.260 16.632 -24.742 1.00 89.88 589 PHE A CA 1
ATOM 4439 C C . PHE A 1 589 ? -21.563 17.330 -23.575 1.00 89.88 589 PHE A C 1
ATOM 4441 O O . PHE A 1 589 ? -21.636 16.855 -22.444 1.00 89.88 589 PHE A O 1
ATOM 4448 N N . THR A 1 590 ? -20.952 18.495 -23.818 1.00 90.88 590 THR A N 1
ATOM 4449 C CA . THR A 1 590 ? -20.321 19.277 -22.743 1.00 90.88 590 THR A CA 1
ATOM 4450 C C . THR A 1 590 ? -21.346 19.763 -21.715 1.00 90.88 590 THR A C 1
ATOM 4452 O O . THR A 1 590 ? -21.061 19.683 -20.522 1.00 90.88 590 THR A O 1
ATOM 4455 N N . LEU A 1 591 ? -22.551 20.161 -22.144 1.00 92.81 591 LEU A N 1
ATOM 4456 C CA . LEU A 1 591 ? -23.655 20.500 -21.238 1.00 92.81 591 LEU A CA 1
ATOM 4457 C C . LEU A 1 591 ? -24.150 19.289 -20.434 1.00 92.81 591 LEU A C 1
ATOM 4459 O O . LEU A 1 591 ? -24.337 19.382 -19.223 1.00 92.81 591 LEU A O 1
ATOM 4463 N N . ALA A 1 592 ? -24.353 18.143 -21.090 1.00 93.00 592 ALA A N 1
ATOM 4464 C CA . ALA A 1 592 ? -24.798 16.924 -20.420 1.00 93.00 592 ALA A CA 1
ATOM 4465 C C . ALA A 1 592 ? -23.777 16.473 -19.364 1.00 93.00 592 ALA A C 1
ATOM 4467 O O . ALA A 1 592 ? -24.155 16.199 -18.226 1.00 93.00 592 ALA A O 1
ATOM 4468 N N . VAL A 1 593 ? -22.483 16.472 -19.704 1.00 93.50 593 VAL A N 1
ATOM 4469 C CA . VAL A 1 593 ? -21.406 16.199 -18.744 1.00 93.50 593 VAL A CA 1
ATOM 4470 C C . VAL A 1 593 ? -21.447 17.208 -17.595 1.00 93.50 593 VAL A C 1
ATOM 4472 O O . VAL A 1 593 ? -21.553 16.777 -16.451 1.00 93.50 593 VAL A O 1
ATOM 4475 N N . SER A 1 594 ? -21.433 18.523 -17.850 1.00 93.50 594 SER A N 1
ATOM 4476 C CA . SER A 1 594 ? -21.374 19.520 -16.768 1.00 93.50 594 SER A CA 1
ATOM 4477 C C . SER A 1 594 ? -22.570 19.433 -15.812 1.00 93.50 594 SER A C 1
ATOM 4479 O O . SER A 1 594 ? -22.384 19.529 -14.600 1.00 93.50 594 SER A O 1
ATOM 4481 N N . ILE A 1 595 ? -23.780 19.170 -16.322 1.00 95.62 595 ILE A N 1
ATOM 4482 C CA . ILE A 1 595 ? -24.983 18.926 -15.507 1.00 95.62 595 ILE A CA 1
ATOM 4483 C C . ILE A 1 595 ? -24.804 17.700 -14.598 1.00 95.62 595 ILE A C 1
ATOM 4485 O O . ILE A 1 595 ? -25.086 17.781 -13.403 1.00 95.62 595 ILE A O 1
ATOM 4489 N N . TRP A 1 596 ? -24.307 16.574 -15.120 1.00 96.00 596 TRP A N 1
ATOM 4490 C CA . TRP A 1 596 ? -24.113 15.367 -14.308 1.00 96.00 596 TRP A CA 1
ATOM 4491 C C . TRP A 1 596 ? -22.931 15.462 -13.331 1.00 96.00 596 TRP A C 1
ATOM 4493 O O . TRP A 1 596 ? -22.978 14.852 -12.259 1.00 96.00 596 TRP A O 1
ATOM 4503 N N . LEU A 1 597 ? -21.916 16.281 -13.623 1.00 92.25 597 LEU A N 1
ATOM 4504 C CA . LEU A 1 597 ? -20.872 16.630 -12.655 1.00 92.25 597 LEU A CA 1
ATOM 4505 C C . LEU A 1 597 ? -21.450 17.469 -11.498 1.00 92.25 597 LEU A C 1
ATOM 4507 O O . LEU A 1 597 ? -21.258 17.104 -10.336 1.00 92.25 597 LEU A O 1
ATOM 4511 N N . TRP A 1 598 ? -22.267 18.492 -11.788 1.00 90.81 598 TRP A N 1
ATOM 4512 C CA . TRP A 1 598 ? -22.990 19.246 -10.752 1.00 90.81 598 TRP A CA 1
ATOM 4513 C C . TRP A 1 598 ? -23.935 18.358 -9.932 1.00 90.81 598 TRP A C 1
ATOM 4515 O O . TRP A 1 598 ? -23.947 18.455 -8.704 1.00 90.81 598 TRP A O 1
ATOM 4525 N N . PHE A 1 599 ? -24.670 17.436 -10.566 1.00 93.88 599 PHE A N 1
ATOM 4526 C CA . PHE A 1 599 ? -25.469 16.443 -9.842 1.00 93.88 599 PHE A CA 1
ATOM 4527 C C . PHE A 1 599 ? -24.611 15.535 -8.951 1.00 93.88 599 PHE A C 1
ATOM 4529 O O . PHE A 1 599 ? -25.025 15.234 -7.837 1.00 93.88 599 PHE A O 1
ATOM 4536 N N . THR A 1 600 ? -23.397 15.157 -9.366 1.00 88.44 600 THR A N 1
ATOM 4537 C CA . THR A 1 600 ? -22.470 14.375 -8.523 1.00 88.44 600 THR A CA 1
ATOM 4538 C C . THR A 1 600 ? -22.105 15.133 -7.237 1.00 88.44 600 THR A C 1
ATOM 4540 O O . THR A 1 600 ? -22.113 14.539 -6.157 1.00 88.44 600 THR A O 1
ATOM 4543 N N . VAL A 1 601 ? -21.859 16.449 -7.318 1.00 80.38 601 VAL A N 1
ATOM 4544 C CA . VAL A 1 601 ? -21.638 17.312 -6.137 1.00 80.38 601 VAL A CA 1
ATOM 4545 C C . VAL A 1 601 ? -22.905 17.408 -5.278 1.00 80.38 601 VAL A C 1
ATOM 4547 O O . VAL A 1 601 ? -22.858 17.172 -4.071 1.00 80.38 601 VAL A O 1
ATOM 4550 N N . VAL A 1 602 ? -24.058 17.691 -5.893 1.00 84.56 602 VAL A N 1
ATOM 4551 C CA . VAL A 1 602 ? -25.344 17.837 -5.188 1.00 84.56 602 VAL A CA 1
ATOM 4552 C C . VAL A 1 602 ? -25.747 16.545 -4.471 1.00 84.56 602 VAL A C 1
ATOM 4554 O O . VAL A 1 602 ? -26.214 16.610 -3.339 1.00 84.56 602 VAL A O 1
ATOM 4557 N N . PHE A 1 603 ? -25.544 15.369 -5.072 1.00 88.44 603 PHE A N 1
ATOM 4558 C CA . PHE A 1 603 ? -25.921 14.084 -4.472 1.00 88.44 603 PHE A CA 1
ATOM 4559 C C . PHE A 1 603 ? -25.009 13.682 -3.304 1.00 88.44 603 PHE A C 1
ATOM 4561 O O . PHE A 1 603 ? -25.494 13.082 -2.343 1.00 88.44 603 PHE A O 1
ATOM 4568 N N . ALA A 1 604 ? -23.722 14.046 -3.343 1.00 77.19 604 ALA A N 1
ATOM 4569 C CA . ALA A 1 604 ? -22.821 13.901 -2.200 1.00 77.19 604 ALA A CA 1
ATOM 4570 C C . ALA A 1 604 ? -23.248 14.818 -1.039 1.00 77.19 604 ALA A C 1
ATOM 4572 O O . ALA A 1 604 ? -23.493 14.344 0.070 1.00 77.19 604 ALA A O 1
ATOM 4573 N N . ASN A 1 605 ? -23.451 16.110 -1.315 1.00 74.25 605 ASN A N 1
ATOM 4574 C CA . ASN A 1 605 ? -23.875 17.084 -0.304 1.00 74.25 605 ASN A CA 1
ATOM 4575 C C . ASN A 1 605 ? -25.266 16.743 0.269 1.00 74.25 605 ASN A C 1
ATOM 4577 O O . ASN A 1 605 ? -25.515 16.915 1.460 1.00 74.25 605 ASN A O 1
ATOM 4581 N N . PHE A 1 606 ? -26.167 16.187 -0.549 1.00 80.94 606 PHE A N 1
ATOM 4582 C CA . PHE A 1 606 ? -27.467 15.671 -0.115 1.00 80.94 606 PHE A CA 1
ATOM 4583 C C . PHE A 1 606 ? -27.336 14.462 0.825 1.00 80.94 606 PHE A C 1
ATOM 4585 O O . PHE A 1 606 ? -28.096 14.360 1.786 1.00 80.94 606 PHE A O 1
ATOM 4592 N N . ALA A 1 607 ? -26.367 13.566 0.609 1.00 78.88 607 ALA A N 1
ATOM 4593 C CA . ALA A 1 607 ? -26.119 12.444 1.516 1.00 78.88 607 ALA A CA 1
ATOM 4594 C C . ALA A 1 607 ? -25.706 12.910 2.922 1.00 78.88 607 ALA A C 1
ATOM 4596 O O . ALA A 1 607 ? -26.180 12.362 3.920 1.00 78.88 607 ALA A O 1
ATOM 4597 N N . GLU A 1 608 ? -24.853 13.934 2.996 1.00 72.50 608 GLU A N 1
ATOM 4598 C CA . GLU A 1 608 ? -24.422 14.564 4.247 1.00 72.50 608 GLU A CA 1
ATOM 4599 C C . GLU A 1 608 ? -25.577 15.341 4.903 1.00 72.50 608 GLU A C 1
ATOM 4601 O O . GLU A 1 608 ? -25.905 15.086 6.063 1.00 72.50 608 GLU A O 1
ATOM 4606 N N . ALA A 1 609 ? -26.303 16.169 4.143 1.00 73.38 609 ALA A N 1
ATOM 4607 C CA . ALA A 1 609 ? -27.462 16.922 4.633 1.00 73.38 609 ALA A CA 1
ATOM 4608 C C . ALA A 1 609 ? -28.612 16.026 5.143 1.00 73.38 609 ALA A C 1
ATOM 461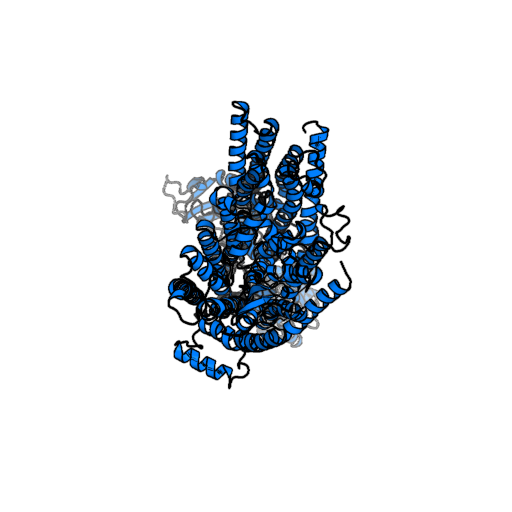0 O O . ALA A 1 609 ? -29.251 16.351 6.144 1.00 73.38 609 ALA A O 1
ATOM 4611 N N . VAL A 1 610 ? -28.867 14.870 4.514 1.00 80.31 610 VAL A N 1
ATOM 4612 C CA . VAL A 1 610 ? -29.859 13.883 4.991 1.00 80.31 610 VAL A CA 1
ATOM 4613 C C . VAL A 1 610 ? -29.385 13.155 6.256 1.00 80.31 610 VAL A C 1
ATOM 4615 O O . VAL A 1 610 ? -30.220 12.713 7.051 1.00 80.31 610 VAL A O 1
ATOM 4618 N N . ALA A 1 611 ? -28.072 13.038 6.477 1.00 74.44 611 ALA A N 1
ATOM 4619 C CA . ALA A 1 611 ? -27.529 12.527 7.732 1.00 74.44 611 ALA A CA 1
ATOM 4620 C C . ALA A 1 611 ? -27.670 13.564 8.860 1.00 74.44 611 ALA A C 1
ATOM 4622 O O . ALA A 1 611 ? -28.186 13.235 9.928 1.00 74.44 611 ALA A O 1
ATOM 4623 N N . GLU A 1 612 ? -27.283 14.820 8.614 1.00 70.75 612 GLU A N 1
ATOM 4624 C CA . GLU A 1 612 ? -27.399 15.913 9.590 1.00 70.75 612 GLU A CA 1
ATOM 4625 C C . GLU A 1 612 ? -28.849 16.256 9.944 1.00 70.75 612 GLU A C 1
ATOM 4627 O O . GLU A 1 612 ? -29.169 16.448 11.117 1.00 70.75 612 GLU A O 1
ATOM 4632 N N . GLY A 1 613 ? -29.739 16.336 8.949 1.00 68.81 613 GLY A N 1
ATOM 4633 C CA . GLY A 1 613 ? -31.121 16.789 9.130 1.00 68.81 613 GLY A CA 1
ATOM 4634 C C . GLY A 1 613 ? -31.928 15.922 10.099 1.00 68.81 613 GLY A C 1
ATOM 4635 O O . GLY A 1 613 ? -32.804 16.430 10.797 1.00 68.81 613 GLY A O 1
ATOM 4636 N N . ARG A 1 614 ? -31.590 14.630 10.207 1.00 68.31 614 ARG A N 1
ATOM 4637 C CA . ARG A 1 614 ? -32.180 13.717 11.201 1.00 68.31 614 ARG A CA 1
ATOM 4638 C C . ARG A 1 614 ? -31.770 14.070 12.625 1.00 68.31 614 ARG A C 1
ATOM 4640 O O . ARG A 1 614 ? -32.629 14.105 13.498 1.00 68.31 614 ARG A O 1
ATOM 4647 N N . GLY A 1 615 ? -30.490 14.378 12.836 1.00 65.25 615 GLY A N 1
ATOM 4648 C CA . GLY A 1 615 ? -30.006 14.881 14.118 1.00 65.25 615 GLY A CA 1
ATOM 4649 C C . GLY A 1 615 ? -30.657 16.221 14.456 1.00 65.25 615 GLY A C 1
ATOM 4650 O O . GLY A 1 615 ? -31.311 16.351 15.487 1.00 65.25 615 GLY A O 1
ATOM 4651 N N . LYS A 1 616 ? -30.562 17.199 13.548 1.00 69.94 616 LYS A N 1
ATOM 4652 C CA . LYS A 1 616 ? -31.066 18.566 13.763 1.00 69.94 616 LYS A CA 1
ATOM 4653 C C . LYS A 1 616 ? -32.552 18.605 14.152 1.00 69.94 616 LYS A C 1
ATOM 4655 O O . LYS A 1 616 ? -32.897 19.340 15.070 1.00 69.94 616 LYS A O 1
ATOM 4660 N N . ALA A 1 617 ? -33.404 17.752 13.575 1.00 69.38 617 ALA A N 1
ATOM 4661 C CA . ALA A 1 617 ? -34.810 17.631 13.983 1.00 69.38 617 ALA A CA 1
ATOM 4662 C C . ALA A 1 617 ? -34.995 17.161 15.449 1.00 69.38 617 ALA A C 1
ATOM 4664 O O . ALA A 1 617 ? -35.874 17.653 16.163 1.00 69.38 617 ALA A O 1
ATOM 4665 N N . GLN A 1 618 ? -34.148 16.243 15.929 1.00 65.81 618 GLN A N 1
ATOM 4666 C CA . GLN A 1 618 ? -34.175 15.772 17.319 1.00 65.81 618 GLN A CA 1
ATOM 4667 C C . GLN A 1 618 ? -33.605 16.829 18.284 1.00 65.81 618 GLN A C 1
ATOM 4669 O O . GLN A 1 618 ? -34.195 17.069 19.337 1.00 65.81 618 GLN A O 1
ATOM 4674 N N . ALA A 1 619 ? -32.534 17.536 17.901 1.00 70.06 619 ALA A N 1
ATOM 4675 C CA . ALA A 1 619 ? -32.017 18.681 18.660 1.00 70.06 619 ALA A CA 1
ATOM 4676 C C . ALA A 1 619 ? -33.035 19.828 18.770 1.00 70.06 619 ALA A C 1
ATOM 4678 O O . ALA A 1 619 ? -33.187 20.410 19.841 1.00 70.06 619 ALA A O 1
ATOM 4679 N N . GLU A 1 620 ? -33.771 20.138 17.699 1.00 73.44 620 GLU A N 1
ATOM 4680 C CA . GLU A 1 620 ? -34.799 21.183 17.728 1.00 73.44 620 GLU A CA 1
ATOM 4681 C C . GLU A 1 620 ? -35.952 20.819 18.676 1.00 73.44 620 GLU A C 1
ATOM 4683 O O . GLU A 1 620 ? -36.435 21.670 19.422 1.00 73.44 620 GLU A O 1
ATOM 4688 N N . THR A 1 621 ? -36.335 19.539 18.720 1.00 71.31 621 THR A N 1
ATOM 4689 C CA . THR A 1 621 ? -37.345 19.027 19.662 1.00 71.31 621 THR A CA 1
ATOM 4690 C C . THR A 1 621 ? -36.907 19.227 21.119 1.00 71.31 621 THR A C 1
ATOM 4692 O O . THR A 1 621 ? -37.680 19.738 21.930 1.00 71.31 621 THR A O 1
ATOM 4695 N N . LEU A 1 622 ? -35.645 18.914 21.440 1.00 70.62 622 LEU A N 1
ATOM 4696 C CA . LEU A 1 622 ? -35.056 19.165 22.764 1.00 70.62 622 LEU A CA 1
ATOM 4697 C C . LEU A 1 622 ? -34.959 20.672 23.078 1.00 70.62 622 LEU A C 1
ATOM 4699 O O . LEU A 1 622 ? -35.258 21.099 24.195 1.00 70.62 622 LEU A O 1
ATOM 4703 N N . ARG A 1 623 ? -34.587 21.501 22.090 1.00 72.38 623 ARG A N 1
ATOM 4704 C CA . ARG A 1 623 ? -34.455 22.959 22.253 1.00 72.38 623 ARG A CA 1
ATOM 4705 C C . ARG A 1 623 ? -35.800 23.628 22.559 1.00 72.38 623 ARG A C 1
ATOM 4707 O O . ARG A 1 623 ? -35.827 24.519 23.406 1.00 72.38 623 ARG A O 1
ATOM 4714 N N . ARG A 1 624 ? -36.900 23.185 21.936 1.00 71.69 624 ARG A N 1
ATOM 4715 C CA . ARG A 1 624 ? -38.260 23.695 22.211 1.00 71.69 624 ARG A CA 1
ATOM 4716 C C . ARG A 1 624 ? -38.682 23.428 23.661 1.00 71.69 624 ARG A C 1
ATOM 4718 O O . ARG A 1 624 ? -39.024 24.376 24.360 1.00 71.69 624 ARG A O 1
ATOM 4725 N N . MET A 1 625 ? -38.519 22.194 24.160 1.00 66.94 625 MET A N 1
ATOM 4726 C CA . MET A 1 625 ? -38.820 21.853 25.567 1.00 66.94 625 MET A CA 1
ATOM 4727 C C . MET A 1 625 ? -38.088 22.760 26.576 1.00 66.94 625 MET A C 1
ATOM 4729 O O . MET A 1 625 ? -38.667 23.166 27.585 1.00 66.94 625 MET A O 1
ATOM 4733 N N . ARG A 1 626 ? -36.835 23.143 26.290 1.00 68.00 626 ARG A N 1
ATOM 4734 C CA . ARG A 1 626 ? -36.076 24.085 27.132 1.00 68.00 626 ARG A CA 1
ATOM 4735 C C . ARG A 1 626 ? -36.562 25.536 27.014 1.00 68.00 626 ARG A C 1
ATOM 4737 O O . ARG A 1 626 ? -36.548 26.251 28.013 1.00 68.00 626 ARG A O 1
ATOM 4744 N N . GLN A 1 627 ? -36.938 25.997 25.819 1.00 65.31 627 GLN A N 1
ATOM 4745 C CA . GLN A 1 627 ? -37.302 27.402 25.580 1.00 65.31 627 GLN A CA 1
ATOM 4746 C C . GLN A 1 627 ? -38.634 27.803 26.224 1.00 65.31 627 GLN A C 1
ATOM 4748 O O . GLN A 1 627 ? -38.733 28.925 26.721 1.00 65.31 627 GLN A O 1
ATOM 4753 N N . ASP A 1 628 ? -39.602 26.888 26.283 1.00 68.06 628 ASP A N 1
ATOM 4754 C CA . ASP A 1 628 ? -40.930 27.150 26.857 1.00 68.06 628 ASP A CA 1
ATOM 4755 C C . ASP A 1 628 ? -40.970 27.027 28.400 1.00 68.06 628 ASP A C 1
ATOM 4757 O O . ASP A 1 628 ? -41.976 27.354 29.032 1.00 68.06 628 ASP A O 1
ATOM 4761 N N . THR A 1 629 ? -39.880 26.573 29.035 1.00 75.75 629 THR A N 1
ATOM 4762 C CA . THR A 1 629 ? -39.836 26.323 30.486 1.00 75.75 629 THR A CA 1
ATOM 4763 C C . THR A 1 629 ? -39.495 27.589 31.289 1.00 75.75 629 THR A C 1
ATOM 4765 O O . THR A 1 629 ? -38.444 28.216 31.116 1.00 75.75 629 THR A O 1
ATOM 4768 N N . VAL A 1 630 ? -40.372 27.941 32.235 1.00 83.62 630 VAL A N 1
ATOM 4769 C CA . VAL A 1 630 ? -40.167 29.012 33.226 1.00 83.62 630 VAL A CA 1
ATOM 4770 C C . VAL A 1 630 ? -39.666 28.453 34.559 1.00 83.62 630 VAL A C 1
ATOM 4772 O O . VAL A 1 630 ? -40.051 27.364 34.973 1.00 83.62 630 VAL A O 1
ATOM 4775 N N . ALA A 1 631 ? -38.819 29.216 35.245 1.00 86.00 631 ALA A N 1
ATOM 4776 C CA . ALA A 1 631 ? -38.224 28.874 36.530 1.00 86.00 631 ALA A CA 1
ATOM 4777 C C . ALA A 1 631 ? -38.692 29.838 37.627 1.00 86.00 631 ALA A C 1
ATOM 4779 O O . ALA A 1 631 ? -38.672 31.057 37.440 1.00 86.00 631 ALA A O 1
ATOM 4780 N N . ARG A 1 632 ? -39.050 29.296 38.795 1.00 89.50 632 ARG A N 1
ATOM 4781 C CA . ARG A 1 632 ? -39.289 30.063 40.025 1.00 89.50 632 ARG A CA 1
ATOM 4782 C C . ARG A 1 632 ? -38.009 30.075 40.847 1.00 89.50 632 ARG A C 1
ATOM 4784 O O . ARG A 1 632 ? -37.744 29.144 41.606 1.00 89.50 632 ARG A O 1
ATOM 4791 N N . LYS A 1 633 ? -37.186 31.100 40.627 1.00 88.19 633 LYS A N 1
ATOM 4792 C CA . LYS A 1 633 ? -35.922 31.292 41.335 1.00 88.19 633 LYS A CA 1
ATOM 4793 C C . LYS A 1 633 ? -36.190 31.860 42.724 1.00 88.19 633 LYS A C 1
ATOM 4795 O O . LYS A 1 633 ? -36.939 32.821 42.847 1.00 88.19 633 LYS A O 1
ATOM 4800 N N . VAL A 1 634 ? -35.545 31.310 43.746 1.00 87.19 634 VAL A N 1
ATOM 4801 C CA . VAL A 1 634 ? -35.600 31.808 45.127 1.00 87.19 634 VAL A CA 1
ATOM 4802 C C . VAL A 1 634 ? -34.321 32.580 45.446 1.00 87.19 634 VAL A C 1
ATOM 4804 O O . VAL A 1 634 ? -33.238 32.185 45.006 1.00 87.19 634 VAL A O 1
ATOM 4807 N N . ARG A 1 635 ? -34.419 33.669 46.215 1.00 79.50 635 ARG A N 1
ATOM 4808 C CA . ARG A 1 635 ? -33.247 34.457 46.639 1.00 79.50 635 ARG A CA 1
ATOM 4809 C C . ARG A 1 635 ? -32.548 33.855 47.859 1.00 79.50 635 ARG A C 1
ATOM 4811 O O . ARG A 1 635 ? -31.320 33.839 47.888 1.00 79.50 635 ARG A O 1
ATOM 4818 N N . PHE A 1 636 ? -33.305 33.325 48.823 1.00 73.31 636 PHE A N 1
ATOM 4819 C CA . PHE A 1 636 ? -32.775 32.703 50.045 1.00 73.31 636 PHE A CA 1
ATOM 4820 C C . PHE A 1 636 ? -33.553 31.437 50.441 1.00 73.31 636 PHE A C 1
ATOM 4822 O O . PHE A 1 636 ? -34.783 31.410 50.350 1.00 73.31 636 PHE A O 1
ATOM 4829 N N . TRP A 1 637 ? -32.835 30.405 50.905 1.00 75.56 637 TRP A N 1
ATOM 4830 C CA . TRP A 1 637 ? -33.399 29.172 51.470 1.00 75.56 637 TRP A CA 1
ATOM 4831 C C . TRP A 1 637 ? -32.599 28.713 52.709 1.00 75.56 637 TRP A C 1
ATOM 4833 O O . TRP A 1 637 ? -31.367 28.691 52.623 1.00 75.56 637 TRP A O 1
ATOM 4843 N N . PRO A 1 638 ? -33.241 28.309 53.827 1.00 67.44 638 PRO A N 1
ATOM 4844 C CA . PRO A 1 638 ? -34.680 28.400 54.101 1.00 67.44 638 PRO A CA 1
ATOM 4845 C C . PRO A 1 638 ? -35.198 29.849 54.021 1.00 67.44 638 PRO A C 1
ATOM 4847 O O . PRO A 1 638 ? -34.396 30.782 54.119 1.00 67.44 638 PRO A O 1
ATOM 4850 N N . PRO A 1 639 ? -36.506 30.071 53.804 1.00 65.44 639 PRO A N 1
ATOM 4851 C CA . PRO A 1 639 ? -37.066 31.416 53.831 1.00 65.44 639 PRO A CA 1
ATOM 4852 C C . PRO A 1 639 ? -36.893 32.028 55.229 1.00 65.44 639 PRO A C 1
ATOM 4854 O O . PRO A 1 639 ? -37.338 31.461 56.223 1.00 65.44 639 PRO A O 1
ATOM 4857 N N . THR A 1 640 ? -36.238 33.185 55.299 1.00 60.97 640 THR A N 1
ATOM 4858 C CA . THR A 1 640 ? -36.217 34.039 56.495 1.00 60.97 640 THR A CA 1
ATOM 4859 C C . THR A 1 640 ? -37.562 34.742 56.659 1.00 60.97 640 THR A C 1
ATOM 4861 O O . THR A 1 640 ? -38.165 35.098 55.646 1.00 60.97 640 THR A O 1
ATOM 4864 N N . ASP A 1 641 ? -37.989 34.979 57.904 1.00 54.91 641 ASP A N 1
ATOM 4865 C CA . ASP A 1 641 ? -39.287 35.587 58.240 1.00 54.91 641 ASP A CA 1
ATOM 4866 C C . ASP A 1 641 ? -39.602 36.868 57.442 1.00 54.91 641 ASP A C 1
ATOM 4868 O O . ASP A 1 641 ? -38.711 37.662 57.122 1.00 54.91 641 ASP A O 1
ATOM 4872 N N . ASP A 1 642 ? -40.889 37.056 57.125 1.00 51.84 642 ASP A N 1
ATOM 4873 C CA . ASP A 1 642 ? -41.383 38.027 56.142 1.00 51.84 642 ASP A CA 1
ATOM 4874 C C . ASP A 1 642 ? -40.856 39.459 56.343 1.00 51.84 642 ASP A C 1
ATOM 4876 O O . ASP A 1 642 ? -41.248 40.173 57.270 1.00 51.84 642 ASP A O 1
ATOM 4880 N N . VAL A 1 643 ? -40.052 39.931 55.384 1.00 54.41 643 VAL A N 1
ATOM 4881 C CA . VAL A 1 643 ? -39.764 41.359 55.192 1.00 54.41 643 VAL A CA 1
ATOM 4882 C C . VAL A 1 643 ? -40.869 41.952 54.304 1.00 54.41 643 VAL A C 1
ATOM 4884 O O . VAL A 1 643 ? -40.911 41.636 53.109 1.00 54.41 643 VAL A O 1
ATOM 4887 N N . PRO A 1 644 ? -41.770 42.811 54.824 1.00 48.59 644 PRO A N 1
ATOM 4888 C CA . PRO A 1 644 ? -42.955 43.222 54.076 1.00 48.59 644 PRO A CA 1
ATOM 4889 C C . PRO A 1 644 ? -42.611 43.969 52.780 1.00 48.59 644 PRO A C 1
ATOM 4891 O O . PRO A 1 644 ? -41.997 45.035 52.805 1.00 48.59 644 PRO A O 1
ATOM 4894 N N . GLY A 1 645 ? -43.055 43.423 51.644 1.00 57.16 645 GLY A N 1
ATOM 4895 C CA . GLY A 1 645 ? -42.937 44.054 50.323 1.00 57.16 645 GLY A CA 1
ATOM 4896 C C . GLY A 1 645 ? -41.839 43.509 49.401 1.00 57.16 645 GLY A C 1
ATOM 4897 O O . GLY A 1 645 ? -41.697 44.024 48.294 1.00 57.16 645 GLY A O 1
ATOM 4898 N N . ILE A 1 646 ? -41.090 42.472 49.796 1.00 57.16 646 ILE A N 1
ATOM 4899 C CA . ILE A 1 646 ? -40.099 41.807 48.930 1.00 57.16 646 ILE A CA 1
ATOM 4900 C C . ILE A 1 646 ? -40.539 40.364 48.661 1.00 57.16 646 ILE A C 1
ATOM 4902 O O . ILE A 1 646 ? -40.620 39.563 49.586 1.00 57.16 646 ILE A O 1
ATOM 4906 N N . SER A 1 647 ? -40.771 39.993 47.397 1.00 62.19 647 SER A N 1
ATOM 4907 C CA . SER A 1 647 ? -40.936 38.580 47.040 1.00 62.19 647 SER A CA 1
ATOM 4908 C C . SER A 1 647 ? -39.589 37.852 47.127 1.00 62.19 647 SER A C 1
ATOM 4910 O O . SER A 1 647 ? -38.596 38.282 46.536 1.00 62.19 647 SER A O 1
ATOM 4912 N N . ASN A 1 648 ? -39.547 36.729 47.853 1.00 73.50 648 ASN A N 1
ATOM 4913 C CA . ASN A 1 648 ? -38.382 35.832 47.848 1.00 73.50 648 ASN A CA 1
ATOM 4914 C C . ASN A 1 648 ? -38.273 35.051 46.518 1.00 73.50 648 ASN A C 1
ATOM 4916 O O . ASN A 1 648 ? -37.209 34.527 46.199 1.00 73.50 648 ASN A O 1
ATOM 4920 N N . GLU A 1 649 ? -39.356 34.998 45.731 1.00 79.62 649 GLU A N 1
ATOM 4921 C CA . GLU A 1 649 ? -39.392 34.403 44.392 1.00 79.62 649 GLU A CA 1
ATOM 4922 C C . GLU A 1 649 ? -39.258 35.454 43.269 1.00 79.62 649 GLU A C 1
ATOM 4924 O O . GLU A 1 649 ? -39.913 36.500 43.296 1.00 79.62 649 GLU A O 1
ATOM 4929 N N . ASP A 1 650 ? -38.462 35.116 42.250 1.00 82.50 650 ASP A N 1
ATOM 4930 C CA . ASP A 1 650 ? -38.364 35.760 40.937 1.00 82.50 650 ASP A CA 1
ATOM 4931 C C . ASP A 1 650 ? -38.736 34.740 39.842 1.00 82.50 650 ASP A C 1
ATOM 4933 O O . ASP A 1 650 ? -38.111 33.681 39.730 1.00 82.50 650 ASP A O 1
ATOM 4937 N N . ILE A 1 651 ? -39.712 35.055 38.983 1.00 85.25 651 ILE A N 1
ATOM 4938 C CA . ILE A 1 651 ? -40.032 34.217 37.813 1.00 85.25 651 ILE A CA 1
ATOM 4939 C C . ILE A 1 651 ? -39.123 34.619 36.648 1.00 85.25 651 ILE A C 1
ATOM 4941 O O . ILE A 1 651 ? -39.204 35.743 36.148 1.00 85.25 651 ILE A O 1
ATOM 4945 N N . ILE A 1 652 ? -38.273 33.698 36.190 1.00 86.81 652 ILE A N 1
ATOM 4946 C CA . ILE A 1 652 ? -37.338 33.918 35.075 1.00 86.81 652 ILE A CA 1
ATOM 4947 C C . ILE A 1 652 ? -37.407 32.779 34.044 1.00 86.81 652 ILE A C 1
ATOM 4949 O O . ILE A 1 652 ? -37.728 31.649 34.403 1.00 86.81 652 ILE A O 1
ATOM 4953 N N . PRO A 1 653 ? -37.082 33.016 32.759 1.00 83.19 653 PRO A N 1
ATOM 4954 C CA . PRO A 1 653 ? -36.895 31.932 31.795 1.00 83.19 653 PRO A CA 1
ATOM 4955 C C . PRO A 1 653 ? -35.776 30.982 32.241 1.00 83.19 653 PRO A C 1
ATOM 4957 O O . PRO A 1 653 ? -34.719 31.450 32.675 1.00 83.19 653 PRO A O 1
ATOM 4960 N N . ALA A 1 654 ? -35.959 29.670 32.065 1.00 81.62 654 ALA A N 1
ATOM 4961 C CA . ALA A 1 654 ? -34.963 28.651 32.421 1.00 81.62 654 ALA A CA 1
ATOM 4962 C C . ALA A 1 654 ? -33.571 28.912 31.808 1.00 81.62 654 ALA A C 1
ATOM 4964 O O . ALA A 1 654 ? -32.540 28.665 32.429 1.00 81.62 654 ALA A O 1
ATOM 4965 N N . SER A 1 655 ? -33.530 29.506 30.612 1.00 78.12 655 SER A N 1
ATOM 4966 C CA . SER A 1 655 ? -32.307 29.916 29.907 1.00 78.12 655 SER A CA 1
ATOM 4967 C C . SER A 1 655 ? -31.479 31.013 30.599 1.00 78.12 655 SER A C 1
ATOM 4969 O O . SER A 1 655 ? -30.383 31.316 30.126 1.00 78.12 655 SER A O 1
ATOM 4971 N N . ARG A 1 656 ? -31.971 31.614 31.695 1.00 82.44 656 ARG A N 1
ATOM 4972 C CA . ARG A 1 656 ? -31.269 32.639 32.494 1.00 82.44 656 ARG A CA 1
ATOM 4973 C C . ARG A 1 656 ? -30.809 32.168 33.880 1.00 82.44 656 ARG A C 1
ATOM 4975 O O . ARG A 1 656 ? -30.176 32.961 34.576 1.00 82.44 656 ARG A O 1
ATOM 4982 N N . LEU A 1 657 ? -31.119 30.932 34.279 1.00 85.62 657 LEU A N 1
ATOM 4983 C CA . LEU A 1 657 ? -30.605 30.340 35.520 1.00 85.62 657 LEU A CA 1
ATOM 4984 C C . LEU A 1 657 ? -29.080 30.220 35.470 1.00 85.62 657 LEU A C 1
ATOM 4986 O O . LEU A 1 657 ? -28.529 29.878 34.427 1.00 85.62 657 LEU A O 1
ATOM 4990 N N . LYS A 1 658 ? -28.409 30.474 36.591 1.00 87.81 658 LYS A N 1
ATOM 4991 C CA . LYS A 1 658 ? -26.956 30.305 36.738 1.00 87.81 658 LYS A CA 1
ATOM 4992 C C . LYS A 1 658 ? -26.608 29.254 37.780 1.00 87.81 658 LYS A C 1
ATOM 4994 O O . LYS A 1 658 ? -27.414 28.945 38.658 1.00 87.81 658 LYS A O 1
ATOM 4999 N N . LYS A 1 659 ? -25.373 28.761 37.729 1.00 88.81 659 LYS A N 1
ATOM 5000 C CA . LYS A 1 659 ? -24.818 27.877 38.755 1.00 88.81 659 LYS A CA 1
ATOM 5001 C C . LYS A 1 659 ? -24.911 28.526 40.141 1.00 88.81 659 LYS A C 1
ATOM 5003 O O . LYS A 1 659 ? -24.474 29.657 40.343 1.00 88.81 659 LYS A O 1
ATOM 5008 N N . GLY A 1 660 ? -25.482 27.796 41.096 1.00 85.44 660 GLY A N 1
ATOM 5009 C CA . GLY A 1 660 ? -25.762 28.260 42.457 1.00 85.44 660 GLY A CA 1
ATOM 5010 C C . GLY A 1 660 ? -27.165 28.841 42.672 1.00 85.44 660 GLY A C 1
ATOM 5011 O O . GLY A 1 660 ? -27.555 29.003 43.827 1.00 85.44 660 GLY A O 1
ATOM 5012 N N . ASP A 1 661 ? -27.943 29.101 41.615 1.00 89.81 661 ASP A N 1
ATOM 5013 C CA . ASP A 1 661 ? -29.334 29.546 41.752 1.00 89.81 661 ASP A CA 1
ATOM 5014 C C . ASP A 1 661 ? -30.201 28.464 42.415 1.00 89.81 661 ASP A C 1
ATOM 5016 O O . ASP A 1 661 ? -30.034 27.272 42.154 1.00 89.81 661 ASP A O 1
ATOM 5020 N N . LEU A 1 662 ? -31.150 28.878 43.257 1.00 90.19 662 LEU A N 1
ATOM 5021 C CA . LEU A 1 662 ? -32.121 27.987 43.896 1.00 90.19 662 LEU A CA 1
ATOM 5022 C C . LEU A 1 662 ? -33.460 28.075 43.166 1.00 90.19 662 LEU A C 1
ATOM 5024 O O . LEU A 1 662 ? -33.910 29.179 42.863 1.00 90.19 662 LEU A O 1
ATOM 5028 N N . VAL A 1 663 ? -34.113 26.941 42.908 1.00 91.25 663 VAL A N 1
ATOM 5029 C CA . VAL A 1 663 ? -35.436 26.883 42.267 1.00 91.25 663 VAL A CA 1
ATOM 5030 C C . VAL A 1 663 ? -36.404 25.989 43.038 1.00 91.25 663 VAL A C 1
ATOM 5032 O O . VAL A 1 663 ? -36.038 24.895 43.465 1.00 91.25 663 VAL A O 1
ATOM 5035 N N . ILE A 1 664 ? -37.650 26.445 43.186 1.00 90.94 664 ILE A N 1
ATOM 5036 C CA . ILE A 1 664 ? -38.769 25.622 43.672 1.00 90.94 664 ILE A CA 1
ATOM 5037 C C . ILE A 1 664 ? -39.435 24.957 42.470 1.00 90.94 664 ILE A C 1
ATOM 5039 O O . ILE A 1 664 ? -39.749 25.633 41.487 1.00 90.94 664 ILE A O 1
ATOM 5043 N N . VAL A 1 665 ? -39.699 23.653 42.574 1.00 91.00 665 VAL A N 1
ATOM 5044 C CA . VAL A 1 665 ? -40.497 22.905 41.595 1.00 91.00 665 VAL A CA 1
ATOM 5045 C C . VAL A 1 665 ? -41.603 22.150 42.336 1.00 91.00 665 VAL A C 1
ATOM 5047 O O . VAL A 1 665 ? -41.328 21.288 43.171 1.00 91.00 665 VAL A O 1
ATOM 5050 N N . ASP A 1 666 ? -42.855 22.516 42.059 1.00 88.25 666 ASP A N 1
ATOM 5051 C CA . ASP A 1 666 ? -44.056 21.855 42.592 1.00 88.25 666 ASP A CA 1
ATOM 5052 C C . ASP A 1 666 ? -44.495 20.675 41.707 1.00 88.25 666 ASP A C 1
ATOM 5054 O O . ASP A 1 666 ? -44.234 20.658 40.500 1.00 88.25 666 ASP A O 1
ATOM 5058 N N . ALA A 1 667 ? -45.241 19.724 42.277 1.00 83.31 667 ALA A N 1
ATOM 5059 C CA . ALA A 1 667 ? -45.921 18.668 41.528 1.00 83.31 667 ALA A CA 1
ATOM 5060 C C . ALA A 1 667 ? -46.668 19.205 40.290 1.00 83.31 667 ALA A C 1
ATOM 5062 O O . ALA A 1 667 ? -47.453 20.153 40.352 1.00 83.31 667 ALA A O 1
ATOM 5063 N N . GLY A 1 668 ? -46.417 18.577 39.142 1.00 78.75 668 GLY A N 1
ATOM 5064 C CA . GLY A 1 668 ? -46.916 18.986 37.832 1.00 78.75 668 GLY A CA 1
ATOM 5065 C C . GLY A 1 668 ? -45.986 19.920 37.048 1.00 78.75 668 GLY A C 1
ATOM 5066 O O . GLY A 1 668 ? -46.183 20.046 35.838 1.00 78.75 668 GLY A O 1
ATOM 5067 N N . GLN A 1 669 ? -44.979 20.537 37.677 1.00 85.81 669 GLN A N 1
ATOM 5068 C CA . GLN A 1 669 ? -44.029 21.449 37.025 1.00 85.81 669 GLN A CA 1
ATOM 5069 C C . GLN A 1 669 ? -42.806 20.711 36.448 1.00 85.81 669 GLN A C 1
ATOM 5071 O O . GLN A 1 669 ? -42.460 19.601 36.857 1.00 85.81 669 GLN A O 1
ATOM 5076 N N . ILE A 1 670 ? -42.155 21.341 35.468 1.00 86.88 670 ILE A N 1
ATOM 5077 C CA . ILE A 1 670 ? -40.924 20.854 34.829 1.00 86.88 670 ILE A CA 1
ATOM 5078 C C . ILE A 1 670 ? -39.716 21.415 35.589 1.00 86.88 670 ILE A C 1
ATOM 5080 O O . ILE A 1 670 ? -39.689 22.599 35.926 1.00 86.88 670 ILE A O 1
ATOM 5084 N N . ILE A 1 671 ? -38.707 20.579 35.836 1.00 89.81 671 ILE A N 1
ATOM 5085 C CA . ILE A 1 671 ? -37.438 20.985 36.444 1.00 89.81 671 ILE A CA 1
ATOM 5086 C C . ILE A 1 671 ? -36.681 21.868 35.432 1.00 89.81 671 ILE A C 1
ATOM 5088 O O . ILE A 1 671 ? -36.383 21.405 34.329 1.00 89.81 671 ILE A O 1
ATOM 5092 N N . PRO A 1 672 ? -36.366 23.139 35.749 1.00 85.88 672 PRO A N 1
ATOM 5093 C CA . PRO A 1 672 ? -35.936 24.106 34.735 1.00 85.88 672 PRO A CA 1
ATOM 5094 C C . PRO A 1 672 ? -34.451 24.014 34.341 1.00 85.88 672 PRO A C 1
ATOM 5096 O O . PRO A 1 672 ? -34.042 24.606 33.346 1.00 85.88 672 PRO A O 1
ATOM 5099 N N . GLY A 1 673 ? -33.630 23.283 35.093 1.00 85.44 673 GLY A N 1
ATOM 5100 C CA . GLY A 1 673 ? -32.208 23.084 34.812 1.00 85.44 673 GLY A CA 1
ATOM 5101 C C . GLY A 1 673 ? -31.608 22.036 35.744 1.00 85.44 673 GLY A C 1
ATOM 5102 O O . GLY A 1 673 ? -32.227 21.691 36.750 1.00 85.44 673 GLY A O 1
ATOM 5103 N N . ASP A 1 674 ? -30.429 21.517 35.404 1.00 86.88 674 ASP A N 1
ATOM 5104 C CA . ASP A 1 674 ? -29.800 20.455 36.197 1.00 86.88 674 ASP A CA 1
ATOM 5105 C C . ASP A 1 674 ? -29.323 20.982 37.550 1.00 86.88 674 ASP A C 1
ATOM 5107 O O . ASP A 1 674 ? -28.761 22.080 37.651 1.00 86.88 674 ASP A O 1
ATOM 5111 N N . GLY A 1 675 ? -29.496 20.168 38.584 1.00 88.00 675 GLY A N 1
ATOM 5112 C CA . GLY A 1 675 ? -29.155 20.553 39.939 1.00 88.00 675 GLY A CA 1
ATOM 5113 C C . GLY A 1 675 ? -29.143 19.398 40.925 1.00 88.00 675 GLY A C 1
ATOM 5114 O O . GLY A 1 675 ? -29.303 18.234 40.562 1.00 88.00 675 GLY A O 1
ATOM 5115 N N . GLU A 1 676 ? -28.994 19.746 42.195 1.00 87.44 676 GLU A N 1
ATOM 5116 C CA . GLU A 1 676 ? -29.158 18.838 43.329 1.00 87.44 676 GLU A CA 1
ATOM 5117 C C . GLU A 1 676 ? -30.336 19.306 44.183 1.00 87.44 676 GLU A C 1
ATOM 5119 O O . GLU A 1 676 ? -30.434 20.490 44.516 1.00 87.44 676 GLU A O 1
ATOM 5124 N N . VAL A 1 677 ? -31.224 18.384 44.553 1.00 87.38 677 VAL A N 1
ATOM 5125 C CA . VAL A 1 677 ? -32.265 18.603 45.560 1.00 87.38 677 VAL A CA 1
ATOM 5126 C C . VAL A 1 677 ? -31.580 18.866 46.899 1.00 87.38 677 VAL A C 1
ATOM 5128 O O . VAL A 1 677 ? -30.918 17.991 47.456 1.00 87.38 677 VAL A O 1
ATOM 5131 N N . ILE A 1 678 ? -31.724 20.093 47.399 1.00 88.56 678 ILE A N 1
ATOM 5132 C CA . ILE A 1 678 ? -31.195 20.519 48.701 1.00 88.56 678 ILE A CA 1
ATOM 5133 C C . ILE A 1 678 ? -32.246 20.441 49.810 1.00 88.56 678 ILE A C 1
ATOM 5135 O O . ILE A 1 678 ? -31.875 20.437 50.979 1.00 88.56 678 ILE A O 1
ATOM 5139 N N . ASP A 1 679 ? -33.528 20.375 49.447 1.00 84.62 679 ASP A N 1
ATOM 5140 C CA . ASP A 1 679 ? -34.651 20.222 50.371 1.00 84.62 679 ASP A CA 1
ATOM 5141 C C . ASP A 1 679 ? -35.838 19.536 49.671 1.00 84.62 679 ASP A C 1
ATOM 5143 O O . ASP A 1 679 ? -36.075 19.747 48.474 1.00 84.62 679 ASP A O 1
ATOM 5147 N N . GLY A 1 680 ? -36.589 18.739 50.428 1.00 83.50 680 GLY A N 1
ATOM 5148 C CA . GLY A 1 680 ? -37.730 17.956 49.961 1.00 83.50 680 GLY A CA 1
ATOM 5149 C C . GLY A 1 680 ? -37.398 16.573 49.381 1.00 83.50 680 GLY A C 1
ATOM 5150 O O . GLY A 1 680 ? -36.246 16.180 49.175 1.00 83.50 680 GLY A O 1
ATOM 5151 N N . ILE A 1 681 ? -38.468 15.830 49.107 1.00 84.19 681 ILE A N 1
ATOM 5152 C CA . ILE A 1 681 ? -38.477 14.532 48.427 1.00 84.19 681 ILE A CA 1
ATOM 5153 C C . ILE A 1 681 ? -39.666 14.512 47.466 1.00 84.19 681 ILE A C 1
ATOM 5155 O O . ILE A 1 681 ? -40.740 15.001 47.810 1.00 84.19 681 ILE A O 1
ATOM 5159 N N . ALA A 1 682 ? -39.471 13.973 46.265 1.00 80.56 682 ALA A N 1
ATOM 5160 C CA . ALA A 1 682 ? -40.511 13.874 45.249 1.00 80.56 682 ALA A CA 1
ATOM 5161 C C . ALA A 1 682 ? -40.310 12.660 44.338 1.00 80.56 682 ALA A C 1
ATOM 5163 O O . ALA A 1 682 ? -39.195 12.163 44.156 1.00 80.56 682 ALA A O 1
ATOM 5164 N N . SER A 1 683 ? -41.395 12.226 43.697 1.00 78.12 683 SER A N 1
ATOM 5165 C CA . SER A 1 683 ? -41.323 11.390 42.499 1.00 78.12 683 SER A CA 1
ATOM 5166 C C . SER A 1 683 ? -41.213 12.260 41.241 1.00 78.12 683 SER A C 1
ATOM 5168 O O . SER A 1 683 ? -41.881 13.289 41.121 1.00 78.12 683 SER A O 1
ATOM 5170 N N . VAL A 1 684 ? -40.355 11.856 40.304 1.00 78.38 684 VAL A N 1
ATOM 5171 C CA . VAL A 1 684 ? -40.022 12.585 39.072 1.00 78.38 684 VAL A CA 1
ATOM 5172 C C . VAL A 1 684 ? -40.190 11.664 37.863 1.00 78.38 684 VAL A C 1
ATOM 5174 O O . VAL A 1 684 ? -39.765 10.510 37.868 1.00 78.38 684 VAL A O 1
ATOM 5177 N N . ASP A 1 685 ? -40.829 12.187 36.824 1.00 78.69 685 ASP A N 1
ATOM 5178 C CA . ASP A 1 685 ? -40.965 11.599 35.497 1.00 78.69 685 ASP A CA 1
ATOM 5179 C C . ASP A 1 685 ? -39.772 12.023 34.631 1.00 78.69 685 ASP A C 1
ATOM 5181 O O . ASP A 1 685 ? -39.645 13.188 34.233 1.00 78.69 685 ASP A O 1
ATOM 5185 N N . GLU A 1 686 ? -38.883 11.069 34.357 1.00 77.06 686 GLU A N 1
ATOM 5186 C CA . GLU A 1 686 ? -37.683 11.271 33.538 1.00 77.06 686 GLU A CA 1
ATOM 5187 C C . GLU A 1 686 ? -37.883 10.812 32.078 1.00 77.06 686 GLU A C 1
ATOM 5189 O O . GLU A 1 686 ? -36.934 10.822 31.291 1.00 77.06 686 GLU A O 1
ATOM 5194 N N . SER A 1 687 ? -39.123 10.483 31.674 1.00 65.12 687 SER A N 1
ATOM 5195 C CA . SER A 1 687 ? -39.458 9.970 30.332 1.00 65.12 687 SER A CA 1
ATOM 5196 C C . SER A 1 687 ? -39.094 10.918 29.185 1.00 65.12 687 SER A C 1
ATOM 5198 O O . SER A 1 687 ? -38.827 10.459 28.075 1.00 65.12 687 SER A O 1
ATOM 5200 N N . ALA A 1 688 ? -38.988 12.225 29.445 1.00 62.62 688 ALA A N 1
ATOM 5201 C CA . ALA A 1 688 ? -38.475 13.211 28.490 1.00 62.62 688 ALA A CA 1
ATOM 5202 C C . ALA A 1 688 ? -37.004 12.969 28.076 1.00 62.62 688 ALA A C 1
ATOM 5204 O O . ALA A 1 688 ? -36.551 13.525 27.075 1.00 62.62 688 ALA A O 1
ATOM 5205 N N . ILE A 1 689 ? -36.265 12.152 28.839 1.00 65.00 689 ILE A N 1
ATOM 5206 C CA . ILE A 1 689 ? -34.844 11.834 28.636 1.00 65.00 689 ILE A CA 1
ATOM 5207 C C . ILE A 1 689 ? -34.625 10.325 28.440 1.00 65.00 689 ILE A C 1
ATOM 5209 O O . ILE A 1 689 ? -33.874 9.939 27.547 1.00 65.00 689 ILE A O 1
ATOM 5213 N N . THR A 1 690 ? -35.276 9.475 29.242 1.00 59.50 690 THR A N 1
ATOM 5214 C CA . THR A 1 690 ? -35.134 8.004 29.177 1.00 59.50 690 THR A CA 1
ATOM 5215 C C . THR A 1 690 ? -36.138 7.338 28.232 1.00 59.50 690 THR A C 1
ATOM 5217 O O . THR A 1 690 ? -35.910 6.235 27.749 1.00 59.50 690 THR A O 1
ATOM 5220 N N . GLY A 1 691 ? -37.278 7.979 27.966 1.00 54.41 691 GLY A N 1
ATOM 5221 C CA . GLY A 1 691 ? -38.424 7.360 27.295 1.00 54.41 691 GLY A CA 1
ATOM 5222 C C . GLY A 1 691 ? -39.251 6.407 28.173 1.00 54.41 691 GLY A C 1
ATOM 5223 O O . GLY A 1 691 ? -40.320 5.982 27.738 1.00 54.41 691 GLY A O 1
ATOM 5224 N N . GLU A 1 692 ? -38.819 6.091 29.400 1.00 54.03 692 GLU A N 1
ATOM 5225 C CA . GLU A 1 692 ? -39.564 5.224 30.322 1.00 54.03 692 GLU A CA 1
ATOM 5226 C C . GLU A 1 692 ? -40.486 6.029 31.246 1.00 54.03 692 GLU A C 1
ATOM 5228 O O . GLU A 1 692 ? -40.057 6.957 31.923 1.00 54.03 692 GLU A O 1
ATOM 5233 N N . SER A 1 693 ? -41.761 5.638 31.326 1.00 43.34 693 SER A N 1
ATOM 5234 C CA . SER A 1 693 ? -42.797 6.320 32.127 1.00 43.34 693 SER A CA 1
ATOM 5235 C C . SER A 1 693 ? -42.815 5.929 33.617 1.00 43.34 693 SER A C 1
ATOM 5237 O O . SER A 1 693 ? -43.842 6.076 34.279 1.00 43.34 693 SER A O 1
ATOM 5239 N N . ALA A 1 694 ? -41.725 5.362 34.140 1.00 56.72 694 ALA A N 1
ATOM 5240 C CA . ALA A 1 694 ? -41.629 4.903 35.525 1.00 56.72 694 ALA A CA 1
ATOM 5241 C C . ALA A 1 694 ? -41.137 6.044 36.445 1.00 56.72 694 ALA A C 1
ATOM 5243 O O . ALA A 1 694 ? -40.052 6.573 36.203 1.00 56.72 694 ALA A O 1
ATOM 5244 N N . PRO A 1 695 ? -41.876 6.425 37.508 1.00 67.00 695 PRO A N 1
ATOM 5245 C CA . PRO A 1 695 ? -41.442 7.491 38.410 1.00 67.00 695 PRO A CA 1
ATOM 5246 C C . PRO A 1 695 ? -40.170 7.134 39.194 1.00 67.00 695 PRO A C 1
ATOM 5248 O O . PRO A 1 695 ? -40.105 6.089 39.846 1.00 67.00 695 PRO A O 1
ATOM 5251 N N . VAL A 1 696 ? -39.191 8.038 39.194 1.00 72.38 696 VAL A N 1
ATOM 5252 C CA . VAL A 1 696 ? -37.936 7.935 39.956 1.00 72.38 696 VAL A CA 1
ATOM 5253 C C . VAL A 1 696 ? -38.025 8.820 41.202 1.00 72.38 696 VAL A C 1
ATOM 5255 O O . VAL A 1 696 ? -38.476 9.958 41.121 1.00 72.38 696 VAL A O 1
ATOM 5258 N N . ILE A 1 697 ? -37.602 8.322 42.368 1.00 77.56 697 ILE A N 1
ATOM 5259 C CA . ILE A 1 697 ? -37.579 9.119 43.608 1.00 77.56 697 ILE A CA 1
ATOM 5260 C C . ILE A 1 697 ? -36.298 9.959 43.661 1.00 77.56 697 ILE A C 1
ATOM 5262 O O . ILE A 1 697 ? -35.200 9.427 43.483 1.00 77.56 697 ILE A O 1
ATOM 5266 N N . ARG A 1 698 ? -36.451 11.257 43.939 1.00 80.38 698 ARG A N 1
ATOM 5267 C CA . ARG A 1 698 ? -35.378 12.247 44.104 1.00 80.38 698 ARG A CA 1
ATOM 5268 C C . ARG A 1 698 ? -35.528 12.916 45.472 1.00 80.38 698 ARG A C 1
ATOM 5270 O O . ARG A 1 698 ? -36.624 13.349 45.820 1.00 80.38 698 ARG A O 1
ATOM 5277 N N . GLU A 1 699 ? -34.454 12.960 46.259 1.00 80.44 699 GLU A N 1
ATOM 5278 C CA . GLU A 1 699 ? -34.500 13.314 47.688 1.00 80.44 699 GLU A CA 1
ATOM 5279 C C . GLU A 1 699 ? -33.258 14.093 48.149 1.00 80.44 699 GLU A C 1
ATOM 5281 O O . GLU A 1 699 ? -32.147 13.854 47.671 1.00 80.44 699 GLU A O 1
ATOM 5286 N N . SER A 1 700 ? -33.435 15.021 49.092 1.00 82.75 700 SER A N 1
ATOM 5287 C CA . SER A 1 700 ? -32.333 15.784 49.685 1.00 82.75 700 SER A CA 1
ATOM 5288 C C . SER A 1 700 ? -31.421 14.923 50.567 1.00 82.75 700 SER A C 1
ATOM 5290 O O . SER A 1 700 ? -31.902 14.201 51.438 1.00 82.75 700 SER A O 1
ATOM 5292 N N . GLY A 1 701 ? -30.101 15.081 50.428 1.00 64.38 701 GLY A N 1
ATOM 5293 C CA . GLY A 1 701 ? -29.118 14.549 51.387 1.00 64.38 701 GLY A CA 1
ATOM 5294 C C . GLY A 1 701 ? -28.634 13.109 51.162 1.00 64.38 701 GLY A C 1
ATOM 5295 O O . GLY A 1 701 ? -27.892 12.600 51.998 1.00 64.38 701 GLY A O 1
ATOM 5296 N N . GLY A 1 702 ? -28.997 12.468 50.046 1.00 66.69 702 GLY A N 1
ATOM 5297 C CA . GLY A 1 702 ? -28.471 11.159 49.632 1.00 66.69 702 GLY A CA 1
ATOM 5298 C C . GLY A 1 702 ? -28.090 11.112 48.148 1.00 66.69 702 GLY A C 1
ATOM 5299 O O . GLY A 1 702 ? -28.279 12.088 47.422 1.00 66.69 702 GLY A O 1
ATOM 5300 N N . ASP A 1 703 ? -27.607 9.958 47.672 1.00 57.03 703 ASP A N 1
ATOM 5301 C CA . ASP A 1 703 ? -27.105 9.754 46.294 1.00 57.03 703 ASP A CA 1
ATOM 5302 C C . ASP A 1 703 ? -28.147 10.018 45.181 1.00 57.03 703 ASP A C 1
ATOM 5304 O O . ASP A 1 703 ? -27.814 10.074 43.997 1.00 57.03 703 ASP A O 1
ATOM 5308 N N . ARG A 1 704 ? -29.425 10.185 45.544 1.00 68.12 704 ARG A N 1
ATOM 5309 C CA . ARG A 1 704 ? -30.549 10.466 44.635 1.00 68.12 704 ARG A CA 1
ATOM 5310 C C . ARG A 1 704 ? -30.904 11.949 44.512 1.00 68.12 704 ARG A C 1
ATOM 5312 O O . ARG A 1 704 ? -31.889 12.269 43.848 1.00 68.12 704 ARG A O 1
ATOM 5319 N N . SER A 1 705 ? -30.116 12.849 45.098 1.00 75.19 705 SER A N 1
ATOM 5320 C CA . SER A 1 705 ? -30.348 14.299 45.041 1.00 75.19 705 SER A CA 1
ATOM 5321 C C . SER A 1 705 ? -30.263 14.890 43.629 1.00 75.19 705 SER A C 1
ATOM 5323 O O . SER A 1 705 ? -30.929 15.882 43.347 1.00 75.19 705 SER A O 1
ATOM 5325 N N . ALA A 1 706 ? -29.470 14.307 42.725 1.00 79.94 706 ALA A N 1
ATOM 5326 C CA . ALA A 1 706 ? -29.276 14.845 41.380 1.00 79.94 706 ALA A CA 1
ATOM 5327 C C . ALA A 1 706 ? -30.576 14.828 40.548 1.00 79.94 706 ALA A C 1
ATOM 5329 O O . ALA A 1 706 ? -31.182 13.774 40.356 1.00 79.94 706 ALA A O 1
ATOM 5330 N N . VAL A 1 707 ? -30.961 15.985 40.004 1.00 84.12 707 VAL A N 1
ATOM 5331 C CA . VAL A 1 707 ? -32.127 16.194 39.129 1.00 84.12 707 VAL A CA 1
ATOM 5332 C C . VAL A 1 707 ? -31.713 16.819 37.797 1.00 84.12 707 VAL A C 1
ATOM 5334 O O . VAL A 1 707 ? -30.760 17.595 37.734 1.00 84.12 707 VAL A O 1
ATOM 5337 N N . THR A 1 708 ? -32.436 16.484 36.724 1.00 82.31 708 THR A N 1
ATOM 5338 C CA . THR A 1 708 ? -32.076 16.868 35.345 1.00 82.31 708 THR A CA 1
ATOM 5339 C C . THR A 1 708 ? -33.129 17.795 34.738 1.00 82.31 708 THR A C 1
ATOM 5341 O O . THR A 1 708 ? -34.331 17.554 34.878 1.00 82.31 708 THR A O 1
ATOM 5344 N N . GLY A 1 709 ? -32.696 18.850 34.048 1.00 82.75 709 GLY A N 1
ATOM 5345 C CA . GLY A 1 709 ? -33.588 19.810 33.401 1.00 82.75 709 GLY A CA 1
ATOM 5346 C C . GLY A 1 709 ? -34.460 19.168 32.316 1.00 82.75 709 GLY A C 1
ATOM 5347 O O . GLY A 1 709 ? -34.000 18.311 31.565 1.00 82.75 709 GLY A O 1
ATOM 5348 N N . GLY A 1 710 ? -35.726 19.581 32.227 1.00 79.00 710 GLY A N 1
ATOM 5349 C CA . GLY A 1 710 ? -36.717 19.032 31.291 1.00 79.00 710 GLY A CA 1
ATOM 5350 C C . GLY A 1 710 ? -37.482 17.802 31.798 1.00 79.00 710 GLY A C 1
ATOM 5351 O O . GLY A 1 710 ? -38.480 17.425 31.189 1.00 79.00 710 GLY A O 1
ATOM 5352 N N . THR A 1 711 ? -37.072 17.204 32.921 1.00 83.81 711 THR A N 1
ATOM 5353 C CA . THR A 1 711 ? -37.860 16.178 33.633 1.00 83.81 711 THR A CA 1
ATOM 5354 C C . THR A 1 711 ? -39.002 16.824 34.429 1.00 83.81 711 THR A C 1
ATOM 5356 O O . THR A 1 711 ? -38.980 18.032 34.677 1.00 83.81 711 THR A O 1
ATOM 5359 N N . LYS A 1 712 ? -40.032 16.062 34.814 1.00 85.12 712 LYS A N 1
ATOM 5360 C CA . LYS A 1 712 ? -41.259 16.610 35.424 1.00 85.12 712 LYS A CA 1
ATOM 5361 C C . LYS A 1 712 ? -41.498 16.063 36.829 1.00 85.12 712 LYS A C 1
ATOM 5363 O O . LYS A 1 712 ? -41.544 14.855 37.022 1.00 85.12 712 LYS A O 1
ATOM 5368 N N . VAL A 1 713 ? -41.735 16.935 37.805 1.00 84.31 713 VAL A N 1
ATOM 5369 C CA . VAL A 1 713 ? -42.113 16.519 39.165 1.00 84.31 713 VAL A CA 1
ATOM 5370 C C . VAL A 1 713 ? -43.552 15.991 39.152 1.00 84.31 713 VAL A C 1
ATOM 5372 O O . VAL A 1 713 ? -44.454 16.648 38.629 1.00 84.31 713 VAL A O 1
ATOM 5375 N N . LEU A 1 714 ? -43.780 14.796 39.701 1.00 79.56 714 LEU A N 1
ATOM 5376 C CA . LEU A 1 714 ? -45.093 14.140 39.751 1.00 79.56 714 LEU A CA 1
ATOM 5377 C C . LEU A 1 714 ? -45.779 14.258 41.114 1.00 79.56 714 LEU A C 1
ATOM 5379 O O . LEU A 1 714 ? -47.003 14.370 41.155 1.00 79.56 714 LEU A O 1
ATOM 5383 N N . SER A 1 715 ? -45.016 14.247 42.207 1.00 72.81 715 SER A N 1
ATOM 5384 C CA . SER A 1 715 ? -45.538 14.379 43.571 1.00 72.81 715 SER A CA 1
ATOM 5385 C C . SER A 1 715 ? -44.785 15.447 44.360 1.00 72.81 715 SER A C 1
ATOM 5387 O O . SER A 1 715 ? -43.645 15.771 44.041 1.00 72.81 715 SER A O 1
ATOM 5389 N N . ASP A 1 716 ? -45.434 15.966 45.403 1.00 84.94 716 ASP A N 1
ATOM 5390 C CA . ASP A 1 716 ? -44.808 16.792 46.441 1.00 84.94 716 ASP A CA 1
ATOM 5391 C C . ASP A 1 716 ? -44.140 18.084 45.909 1.00 84.94 716 ASP A C 1
ATOM 5393 O O . ASP A 1 716 ? -44.642 18.728 44.981 1.00 84.94 716 ASP A O 1
ATOM 5397 N N . ARG A 1 717 ? -43.049 18.517 46.550 1.00 86.12 717 ARG A N 1
ATOM 5398 C CA . ARG A 1 717 ? -42.251 19.701 46.201 1.00 86.12 717 ARG A CA 1
ATOM 5399 C C . ARG A 1 717 ? -40.781 19.410 46.474 1.00 86.12 717 ARG A C 1
ATOM 5401 O O . ARG A 1 717 ? -40.447 18.846 47.513 1.00 86.12 717 ARG A O 1
ATOM 5408 N N . ILE A 1 718 ? -39.912 19.894 45.592 1.00 89.81 718 ILE A N 1
ATOM 5409 C CA . ILE A 1 718 ? -38.459 19.922 45.800 1.00 89.81 718 ILE A CA 1
ATOM 5410 C C . ILE A 1 718 ? -37.902 21.335 45.631 1.00 89.81 718 ILE A C 1
ATOM 5412 O O . ILE A 1 718 ? -38.419 22.138 44.847 1.00 89.81 718 ILE A O 1
ATOM 5416 N N . VAL A 1 719 ? -36.813 21.617 46.348 1.00 90.12 719 VAL A N 1
ATOM 5417 C CA . VAL A 1 719 ? -35.957 22.783 46.111 1.00 90.12 719 VAL A CA 1
ATOM 5418 C C . VAL A 1 719 ? -34.627 22.295 45.563 1.00 90.12 719 VAL A C 1
ATOM 5420 O O . VAL A 1 719 ? -33.886 21.588 46.246 1.00 90.12 719 VAL A O 1
ATOM 5423 N N . ALA A 1 720 ? -34.322 22.669 44.323 1.00 90.69 720 ALA A N 1
ATOM 5424 C CA . ALA A 1 720 ? -33.089 22.284 43.647 1.00 90.69 720 ALA A CA 1
ATOM 5425 C C . ALA A 1 720 ? -32.113 23.465 43.566 1.00 90.69 720 ALA A C 1
ATOM 5427 O O . ALA A 1 720 ? -32.503 24.591 43.253 1.00 90.69 720 ALA A O 1
ATOM 5428 N N . ARG A 1 721 ? -30.827 23.202 43.813 1.00 91.50 721 ARG A N 1
ATOM 5429 C CA . ARG A 1 721 ? -29.722 24.123 43.525 1.00 91.50 721 ARG A CA 1
ATOM 5430 C C . ARG A 1 721 ? -29.146 23.787 42.157 1.00 91.50 721 ARG A C 1
ATOM 5432 O O . ARG A 1 721 ? -28.654 22.680 41.964 1.00 91.50 721 ARG A O 1
ATOM 5439 N N . ILE A 1 722 ? -29.156 24.745 41.237 1.00 91.38 722 ILE A N 1
ATOM 5440 C CA . ILE A 1 722 ? -28.620 24.587 39.882 1.00 91.38 722 ILE A CA 1
ATOM 5441 C C . ILE A 1 722 ? -27.099 24.366 39.934 1.00 91.38 722 ILE A C 1
ATOM 5443 O O . ILE A 1 722 ? -26.367 25.170 40.514 1.00 91.38 722 ILE A O 1
ATOM 5447 N N . THR A 1 723 ? -26.605 23.283 39.325 1.00 85.00 723 THR A N 1
ATOM 5448 C CA . THR A 1 723 ? -25.181 22.881 39.383 1.00 85.00 723 THR A CA 1
ATOM 5449 C C . THR A 1 723 ? -24.363 23.268 38.148 1.00 85.00 723 THR A C 1
ATOM 5451 O O . THR A 1 723 ? -23.137 23.135 38.162 1.00 85.00 723 THR A O 1
ATOM 5454 N N . VAL A 1 724 ? -25.011 23.754 37.089 1.00 81.50 724 VAL A N 1
ATOM 5455 C CA . VAL A 1 724 ? -24.436 24.028 35.757 1.00 81.50 724 VAL A CA 1
ATOM 5456 C C . VAL A 1 724 ? -24.787 25.440 35.285 1.00 81.50 724 VAL A C 1
ATOM 5458 O O . VAL A 1 724 ? -25.818 25.978 35.684 1.00 81.50 724 VAL A O 1
ATOM 5461 N N . ASP A 1 725 ? -23.962 26.042 34.429 1.00 82.75 725 ASP A N 1
ATOM 5462 C CA . ASP A 1 725 ? -24.273 27.338 33.810 1.00 82.75 725 ASP A CA 1
ATOM 5463 C C . ASP A 1 725 ? -24.966 27.185 32.431 1.00 82.75 725 ASP A C 1
ATOM 5465 O O . ASP A 1 725 ? -24.980 26.094 31.847 1.00 82.75 725 ASP A O 1
ATOM 5469 N N . PRO A 1 726 ? -25.592 28.248 31.878 1.00 76.00 726 PRO A N 1
ATOM 5470 C CA . PRO A 1 726 ? -26.268 28.189 30.579 1.00 76.00 726 PRO A CA 1
ATOM 5471 C C . PRO A 1 726 ? -25.348 27.724 29.442 1.00 76.00 726 PRO A C 1
ATOM 5473 O O . PRO A 1 726 ? -24.373 28.396 29.117 1.00 76.00 726 PRO A O 1
ATOM 5476 N N . GLY A 1 727 ? -25.702 26.613 28.787 1.00 71.75 727 GLY A N 1
ATOM 5477 C CA . GLY A 1 727 ? -24.866 25.966 27.768 1.00 71.75 727 GLY A CA 1
ATOM 5478 C C . GLY A 1 727 ? -24.153 24.702 28.261 1.00 71.75 727 GLY A C 1
ATOM 5479 O O . GLY A 1 727 ? -23.687 23.920 27.439 1.00 71.75 727 GLY A O 1
ATOM 5480 N N . GLU A 1 728 ? -24.120 24.456 29.574 1.00 74.38 728 GLU A N 1
ATOM 5481 C CA . GLU A 1 728 ? -23.504 23.266 30.185 1.00 74.38 728 GLU A CA 1
ATOM 5482 C C . GLU A 1 728 ? -24.536 22.242 30.692 1.00 74.38 728 GLU A C 1
ATOM 5484 O O . GLU A 1 728 ? -24.165 21.187 31.217 1.00 74.38 728 GLU A O 1
ATOM 5489 N N . SER A 1 729 ? -25.836 22.512 30.530 1.00 74.94 729 SER A N 1
ATOM 5490 C CA . SER A 1 729 ? -26.884 21.566 30.934 1.00 74.94 729 SER A CA 1
ATOM 5491 C C . SER A 1 729 ? -26.829 20.255 30.145 1.00 74.94 729 SER A C 1
ATOM 5493 O O . SER A 1 729 ? -26.247 20.178 29.063 1.00 74.94 729 SER A O 1
ATOM 5495 N N . PHE A 1 730 ? -27.447 19.204 30.669 1.00 72.31 730 PHE A N 1
ATOM 5496 C CA . PHE A 1 730 ? -27.548 17.902 30.028 1.00 72.31 730 PHE A CA 1
ATOM 5497 C C . PHE A 1 730 ? -28.247 18.018 28.669 1.00 72.31 730 PHE A C 1
ATOM 5499 O O . PHE A 1 730 ? -27.746 17.503 27.671 1.00 72.31 730 PHE A O 1
ATOM 5506 N N . LEU A 1 731 ? -29.333 18.797 28.601 1.00 73.44 731 LEU A N 1
ATOM 5507 C CA . LEU A 1 731 ? -30.011 19.123 27.345 1.00 73.44 731 LEU A CA 1
ATOM 5508 C C . LEU A 1 731 ? -29.119 19.933 26.391 1.00 73.44 731 LEU A C 1
ATOM 5510 O O . LEU A 1 731 ? -29.117 19.652 25.196 1.00 73.44 731 LEU A O 1
ATOM 5514 N N . ASP A 1 732 ? -28.324 20.890 26.884 1.00 73.69 732 ASP A N 1
ATOM 5515 C CA . ASP A 1 732 ? -27.363 21.620 26.039 1.00 73.69 732 ASP A CA 1
ATOM 5516 C C . ASP A 1 732 ? -26.257 20.698 25.499 1.00 73.69 732 ASP A C 1
ATOM 5518 O O . ASP A 1 732 ? -25.908 20.783 24.321 1.00 73.69 732 ASP A O 1
ATOM 5522 N N . ARG A 1 733 ? -25.754 19.763 26.317 1.00 70.44 733 ARG A N 1
ATOM 5523 C CA . ARG A 1 733 ? -24.779 18.738 25.909 1.00 70.44 733 ARG A CA 1
ATOM 5524 C C . ARG A 1 733 ? -25.377 17.773 24.875 1.00 70.44 733 ARG A C 1
ATOM 5526 O O . ARG A 1 733 ? -24.716 17.480 23.878 1.00 70.44 733 ARG A O 1
ATOM 5533 N N . MET A 1 734 ? -26.637 17.348 25.035 1.00 67.81 734 MET A N 1
ATOM 5534 C CA . MET A 1 734 ? -27.371 16.589 24.009 1.00 67.81 734 MET A CA 1
ATOM 5535 C C . MET A 1 734 ? -27.500 17.387 22.703 1.00 67.81 734 MET A C 1
ATOM 5537 O O . MET A 1 734 ? -27.161 16.873 21.639 1.00 67.81 734 MET A O 1
ATOM 5541 N N . ILE A 1 735 ? -27.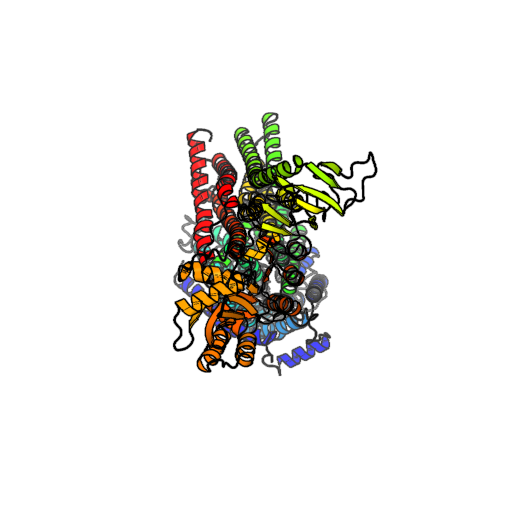946 18.647 22.771 1.00 72.44 735 ILE A N 1
ATOM 5542 C CA . ILE A 1 735 ? -28.109 19.521 21.600 1.00 72.44 735 ILE A CA 1
ATOM 5543 C C . ILE A 1 735 ? -26.763 19.722 20.889 1.00 72.44 735 ILE A C 1
ATOM 5545 O O . ILE A 1 735 ? -26.685 19.497 19.686 1.00 72.44 735 ILE A O 1
ATOM 5549 N N . GLY A 1 736 ? -25.684 20.046 21.606 1.00 67.69 736 GLY A N 1
ATOM 5550 C CA . GLY A 1 736 ? -24.357 20.277 21.021 1.00 67.69 736 GLY A CA 1
ATOM 5551 C C . GLY A 1 736 ? -23.745 19.046 20.338 1.00 67.69 736 GLY A C 1
ATOM 5552 O O . GLY A 1 736 ? -23.125 19.173 19.279 1.00 67.69 736 GLY A O 1
ATOM 5553 N N . LEU A 1 737 ? -23.960 17.844 20.888 1.00 63.62 737 LEU A N 1
ATOM 5554 C CA . LEU A 1 737 ? -23.540 16.586 20.252 1.00 63.62 737 LEU A CA 1
ATOM 5555 C C . LEU A 1 737 ? -24.333 16.284 18.971 1.00 63.62 737 LEU A C 1
ATOM 5557 O O . LEU A 1 737 ? -23.784 15.713 18.026 1.00 63.62 737 LEU A O 1
ATOM 5561 N N . VAL A 1 738 ? -25.605 16.684 18.922 1.00 64.62 738 VAL A N 1
ATOM 5562 C CA . VAL A 1 738 ? -26.520 16.418 17.802 1.00 64.62 738 VAL A CA 1
ATOM 5563 C C . VAL A 1 738 ? -26.452 17.496 16.708 1.00 64.62 738 VAL A C 1
ATOM 5565 O O . VAL A 1 738 ? -26.589 17.175 15.528 1.00 64.62 738 VAL A O 1
ATOM 5568 N N . GLU A 1 739 ? -26.160 18.752 17.058 1.00 64.75 739 GLU A N 1
ATOM 5569 C CA . GLU A 1 739 ? -25.869 19.839 16.107 1.00 64.75 739 GLU A CA 1
ATOM 5570 C C . GLU A 1 739 ? -24.474 19.702 15.457 1.00 64.75 739 GLU A C 1
ATOM 5572 O O . GLU A 1 739 ? -24.181 20.381 14.474 1.00 64.75 739 GLU A O 1
ATOM 5577 N N . GLY A 1 740 ? -23.627 18.789 15.951 1.00 53.56 740 GLY A N 1
ATOM 5578 C CA . GLY A 1 740 ? -22.433 18.283 15.257 1.00 53.56 740 GLY A CA 1
ATOM 5579 C C . GLY A 1 740 ? -21.189 19.181 15.285 1.00 53.56 740 GLY A C 1
ATOM 5580 O O . GLY A 1 740 ? -20.123 18.751 14.837 1.00 53.56 740 GLY A O 1
ATOM 5581 N N . ALA A 1 741 ? -21.286 20.384 15.860 1.00 38.88 741 ALA A N 1
ATOM 5582 C CA . ALA A 1 741 ? -20.288 21.459 15.782 1.00 38.88 741 ALA A CA 1
ATOM 5583 C C . ALA A 1 741 ? -18.873 21.127 16.318 1.00 38.88 741 ALA A C 1
ATOM 5585 O O . ALA A 1 741 ? -17.935 21.879 16.065 1.00 38.88 741 ALA A O 1
ATOM 5586 N N . ALA A 1 742 ? -18.695 20.006 17.028 1.00 47.31 742 ALA A N 1
ATOM 5587 C CA . ALA A 1 742 ? -17.418 19.569 17.608 1.00 47.31 742 ALA A CA 1
ATOM 5588 C C . ALA A 1 742 ? -16.898 18.207 17.079 1.00 47.31 742 ALA A C 1
ATOM 5590 O O . ALA A 1 742 ? -15.962 17.636 17.647 1.00 47.31 742 ALA A O 1
ATOM 5591 N N . ARG A 1 743 ? -17.483 17.636 16.010 1.00 63.53 743 ARG A N 1
ATOM 5592 C CA . ARG A 1 743 ? -17.173 16.258 15.573 1.00 63.53 743 ARG A CA 1
ATOM 5593 C C . ARG A 1 743 ? -15.801 16.114 14.890 1.00 63.53 743 ARG A C 1
ATOM 5595 O O . ARG A 1 743 ? -15.690 16.152 13.664 1.00 63.53 743 ARG A O 1
ATOM 5602 N N . GLN A 1 744 ? -14.758 15.819 15.666 1.00 64.25 744 GLN A N 1
ATOM 5603 C CA . GLN A 1 744 ? -13.456 15.414 15.116 1.00 64.25 744 GLN A CA 1
ATOM 5604 C C . GLN A 1 744 ? -13.565 14.144 14.246 1.00 64.25 744 GLN A C 1
ATOM 5606 O O . GLN A 1 744 ? -14.314 13.214 14.564 1.00 64.25 744 GLN A O 1
ATOM 5611 N N . LYS A 1 745 ? -12.790 14.084 13.150 1.00 71.12 745 LYS A N 1
ATOM 5612 C CA . LYS A 1 745 ? -12.672 12.872 12.321 1.00 71.12 745 LYS A CA 1
ATOM 5613 C C . LYS A 1 745 ? -12.009 11.749 13.124 1.00 71.12 745 LYS A C 1
ATOM 5615 O O . LYS A 1 745 ? -11.081 11.973 13.897 1.00 71.12 745 LYS A O 1
ATOM 5620 N N . THR A 1 746 ? -12.501 10.534 12.940 1.00 79.44 746 THR A N 1
ATOM 5621 C CA . THR A 1 746 ? -12.090 9.347 13.705 1.00 79.44 746 THR A CA 1
ATOM 5622 C C . THR A 1 746 ? -10.817 8.705 13.131 1.00 79.44 746 THR A C 1
ATOM 5624 O O . THR A 1 746 ? -10.545 8.899 11.947 1.00 79.44 746 THR A O 1
ATOM 5627 N N . PRO A 1 747 ? -9.999 7.962 13.908 1.00 78.50 747 PRO A N 1
ATOM 5628 C CA . PRO A 1 747 ? -8.729 7.403 13.421 1.00 78.50 747 PRO A CA 1
ATOM 5629 C C . PRO A 1 747 ? -8.854 6.572 12.134 1.00 78.50 747 PRO A C 1
ATOM 5631 O O . PRO A 1 747 ? -8.047 6.728 11.215 1.00 78.50 747 PRO A O 1
ATOM 5634 N N . ASN A 1 748 ? -9.891 5.738 12.039 1.00 80.75 748 ASN A N 1
ATOM 5635 C CA . ASN A 1 748 ? -10.211 4.938 10.860 1.00 80.75 748 ASN A CA 1
ATOM 5636 C C . ASN A 1 748 ? -10.663 5.808 9.677 1.00 80.75 748 ASN A C 1
ATOM 5638 O O . ASN A 1 748 ? -10.246 5.576 8.546 1.00 80.75 748 ASN A O 1
ATOM 5642 N N . GLU A 1 749 ? -11.469 6.842 9.936 1.00 80.94 749 GLU A N 1
ATOM 5643 C CA . GLU A 1 749 ? -11.910 7.802 8.919 1.00 80.94 749 GLU A CA 1
ATOM 5644 C C . GLU A 1 749 ? -10.751 8.627 8.375 1.00 80.94 749 GLU A C 1
ATOM 5646 O O . GLU A 1 749 ? -10.671 8.826 7.171 1.00 80.94 749 GLU A O 1
ATOM 5651 N N . ILE A 1 750 ? -9.825 9.057 9.234 1.00 78.06 750 ILE A N 1
ATOM 5652 C CA . ILE A 1 750 ? -8.596 9.747 8.841 1.00 78.06 750 ILE A CA 1
ATOM 5653 C C . ILE A 1 750 ? -7.739 8.813 7.981 1.00 78.06 750 ILE A C 1
ATOM 5655 O O . ILE A 1 750 ? -7.290 9.224 6.916 1.00 78.06 750 ILE A O 1
ATOM 5659 N N . ALA A 1 751 ? -7.541 7.558 8.392 1.00 75.75 751 ALA A N 1
ATOM 5660 C CA . ALA A 1 751 ? -6.754 6.586 7.632 1.00 75.75 751 ALA A CA 1
ATOM 5661 C C . ALA A 1 751 ? -7.390 6.234 6.272 1.00 75.75 751 ALA A C 1
ATOM 5663 O O . ALA A 1 751 ? -6.690 6.196 5.260 1.00 75.75 751 ALA A O 1
ATOM 5664 N N . LEU A 1 752 ? -8.716 6.063 6.211 1.00 81.81 752 LEU A N 1
ATOM 5665 C CA . LEU A 1 752 ? -9.433 5.879 4.948 1.00 81.81 752 LEU A CA 1
ATOM 5666 C C . LEU A 1 752 ? -9.406 7.157 4.101 1.00 81.81 752 LEU A C 1
ATOM 5668 O O . LEU A 1 752 ? -9.206 7.072 2.902 1.00 81.81 752 LEU A O 1
ATOM 5672 N N . HIS A 1 753 ? -9.521 8.344 4.692 1.00 76.75 753 HIS A N 1
ATOM 5673 C CA . HIS A 1 753 ? -9.384 9.619 3.984 1.00 76.75 753 HIS A CA 1
ATOM 5674 C C . HIS A 1 753 ? -7.955 9.845 3.468 1.00 76.75 753 HIS A C 1
ATOM 5676 O O . HIS A 1 753 ? -7.783 10.500 2.449 1.00 76.75 753 HIS A O 1
ATOM 5682 N N . ILE A 1 754 ? -6.924 9.291 4.112 1.00 74.19 754 ILE A N 1
ATOM 5683 C CA . ILE A 1 754 ? -5.554 9.257 3.576 1.00 74.19 754 ILE A CA 1
ATOM 5684 C C . ILE A 1 754 ? -5.479 8.309 2.377 1.00 74.19 754 ILE A C 1
ATOM 5686 O O . ILE A 1 754 ? -4.916 8.694 1.361 1.00 74.19 754 ILE A O 1
ATOM 5690 N N . LEU A 1 755 ? -6.094 7.122 2.441 1.00 78.69 755 LEU A N 1
ATOM 5691 C CA . LEU A 1 755 ? -6.206 6.233 1.278 1.00 78.69 755 LEU A CA 1
ATOM 5692 C C . LEU A 1 755 ? -7.031 6.877 0.150 1.00 78.69 755 LEU A C 1
ATOM 5694 O O . LEU A 1 755 ? -6.652 6.765 -1.002 1.00 78.69 755 LEU A O 1
ATOM 5698 N N . LEU A 1 756 ? -8.105 7.608 0.447 1.00 80.62 756 LEU A N 1
ATOM 5699 C CA . LEU A 1 756 ? -8.935 8.301 -0.547 1.00 80.62 756 LEU A CA 1
ATOM 5700 C C . LEU A 1 756 ? -8.346 9.632 -1.018 1.00 80.62 756 LEU A C 1
ATOM 5702 O O . LEU A 1 756 ? -8.761 10.114 -2.058 1.00 80.62 756 LEU A O 1
ATOM 5706 N N . VAL A 1 757 ? -7.369 10.213 -0.321 1.00 74.00 757 VAL A N 1
ATOM 5707 C CA . VAL A 1 757 ? -6.490 11.289 -0.828 1.00 74.00 757 VAL A CA 1
ATOM 5708 C C . VAL A 1 757 ? -5.188 10.698 -1.399 1.00 74.00 757 VAL A C 1
ATOM 5710 O O . VAL A 1 757 ? -4.374 11.423 -1.948 1.00 74.00 757 VAL A O 1
ATOM 5713 N N . GLY A 1 758 ? -5.014 9.374 -1.354 1.00 69.69 758 GLY A N 1
ATOM 5714 C CA . GLY A 1 758 ? -3.911 8.624 -1.955 1.00 69.69 758 GLY A CA 1
ATOM 5715 C C . GLY A 1 758 ? -4.296 7.987 -3.292 1.00 69.69 758 GLY A C 1
ATOM 5716 O O . GLY A 1 758 ? -3.623 8.252 -4.262 1.00 69.69 758 GLY A O 1
ATOM 5717 N N . LEU A 1 759 ? -5.412 7.251 -3.369 1.00 74.50 759 LEU A N 1
ATOM 5718 C CA . LEU A 1 759 ? -6.172 6.945 -4.598 1.00 74.50 759 LEU A CA 1
ATOM 5719 C C . LEU A 1 759 ? -6.745 8.228 -5.212 1.00 74.50 759 LEU A C 1
ATOM 5721 O O . LEU A 1 759 ? -6.739 8.421 -6.416 1.00 74.50 759 LEU A O 1
ATOM 5725 N N . THR A 1 760 ? -7.142 9.141 -4.323 1.00 76.00 760 THR A N 1
ATOM 5726 C CA . THR A 1 760 ? -7.160 10.591 -4.531 1.00 76.00 760 THR A CA 1
ATOM 5727 C C . THR A 1 760 ? -5.931 11.032 -5.313 1.00 76.00 760 THR A C 1
ATOM 5729 O O . THR A 1 760 ? -6.026 11.222 -6.499 1.00 76.00 760 THR A O 1
ATOM 5732 N N . ILE A 1 761 ? -4.770 11.099 -4.646 1.00 70.62 761 ILE A N 1
ATOM 5733 C CA . ILE A 1 761 ? -3.353 11.182 -5.082 1.00 70.62 761 ILE A CA 1
ATOM 5734 C C . ILE A 1 761 ? -2.970 10.397 -6.366 1.00 70.62 761 ILE A C 1
ATOM 5736 O O . ILE A 1 761 ? -1.807 10.340 -6.728 1.00 70.62 761 ILE A O 1
ATOM 5740 N N . VAL A 1 762 ? -3.956 9.762 -7.016 1.00 71.06 762 VAL A N 1
ATOM 5741 C CA . VAL A 1 762 ? -3.955 8.756 -8.069 1.00 71.06 762 VAL A CA 1
ATOM 5742 C C . VAL A 1 762 ? -5.181 8.829 -9.061 1.00 71.06 762 VAL A C 1
ATOM 5744 O O . VAL A 1 762 ? -5.344 7.855 -9.766 1.00 71.06 762 VAL A O 1
ATOM 5747 N N . PHE A 1 763 ? -5.947 9.945 -9.293 1.00 76.56 763 PHE A N 1
ATOM 5748 C CA . PHE A 1 763 ? -6.844 10.163 -10.505 1.00 76.56 763 PHE A CA 1
ATOM 5749 C C . PHE A 1 763 ? -6.765 11.406 -11.518 1.00 76.56 763 PHE A C 1
ATOM 5751 O O . PHE A 1 763 ? -7.200 11.239 -12.655 1.00 76.56 763 PHE A O 1
ATOM 5758 N N . LEU A 1 764 ? -6.156 12.582 -11.228 1.00 77.56 764 LEU A N 1
ATOM 5759 C CA . LEU A 1 764 ? -5.832 13.847 -11.975 1.00 77.56 764 LEU A CA 1
ATOM 5760 C C . LEU A 1 764 ? -4.534 13.963 -12.853 1.00 77.56 764 LEU A C 1
ATOM 5762 O O . LEU A 1 764 ? -4.691 14.153 -14.052 1.00 77.56 764 LEU A O 1
ATOM 5766 N N . PHE A 1 765 ? -3.283 13.934 -12.331 1.00 68.25 765 PHE A N 1
ATOM 5767 C CA . PHE A 1 765 ? -2.035 13.942 -13.136 1.00 68.25 765 PHE A CA 1
ATOM 5768 C C . PHE A 1 765 ? -2.074 13.007 -14.340 1.00 68.25 765 PHE A C 1
ATOM 5770 O O . PHE A 1 765 ? -1.866 13.542 -15.409 1.00 68.25 765 PHE A O 1
ATOM 5777 N N . ALA A 1 766 ? -2.335 11.695 -14.266 1.00 75.38 766 ALA A N 1
ATOM 5778 C CA . ALA A 1 766 ? -2.349 10.908 -15.509 1.00 75.38 766 ALA A CA 1
ATOM 5779 C C . ALA A 1 766 ? -3.576 11.168 -16.397 1.00 75.38 766 ALA A C 1
ATOM 5781 O O . ALA A 1 766 ? -3.469 11.004 -17.605 1.00 75.38 766 ALA A O 1
ATOM 5782 N N . CYS A 1 767 ? -4.683 11.723 -15.887 1.00 80.62 767 CYS A N 1
ATOM 5783 C CA . CYS A 1 767 ? -5.681 12.331 -16.780 1.00 80.62 767 CYS A CA 1
ATOM 5784 C C . CYS A 1 767 ? -5.093 13.562 -17.504 1.00 80.62 767 CYS A C 1
ATOM 5786 O O . CYS A 1 767 ? -5.347 13.768 -18.688 1.00 80.62 767 CYS A O 1
ATOM 5788 N N . VAL A 1 768 ? -4.245 14.341 -16.826 1.00 81.88 768 VAL A N 1
ATOM 5789 C CA . VAL A 1 768 ? -3.489 15.468 -17.390 1.00 81.88 768 VAL A CA 1
ATOM 5790 C C . VAL A 1 768 ? -2.325 15.011 -18.288 1.00 81.88 768 VAL A C 1
ATOM 5792 O O . VAL A 1 768 ? -2.086 15.682 -19.282 1.00 81.88 768 VAL A O 1
ATOM 5795 N N . THR A 1 769 ? -1.642 13.884 -18.036 1.00 79.19 769 THR A N 1
ATOM 5796 C CA . THR A 1 769 ? -0.555 13.353 -18.887 1.00 79.19 769 THR A CA 1
ATOM 5797 C C . THR A 1 769 ? -1.080 12.557 -20.075 1.00 79.19 769 THR A C 1
ATOM 5799 O O . THR A 1 769 ? -0.420 12.528 -21.110 1.00 79.19 769 THR A O 1
ATOM 5802 N N . LEU A 1 770 ? -2.298 12.010 -20.002 1.00 81.94 770 LEU A N 1
ATOM 5803 C CA . LEU A 1 770 ? -3.002 11.522 -21.187 1.00 81.94 770 LEU A CA 1
ATOM 5804 C C . LEU A 1 770 ? -3.182 12.635 -22.234 1.00 81.94 770 LEU A C 1
ATOM 5806 O O . LEU A 1 770 ? -3.230 12.321 -23.418 1.00 81.94 770 LEU A O 1
ATOM 5810 N N . VAL A 1 771 ? -3.209 13.922 -21.853 1.00 83.25 771 VAL A N 1
ATOM 5811 C CA . VAL A 1 771 ? -3.261 15.039 -22.817 1.00 83.25 771 VAL A CA 1
ATOM 5812 C C . VAL A 1 771 ? -2.002 15.105 -23.702 1.00 83.25 771 VAL A C 1
ATOM 5814 O O . VAL A 1 771 ? -2.164 14.976 -24.913 1.00 83.25 771 VAL A O 1
ATOM 5817 N N . PRO A 1 772 ? -0.759 15.255 -23.195 1.00 81.19 772 PRO A N 1
ATOM 5818 C CA . PRO A 1 772 ? 0.440 15.219 -24.031 1.00 81.19 772 PRO A CA 1
ATOM 5819 C C . PRO A 1 772 ? 0.704 13.851 -24.675 1.00 81.19 772 PRO A C 1
ATOM 5821 O O . PRO A 1 772 ? 1.133 13.820 -25.825 1.00 81.19 772 PRO A O 1
ATOM 5824 N N . MET A 1 773 ? 0.384 12.730 -24.013 1.00 80.25 773 MET A N 1
ATOM 5825 C CA . MET A 1 773 ? 0.460 11.390 -24.626 1.00 80.25 773 MET A CA 1
ATOM 5826 C C . MET A 1 773 ? -0.486 11.267 -25.831 1.00 80.25 773 MET A C 1
ATOM 5828 O O . MET A 1 773 ? -0.102 10.753 -26.883 1.00 80.25 773 MET A O 1
ATOM 5832 N N . GLY A 1 774 ? -1.706 11.796 -25.702 1.00 78.00 774 GLY A N 1
ATOM 5833 C CA . GLY A 1 774 ? -2.683 11.915 -26.777 1.00 78.00 774 GLY A CA 1
ATOM 5834 C C . GLY A 1 774 ? -2.195 12.836 -27.892 1.00 78.00 774 GLY A C 1
ATOM 5835 O O . GLY A 1 774 ? -2.182 12.421 -29.044 1.00 78.00 774 GLY A O 1
ATOM 5836 N N . LEU A 1 775 ? -1.722 14.044 -27.567 1.00 82.81 775 LEU A N 1
ATOM 5837 C CA . LEU A 1 775 ? -1.223 15.011 -28.553 1.00 82.81 775 LEU A CA 1
ATOM 5838 C C . LEU A 1 775 ? -0.046 14.460 -29.370 1.00 82.81 775 LEU A C 1
ATOM 5840 O O . LEU A 1 775 ? -0.051 14.604 -30.591 1.00 82.81 775 LEU A O 1
ATOM 5844 N N . TYR A 1 776 ? 0.911 13.786 -28.723 1.00 80.94 776 TYR A N 1
ATOM 5845 C CA . TYR A 1 776 ? 1.995 13.060 -29.394 1.00 80.94 776 TYR A CA 1
ATOM 5846 C C . TYR A 1 776 ? 1.450 11.952 -30.317 1.00 80.94 776 TYR A C 1
ATOM 5848 O O . TYR A 1 776 ? 1.905 11.791 -31.445 1.00 80.94 776 TYR A O 1
ATOM 5856 N N . SER A 1 777 ? 0.402 11.253 -29.874 1.00 78.44 777 SER A N 1
ATOM 5857 C CA . SER A 1 777 ? -0.326 10.232 -30.642 1.00 78.44 777 SER A CA 1
ATOM 5858 C C . SER A 1 777 ? -1.256 10.792 -31.739 1.00 78.44 777 SER A C 1
ATOM 5860 O O . SER A 1 777 ? -2.005 10.032 -32.347 1.00 78.44 777 SER A O 1
ATOM 5862 N N . GLY A 1 778 ? -1.276 12.110 -31.979 1.00 77.06 778 GLY A N 1
ATOM 5863 C CA . GLY A 1 778 ? -2.187 12.771 -32.928 1.00 77.06 778 GLY A CA 1
ATOM 5864 C C . GLY A 1 778 ? -3.627 12.979 -32.422 1.00 77.06 778 GLY A C 1
ATOM 5865 O O . GLY A 1 778 ? -4.468 13.521 -33.140 1.00 77.06 778 GLY A O 1
ATOM 5866 N N . ILE A 1 779 ? -3.920 12.598 -31.178 1.00 78.50 779 ILE A N 1
ATOM 5867 C CA . ILE A 1 779 ? -5.250 12.606 -30.560 1.00 78.50 779 ILE A CA 1
ATOM 5868 C C . ILE A 1 779 ? -5.443 13.872 -29.721 1.00 78.50 779 ILE A C 1
ATOM 5870 O O . ILE A 1 779 ? -4.841 14.056 -28.663 1.00 78.50 779 ILE A O 1
ATOM 5874 N N . ARG A 1 780 ? -6.364 14.742 -30.144 1.00 79.56 780 ARG A N 1
ATOM 5875 C CA . ARG A 1 780 ? -6.774 15.914 -29.355 1.00 79.56 780 ARG A CA 1
ATOM 5876 C C . ARG A 1 780 ? -7.850 15.529 -28.338 1.00 79.56 780 ARG A C 1
ATOM 5878 O O . ARG A 1 780 ? -9.040 15.679 -28.601 1.00 79.56 780 ARG A O 1
ATOM 5885 N N . LEU A 1 781 ? -7.429 15.048 -27.168 1.00 81.31 781 LEU A N 1
ATOM 5886 C CA . LEU A 1 781 ? -8.342 14.786 -26.051 1.00 81.31 781 LEU A CA 1
ATOM 5887 C C . LEU A 1 781 ? -8.990 16.097 -25.573 1.00 81.31 781 LEU A C 1
ATOM 5889 O O . LEU A 1 781 ? -8.335 16.960 -24.990 1.00 81.31 781 LEU A O 1
ATOM 5893 N N . GLY A 1 782 ? -10.292 16.251 -25.820 1.00 82.44 782 GLY A N 1
ATOM 5894 C CA . GLY A 1 782 ? -11.050 17.417 -25.370 1.00 82.44 782 GLY A CA 1
ATOM 5895 C C . GLY A 1 782 ? -11.137 17.474 -23.842 1.00 82.44 782 GLY A C 1
ATOM 5896 O O . GLY A 1 782 ? -11.472 16.476 -23.204 1.00 82.44 782 GLY A O 1
ATOM 5897 N N . ALA A 1 783 ? -10.893 18.649 -23.252 1.00 85.62 783 ALA A N 1
ATOM 5898 C CA . ALA A 1 783 ? -10.846 18.830 -21.796 1.00 85.62 783 ALA A CA 1
ATOM 5899 C C . ALA A 1 783 ? -12.104 18.307 -21.069 1.00 85.62 783 ALA A C 1
ATOM 5901 O O . ALA A 1 783 ? -11.983 17.690 -20.016 1.00 85.62 783 ALA A O 1
ATOM 5902 N N . THR A 1 784 ? -13.294 18.451 -21.664 1.00 89.25 784 THR A N 1
ATOM 5903 C CA . THR A 1 784 ? -14.550 17.850 -21.178 1.00 89.25 784 THR A CA 1
ATOM 5904 C C . THR A 1 784 ? -14.444 16.340 -20.953 1.00 89.25 784 THR A C 1
ATOM 5906 O O . THR A 1 784 ? -14.884 15.835 -19.925 1.00 89.25 784 THR A O 1
ATOM 5909 N N . ALA A 1 785 ? -13.855 15.611 -21.904 1.00 87.75 785 ALA A N 1
ATOM 5910 C CA . ALA A 1 785 ? -13.733 14.158 -21.856 1.00 87.75 785 ALA A CA 1
ATOM 5911 C C . ALA A 1 785 ? -12.662 13.709 -20.846 1.00 87.75 785 ALA A C 1
ATOM 5913 O O . ALA A 1 785 ? -12.844 12.704 -20.163 1.00 87.75 785 ALA A O 1
ATOM 5914 N N . VAL A 1 786 ? -11.594 14.498 -20.686 1.00 88.81 786 VAL A N 1
ATOM 5915 C CA . VAL A 1 786 ? -10.567 14.291 -19.652 1.00 88.81 786 VAL A CA 1
ATOM 5916 C C . VAL A 1 786 ? -11.138 14.527 -18.249 1.00 88.81 786 VAL A C 1
ATOM 5918 O O . VAL A 1 786 ? -10.901 13.723 -17.354 1.00 88.81 786 VAL A O 1
ATOM 5921 N N . VAL A 1 787 ? -11.947 15.575 -18.054 1.00 90.06 787 VAL A N 1
ATOM 5922 C CA . VAL A 1 787 ? -12.645 15.835 -16.780 1.00 90.06 787 VAL A CA 1
ATOM 5923 C C . VAL A 1 787 ? -13.718 14.772 -16.496 1.00 90.06 787 VAL A C 1
ATOM 5925 O O . VAL A 1 787 ? -13.888 14.367 -15.348 1.00 90.06 787 VAL A O 1
ATOM 5928 N N . ALA A 1 788 ? -14.407 14.271 -17.525 1.00 90.56 788 ALA A N 1
ATOM 5929 C CA . ALA A 1 788 ? -15.352 13.165 -17.390 1.00 90.56 788 ALA A CA 1
ATOM 5930 C C . ALA A 1 788 ? -14.659 11.857 -16.964 1.00 90.56 788 ALA A C 1
ATOM 5932 O O . ALA A 1 788 ? -15.115 11.224 -16.013 1.00 90.56 788 ALA A O 1
ATOM 5933 N N . LEU A 1 789 ? -13.540 11.487 -17.608 1.00 89.19 789 LEU A N 1
ATOM 5934 C CA . LEU A 1 789 ? -12.688 10.362 -17.196 1.00 89.19 789 LEU A CA 1
ATOM 5935 C C . LEU A 1 789 ? -12.244 10.529 -15.739 1.00 89.19 789 LEU A C 1
ATOM 5937 O O . LEU A 1 789 ? -12.487 9.646 -14.922 1.00 89.19 789 LEU A O 1
ATOM 5941 N N . LEU A 1 790 ? -11.664 11.686 -15.418 1.00 87.94 790 LEU A N 1
ATOM 5942 C CA . LEU A 1 790 ? -11.201 12.057 -14.086 1.00 87.94 790 LEU A CA 1
ATOM 5943 C C . LEU A 1 790 ? -12.280 11.829 -13.022 1.00 87.94 790 LEU A C 1
ATOM 5945 O O . LEU A 1 790 ? -12.076 11.037 -12.109 1.00 87.94 790 LEU A O 1
ATOM 5949 N N . VAL A 1 791 ? -13.450 12.462 -13.146 1.00 88.69 791 VAL A N 1
ATOM 5950 C CA . VAL A 1 791 ? -14.521 12.329 -12.141 1.00 88.69 791 VAL A CA 1
ATOM 5951 C C . VAL A 1 791 ? -15.090 10.912 -12.072 1.00 88.69 791 VAL A C 1
ATOM 5953 O O . VAL A 1 791 ? -15.471 10.477 -10.985 1.00 88.69 791 VAL A O 1
ATOM 5956 N N . CYS A 1 792 ? -15.103 10.175 -13.185 1.00 88.62 792 CYS A N 1
ATOM 5957 C CA . CYS A 1 792 ? -15.474 8.765 -13.164 1.00 88.62 792 CYS A CA 1
ATOM 5958 C C . CYS A 1 792 ? -14.474 7.927 -12.364 1.00 88.62 792 CYS A C 1
ATOM 5960 O O . CYS A 1 792 ? -14.910 7.142 -11.532 1.00 88.62 792 CYS A O 1
ATOM 5962 N N . LEU A 1 793 ? -13.166 8.069 -12.588 1.00 85.25 793 LEU A N 1
ATOM 5963 C CA . LEU A 1 793 ? -12.161 7.258 -11.892 1.00 85.25 793 LEU A CA 1
ATOM 5964 C C . LEU A 1 793 ? -11.993 7.641 -10.413 1.00 85.25 793 LEU A C 1
ATOM 5966 O O . LEU A 1 793 ? -11.722 6.783 -9.580 1.00 85.25 793 LEU A O 1
ATOM 5970 N N . ILE A 1 794 ? -12.195 8.916 -10.064 1.00 85.12 794 ILE A N 1
ATOM 5971 C CA . ILE A 1 794 ? -12.175 9.374 -8.670 1.00 85.12 794 ILE A CA 1
ATOM 5972 C C . ILE A 1 794 ? -13.179 8.550 -7.825 1.00 85.12 794 ILE A C 1
ATOM 5974 O O . ILE A 1 794 ? -14.347 8.438 -8.214 1.00 85.12 794 ILE A O 1
ATOM 5978 N N . PRO A 1 795 ? -12.807 8.080 -6.609 1.00 86.44 795 PRO A N 1
ATOM 5979 C CA . PRO A 1 795 ? -13.680 7.346 -5.679 1.00 86.44 795 PRO A CA 1
ATOM 5980 C C . PRO A 1 795 ? -14.736 8.243 -4.990 1.00 86.44 795 PRO A C 1
ATOM 5982 O O . PRO A 1 795 ? -14.944 8.214 -3.773 1.00 86.44 795 PRO A O 1
ATOM 5985 N N . THR A 1 796 ? -15.433 9.045 -5.796 1.00 87.88 796 THR A N 1
ATOM 5986 C CA . THR A 1 796 ? -16.571 9.917 -5.470 1.00 87.88 796 THR A CA 1
ATOM 5987 C C . THR A 1 796 ? -17.648 9.189 -4.668 1.00 87.88 796 THR A C 1
ATOM 5989 O O . THR A 1 796 ? -18.155 9.732 -3.688 1.00 87.88 796 THR A O 1
ATOM 5992 N N . THR A 1 797 ? -17.933 7.930 -5.019 1.00 88.56 797 THR A N 1
ATOM 5993 C CA . THR A 1 797 ? -18.958 7.095 -4.379 1.00 88.56 797 THR A CA 1
ATOM 5994 C C . THR A 1 797 ? -18.735 6.910 -2.876 1.00 88.56 797 THR A C 1
ATOM 5996 O O . THR A 1 797 ? -19.682 7.033 -2.106 1.00 88.56 797 THR A O 1
ATOM 5999 N N . ILE A 1 798 ? -17.503 6.639 -2.429 1.00 88.56 798 ILE A N 1
ATOM 6000 C CA . ILE A 1 798 ? -17.182 6.558 -0.993 1.00 88.56 798 ILE A CA 1
ATOM 6001 C C . ILE A 1 798 ? -16.834 7.935 -0.414 1.00 88.56 798 ILE A C 1
ATOM 6003 O O . ILE A 1 798 ? -17.221 8.226 0.716 1.00 88.56 798 ILE A O 1
ATOM 6007 N N . GLY A 1 799 ? -16.170 8.809 -1.179 1.00 81.12 799 GLY A N 1
ATOM 6008 C CA . GLY A 1 799 ? -15.790 10.149 -0.724 1.00 81.12 799 GLY A CA 1
ATOM 6009 C C . GLY A 1 799 ? -16.981 11.007 -0.287 1.00 81.12 799 GLY A C 1
ATOM 6010 O O . GLY A 1 799 ? -16.932 11.594 0.791 1.00 81.12 799 GLY A O 1
ATOM 6011 N N . GLY A 1 800 ? -18.069 11.011 -1.064 1.00 79.06 800 GLY A N 1
ATOM 6012 C CA . GLY A 1 800 ? -19.308 11.728 -0.734 1.00 79.06 800 GLY A CA 1
ATOM 6013 C C . GLY A 1 800 ? -20.171 11.069 0.351 1.00 79.06 800 GLY A C 1
ATOM 6014 O O . GLY A 1 800 ? -21.051 11.715 0.907 1.00 79.06 800 GLY A O 1
ATOM 6015 N N . LEU A 1 801 ? -19.932 9.795 0.687 1.00 88.06 801 LEU A N 1
ATOM 6016 C CA . LEU A 1 801 ? -20.692 9.070 1.719 1.00 88.06 801 LEU A CA 1
ATOM 6017 C C . LEU A 1 801 ? -19.952 8.974 3.067 1.00 88.06 801 LEU A C 1
ATOM 6019 O O . LEU A 1 801 ? -20.572 8.644 4.079 1.00 88.06 801 LEU A O 1
ATOM 6023 N N . LEU A 1 802 ? -18.646 9.264 3.113 1.00 82.94 802 LEU A N 1
ATOM 6024 C CA . LEU A 1 802 ? -17.795 9.004 4.280 1.00 82.94 802 LEU A CA 1
ATOM 6025 C C . LEU A 1 802 ? -18.264 9.725 5.556 1.00 82.94 802 LEU A C 1
ATOM 6027 O O . LEU A 1 802 ? -18.388 9.084 6.604 1.00 82.94 802 LEU A O 1
ATOM 6031 N N . SER A 1 803 ? -18.571 11.025 5.470 1.00 76.50 803 SER A N 1
ATOM 6032 C CA . SER A 1 803 ? -19.112 11.798 6.597 1.00 76.50 803 SER A CA 1
ATOM 6033 C C . SER A 1 803 ? -20.452 11.243 7.076 1.00 76.50 803 SER A C 1
ATOM 6035 O O . SER A 1 803 ? -20.631 11.012 8.278 1.00 76.50 803 SER A O 1
ATOM 6037 N N . ALA A 1 804 ? -21.364 10.983 6.130 1.00 82.88 804 ALA A N 1
ATOM 6038 C CA . ALA A 1 804 ? -22.731 10.534 6.371 1.00 82.88 804 ALA A CA 1
ATOM 6039 C C . ALA A 1 804 ? -22.784 9.187 7.114 1.00 82.88 804 ALA A C 1
ATOM 6041 O O . ALA A 1 804 ? -23.585 9.036 8.035 1.00 82.88 804 ALA A O 1
ATOM 6042 N N . ILE A 1 805 ? -21.886 8.242 6.795 1.00 87.62 805 ILE A N 1
ATOM 6043 C CA . ILE A 1 805 ? -21.739 6.966 7.529 1.00 87.62 805 ILE A CA 1
ATOM 6044 C C . ILE A 1 805 ? -21.390 7.220 9.005 1.00 87.62 805 ILE A C 1
ATOM 6046 O O . ILE A 1 805 ? -21.930 6.560 9.894 1.00 87.62 805 ILE A O 1
ATOM 6050 N N . GLY A 1 806 ? -20.493 8.175 9.276 1.00 80.56 806 GLY A N 1
ATOM 6051 C CA . GLY A 1 806 ? -20.091 8.537 10.637 1.00 80.56 806 GLY A CA 1
ATOM 6052 C C . GLY A 1 806 ? -21.204 9.243 11.419 1.00 80.56 806 GLY A C 1
ATOM 6053 O O . GLY A 1 806 ? -21.454 8.891 12.569 1.00 80.56 806 GLY A O 1
ATOM 6054 N N . ILE A 1 807 ? -21.919 10.184 10.788 1.00 79.19 807 ILE A N 1
ATOM 6055 C CA . ILE A 1 807 ? -23.069 10.889 11.390 1.00 79.19 807 ILE A CA 1
ATOM 6056 C C . ILE A 1 807 ? -24.182 9.884 11.725 1.00 79.19 807 ILE A C 1
ATOM 6058 O O . ILE A 1 807 ? -24.606 9.790 12.876 1.00 79.19 807 ILE A O 1
ATOM 6062 N N . ALA A 1 808 ? -24.561 9.037 10.761 1.00 81.88 808 ALA A N 1
ATOM 6063 C CA . ALA A 1 808 ? -25.526 7.954 10.959 1.00 81.88 808 ALA A CA 1
ATOM 6064 C C . ALA A 1 808 ? -25.040 6.866 11.938 1.00 81.88 808 ALA A C 1
ATOM 6066 O O . ALA A 1 808 ? -25.830 6.039 12.388 1.00 81.88 808 ALA A O 1
ATOM 6067 N N . GLY A 1 809 ? -23.748 6.818 12.274 1.00 84.06 809 GLY A N 1
ATOM 6068 C CA . GLY A 1 809 ? -23.218 6.010 13.372 1.00 84.06 809 GLY A CA 1
ATOM 6069 C C . GLY A 1 809 ? -23.668 6.523 14.739 1.00 84.06 809 GLY A C 1
ATOM 6070 O O . GLY A 1 809 ? -24.212 5.755 15.526 1.00 84.06 809 GLY A O 1
ATOM 6071 N N . MET A 1 810 ? -23.491 7.822 14.989 1.00 81.62 810 MET A N 1
ATOM 6072 C CA . MET A 1 810 ? -23.843 8.464 16.264 1.00 81.62 810 MET A CA 1
ATOM 6073 C C . MET A 1 810 ? -25.368 8.531 16.456 1.00 81.62 810 MET A C 1
ATOM 6075 O O . MET A 1 810 ? -25.878 8.139 17.501 1.00 81.62 810 MET A O 1
ATOM 6079 N N . ASP A 1 811 ? -26.108 8.904 15.408 1.00 79.44 811 ASP A N 1
ATOM 6080 C CA . ASP A 1 811 ? -27.582 8.907 15.369 1.00 79.44 811 ASP A CA 1
ATOM 6081 C C . ASP A 1 811 ? -28.191 7.516 15.676 1.00 79.44 811 ASP A C 1
ATOM 6083 O O . ASP A 1 811 ? -29.201 7.408 16.372 1.00 79.44 811 ASP A O 1
ATOM 6087 N N . ARG A 1 812 ? -27.543 6.419 15.253 1.00 84.31 812 ARG A N 1
ATOM 6088 C CA . ARG A 1 812 ? -27.974 5.050 15.604 1.00 84.31 812 ARG A CA 1
ATOM 6089 C C . ARG A 1 812 ? -27.689 4.642 17.054 1.00 84.31 812 ARG A C 1
ATOM 6091 O O . ARG A 1 812 ? -28.339 3.705 17.507 1.00 84.31 812 ARG A O 1
ATOM 6098 N N . LEU A 1 813 ? -26.767 5.297 17.767 1.00 83.06 813 LEU A N 1
ATOM 6099 C CA . LEU A 1 813 ? -26.621 5.122 19.220 1.00 83.06 813 LEU A CA 1
ATOM 6100 C C . LEU A 1 813 ? -27.643 5.959 19.989 1.00 83.06 813 LEU A C 1
ATOM 6102 O O . LEU A 1 813 ? -28.280 5.444 20.903 1.00 83.06 813 LEU A O 1
ATOM 6106 N N . LEU A 1 814 ? -27.869 7.208 19.571 1.00 79.56 814 LEU A N 1
ATOM 6107 C CA . LEU A 1 814 ? -28.846 8.082 20.220 1.00 79.56 814 LEU A CA 1
ATOM 6108 C C . LEU A 1 814 ? -30.263 7.495 20.134 1.00 79.56 814 LEU A C 1
ATOM 6110 O O . LEU A 1 814 ? -30.972 7.449 21.131 1.00 79.56 814 LEU A O 1
ATOM 6114 N N . ARG A 1 815 ? -30.639 6.920 18.981 1.00 79.56 815 ARG A N 1
ATOM 6115 C CA . ARG A 1 815 ? -31.894 6.155 18.798 1.00 79.56 815 ARG A CA 1
ATOM 6116 C C . ARG A 1 815 ? -31.905 4.768 19.463 1.00 79.56 815 ARG A C 1
ATOM 6118 O O . ARG A 1 815 ? -32.828 3.986 19.246 1.00 79.56 815 ARG A O 1
ATOM 6125 N N . LYS A 1 816 ? -30.874 4.454 20.245 1.00 81.69 816 LYS A N 1
ATOM 6126 C CA . LYS A 1 816 ? -30.787 3.321 21.175 1.00 81.69 816 LYS A CA 1
ATOM 6127 C C . LYS A 1 816 ? -30.610 3.789 22.622 1.00 81.69 816 LYS A C 1
ATOM 6129 O O . LYS A 1 816 ? -30.293 2.963 23.471 1.00 81.69 816 LYS A O 1
ATOM 6134 N N . ASN A 1 817 ? -30.836 5.074 22.893 1.00 81.19 817 ASN A N 1
ATOM 6135 C CA . ASN A 1 817 ? -30.689 5.703 24.200 1.00 81.19 817 ASN A CA 1
ATOM 6136 C C . ASN A 1 817 ? -29.252 5.630 24.759 1.00 81.19 817 ASN A C 1
ATOM 6138 O O . ASN A 1 817 ? -29.046 5.583 25.965 1.00 81.19 817 ASN A O 1
ATOM 6142 N N . VAL A 1 818 ? -28.238 5.663 23.883 1.00 84.56 818 VAL A N 1
ATOM 6143 C CA . VAL A 1 818 ? -26.828 5.816 24.281 1.00 84.56 818 VAL A CA 1
ATOM 6144 C C . VAL A 1 818 ? -26.245 7.086 23.669 1.00 84.56 818 VAL A C 1
ATOM 6146 O O . VAL A 1 818 ? -26.180 7.250 22.450 1.00 84.56 818 VAL A O 1
ATOM 6149 N N . LEU A 1 819 ? -25.787 7.984 24.533 1.00 80.56 819 LEU A N 1
ATOM 6150 C CA . LEU A 1 819 ? -25.159 9.248 24.178 1.00 80.56 819 LEU A CA 1
ATOM 6151 C C . LEU A 1 819 ? -23.639 9.059 24.113 1.00 80.56 819 LEU A C 1
ATOM 6153 O O . LEU A 1 819 ? -23.009 8.722 25.109 1.00 80.56 819 LEU A O 1
ATOM 6157 N N . ALA A 1 820 ? -23.030 9.264 22.944 1.00 81.25 820 ALA A N 1
ATOM 6158 C CA . ALA A 1 820 ? -21.581 9.152 22.767 1.00 81.25 820 ALA A CA 1
ATOM 6159 C C . ALA A 1 820 ? -20.934 10.538 22.663 1.00 81.25 820 ALA A C 1
ATOM 6161 O O . ALA A 1 820 ? -21.245 11.300 21.749 1.00 81.25 820 ALA A O 1
ATOM 6162 N N . MET A 1 821 ? -19.979 10.834 23.550 1.00 75.75 821 MET A N 1
ATOM 6163 C CA . MET A 1 821 ? -19.317 12.146 23.638 1.00 75.75 821 MET A CA 1
ATOM 6164 C C . MET A 1 821 ? -18.410 12.442 22.430 1.00 75.75 821 MET A C 1
ATOM 6166 O O . MET A 1 821 ? -17.998 13.577 22.206 1.00 75.75 821 MET A O 1
ATOM 6170 N N . SER A 1 822 ? -18.073 11.422 21.633 1.00 75.38 822 SER A N 1
ATOM 6171 C CA . SER A 1 822 ? -17.410 11.591 20.339 1.00 75.38 822 SER A CA 1
ATOM 6172 C C . SER A 1 822 ? -17.624 10.385 19.423 1.00 75.38 822 SER A C 1
ATOM 6174 O O . SER A 1 822 ? -17.746 9.247 19.879 1.00 75.38 822 SER A O 1
ATOM 6176 N N . GLY A 1 823 ? -17.527 10.602 18.107 1.00 77.56 823 GLY A N 1
ATOM 6177 C CA . GLY A 1 823 ? -17.477 9.509 17.128 1.00 77.56 823 GLY A CA 1
ATOM 6178 C C . GLY A 1 823 ? -16.313 8.529 17.357 1.00 77.56 823 GLY A C 1
ATOM 6179 O O . GLY A 1 823 ? -16.408 7.369 16.963 1.00 77.56 823 GLY A O 1
ATOM 6180 N N . ARG A 1 824 ? -15.231 8.956 18.033 1.00 81.88 824 ARG A N 1
ATOM 6181 C CA . ARG A 1 824 ? -14.092 8.087 18.379 1.00 81.88 824 ARG A CA 1
ATOM 6182 C C . ARG A 1 824 ? -14.495 7.002 19.377 1.00 81.88 824 ARG A C 1
ATOM 6184 O O . ARG A 1 824 ? -14.029 5.879 19.225 1.00 81.88 824 ARG A O 1
ATOM 6191 N N . ALA A 1 825 ? -15.366 7.308 20.339 1.00 83.12 825 ALA A N 1
ATOM 6192 C CA . ALA A 1 825 ? -15.889 6.308 21.268 1.00 83.12 825 ALA A CA 1
ATOM 6193 C C . ALA A 1 825 ? -16.718 5.246 20.520 1.00 83.12 825 ALA A C 1
ATOM 6195 O O . ALA A 1 825 ? -16.512 4.050 20.713 1.00 83.12 825 ALA A O 1
ATOM 6196 N N . VAL A 1 826 ? -17.592 5.676 19.597 1.00 86.81 826 VAL A N 1
ATOM 6197 C CA . VAL A 1 826 ? -18.421 4.785 18.752 1.00 86.81 826 VAL A CA 1
ATOM 6198 C C . VAL A 1 826 ? -17.563 3.836 17.915 1.00 86.81 826 VAL A C 1
ATOM 6200 O O . VAL A 1 826 ? -17.878 2.658 17.765 1.00 86.81 826 VAL A O 1
ATOM 6203 N N . GLU A 1 827 ? -16.460 4.347 17.375 1.00 85.00 827 GLU A N 1
ATOM 6204 C CA . GLU A 1 827 ? -15.508 3.566 16.593 1.00 85.00 827 GLU A CA 1
ATOM 6205 C C . GLU A 1 827 ? -14.702 2.584 17.453 1.00 85.00 827 GLU A C 1
ATOM 6207 O O . GLU A 1 827 ? -14.622 1.403 17.116 1.00 85.00 827 GLU A O 1
ATOM 6212 N N . ALA A 1 828 ? -14.162 3.050 18.585 1.00 85.00 828 ALA A N 1
ATOM 6213 C CA . ALA A 1 828 ? -13.418 2.219 19.528 1.00 85.00 828 ALA A CA 1
ATOM 6214 C C . ALA A 1 828 ? -14.280 1.070 20.075 1.00 85.00 828 ALA A C 1
ATOM 6216 O O . ALA A 1 828 ? -13.792 -0.054 20.179 1.00 85.00 828 ALA A O 1
ATOM 6217 N N . ALA A 1 829 ? -15.575 1.309 20.318 1.00 88.19 829 ALA A N 1
ATOM 6218 C CA . ALA A 1 829 ? -16.529 0.281 20.733 1.00 88.19 829 ALA A CA 1
ATOM 6219 C C . ALA A 1 829 ? -16.659 -0.874 19.725 1.00 88.19 829 ALA A C 1
ATOM 6221 O O . ALA A 1 829 ? -16.845 -2.025 20.119 1.00 88.19 829 ALA A O 1
ATOM 6222 N N . GLY A 1 830 ? -16.510 -0.600 18.425 1.00 85.25 830 GLY A N 1
ATOM 6223 C CA . GLY A 1 830 ? -16.493 -1.644 17.399 1.00 85.25 830 GLY A CA 1
ATOM 6224 C C . GLY A 1 830 ? -15.277 -2.577 17.490 1.00 85.25 830 GLY A C 1
ATOM 6225 O O . GLY A 1 830 ? -15.364 -3.742 17.099 1.00 85.25 830 GLY A O 1
ATOM 6226 N N . ASP A 1 831 ? -14.164 -2.088 18.042 1.00 83.25 831 ASP A N 1
ATOM 6227 C CA . ASP A 1 831 ? -12.875 -2.785 18.109 1.00 83.25 831 ASP A CA 1
ATOM 6228 C C . ASP A 1 831 ? -12.470 -3.224 19.532 1.00 83.25 831 ASP A C 1
ATOM 6230 O O . ASP A 1 831 ? -11.321 -3.596 19.763 1.00 83.25 831 ASP A O 1
ATOM 6234 N N . VAL A 1 832 ? -13.407 -3.230 20.486 1.00 87.88 832 VAL A N 1
ATOM 6235 C CA . VAL A 1 832 ? -13.177 -3.730 21.854 1.00 87.88 832 VAL A CA 1
ATOM 6236 C C . VAL A 1 832 ? -12.712 -5.190 21.840 1.00 87.88 832 VAL A C 1
ATOM 6238 O O . VAL A 1 832 ? -13.227 -6.036 21.101 1.00 87.88 832 VAL A O 1
ATOM 6241 N N . ASP A 1 833 ? -11.746 -5.493 22.704 1.00 86.38 833 ASP A N 1
ATOM 6242 C CA . ASP A 1 833 ? -11.157 -6.825 22.873 1.00 86.38 833 ASP A CA 1
ATOM 6243 C C . ASP A 1 833 ? -11.472 -7.411 24.259 1.00 86.38 833 ASP A C 1
ATOM 6245 O O . ASP A 1 833 ? -11.536 -8.631 24.445 1.00 86.38 833 ASP A O 1
ATOM 6249 N N . THR A 1 834 ? -11.667 -6.558 25.267 1.00 90.06 834 THR A N 1
ATOM 6250 C CA . THR A 1 834 ? -12.071 -6.965 26.618 1.00 90.06 834 THR A CA 1
ATOM 6251 C C . THR A 1 834 ? -13.047 -5.950 27.210 1.00 90.06 834 THR A C 1
ATOM 6253 O O . THR A 1 834 ? -12.786 -4.751 27.203 1.00 90.06 834 THR A O 1
ATOM 6256 N N . LEU A 1 835 ? -14.188 -6.445 27.688 1.00 90.62 835 LEU A N 1
ATOM 6257 C CA . LEU A 1 835 ? -15.245 -5.678 28.336 1.00 90.62 835 LEU A CA 1
ATOM 6258 C C . LEU A 1 835 ? -15.217 -5.971 29.838 1.00 90.62 835 LEU A C 1
ATOM 6260 O O . LEU A 1 835 ? -15.402 -7.116 30.254 1.00 90.62 835 LEU A O 1
ATOM 6264 N N . LEU A 1 836 ? -14.992 -4.930 30.629 1.00 90.56 836 LEU A N 1
ATOM 6265 C CA . LEU A 1 836 ? -15.097 -4.944 32.080 1.00 90.56 836 LEU A CA 1
ATOM 6266 C C . LEU A 1 836 ? -16.506 -4.489 32.471 1.00 90.56 836 LEU A C 1
ATOM 6268 O O . LEU A 1 836 ? -16.979 -3.451 32.005 1.00 90.56 836 LEU A O 1
ATOM 6272 N N . LEU A 1 837 ? -17.177 -5.255 33.322 1.00 86.62 837 LEU A N 1
ATOM 6273 C CA . LEU A 1 837 ? -18.472 -4.884 33.883 1.00 86.62 837 LEU A CA 1
ATOM 6274 C C . LEU A 1 837 ? -18.363 -4.900 35.399 1.00 86.62 837 LEU A C 1
ATOM 6276 O O . LEU A 1 837 ? -17.926 -5.914 35.943 1.00 86.62 837 LEU A O 1
ATOM 6280 N N . ASP A 1 838 ? -18.794 -3.844 36.091 1.00 84.75 838 ASP A N 1
ATOM 6281 C CA . ASP A 1 838 ? -19.109 -4.022 37.510 1.00 84.75 838 ASP A CA 1
ATOM 6282 C C . ASP A 1 838 ? -20.269 -5.023 37.665 1.00 84.75 838 ASP A C 1
ATOM 6284 O O . ASP A 1 838 ? -21.021 -5.311 36.728 1.00 84.75 838 ASP A O 1
ATOM 6288 N N . LYS A 1 839 ? -20.400 -5.610 38.848 1.00 80.56 839 LYS A N 1
ATOM 6289 C CA . LYS A 1 839 ? -21.481 -6.531 39.180 1.00 80.56 839 LYS A CA 1
ATOM 6290 C C . LYS A 1 839 ? -22.751 -5.764 39.550 1.00 80.56 839 LYS A C 1
ATOM 6292 O O . LYS A 1 839 ? -23.834 -6.115 39.075 1.00 80.56 839 LYS A O 1
ATOM 6297 N N . THR A 1 840 ? -22.622 -4.750 40.404 1.00 69.81 840 THR A N 1
ATOM 6298 C CA . THR A 1 840 ? -23.754 -4.094 41.081 1.00 69.81 840 THR A CA 1
ATOM 6299 C C . THR A 1 840 ? -24.533 -3.221 40.099 1.00 69.81 840 THR A C 1
ATOM 6301 O O . THR A 1 840 ? -23.941 -2.624 39.203 1.00 69.81 840 THR A O 1
ATOM 6304 N N . GLY A 1 841 ? -25.870 -3.253 40.170 1.00 64.38 841 GLY A N 1
ATOM 6305 C CA . GLY A 1 841 ? -26.777 -2.584 39.216 1.00 64.38 841 GLY A CA 1
ATOM 6306 C C . GLY A 1 841 ? -26.706 -3.099 37.767 1.00 64.38 841 GLY A C 1
ATOM 6307 O O . GLY A 1 841 ? -27.606 -2.844 36.968 1.00 64.38 841 GLY A O 1
ATOM 6308 N N . THR A 1 842 ? -25.664 -3.860 37.434 1.00 69.25 842 THR A N 1
ATOM 6309 C CA . THR A 1 842 ? -25.219 -4.175 36.081 1.00 69.25 842 THR A CA 1
ATOM 6310 C C . THR A 1 842 ? -25.524 -5.642 35.761 1.00 69.25 842 THR A C 1
ATOM 6312 O O . THR A 1 842 ? -26.516 -5.935 35.092 1.00 69.25 842 THR A O 1
ATOM 6315 N N . ILE A 1 843 ? -24.723 -6.588 36.265 1.00 77.12 843 ILE A N 1
ATOM 6316 C CA . ILE A 1 843 ? -24.934 -8.031 36.038 1.00 77.12 843 ILE A CA 1
ATOM 6317 C C . ILE A 1 843 ? -26.131 -8.544 36.850 1.00 77.12 843 ILE A C 1
ATOM 6319 O O . ILE A 1 843 ? -26.848 -9.445 36.402 1.00 77.12 843 ILE A O 1
ATOM 6323 N N . THR A 1 844 ? -26.369 -7.959 38.024 1.00 75.94 844 THR A N 1
ATOM 6324 C CA . THR A 1 844 ? -27.471 -8.315 38.924 1.00 75.94 844 THR A CA 1
ATOM 6325 C C . THR A 1 844 ? -28.454 -7.158 39.116 1.00 75.94 844 THR A C 1
ATOM 6327 O O . THR A 1 844 ? -28.238 -6.045 38.635 1.00 75.94 844 THR A O 1
ATOM 6330 N N . LEU A 1 845 ? -29.549 -7.412 39.836 1.00 68.75 845 LEU A N 1
ATOM 6331 C CA . LEU A 1 845 ? -30.504 -6.386 40.279 1.00 68.75 845 LEU A CA 1
ATOM 6332 C C . LEU A 1 845 ? -29.961 -5.476 41.407 1.00 68.75 845 LEU A C 1
ATOM 6334 O O . LEU A 1 845 ? -30.702 -4.647 41.929 1.00 68.75 845 LEU A O 1
ATOM 6338 N N . GLY A 1 846 ? -28.692 -5.626 41.809 1.00 62.84 846 GLY A N 1
ATOM 6339 C CA . GLY A 1 846 ? -28.008 -4.804 42.816 1.00 62.84 846 GLY A CA 1
ATOM 6340 C C . GLY A 1 846 ? -28.356 -5.125 44.276 1.00 62.84 846 GLY A C 1
ATOM 6341 O O . GLY A 1 846 ? -27.470 -5.080 45.125 1.00 62.84 846 GLY A O 1
ATOM 6342 N N . ASN A 1 847 ? -29.606 -5.497 44.561 1.00 67.69 847 ASN A N 1
ATOM 6343 C CA . ASN A 1 847 ? -30.082 -5.871 45.898 1.00 67.69 847 ASN A CA 1
ATOM 6344 C C . ASN A 1 847 ? -30.098 -7.397 46.099 1.00 67.69 847 ASN A C 1
ATOM 6346 O O . ASN A 1 847 ? -30.377 -8.153 45.162 1.00 67.69 847 ASN A O 1
ATOM 6350 N N . ARG A 1 848 ? -29.874 -7.866 47.336 1.00 75.38 848 ARG A N 1
ATOM 6351 C CA . ARG A 1 848 ? -29.978 -9.295 47.678 1.00 75.38 848 ARG A CA 1
ATOM 6352 C C . ARG A 1 848 ? -31.442 -9.654 47.952 1.00 75.38 848 ARG A C 1
ATOM 6354 O O . ARG A 1 848 ? -31.991 -9.339 49.001 1.00 75.38 848 ARG A O 1
ATOM 6361 N N . MET A 1 849 ? -32.075 -10.328 46.997 1.00 81.88 849 MET A N 1
ATOM 6362 C CA . MET A 1 849 ? -33.503 -10.655 47.025 1.00 81.88 849 MET A CA 1
ATOM 6363 C C . MET A 1 849 ? -33.749 -12.035 47.642 1.00 81.88 849 MET A C 1
ATOM 6365 O O . MET A 1 849 ? -32.993 -12.979 47.398 1.00 81.88 849 MET A O 1
ATOM 6369 N N . ALA A 1 850 ? -34.838 -12.190 48.392 1.00 87.00 850 ALA A N 1
ATOM 6370 C CA . ALA A 1 850 ? -35.279 -13.486 48.897 1.00 87.00 850 ALA A CA 1
ATOM 6371 C C . ALA A 1 850 ? -35.622 -14.456 47.749 1.00 87.00 850 ALA A C 1
ATOM 6373 O O . ALA A 1 850 ? -36.501 -14.191 46.932 1.00 87.00 850 ALA A O 1
ATOM 6374 N N . SER A 1 851 ? -34.937 -15.601 47.715 1.00 86.25 851 SER A N 1
ATOM 6375 C CA . SER A 1 851 ? -35.090 -16.655 46.698 1.00 86.25 851 SER A CA 1
ATOM 6376 C C . SER A 1 851 ? -35.960 -17.814 47.198 1.00 86.25 851 SER A C 1
ATOM 6378 O O . SER A 1 851 ? -36.810 -18.363 46.487 1.00 86.25 851 SER A O 1
ATOM 6380 N N . GLU A 1 852 ? -35.747 -18.210 48.451 1.00 89.69 852 GLU A N 1
ATOM 6381 C CA . GLU A 1 852 ? -36.401 -19.354 49.078 1.00 89.69 852 GLU A CA 1
ATOM 6382 C C . GLU A 1 852 ? -36.387 -19.243 50.605 1.00 89.69 852 GLU A C 1
ATOM 6384 O O . GLU A 1 852 ? -35.587 -18.510 51.193 1.00 89.69 852 GLU A O 1
ATOM 6389 N N . ILE A 1 853 ? -37.290 -19.995 51.231 1.00 92.88 853 ILE A N 1
ATOM 6390 C CA . ILE A 1 853 ? -37.353 -20.200 52.676 1.00 92.88 853 ILE A CA 1
ATOM 6391 C C . ILE A 1 853 ? -37.146 -21.689 52.959 1.00 92.88 853 ILE A C 1
ATOM 6393 O O . ILE A 1 853 ? -37.640 -22.542 52.221 1.00 92.88 853 ILE A O 1
ATOM 6397 N N . LEU A 1 854 ? -36.383 -21.992 54.003 1.00 92.06 854 LEU A N 1
ATOM 6398 C CA . LEU A 1 854 ? -35.881 -23.324 54.325 1.00 92.06 854 LEU A CA 1
ATOM 6399 C C . LEU A 1 854 ? -36.253 -23.634 55.786 1.00 92.06 854 LEU A C 1
ATOM 6401 O O . LEU A 1 854 ? -35.619 -23.082 56.692 1.00 92.06 854 LEU A O 1
ATOM 6405 N N . PRO A 1 855 ? -37.304 -24.439 56.041 1.00 91.81 855 PRO A N 1
ATOM 6406 C CA . PRO A 1 855 ? -37.776 -24.726 57.395 1.00 91.81 855 PRO A CA 1
ATOM 6407 C C . PRO A 1 855 ? -36.749 -25.523 58.199 1.00 91.81 855 PRO A C 1
ATOM 6409 O O . PRO A 1 855 ? -36.010 -26.345 57.657 1.00 91.81 855 PRO A O 1
ATOM 6412 N N . ALA A 1 856 ? -36.732 -25.302 59.512 1.00 89.31 856 ALA A N 1
ATOM 6413 C CA . ALA A 1 856 ? -36.006 -26.166 60.432 1.00 89.31 856 ALA A CA 1
ATOM 6414 C C . ALA A 1 856 ? -36.686 -27.550 60.543 1.00 89.31 856 ALA A C 1
ATOM 6416 O O . ALA A 1 856 ? -37.888 -27.669 60.275 1.00 89.31 856 ALA A O 1
ATOM 6417 N N . PRO A 1 857 ? -35.962 -28.603 60.968 1.00 83.12 857 PRO A N 1
ATOM 6418 C CA . PRO A 1 857 ? -36.544 -29.927 61.178 1.00 83.12 857 PRO A CA 1
ATOM 6419 C C . PRO A 1 857 ? -37.791 -29.875 62.076 1.00 83.12 857 PRO A C 1
ATOM 6421 O O . PRO A 1 857 ? -37.753 -29.363 63.194 1.00 83.12 857 PRO A O 1
ATOM 6424 N N . GLY A 1 858 ? -38.919 -30.382 61.570 1.00 83.81 858 GLY A N 1
ATOM 6425 C CA . GLY A 1 858 ? -40.206 -30.357 62.278 1.00 83.81 858 GLY A CA 1
ATOM 6426 C C . GLY A 1 858 ? -40.945 -29.007 62.282 1.00 83.81 858 GLY A C 1
ATOM 6427 O O . GLY A 1 858 ? -41.901 -28.855 63.040 1.00 83.81 858 GLY A O 1
ATOM 6428 N N . VAL A 1 859 ? -40.537 -28.027 61.469 1.00 90.69 859 VAL A N 1
ATOM 6429 C CA . VAL A 1 859 ? -41.292 -26.783 61.214 1.00 90.69 859 VAL A CA 1
ATOM 6430 C C . VAL A 1 859 ? -42.022 -26.890 59.876 1.00 90.69 859 VAL A C 1
ATOM 6432 O O . VAL A 1 859 ? -41.485 -27.434 58.910 1.00 90.69 859 VAL A O 1
ATOM 6435 N N . ARG A 1 860 ? -43.253 -26.373 59.795 1.00 88.75 860 ARG A N 1
ATOM 6436 C CA . ARG A 1 860 ? -44.006 -26.333 58.531 1.00 88.75 860 ARG A CA 1
ATOM 6437 C C . ARG A 1 860 ? -43.621 -25.116 57.688 1.00 88.75 860 ARG A C 1
ATOM 6439 O O . ARG A 1 860 ? -43.275 -24.063 58.220 1.00 88.75 860 ARG A O 1
ATOM 6446 N N . VAL A 1 861 ? -43.707 -25.224 56.363 1.00 88.50 861 VAL A N 1
ATOM 6447 C CA . VAL A 1 861 ? -43.304 -24.126 55.461 1.00 88.50 861 VAL A CA 1
ATOM 6448 C C . VAL A 1 861 ? -44.193 -22.894 55.661 1.00 88.50 861 VAL A C 1
ATOM 6450 O O . VAL A 1 861 ? -43.697 -21.772 55.646 1.00 88.50 861 VAL A O 1
ATOM 6453 N N . GLU A 1 862 ? -45.482 -23.095 55.939 1.00 86.50 862 GLU A N 1
ATOM 6454 C CA . GLU A 1 862 ? -46.462 -22.037 56.210 1.00 86.50 862 GLU A CA 1
ATOM 6455 C C . GLU A 1 862 ? -46.176 -21.301 57.531 1.00 86.50 862 GLU A C 1
ATOM 6457 O O . GLU A 1 862 ? -46.442 -20.109 57.654 1.00 86.50 862 GLU A O 1
ATOM 6462 N N . GLU A 1 863 ? -45.610 -22.006 58.511 1.00 88.75 863 GLU A N 1
ATOM 6463 C CA . GLU A 1 863 ? -45.257 -21.497 59.842 1.00 88.75 863 GLU A CA 1
ATOM 6464 C C . GLU A 1 863 ? -44.012 -20.598 59.777 1.00 88.75 863 GLU A C 1
ATOM 6466 O O . GLU A 1 863 ? -44.002 -19.501 60.338 1.00 88.75 863 GLU A O 1
ATOM 6471 N N . LEU A 1 864 ? -43.001 -21.009 58.999 1.00 92.38 864 LEU A N 1
ATOM 6472 C CA . LEU A 1 864 ? -41.870 -20.149 58.645 1.00 92.38 864 LEU A CA 1
ATOM 6473 C C . LEU A 1 864 ? -42.313 -18.959 57.777 1.00 92.38 864 LEU A C 1
ATOM 6475 O O . LEU A 1 864 ? -41.849 -17.845 58.003 1.00 92.38 864 LEU A O 1
ATOM 6479 N N . ALA A 1 865 ? -43.204 -19.170 56.804 1.00 89.62 865 ALA A N 1
ATOM 6480 C CA . ALA A 1 865 ? -43.692 -18.121 55.909 1.00 89.62 865 ALA A CA 1
ATOM 6481 C C . ALA A 1 865 ? -44.460 -17.016 56.660 1.00 89.62 865 ALA A C 1
ATOM 6483 O O . ALA A 1 865 ? -44.210 -15.833 56.438 1.00 89.62 865 ALA A O 1
ATOM 6484 N N . ASP A 1 866 ? -45.346 -17.392 57.586 1.00 87.19 866 ASP A N 1
ATOM 6485 C CA . ASP A 1 866 ? -46.081 -16.471 58.460 1.00 87.19 866 ASP A CA 1
ATOM 6486 C C . ASP A 1 866 ? -45.134 -15.604 59.310 1.00 87.19 866 ASP A C 1
ATOM 6488 O O . ASP A 1 866 ? -45.216 -14.373 59.291 1.00 87.19 866 ASP A O 1
ATOM 6492 N N . ALA A 1 867 ? -44.180 -16.242 59.992 1.00 90.06 867 ALA A N 1
ATOM 6493 C CA . ALA A 1 867 ? -43.187 -15.563 60.819 1.00 90.06 867 ALA A CA 1
ATOM 6494 C C . ALA A 1 867 ? -42.256 -14.651 59.996 1.00 90.06 867 ALA A C 1
ATOM 6496 O O . ALA A 1 867 ? -42.018 -13.497 60.360 1.00 90.06 867 ALA A O 1
ATOM 6497 N N . ALA A 1 868 ? -41.766 -15.139 58.853 1.00 91.94 868 ALA A N 1
ATOM 6498 C CA . ALA A 1 868 ? -40.909 -14.381 57.948 1.00 91.94 868 ALA A CA 1
ATOM 6499 C C . ALA A 1 868 ? -41.622 -13.151 57.363 1.00 91.94 868 ALA A C 1
ATOM 6501 O O . ALA A 1 868 ? -40.978 -12.117 57.173 1.00 91.94 868 ALA A O 1
ATOM 6502 N N . GLN A 1 869 ? -42.938 -13.227 57.118 1.00 88.25 869 GLN A N 1
ATOM 6503 C CA . GLN A 1 869 ? -43.727 -12.068 56.702 1.00 88.25 869 GLN A CA 1
ATOM 6504 C C . GLN A 1 869 ? -43.872 -11.070 57.855 1.00 88.25 869 GLN A C 1
ATOM 6506 O O . GLN A 1 869 ? -43.505 -9.910 57.682 1.00 88.25 869 GLN A O 1
ATOM 6511 N N . LEU A 1 870 ? -44.337 -11.509 59.033 1.00 86.88 870 LEU A N 1
ATOM 6512 C CA . LEU A 1 870 ? -44.553 -10.640 60.200 1.00 86.88 870 LEU A CA 1
ATOM 6513 C C . LEU A 1 870 ? -43.291 -9.856 60.592 1.00 86.88 870 LEU A C 1
ATOM 6515 O O . LEU A 1 870 ? -43.353 -8.639 60.746 1.00 86.88 870 LEU A O 1
ATOM 6519 N N . ALA A 1 871 ? -42.136 -10.522 60.667 1.00 90.19 871 ALA A N 1
ATOM 6520 C CA . ALA A 1 871 ? -40.858 -9.876 60.977 1.00 90.19 871 ALA A CA 1
ATOM 6521 C C . ALA A 1 871 ? -40.260 -9.050 59.816 1.00 90.19 871 ALA A C 1
ATOM 6523 O O . ALA A 1 871 ? -39.201 -8.451 59.983 1.00 90.19 871 ALA A O 1
ATOM 6524 N N . SER A 1 872 ? -40.906 -9.008 58.645 1.00 89.56 872 SER A N 1
ATOM 6525 C CA . SER A 1 872 ? -40.487 -8.183 57.499 1.00 89.56 872 SER A CA 1
ATOM 6526 C C . SER A 1 872 ? -41.424 -7.012 57.193 1.00 89.56 872 SER A C 1
ATOM 6528 O O . SER A 1 872 ? -41.053 -6.159 56.395 1.00 89.56 872 SER A O 1
ATOM 6530 N N . LEU A 1 873 ? -42.611 -6.926 57.808 1.00 83.69 873 LEU A N 1
ATOM 6531 C CA . LEU A 1 873 ? -43.590 -5.866 57.507 1.00 83.69 873 LEU A CA 1
ATOM 6532 C C . LEU A 1 873 ? -43.111 -4.452 57.879 1.00 83.69 873 LEU A C 1
ATOM 6534 O O . LEU A 1 873 ? -43.483 -3.503 57.200 1.00 83.69 873 LEU A O 1
ATOM 6538 N N . ALA A 1 874 ? -42.275 -4.321 58.913 1.00 78.25 874 ALA A N 1
ATOM 6539 C CA . ALA A 1 874 ? -41.608 -3.069 59.295 1.00 78.25 874 ALA A CA 1
ATOM 6540 C C . ALA A 1 874 ? -40.114 -3.049 58.918 1.00 78.25 874 ALA A C 1
ATOM 6542 O O . ALA A 1 874 ? -39.345 -2.226 59.414 1.00 78.25 874 ALA A O 1
ATOM 6543 N N . ASP A 1 875 ? -39.678 -3.978 58.066 1.00 82.38 875 ASP A N 1
ATOM 6544 C CA . ASP A 1 875 ? -38.318 -4.002 57.546 1.00 82.38 875 ASP A CA 1
ATOM 6545 C C . ASP A 1 875 ? -38.290 -3.339 56.169 1.00 82.38 875 ASP A C 1
ATOM 6547 O O . ASP A 1 875 ? -38.484 -3.972 55.131 1.00 82.38 875 ASP A O 1
ATOM 6551 N N . GLU A 1 876 ? -38.075 -2.027 56.179 1.00 78.31 876 GLU A N 1
ATOM 6552 C CA . GLU A 1 876 ? -38.070 -1.212 54.969 1.00 78.31 876 GLU A CA 1
ATOM 6553 C C . GLU A 1 876 ? -36.835 -1.406 54.075 1.00 78.31 876 GLU A C 1
ATOM 6555 O O . GLU A 1 876 ? -36.778 -0.805 53.000 1.00 78.31 876 GLU A O 1
ATOM 6560 N N . THR A 1 877 ? -35.872 -2.252 54.453 1.00 76.12 877 THR A N 1
ATOM 6561 C CA . THR A 1 877 ? -34.720 -2.581 53.597 1.00 76.12 877 THR A CA 1
ATOM 6562 C C . THR A 1 877 ? -35.154 -3.275 52.293 1.00 76.12 877 THR A C 1
ATOM 6564 O O . THR A 1 877 ? -36.219 -3.903 52.248 1.00 76.12 877 THR A O 1
ATOM 6567 N N . PRO A 1 878 ? -34.349 -3.219 51.211 1.00 72.38 878 PRO A N 1
ATOM 6568 C CA . PRO A 1 878 ? -34.594 -4.015 50.005 1.00 72.38 878 PRO A CA 1
ATOM 6569 C C . PRO A 1 878 ? -34.768 -5.508 50.317 1.00 72.38 878 PRO A C 1
ATOM 6571 O O . PRO A 1 878 ? -35.681 -6.151 49.798 1.00 72.38 878 PRO A O 1
ATOM 6574 N N . GLU A 1 879 ? -33.952 -6.035 51.230 1.00 80.94 879 G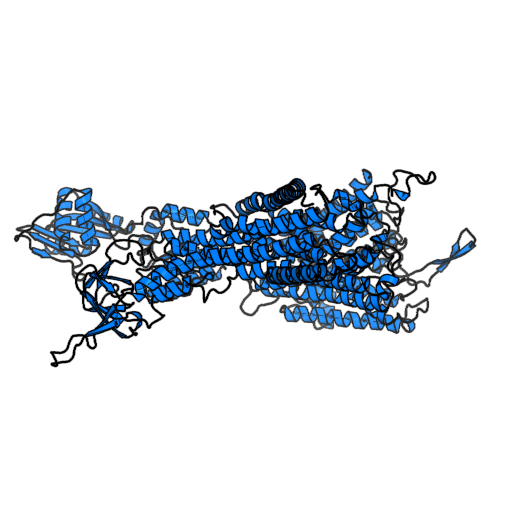LU A N 1
ATOM 6575 C CA . GLU A 1 879 ? -34.016 -7.394 51.757 1.00 80.94 879 GLU A CA 1
ATOM 6576 C C . GLU A 1 879 ? -35.381 -7.671 52.408 1.00 80.94 879 GLU A C 1
ATOM 6578 O O . GLU A 1 879 ? -36.068 -8.617 52.015 1.00 80.94 879 GLU A O 1
ATOM 6583 N N . GLY A 1 880 ? -35.815 -6.827 53.351 1.00 81.94 880 GLY A N 1
ATOM 6584 C CA . GLY A 1 880 ? -37.114 -6.916 54.023 1.00 81.94 880 GLY A CA 1
ATOM 6585 C C . GLY A 1 880 ? -38.297 -6.884 53.056 1.00 81.94 880 GLY A C 1
ATOM 6586 O O . GLY A 1 880 ? -39.126 -7.800 53.055 1.00 81.94 880 GLY A O 1
ATOM 6587 N N . ARG A 1 881 ? -38.317 -5.901 52.150 1.00 82.56 881 ARG A N 1
ATOM 6588 C CA . ARG A 1 881 ? -39.331 -5.780 51.089 1.00 82.56 881 ARG A CA 1
ATOM 6589 C C . ARG A 1 881 ? -39.348 -7.019 50.181 1.00 82.56 881 ARG A C 1
ATOM 6591 O O . ARG A 1 881 ? -40.426 -7.530 49.875 1.00 82.56 881 ARG A O 1
ATOM 6598 N N . SER A 1 882 ? -38.183 -7.559 49.804 1.00 83.94 882 SER A N 1
ATOM 6599 C CA . SER A 1 882 ? -38.086 -8.756 48.950 1.00 83.94 882 SER A CA 1
ATOM 6600 C C . SER A 1 882 ? -38.683 -10.010 49.599 1.00 83.94 882 SER A C 1
ATOM 6602 O O . SER A 1 882 ? -39.308 -10.818 48.911 1.00 83.94 882 SER A O 1
ATOM 6604 N N . ILE A 1 883 ? -38.566 -10.148 50.925 1.00 89.25 883 ILE A N 1
ATOM 6605 C CA . ILE A 1 883 ? -39.163 -11.253 51.686 1.00 89.25 883 ILE A CA 1
ATOM 6606 C C . ILE A 1 883 ? -40.690 -11.166 51.626 1.00 89.25 883 ILE A C 1
ATOM 6608 O O . ILE A 1 883 ? -41.350 -12.154 51.309 1.00 89.25 883 ILE A O 1
ATOM 6612 N N . VAL A 1 884 ? -41.266 -9.980 51.855 1.00 86.31 884 VAL A N 1
ATOM 6613 C CA . VAL A 1 884 ? -42.723 -9.780 51.770 1.00 86.31 884 VAL A CA 1
ATOM 6614 C C . VAL A 1 884 ? -43.248 -10.085 50.359 1.00 86.31 884 VAL A C 1
ATOM 6616 O O . VAL A 1 884 ? -44.306 -10.704 50.231 1.00 86.31 884 VAL A O 1
ATOM 6619 N N . VAL A 1 885 ? -42.501 -9.726 49.305 1.00 84.00 885 VAL A N 1
ATOM 6620 C CA . VAL A 1 885 ? -42.843 -10.054 47.906 1.00 84.00 885 VAL A CA 1
ATOM 6621 C C . VAL A 1 885 ? -42.788 -11.564 47.648 1.00 84.00 885 VAL A C 1
ATOM 6623 O O . VAL A 1 885 ? -43.797 -12.126 47.222 1.00 84.00 885 VAL A O 1
ATOM 6626 N N . LEU A 1 886 ? -41.682 -12.245 47.982 1.00 86.06 886 LEU A N 1
ATOM 6627 C CA . LEU A 1 886 ? -41.541 -13.700 47.810 1.00 86.06 886 LEU A CA 1
ATOM 6628 C C . LEU A 1 886 ? -42.697 -14.464 48.476 1.00 86.06 886 LEU A C 1
ATOM 6630 O O . LEU A 1 886 ? -43.259 -15.390 47.893 1.00 86.06 886 LEU A O 1
ATOM 6634 N N . LEU A 1 887 ? -43.066 -14.067 49.695 1.00 87.75 887 LEU A N 1
ATOM 6635 C CA . LEU A 1 887 ? -44.112 -14.718 50.486 1.00 87.75 887 LEU A CA 1
ATOM 6636 C C . LEU A 1 887 ? -45.523 -14.450 49.937 1.00 87.75 887 LEU A C 1
ATOM 6638 O O . LEU A 1 887 ? -46.366 -15.350 49.922 1.00 87.75 887 LEU A O 1
ATOM 6642 N N . LYS A 1 888 ? -45.765 -13.245 49.412 1.00 82.06 888 LYS A N 1
ATOM 6643 C CA . LYS A 1 888 ? -47.006 -12.876 48.717 1.00 82.06 888 LYS A CA 1
ATOM 6644 C C . LYS A 1 888 ? -47.177 -13.633 47.395 1.00 82.06 888 LYS A C 1
ATOM 6646 O O . LYS A 1 888 ? -48.291 -14.037 47.072 1.00 82.06 888 LYS A O 1
ATOM 6651 N N . GLU A 1 889 ? -46.105 -13.818 46.629 1.00 80.81 889 GLU A N 1
ATOM 6652 C CA . GLU A 1 889 ? -46.159 -14.451 45.306 1.00 80.81 889 GLU A CA 1
ATOM 6653 C C . GLU A 1 889 ? -46.156 -15.980 45.397 1.00 80.81 889 GLU A C 1
ATOM 6655 O O . GLU A 1 889 ? -47.100 -16.621 44.936 1.00 80.81 889 GLU A O 1
ATOM 6660 N N . LYS A 1 890 ? -45.139 -16.563 46.043 1.00 81.62 890 LYS A N 1
ATOM 6661 C CA . LYS A 1 890 ? -44.876 -18.013 46.068 1.00 81.62 890 LYS A CA 1
ATOM 6662 C C . LYS A 1 890 ? -45.723 -18.783 47.088 1.00 81.62 890 LYS A C 1
ATOM 6664 O O . LYS A 1 890 ? -45.952 -19.972 46.901 1.00 81.62 890 LYS A O 1
ATOM 6669 N N . TYR A 1 891 ? -46.192 -18.109 48.142 1.00 79.88 891 TYR A N 1
ATOM 6670 C CA . TYR A 1 891 ? -46.986 -18.705 49.232 1.00 79.88 891 TYR A CA 1
ATOM 6671 C C . TYR A 1 891 ? -48.344 -18.006 49.444 1.00 79.88 891 TYR A C 1
ATOM 6673 O O . TYR A 1 891 ? -49.057 -18.298 50.399 1.00 79.88 891 TYR A O 1
ATOM 6681 N N . HIS A 1 892 ? -48.717 -17.093 48.538 1.00 77.38 892 HIS A N 1
ATOM 6682 C CA . HIS A 1 892 ? -50.021 -16.414 48.472 1.00 77.38 892 HIS A CA 1
ATOM 6683 C C . HIS A 1 892 ? -50.452 -15.636 49.735 1.00 77.38 892 HIS A C 1
ATOM 6685 O O . HIS A 1 892 ? -51.623 -15.265 49.868 1.00 77.38 892 HIS A O 1
ATOM 6691 N N . LEU A 1 893 ? -49.513 -15.315 50.634 1.00 72.06 893 LEU A N 1
ATOM 6692 C CA . LEU A 1 893 ? -49.769 -14.563 51.866 1.00 72.06 893 LEU A CA 1
ATOM 6693 C C . LEU A 1 893 ? -50.066 -13.084 51.563 1.00 72.06 893 LEU A C 1
ATOM 6695 O O . LEU A 1 893 ? -49.166 -12.244 51.486 1.00 72.06 893 LEU A O 1
ATOM 6699 N N . ARG A 1 894 ? -51.350 -12.760 51.376 1.00 58.53 894 ARG A N 1
ATOM 6700 C CA . ARG A 1 894 ? -51.839 -11.379 51.225 1.00 58.53 894 ARG A CA 1
ATOM 6701 C C . ARG A 1 894 ? -51.800 -10.639 52.570 1.00 58.53 894 ARG A C 1
ATOM 6703 O O . ARG A 1 894 ? -52.005 -11.242 53.618 1.00 58.53 894 ARG A O 1
ATOM 6710 N N . GLY A 1 895 ? -51.528 -9.333 52.520 1.00 56.41 895 GLY A N 1
ATOM 6711 C CA . GLY A 1 895 ? -51.278 -8.509 53.707 1.00 56.41 895 GLY A CA 1
ATOM 6712 C C . GLY A 1 895 ? -52.440 -8.485 54.706 1.00 56.41 895 GLY A C 1
ATOM 6713 O O . GLY A 1 895 ? -53.608 -8.463 54.317 1.00 56.41 895 GLY A O 1
ATOM 6714 N N . ARG A 1 896 ? -52.100 -8.472 55.999 1.00 59.03 896 ARG A N 1
ATOM 6715 C CA . ARG A 1 896 ? -53.045 -8.380 57.121 1.00 59.03 896 ARG A CA 1
ATOM 6716 C C . ARG A 1 896 ? -53.288 -6.924 57.513 1.00 59.03 896 ARG A C 1
ATOM 6718 O O . ARG A 1 896 ? -52.338 -6.156 57.621 1.00 59.03 896 ARG A O 1
ATOM 6725 N N . GLU A 1 897 ? -54.529 -6.574 57.848 1.00 47.16 897 GLU A N 1
ATOM 6726 C CA . GLU A 1 897 ? -54.802 -5.358 58.623 1.00 47.16 897 GLU A CA 1
ATOM 6727 C C . GLU A 1 897 ? -54.439 -5.583 60.102 1.00 47.16 897 GLU A C 1
ATOM 6729 O O . GLU A 1 897 ? -55.294 -5.904 60.926 1.00 47.16 897 GLU A O 1
ATOM 6734 N N . THR A 1 898 ? -53.170 -5.406 60.474 1.00 55.00 898 THR A N 1
ATOM 6735 C CA . THR A 1 898 ? -52.727 -5.433 61.882 1.00 55.00 898 THR A CA 1
ATOM 6736 C C . THR A 1 898 ? -53.091 -4.134 62.614 1.00 55.00 898 THR A C 1
ATOM 6738 O O . THR A 1 898 ? -52.224 -3.395 63.078 1.00 55.00 898 THR A O 1
ATOM 6741 N N . LYS A 1 899 ? -54.392 -3.837 62.717 1.00 42.22 899 LYS A N 1
ATOM 6742 C CA . LYS A 1 899 ? -54.923 -2.679 63.452 1.00 42.22 899 LYS A CA 1
ATOM 6743 C C . LYS A 1 899 ? -54.823 -2.898 64.970 1.00 42.22 899 LYS A C 1
ATOM 6745 O O . LYS A 1 899 ? -55.754 -3.390 65.594 1.00 42.22 899 LYS A O 1
ATOM 6750 N N . GLY A 1 900 ? -53.692 -2.494 65.554 1.00 53.84 900 GLY A N 1
ATOM 6751 C CA . GLY A 1 900 ? -53.589 -2.139 66.979 1.00 53.84 900 GLY A CA 1
ATOM 6752 C C . GLY A 1 900 ? -53.110 -3.204 67.976 1.00 53.84 900 GLY A C 1
ATOM 6753 O O . GLY A 1 900 ? -53.106 -2.905 69.163 1.00 53.84 900 GLY A O 1
ATOM 6754 N N . ILE A 1 901 ? -52.704 -4.405 67.540 1.00 63.50 901 ILE A N 1
ATOM 6755 C CA . ILE A 1 901 ? -52.273 -5.502 68.448 1.00 63.50 901 ILE A CA 1
ATOM 6756 C C . ILE A 1 901 ? -50.787 -5.889 68.255 1.00 63.50 901 ILE A C 1
ATOM 6758 O O . ILE A 1 901 ? -50.171 -6.477 69.136 1.00 63.50 901 ILE A O 1
ATOM 6762 N N . ALA A 1 902 ? -50.174 -5.523 67.124 1.00 71.62 902 ALA A N 1
ATOM 6763 C CA . ALA A 1 902 ? -48.782 -5.850 66.803 1.00 71.62 902 ALA A CA 1
ATOM 6764 C C . ALA A 1 902 ? -47.826 -4.691 67.136 1.00 71.62 902 ALA A C 1
ATOM 6766 O O . ALA A 1 902 ? -47.963 -3.604 66.570 1.00 71.62 902 ALA A O 1
ATOM 6767 N N . HIS A 1 903 ? -46.816 -4.933 67.976 1.00 83.31 903 HIS A N 1
ATOM 6768 C CA . HIS A 1 903 ? -45.692 -4.012 68.159 1.00 83.31 903 HIS A CA 1
ATOM 6769 C C . HIS A 1 903 ? -44.545 -4.415 67.223 1.00 83.31 903 HIS A C 1
ATOM 6771 O O . HIS A 1 903 ? -43.814 -5.377 67.465 1.00 83.31 903 HIS A O 1
ATOM 6777 N N . PHE A 1 904 ? -44.398 -3.694 66.115 1.00 84.62 904 PHE A N 1
ATOM 6778 C CA . PHE A 1 904 ? -43.339 -3.950 65.143 1.00 84.62 904 PHE A CA 1
ATOM 6779 C C . PHE A 1 904 ? -41.992 -3.370 65.588 1.00 84.62 904 PHE A C 1
ATOM 6781 O O . PHE A 1 904 ? -41.925 -2.282 66.154 1.00 84.62 904 PHE A O 1
ATOM 6788 N N . ILE A 1 905 ? -40.911 -4.086 65.278 1.00 87.75 905 ILE A N 1
ATOM 6789 C CA . ILE A 1 905 ? -39.534 -3.641 65.500 1.00 87.75 905 ILE A CA 1
ATOM 6790 C C . ILE A 1 905 ? -38.881 -3.422 64.129 1.00 87.75 905 ILE A C 1
ATOM 6792 O O . ILE A 1 905 ? -38.653 -4.405 63.412 1.00 87.75 905 ILE A O 1
ATOM 6796 N N . PRO A 1 906 ? -38.581 -2.165 63.747 1.00 83.69 906 PRO A N 1
ATOM 6797 C CA . PRO A 1 906 ? -37.904 -1.877 62.492 1.00 83.69 906 PRO A CA 1
ATOM 6798 C C . PRO A 1 906 ? -36.468 -2.409 62.506 1.00 83.69 906 PRO A C 1
ATOM 6800 O O . PRO A 1 906 ? -35.868 -2.624 63.562 1.00 83.69 906 PRO A O 1
ATOM 6803 N N . PHE A 1 907 ? -35.903 -2.618 61.319 1.00 86.38 907 PHE A N 1
ATOM 6804 C CA . PHE A 1 907 ? -34.514 -3.047 61.186 1.00 86.38 907 PHE A CA 1
ATOM 6805 C C . PHE A 1 907 ? -33.540 -1.979 61.714 1.00 86.38 907 PHE A C 1
ATOM 6807 O O . PHE A 1 907 ? -33.641 -0.808 61.352 1.00 86.38 907 PHE A O 1
ATOM 6814 N N . SER A 1 908 ? -32.546 -2.394 62.505 1.00 75.81 908 SER A N 1
ATOM 6815 C CA . SER A 1 908 ? -31.377 -1.568 62.835 1.00 75.81 908 SER A CA 1
ATOM 6816 C C . SER A 1 908 ? -30.084 -2.282 62.450 1.00 75.81 908 SER A C 1
ATOM 6818 O O . SER A 1 908 ? -29.897 -3.467 62.730 1.00 75.81 908 SER A O 1
ATOM 6820 N N . ALA A 1 909 ? -29.134 -1.534 61.884 1.00 68.12 909 ALA A N 1
ATOM 6821 C CA . ALA A 1 909 ? -27.787 -2.026 61.601 1.00 68.12 909 ALA A CA 1
ATOM 6822 C C . ALA A 1 909 ? -27.016 -2.448 62.872 1.00 68.12 909 ALA A C 1
ATOM 6824 O O . ALA A 1 909 ? -26.097 -3.259 62.785 1.00 68.12 909 ALA A O 1
ATOM 6825 N N . GLN A 1 910 ? -27.399 -1.938 64.050 1.00 67.50 910 GLN A N 1
ATOM 6826 C CA . GLN A 1 910 ? -26.782 -2.291 65.336 1.00 67.50 910 GLN A CA 1
ATOM 6827 C C . GLN A 1 910 ? -27.249 -3.670 65.826 1.00 67.50 910 GLN A C 1
ATOM 6829 O O . GLN A 1 910 ? -26.447 -4.458 66.321 1.00 67.50 910 GLN A O 1
ATOM 6834 N N . THR A 1 911 ? -28.541 -3.977 65.669 1.00 79.12 911 THR A N 1
ATOM 6835 C CA . THR A 1 911 ? -29.138 -5.262 66.074 1.00 79.12 911 THR A CA 1
ATOM 6836 C C . THR A 1 911 ? -29.019 -6.328 64.983 1.00 79.12 911 THR A C 1
ATOM 6838 O O . THR A 1 911 ? -29.066 -7.519 65.283 1.00 79.12 911 THR A O 1
ATOM 6841 N N . ARG A 1 912 ? -28.866 -5.909 63.716 1.00 87.44 912 ARG A N 1
ATOM 6842 C CA . ARG A 1 912 ? -28.846 -6.751 62.504 1.00 87.44 912 ARG A CA 1
ATOM 6843 C C . ARG A 1 912 ? -30.086 -7.648 62.371 1.00 87.44 912 ARG A C 1
ATOM 6845 O O . ARG A 1 912 ? -30.020 -8.726 61.774 1.00 87.44 912 ARG A O 1
ATOM 6852 N N . MET A 1 913 ? -31.210 -7.195 62.928 1.00 90.69 913 MET A N 1
ATOM 6853 C CA . MET A 1 913 ? -32.501 -7.881 62.902 1.00 90.69 913 MET A CA 1
ATOM 6854 C C . MET A 1 913 ? -33.680 -6.899 62.919 1.00 90.69 913 MET A C 1
ATOM 6856 O O . MET A 1 913 ? -33.566 -5.772 63.403 1.00 90.69 913 MET A O 1
ATOM 6860 N N . SER A 1 914 ? -34.813 -7.388 62.433 1.00 90.88 914 SER A N 1
ATOM 6861 C CA . SER A 1 914 ? -36.154 -6.798 62.452 1.00 90.88 914 SER A CA 1
ATOM 6862 C C . SER A 1 914 ? -37.140 -7.793 63.083 1.00 90.88 914 SER A C 1
ATOM 6864 O O . SER A 1 914 ? -36.801 -8.963 63.313 1.00 90.88 914 SER A O 1
ATOM 6866 N N . GLY A 1 915 ? -38.350 -7.354 63.435 1.00 91.38 915 GLY A N 1
ATOM 6867 C CA . GLY A 1 915 ? -39.273 -8.219 64.168 1.00 91.38 915 GLY A CA 1
ATOM 6868 C C . GLY A 1 915 ? -40.694 -7.706 64.357 1.00 91.38 915 GLY A C 1
ATOM 6869 O O . GLY A 1 915 ? -41.063 -6.611 63.935 1.00 91.38 915 GLY A O 1
ATOM 6870 N N . CYS A 1 916 ? -41.490 -8.533 65.025 1.00 89.31 916 CYS A N 1
ATOM 6871 C CA . CYS A 1 916 ? -42.847 -8.229 65.455 1.00 89.31 916 CYS A CA 1
ATOM 6872 C C . CYS A 1 916 ? -43.130 -8.956 66.775 1.00 89.31 916 CYS A C 1
ATOM 6874 O O . CYS A 1 916 ? -42.844 -10.148 66.895 1.00 89.31 916 CYS A O 1
ATOM 6876 N N . ASP A 1 917 ? -43.689 -8.236 67.743 1.00 87.50 917 ASP A N 1
ATOM 6877 C CA . ASP A 1 917 ? -44.234 -8.785 68.981 1.00 87.50 917 ASP A CA 1
ATOM 6878 C C . ASP A 1 917 ? -45.767 -8.755 68.912 1.00 87.50 917 ASP A C 1
ATOM 6880 O O . ASP A 1 917 ? -46.361 -7.723 68.582 1.00 87.50 917 ASP A O 1
ATOM 6884 N N . LEU A 1 918 ? -46.399 -9.903 69.169 1.00 83.12 918 LEU A N 1
ATOM 6885 C CA . LEU A 1 918 ? -47.841 -10.119 69.020 1.00 83.12 918 LEU A CA 1
ATOM 6886 C C . LEU A 1 918 ? -48.326 -11.128 70.073 1.00 83.12 918 LEU A C 1
ATOM 6888 O O . LEU A 1 918 ? -48.063 -12.325 69.955 1.00 83.12 918 LEU A O 1
ATOM 6892 N N . ASP A 1 919 ? -49.050 -10.650 71.085 1.00 78.81 919 ASP A N 1
ATOM 6893 C CA . ASP A 1 919 ? -49.534 -11.425 72.238 1.00 78.81 919 ASP A CA 1
ATOM 6894 C C . ASP A 1 919 ? -48.425 -12.222 72.962 1.00 78.81 919 ASP A C 1
ATOM 6896 O O . ASP A 1 919 ? -47.714 -11.665 73.794 1.00 78.81 919 ASP A O 1
ATOM 6900 N N . GLN A 1 920 ? -48.268 -13.517 72.657 1.00 74.31 920 GLN A N 1
ATOM 6901 C CA . GLN A 1 920 ? -47.211 -14.396 73.195 1.00 74.31 920 GLN A CA 1
ATOM 6902 C C . GLN A 1 920 ? -46.146 -14.791 72.153 1.00 74.31 920 GLN A C 1
ATOM 6904 O O . GLN A 1 920 ? -45.288 -15.629 72.431 1.00 74.31 920 GLN A O 1
ATOM 6909 N N . ARG A 1 921 ? -46.207 -14.228 70.941 1.00 84.19 921 ARG A N 1
ATOM 6910 C CA . ARG A 1 921 ? -45.254 -14.479 69.852 1.00 84.19 921 ARG A CA 1
ATOM 6911 C C . ARG A 1 921 ? -44.235 -13.351 69.773 1.00 84.19 921 ARG A C 1
ATOM 6913 O O . ARG A 1 921 ? -44.598 -12.175 69.757 1.00 84.19 921 ARG A O 1
ATOM 6920 N N . HIS A 1 922 ? -42.967 -13.728 69.671 1.00 90.25 922 HIS A N 1
ATOM 6921 C CA . HIS A 1 922 ? -41.825 -12.816 69.672 1.00 90.25 922 HIS A CA 1
ATOM 6922 C C . HIS A 1 922 ? -40.968 -13.108 68.448 1.00 90.25 922 HIS A C 1
ATOM 6924 O O . HIS A 1 922 ? -39.933 -13.776 68.515 1.00 90.25 922 HIS A O 1
ATOM 6930 N N . VAL A 1 923 ? -41.447 -12.650 67.292 1.00 92.88 923 VAL A N 1
ATOM 6931 C CA . VAL A 1 923 ? -40.884 -13.027 65.999 1.00 92.88 923 VAL A CA 1
ATOM 6932 C C . VAL A 1 923 ? -39.698 -12.129 65.667 1.00 92.88 923 VAL A C 1
ATOM 6934 O O . VAL A 1 923 ? -39.813 -10.900 65.698 1.00 92.88 923 VAL A O 1
ATOM 6937 N N . ARG A 1 924 ? -38.551 -12.725 65.336 1.00 93.75 924 ARG A N 1
ATOM 6938 C CA . ARG A 1 924 ? -37.325 -12.022 64.928 1.00 93.75 924 ARG A CA 1
ATOM 6939 C C . ARG A 1 924 ? -36.762 -12.622 63.647 1.00 93.75 924 ARG A C 1
ATOM 6941 O O . ARG A 1 924 ? -36.757 -13.840 63.473 1.00 93.75 924 ARG A O 1
ATOM 6948 N N . LYS A 1 925 ? -36.255 -11.761 62.766 1.00 94.69 925 LYS A N 1
ATOM 6949 C CA . LYS A 1 925 ? -35.593 -12.128 61.511 1.00 94.69 925 LYS A CA 1
ATOM 6950 C C . LYS A 1 925 ? -34.350 -11.271 61.320 1.00 94.69 925 LYS A C 1
ATOM 6952 O O . LYS A 1 925 ? -34.409 -10.057 61.477 1.00 94.69 925 LYS A O 1
ATOM 6957 N N . GLY A 1 926 ? -33.221 -11.882 60.982 1.00 91.88 926 GLY A N 1
ATOM 6958 C CA . GLY A 1 926 ? -31.946 -11.168 60.902 1.00 91.88 926 GLY A CA 1
ATOM 6959 C C . GLY A 1 926 ? -30.763 -12.079 60.612 1.00 91.88 926 GLY A C 1
ATOM 6960 O O . GLY A 1 926 ? -30.939 -13.233 60.220 1.00 91.88 926 GLY A O 1
ATOM 6961 N N . ALA A 1 927 ? -29.551 -11.562 60.804 1.00 89.12 927 ALA A N 1
ATOM 6962 C CA . ALA A 1 927 ? -28.327 -12.340 60.620 1.00 89.12 927 ALA A CA 1
ATOM 6963 C C . ALA A 1 927 ? -28.313 -13.591 61.528 1.00 89.12 927 ALA A C 1
ATOM 6965 O O . ALA A 1 927 ? -28.788 -13.548 62.664 1.00 89.12 927 ALA A O 1
ATOM 6966 N N . VAL A 1 928 ? -27.797 -14.719 61.022 1.00 90.19 928 VAL A N 1
ATOM 6967 C CA . VAL A 1 928 ? -27.886 -16.036 61.695 1.00 90.19 928 VAL A CA 1
ATOM 6968 C C . VAL A 1 928 ? -27.216 -16.041 63.072 1.00 90.19 928 VAL A C 1
ATOM 6970 O O . VAL A 1 928 ? -27.706 -16.692 63.991 1.00 90.19 928 VAL A O 1
ATOM 6973 N N . ASP A 1 929 ? -26.130 -15.288 63.229 1.00 88.56 929 ASP A N 1
ATOM 6974 C CA . ASP A 1 929 ? -25.451 -15.068 64.504 1.00 88.56 929 ASP A CA 1
ATOM 6975 C C . ASP A 1 929 ? -26.295 -14.200 65.452 1.00 88.56 929 ASP A C 1
ATOM 6977 O O . ASP A 1 929 ? -26.585 -14.629 66.564 1.00 88.56 929 ASP A O 1
ATOM 6981 N N . ALA A 1 930 ? -26.788 -13.046 64.992 1.00 88.25 930 ALA A N 1
ATOM 6982 C CA . ALA A 1 930 ? -27.602 -12.134 65.800 1.00 88.25 930 ALA A CA 1
ATOM 6983 C C . ALA A 1 930 ? -28.914 -12.777 66.298 1.00 88.25 930 ALA A C 1
ATOM 6985 O O . ALA A 1 930 ? -29.284 -12.630 67.462 1.00 88.25 930 ALA A O 1
ATOM 6986 N N . VAL A 1 931 ? -29.604 -13.535 65.439 1.00 90.44 931 VAL A N 1
ATOM 6987 C CA . VAL A 1 931 ? -30.810 -14.297 65.815 1.00 90.44 931 VAL A CA 1
ATOM 6988 C C . VAL A 1 931 ? -30.451 -15.516 66.669 1.00 90.44 931 VAL A C 1
ATOM 6990 O O . VAL A 1 931 ? -31.193 -15.853 67.589 1.00 90.44 931 VAL A O 1
ATOM 6993 N N . GLY A 1 932 ? -29.305 -16.158 66.420 1.00 88.81 932 GLY A N 1
ATOM 6994 C CA . GLY A 1 932 ? -28.796 -17.241 67.261 1.00 88.81 932 GLY 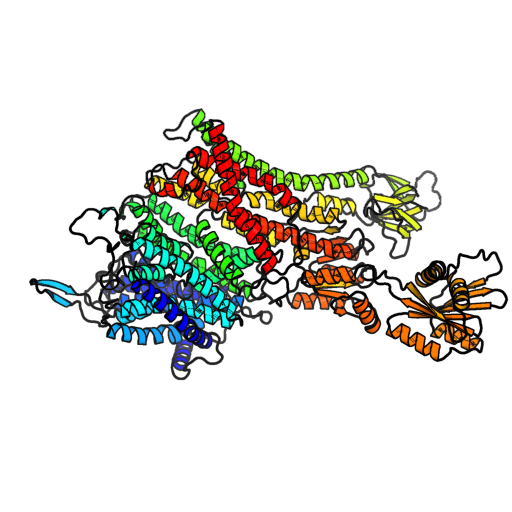A CA 1
ATOM 6995 C C . GLY A 1 932 ? -28.503 -16.788 68.691 1.00 88.81 932 GLY A C 1
ATOM 6996 O O . GLY A 1 932 ? -28.863 -17.489 69.633 1.00 88.81 932 GLY A O 1
ATOM 6997 N N . ASP A 1 933 ? -27.913 -15.607 68.867 1.00 87.75 933 ASP A N 1
ATOM 6998 C CA . ASP A 1 933 ? -27.646 -15.027 70.182 1.00 87.75 933 ASP A CA 1
ATOM 6999 C C . ASP A 1 933 ? -28.926 -14.518 70.858 1.00 87.75 933 ASP A C 1
ATOM 7001 O O . ASP A 1 933 ? -29.117 -14.777 72.047 1.00 87.75 933 ASP A O 1
ATOM 7005 N N . TYR A 1 934 ? -29.868 -13.925 70.111 1.00 89.88 934 TYR A N 1
ATOM 7006 C CA . TYR A 1 934 ? -31.214 -13.640 70.627 1.00 89.88 934 TYR A CA 1
ATOM 7007 C C . TYR A 1 934 ? -31.873 -14.911 71.190 1.00 89.88 934 TYR A C 1
ATOM 7009 O O . TYR A 1 934 ? -32.250 -14.940 72.362 1.00 89.88 934 TYR A O 1
ATOM 7017 N N . VAL A 1 935 ? -31.922 -15.995 70.410 1.00 90.81 935 VAL A N 1
ATOM 7018 C CA . VAL A 1 935 ? -32.517 -17.271 70.839 1.00 90.81 935 VAL A CA 1
ATOM 7019 C C . VAL A 1 935 ? -31.803 -17.859 72.064 1.00 90.81 935 VAL A C 1
ATOM 7021 O O . VAL A 1 935 ? -32.485 -18.312 72.983 1.00 90.81 935 VAL A O 1
ATOM 7024 N N . LYS A 1 936 ? -30.465 -17.776 72.153 1.00 88.38 936 LYS A N 1
ATOM 7025 C CA . LYS A 1 936 ? -29.716 -18.160 73.369 1.00 88.38 936 LYS A CA 1
ATOM 7026 C C . LYS A 1 936 ? -30.136 -17.338 74.590 1.00 88.38 936 LYS A C 1
ATOM 7028 O O . LYS A 1 936 ? -30.323 -17.913 75.656 1.00 88.38 936 LYS A O 1
ATOM 7033 N N . THR A 1 937 ? -30.313 -16.018 74.456 1.00 87.06 937 THR A N 1
ATOM 7034 C CA . THR A 1 937 ? -30.751 -15.166 75.586 1.00 87.06 937 THR A CA 1
ATOM 7035 C C . THR A 1 937 ? -32.183 -15.447 76.042 1.00 87.06 937 THR A C 1
ATOM 7037 O O . THR A 1 937 ? -32.501 -15.194 77.199 1.00 87.06 937 THR A O 1
ATOM 7040 N N . GLN A 1 938 ? -33.025 -16.025 75.178 1.00 85.06 938 GLN A N 1
ATOM 7041 C CA . GLN A 1 938 ? -34.348 -16.544 75.549 1.00 85.06 938 GLN A CA 1
ATOM 7042 C C . GLN A 1 938 ? -34.295 -17.973 76.140 1.00 85.06 938 GLN A C 1
ATOM 7044 O O . GLN A 1 938 ? -35.310 -18.475 76.612 1.00 85.06 938 GLN A O 1
ATOM 7049 N N . GLY A 1 939 ? -33.134 -18.642 76.128 1.00 84.19 939 GLY A N 1
ATOM 7050 C CA . GLY A 1 939 ? -32.953 -20.017 76.618 1.00 84.19 939 GLY A CA 1
ATOM 7051 C C . GLY A 1 939 ? -33.127 -21.122 75.564 1.00 84.19 939 GLY A C 1
ATOM 7052 O O . GLY A 1 939 ? -33.156 -22.298 75.920 1.00 84.19 939 GLY A O 1
ATOM 7053 N N . GLY A 1 940 ? -33.240 -20.772 74.279 1.00 86.62 940 GLY A N 1
ATOM 7054 C CA . GLY A 1 940 ? -33.283 -21.722 73.163 1.00 86.62 940 GLY A CA 1
ATOM 7055 C C . GLY A 1 940 ? -31.911 -22.004 72.536 1.00 86.62 940 GLY A C 1
ATOM 7056 O O . GLY A 1 940 ? -30.886 -21.452 72.939 1.00 86.62 940 GLY A O 1
ATOM 7057 N N . HIS A 1 941 ? -31.886 -22.840 71.493 1.00 86.12 941 HIS A N 1
ATOM 7058 C CA . HIS A 1 941 ? -30.667 -23.161 70.740 1.00 86.12 941 HIS A CA 1
ATOM 7059 C C . HIS A 1 941 ? -30.902 -23.263 69.222 1.00 86.12 941 HIS A C 1
ATOM 7061 O O . HIS A 1 941 ? -31.922 -23.776 68.757 1.00 86.12 941 HIS A O 1
ATOM 7067 N N . MET A 1 942 ? -29.918 -22.821 68.435 1.00 84.81 942 MET A N 1
ATOM 7068 C CA . MET A 1 942 ? -29.892 -22.982 66.975 1.00 84.81 942 MET A CA 1
ATOM 7069 C C . MET A 1 942 ? -29.603 -24.457 66.615 1.00 84.81 942 MET A C 1
ATOM 7071 O O . MET A 1 942 ? -28.579 -24.971 67.067 1.00 84.81 942 MET A O 1
ATOM 7075 N N . PRO A 1 943 ? -30.439 -25.152 65.817 1.00 86.94 943 PRO A N 1
ATOM 7076 C CA . PRO A 1 943 ? -30.167 -26.536 65.422 1.00 86.94 943 PRO A CA 1
ATOM 7077 C C . PRO A 1 943 ? -28.909 -26.647 64.549 1.00 86.94 943 PRO A C 1
ATOM 7079 O O . PRO A 1 943 ? -28.723 -25.857 63.623 1.00 86.94 943 PRO A O 1
ATOM 7082 N N . GLU A 1 944 ? -28.065 -27.650 64.797 1.00 84.56 944 GLU A N 1
ATOM 7083 C CA . GLU A 1 944 ? -26.773 -27.801 64.108 1.00 84.56 944 GLU A CA 1
ATOM 7084 C C . GLU A 1 944 ? -26.925 -28.025 62.592 1.00 84.56 944 GLU A C 1
ATOM 7086 O O . GLU A 1 944 ? -26.206 -27.421 61.797 1.00 84.56 944 GLU A O 1
ATOM 7091 N N . GLU A 1 945 ? -27.935 -28.791 62.168 1.00 85.38 945 GLU A N 1
ATOM 7092 C CA . GLU A 1 945 ? -28.305 -28.945 60.753 1.00 85.38 945 GLU A CA 1
ATOM 7093 C C . GLU A 1 945 ? -28.677 -27.600 60.100 1.00 85.38 945 GLU A C 1
ATOM 7095 O O . GLU A 1 945 ? -28.371 -27.357 58.928 1.00 85.38 945 GLU A O 1
ATOM 7100 N N . LEU A 1 946 ? -29.276 -26.676 60.860 1.00 86.31 946 LEU A N 1
ATOM 7101 C CA . LEU A 1 946 ? -29.586 -25.334 60.375 1.00 86.31 946 LEU A CA 1
ATOM 7102 C C . LEU A 1 946 ? -28.315 -24.492 60.213 1.00 86.31 946 LEU A C 1
ATOM 7104 O O . LEU A 1 946 ? -28.172 -23.798 59.210 1.00 86.31 946 LEU A O 1
ATOM 7108 N N . VAL A 1 947 ? -27.355 -24.611 61.137 1.00 86.62 947 VAL A N 1
ATOM 7109 C CA . VAL A 1 947 ? -26.031 -23.972 61.023 1.00 86.62 947 VAL A CA 1
ATOM 7110 C C . VAL A 1 947 ? -25.286 -24.497 59.791 1.00 86.62 947 VAL A C 1
ATOM 7112 O O . VAL A 1 947 ? -24.795 -23.707 58.986 1.00 86.62 947 VAL A O 1
ATOM 7115 N N . GLN A 1 948 ? -25.266 -25.814 59.569 1.00 86.50 948 GLN A N 1
ATOM 7116 C CA . GLN A 1 948 ? -24.688 -26.421 58.360 1.00 86.50 948 GLN A CA 1
ATOM 7117 C C . GLN A 1 948 ? -25.417 -25.983 57.076 1.00 86.50 948 GLN A C 1
ATOM 7119 O O . GLN A 1 948 ? -24.811 -25.873 56.010 1.00 86.50 948 GLN A O 1
ATOM 7124 N N . THR A 1 949 ? -26.717 -25.697 57.151 1.00 87.25 949 THR A N 1
ATOM 7125 C CA . THR A 1 949 ? -27.497 -25.165 56.021 1.00 87.25 949 THR A CA 1
ATOM 7126 C C . THR A 1 949 ? -27.186 -23.691 55.755 1.00 87.25 949 THR A C 1
ATOM 7128 O O . THR A 1 949 ? -27.011 -23.318 54.598 1.00 87.25 949 THR A O 1
ATOM 7131 N N . ALA A 1 950 ? -26.995 -22.875 56.795 1.00 86.88 950 ALA A N 1
ATOM 7132 C CA . ALA A 1 950 ? -26.514 -21.501 56.662 1.00 86.88 950 ALA A CA 1
ATOM 7133 C C . ALA A 1 950 ? -25.118 -21.443 56.013 1.00 86.88 950 ALA A C 1
ATOM 7135 O O . ALA A 1 950 ? -24.906 -20.645 55.100 1.00 86.88 950 ALA A O 1
ATOM 7136 N N . TRP A 1 951 ? -24.199 -22.337 56.399 1.00 85.94 951 TRP A N 1
ATOM 7137 C CA . TRP A 1 951 ? -22.893 -22.463 55.739 1.00 85.94 951 TRP A CA 1
ATOM 7138 C C . TRP A 1 951 ? -23.014 -22.866 54.264 1.00 85.94 951 TRP A C 1
ATOM 7140 O O . TRP A 1 951 ? -22.376 -22.240 53.422 1.00 85.94 951 TRP A O 1
ATOM 7150 N N . ARG A 1 952 ? -23.886 -23.825 53.917 1.00 84.75 952 ARG A N 1
ATOM 7151 C CA . ARG A 1 952 ? -24.149 -24.192 52.509 1.00 84.75 952 ARG A CA 1
ATOM 7152 C C . ARG A 1 952 ? -24.697 -23.023 51.680 1.00 84.75 952 ARG A C 1
ATOM 7154 O O . ARG A 1 952 ? -24.294 -22.868 50.531 1.00 84.75 952 ARG A O 1
ATOM 7161 N N . ILE A 1 953 ? -25.568 -22.187 52.251 1.00 85.81 953 ILE A N 1
ATOM 7162 C CA . ILE A 1 953 ? -26.072 -20.966 51.595 1.00 85.81 953 ILE A CA 1
ATOM 7163 C C . ILE A 1 953 ? -24.932 -19.960 51.373 1.00 85.81 953 ILE A C 1
ATOM 7165 O O . ILE A 1 953 ? -24.800 -19.419 50.276 1.00 85.81 953 ILE A O 1
ATOM 7169 N N . ALA A 1 954 ? -24.076 -19.749 52.378 1.00 79.81 954 ALA A N 1
ATOM 7170 C CA . ALA A 1 954 ? -22.923 -18.854 52.276 1.00 79.81 954 ALA A CA 1
ATOM 7171 C C . ALA A 1 954 ? -21.888 -19.333 51.236 1.00 79.81 954 ALA A C 1
ATOM 7173 O O . ALA A 1 954 ? -21.385 -18.528 50.453 1.00 79.81 954 ALA A O 1
ATOM 7174 N N . ASP A 1 955 ? -21.615 -20.640 51.163 1.00 76.88 955 ASP A N 1
ATOM 7175 C CA . ASP A 1 955 ? -20.720 -21.232 50.156 1.00 76.88 955 ASP A CA 1
ATOM 7176 C C . ASP A 1 955 ? -21.309 -21.233 48.737 1.00 76.88 955 ASP A C 1
ATOM 7178 O O . ASP A 1 955 ? -20.562 -21.153 47.758 1.00 76.88 955 ASP A O 1
ATOM 7182 N N . ALA A 1 956 ? -22.639 -21.236 48.607 1.00 74.56 956 ALA A N 1
ATOM 7183 C CA . ALA A 1 956 ? -23.331 -20.957 47.348 1.00 74.56 956 ALA A CA 1
ATOM 7184 C C . ALA A 1 956 ? -23.303 -19.461 46.953 1.00 74.56 956 ALA A C 1
ATOM 7186 O O . ALA A 1 956 ? -23.760 -19.106 45.869 1.00 74.56 956 ALA A O 1
ATOM 7187 N N . GLY A 1 957 ? -22.756 -18.583 47.803 1.00 72.69 957 GLY A N 1
ATOM 7188 C CA . GLY A 1 957 ? -22.671 -17.136 47.588 1.00 72.69 957 GLY A CA 1
ATOM 7189 C C . GLY A 1 957 ? -23.890 -16.339 48.069 1.00 72.69 957 GLY A C 1
ATOM 7190 O O . GLY A 1 957 ? -23.889 -15.114 47.938 1.00 72.69 957 GLY A O 1
ATOM 7191 N N . GLY A 1 958 ? -24.904 -17.004 48.629 1.00 81.94 958 GLY A N 1
ATOM 7192 C CA . GLY A 1 958 ? -26.089 -16.378 49.212 1.00 81.94 958 GLY A CA 1
ATOM 7193 C C . GLY A 1 958 ? -25.845 -15.805 50.611 1.00 81.94 958 GLY A C 1
ATOM 7194 O O . GLY A 1 958 ? -24.814 -16.027 51.242 1.00 81.94 958 GLY A O 1
ATOM 7195 N N . THR A 1 959 ? -26.821 -15.058 51.125 1.00 87.38 959 THR A N 1
ATOM 7196 C CA . THR A 1 959 ? -26.855 -14.590 52.518 1.00 87.38 959 THR A CA 1
ATOM 7197 C C . THR A 1 959 ? -28.008 -15.278 53.249 1.00 87.38 959 THR A C 1
ATOM 7199 O O . THR A 1 959 ? -29.166 -15.029 52.903 1.00 87.38 959 THR A O 1
ATOM 7202 N N . PRO A 1 960 ? -27.736 -16.140 54.244 1.00 91.38 960 PRO A N 1
ATOM 7203 C CA . PRO A 1 960 ? -28.782 -16.684 55.092 1.00 91.38 960 PRO A CA 1
ATOM 7204 C C . PRO A 1 960 ? -29.222 -15.628 56.116 1.00 91.38 960 PRO A C 1
ATOM 7206 O O . PRO A 1 960 ? -28.390 -15.049 56.816 1.00 91.38 960 PRO A O 1
ATOM 7209 N N . LEU A 1 961 ? -30.529 -15.414 56.244 1.00 93.44 961 LEU A N 1
ATOM 7210 C CA . LEU A 1 961 ? -31.130 -14.804 57.432 1.00 93.44 961 LEU A CA 1
ATOM 7211 C C . LEU A 1 961 ? -31.848 -15.896 58.222 1.00 93.44 961 LEU A C 1
ATOM 7213 O O . LEU A 1 961 ? -32.540 -16.715 57.624 1.00 93.44 961 LEU A O 1
ATOM 7217 N N . ALA A 1 962 ? -31.716 -15.918 59.543 1.00 93.50 962 ALA A N 1
ATOM 7218 C CA . ALA A 1 962 ? -32.506 -16.815 60.382 1.00 93.50 962 ALA A CA 1
ATOM 7219 C C . ALA A 1 962 ? -33.829 -16.154 60.784 1.00 93.50 962 ALA A C 1
ATOM 7221 O O . ALA A 1 962 ? -33.903 -14.931 60.919 1.00 93.50 962 ALA A O 1
ATOM 7222 N N . VAL A 1 963 ? -34.860 -16.974 60.991 1.00 94.81 963 VAL A N 1
ATOM 7223 C CA . VAL A 1 963 ? -36.169 -16.567 61.521 1.00 94.81 963 VAL A CA 1
ATOM 7224 C C . VAL A 1 963 ? -36.459 -17.386 62.771 1.00 94.81 963 VAL A C 1
ATOM 7226 O O . VAL A 1 963 ? -36.353 -18.613 62.745 1.00 94.81 963 VAL A O 1
ATOM 7229 N N . ALA A 1 964 ? -36.836 -16.720 63.857 1.00 93.50 964 ALA A N 1
ATOM 7230 C CA . ALA A 1 964 ? -37.185 -17.343 65.128 1.00 93.50 964 ALA A CA 1
ATOM 7231 C C . ALA A 1 964 ? -38.467 -16.740 65.713 1.00 93.50 964 ALA A C 1
ATOM 7233 O O . ALA A 1 964 ? -38.821 -15.602 65.405 1.00 93.50 964 ALA A O 1
ATOM 7234 N N . ASP A 1 965 ? -39.133 -17.510 66.567 1.00 92.31 965 ASP A N 1
ATOM 7235 C CA . ASP A 1 965 ? -40.284 -17.090 67.365 1.00 92.31 965 ASP A CA 1
ATOM 7236 C C . ASP A 1 965 ? -40.009 -17.481 68.825 1.00 92.31 965 ASP A C 1
ATOM 7238 O O . ASP A 1 965 ? -39.951 -18.667 69.173 1.00 92.31 965 ASP A O 1
ATOM 7242 N N . GLY A 1 966 ? -39.695 -16.480 69.653 1.00 88.06 966 GLY A N 1
ATOM 7243 C CA . GLY A 1 966 ? -39.181 -16.670 71.010 1.00 88.06 966 GLY A CA 1
ATOM 7244 C C . GLY A 1 966 ? -37.943 -17.578 71.048 1.00 88.06 966 GLY A C 1
ATOM 7245 O O . GLY A 1 966 ? -36.894 -17.254 70.493 1.00 88.06 966 GLY A O 1
ATOM 7246 N N . VAL A 1 967 ? -38.072 -18.735 71.705 1.00 89.38 967 VAL A N 1
ATOM 7247 C CA . VAL A 1 967 ? -36.994 -19.730 71.885 1.00 89.38 967 VAL A CA 1
ATOM 7248 C C . VAL A 1 967 ? -36.761 -20.650 70.680 1.00 89.38 967 VAL A C 1
ATOM 7250 O O . VAL A 1 967 ? -35.783 -21.399 70.669 1.00 89.38 967 VAL A O 1
ATOM 7253 N N . ARG A 1 968 ? -37.652 -20.655 69.679 1.00 90.44 968 ARG A N 1
ATOM 7254 C CA . ARG A 1 968 ? -37.625 -21.636 68.583 1.00 90.44 968 ARG A CA 1
ATOM 7255 C C . ARG A 1 968 ? -37.196 -20.985 67.274 1.00 90.44 968 ARG A C 1
ATOM 7257 O O . ARG A 1 968 ? -37.893 -20.127 66.740 1.00 90.44 968 ARG A O 1
ATOM 7264 N N . VAL A 1 969 ? -36.084 -21.451 66.705 1.00 92.31 969 VAL A N 1
ATOM 7265 C CA . VAL A 1 969 ? -35.719 -21.114 65.322 1.00 92.31 969 VAL A CA 1
ATOM 7266 C C . VAL A 1 969 ? -36.650 -21.868 64.372 1.00 92.31 969 VAL A C 1
ATOM 7268 O O . VAL A 1 969 ? -36.756 -23.092 64.445 1.00 92.31 969 VAL A O 1
ATOM 7271 N N . LEU A 1 970 ? -37.328 -21.136 63.492 1.00 92.62 970 LEU A N 1
ATOM 7272 C CA . LEU A 1 970 ? -38.291 -21.677 62.532 1.00 92.62 970 LEU A CA 1
ATOM 7273 C C . LEU A 1 970 ? -37.635 -22.063 61.200 1.00 92.62 970 LEU A C 1
ATOM 7275 O O . LEU A 1 970 ? -38.115 -22.958 60.506 1.00 92.62 970 LEU A O 1
ATOM 7279 N N . GLY A 1 971 ? -36.522 -21.423 60.842 1.00 94.19 971 GLY A N 1
ATOM 7280 C CA . GLY A 1 971 ? -35.765 -21.760 59.641 1.00 94.19 971 GLY A CA 1
ATOM 7281 C C . GLY A 1 971 ? -34.872 -20.629 59.149 1.00 94.19 971 GLY A C 1
ATOM 7282 O O . GLY A 1 971 ? -34.565 -19.689 59.887 1.00 94.19 971 GLY A O 1
ATOM 7283 N N . LEU A 1 972 ? -34.463 -20.735 57.886 1.00 94.81 972 LEU A N 1
ATOM 7284 C CA . LEU A 1 972 ? -33.652 -19.746 57.182 1.00 94.81 972 LEU A CA 1
ATOM 7285 C C . LEU A 1 972 ? -34.406 -19.151 55.989 1.00 94.81 972 LEU A C 1
ATOM 7287 O O . LEU A 1 972 ? -35.226 -19.810 55.353 1.00 94.81 972 LEU A O 1
ATOM 7291 N N . ILE A 1 973 ? -34.057 -17.920 55.638 1.00 93.38 973 ILE A N 1
ATOM 7292 C CA . ILE A 1 973 ? -34.359 -17.282 54.360 1.00 93.38 973 ILE A CA 1
ATOM 7293 C C . ILE A 1 973 ? -33.043 -17.187 53.590 1.00 93.38 973 ILE A C 1
ATOM 7295 O O . ILE A 1 973 ? -32.056 -16.663 54.107 1.00 93.38 973 ILE A O 1
ATOM 7299 N N . HIS A 1 974 ? -33.029 -17.663 52.351 1.00 91.62 974 HIS A N 1
ATOM 7300 C CA . HIS A 1 974 ? -31.899 -17.509 51.444 1.00 91.62 974 HIS A CA 1
ATOM 7301 C C . HIS A 1 974 ? -32.110 -16.241 50.606 1.00 91.62 974 HIS A C 1
ATOM 7303 O O . HIS A 1 974 ? -32.926 -16.223 49.680 1.00 91.62 974 HIS A O 1
ATOM 7309 N N . LEU A 1 975 ? -31.369 -15.178 50.927 1.00 87.06 975 LEU A N 1
ATOM 7310 C CA . LEU A 1 975 ? -31.224 -14.019 50.046 1.00 87.06 975 LEU A CA 1
ATOM 7311 C C . LEU A 1 975 ? -30.123 -14.302 49.017 1.00 87.06 975 LEU A C 1
ATOM 7313 O O . LEU A 1 975 ? -29.014 -14.675 49.408 1.00 87.06 975 LEU A O 1
ATOM 7317 N N . LYS A 1 976 ? -30.374 -14.065 47.729 1.00 82.75 976 LYS A N 1
ATOM 7318 C CA . LYS A 1 976 ? -29.333 -14.115 46.693 1.00 82.75 976 LYS A CA 1
ATOM 7319 C C . LYS A 1 976 ? -29.301 -12.837 45.865 1.00 82.75 976 LYS A C 1
ATOM 7321 O O . LYS A 1 976 ? -30.314 -12.167 45.688 1.00 82.75 976 LYS A O 1
ATOM 7326 N N . ASP A 1 977 ? -28.127 -12.505 45.350 1.00 77.44 977 ASP A N 1
ATOM 7327 C CA . ASP A 1 977 ? -27.959 -11.411 44.397 1.00 77.44 977 ASP A CA 1
ATOM 7328 C C . ASP A 1 977 ? -28.435 -11.899 43.016 1.00 77.44 977 ASP A C 1
ATOM 7330 O O . ASP A 1 977 ? -27.843 -12.809 42.431 1.00 77.44 977 ASP A O 1
ATOM 7334 N N . VAL A 1 978 ? -29.582 -11.403 42.544 1.00 74.31 978 VAL A N 1
ATOM 7335 C CA . VAL A 1 978 ? -30.286 -12.007 41.399 1.00 74.31 978 VAL A CA 1
ATOM 7336 C C . VAL A 1 978 ? -29.712 -11.499 40.081 1.00 74.31 978 VAL A C 1
ATOM 7338 O O . VAL A 1 978 ? -29.827 -10.320 39.745 1.00 74.31 978 VAL A O 1
ATOM 7341 N N . VAL A 1 979 ? -29.128 -12.417 39.312 1.00 77.69 979 VAL A N 1
ATOM 7342 C CA . VAL A 1 979 ? -28.602 -12.189 37.960 1.00 77.69 979 VAL A CA 1
ATOM 7343 C C . VAL A 1 979 ? -29.720 -11.750 37.001 1.00 77.69 979 VAL A C 1
ATOM 7345 O O . VAL A 1 979 ? -30.789 -12.361 36.966 1.00 77.69 979 VAL A O 1
ATOM 7348 N N . LYS A 1 980 ? -29.485 -10.701 36.196 1.00 74.81 980 LYS A N 1
ATOM 7349 C CA . LYS A 1 980 ? -30.490 -10.175 35.253 1.00 74.81 980 LYS A CA 1
ATOM 7350 C C . LYS A 1 980 ? -30.839 -11.195 34.158 1.00 74.81 980 LYS A C 1
ATOM 7352 O O . LYS A 1 980 ? -29.962 -11.799 33.533 1.00 74.81 980 LYS A O 1
ATOM 7357 N N . GLY A 1 981 ? -32.134 -11.323 33.859 1.00 72.94 981 GLY A N 1
ATOM 7358 C CA . GLY A 1 981 ? -32.652 -12.237 32.837 1.00 72.94 981 GLY A CA 1
ATOM 7359 C C . GLY A 1 981 ? -31.989 -12.045 31.466 1.00 72.94 981 GLY A C 1
ATOM 7360 O O . GLY A 1 981 ? -31.859 -10.922 30.971 1.00 72.94 981 GLY A O 1
ATOM 7361 N N . GLY A 1 982 ? -31.551 -13.149 30.854 1.00 75.75 982 GLY A N 1
ATOM 7362 C CA . GLY A 1 982 ? -30.916 -13.174 29.530 1.00 75.75 982 GLY A CA 1
ATOM 7363 C C . GLY A 1 982 ? -29.439 -12.750 29.476 1.00 75.75 982 GLY A C 1
ATOM 7364 O O . GLY A 1 982 ? -28.877 -12.709 28.383 1.00 75.75 982 GLY A O 1
ATOM 7365 N N . ILE A 1 983 ? -28.771 -12.435 30.599 1.00 81.06 983 ILE A N 1
ATOM 7366 C CA . ILE A 1 983 ? -27.366 -11.973 30.554 1.00 81.06 983 ILE A CA 1
ATOM 7367 C C . ILE A 1 983 ? -26.400 -13.039 29.999 1.00 81.06 983 ILE A C 1
ATOM 7369 O O . ILE A 1 983 ? -25.503 -12.702 29.229 1.00 81.06 983 ILE A O 1
ATOM 7373 N N . ALA A 1 984 ? -26.638 -14.325 30.283 1.00 82.69 984 ALA A N 1
ATOM 7374 C CA . ALA A 1 984 ? -25.796 -15.426 29.807 1.00 82.69 984 ALA A CA 1
ATOM 7375 C C . ALA A 1 984 ? -25.790 -15.561 28.274 1.00 82.69 984 ALA A C 1
ATOM 7377 O O . ALA A 1 984 ? -24.737 -15.770 27.668 1.00 82.69 984 ALA A O 1
ATOM 7378 N N . GLU A 1 985 ? -26.935 -15.351 27.619 1.00 83.25 985 GLU A N 1
ATOM 7379 C CA . GLU A 1 985 ? -27.025 -15.313 26.153 1.00 83.25 985 GLU A CA 1
ATOM 7380 C C . GLU A 1 985 ? -26.279 -14.104 25.567 1.00 83.25 985 GLU A C 1
ATOM 7382 O O . GLU A 1 985 ? -25.679 -14.187 24.492 1.00 83.25 985 GLU A O 1
ATOM 7387 N N . ARG A 1 986 ? -26.262 -12.976 26.289 1.00 81.44 986 ARG A N 1
ATOM 7388 C CA . ARG A 1 986 ? -25.534 -11.762 25.889 1.00 81.44 986 ARG A CA 1
ATOM 7389 C C . ARG A 1 986 ? -24.023 -11.960 26.024 1.00 81.44 986 ARG A C 1
ATOM 7391 O O . ARG A 1 986 ? -23.305 -11.654 25.075 1.00 81.44 986 ARG A O 1
ATOM 7398 N N . PHE A 1 987 ? -23.533 -12.559 27.112 1.00 86.19 987 PHE A N 1
ATOM 7399 C CA . PHE A 1 987 ? -22.121 -12.952 27.238 1.00 86.19 987 PHE A CA 1
ATOM 7400 C C . PHE A 1 987 ? -21.721 -14.034 26.221 1.00 86.19 987 PHE A C 1
ATOM 7402 O O . PHE A 1 987 ? -20.636 -13.953 25.643 1.00 86.19 987 PHE A O 1
ATOM 7409 N N . ALA A 1 988 ? -22.606 -14.978 25.881 1.00 83.69 988 ALA A N 1
ATOM 7410 C CA . ALA A 1 988 ? -22.386 -15.892 24.757 1.00 83.69 988 ALA A CA 1
ATOM 7411 C C . ALA A 1 988 ? -22.261 -15.146 23.409 1.00 83.69 988 ALA A C 1
ATOM 7413 O O . ALA A 1 988 ? -21.353 -15.450 22.629 1.00 83.69 988 ALA A O 1
ATOM 7414 N N . ARG A 1 989 ? -23.093 -14.121 23.150 1.00 82.19 989 ARG A N 1
ATOM 7415 C CA . ARG A 1 989 ? -22.953 -13.238 21.973 1.00 82.19 989 ARG A CA 1
ATOM 7416 C C . ARG A 1 989 ? -21.633 -12.460 21.985 1.00 82.19 989 ARG A C 1
ATOM 7418 O O . ARG A 1 989 ? -20.958 -12.465 20.959 1.00 82.19 989 ARG A O 1
ATOM 7425 N N . PHE A 1 990 ? -21.217 -11.855 23.101 1.00 84.12 990 PHE A N 1
ATOM 7426 C CA . PHE A 1 990 ? -19.916 -11.167 23.202 1.00 84.12 990 PHE A CA 1
ATOM 7427 C C . PHE A 1 990 ? -18.739 -12.106 22.881 1.00 84.12 990 PHE A C 1
ATOM 7429 O O . PHE A 1 990 ? -17.896 -11.767 22.044 1.00 84.12 990 PHE A O 1
ATOM 7436 N N . ARG A 1 991 ? -18.731 -13.329 23.432 1.00 83.62 991 ARG A N 1
ATOM 7437 C CA . ARG A 1 991 ? -17.724 -14.358 23.108 1.00 83.62 991 ARG A CA 1
ATOM 7438 C C . ARG A 1 991 ? -17.718 -14.716 21.620 1.00 83.62 991 ARG A C 1
ATOM 7440 O O . ARG A 1 991 ? -16.655 -14.765 21.004 1.00 83.62 991 ARG A O 1
ATOM 7447 N N . ALA A 1 992 ? -18.895 -14.887 21.011 1.00 79.62 992 ALA A N 1
ATOM 7448 C CA . ALA A 1 992 ? -19.040 -15.138 19.572 1.00 79.62 992 ALA A CA 1
ATOM 7449 C C . ALA A 1 992 ? -18.607 -13.945 18.689 1.00 79.62 992 ALA A C 1
ATOM 7451 O O . ALA A 1 992 ? -18.258 -14.127 17.523 1.00 79.62 992 ALA A O 1
ATOM 7452 N N . MET A 1 993 ? -18.574 -12.728 19.242 1.00 78.12 993 MET A N 1
ATOM 7453 C CA . MET A 1 993 ? -17.986 -11.533 18.621 1.00 78.12 993 MET A CA 1
ATOM 7454 C C . MET A 1 993 ? -16.467 -11.394 18.843 1.00 78.12 993 MET A C 1
ATOM 7456 O O . MET A 1 993 ? -15.865 -10.439 18.332 1.00 78.12 993 MET A O 1
ATOM 7460 N N . GLY A 1 994 ? -15.855 -12.318 19.591 1.00 78.75 994 GLY A N 1
ATOM 7461 C CA . GLY A 1 994 ? -14.440 -12.308 19.959 1.00 78.75 994 GLY A CA 1
ATOM 7462 C C . GLY A 1 994 ? -14.084 -11.333 21.084 1.00 78.75 994 GLY A C 1
ATOM 7463 O O . GLY A 1 994 ? -12.964 -10.835 21.088 1.00 78.75 994 GLY A O 1
ATOM 7464 N N . ILE A 1 995 ? -15.021 -11.026 21.987 1.00 86.62 995 ILE A N 1
ATOM 7465 C CA . ILE A 1 995 ? -14.824 -10.122 23.131 1.00 86.62 995 ILE A CA 1
ATOM 7466 C C . ILE A 1 995 ? -14.801 -10.948 24.419 1.00 86.62 995 ILE A C 1
ATOM 7468 O O . ILE A 1 995 ? -15.739 -11.701 24.675 1.00 86.62 995 ILE A O 1
ATOM 7472 N N . ARG A 1 996 ? -13.743 -10.794 25.227 1.00 89.00 996 ARG A N 1
ATOM 7473 C CA . ARG A 1 996 ? -13.658 -11.365 26.583 1.00 89.00 996 ARG A CA 1
ATOM 7474 C C . ARG A 1 996 ? -14.435 -10.484 27.557 1.00 89.00 996 ARG A C 1
ATOM 7476 O O . ARG A 1 996 ? -14.263 -9.269 27.545 1.00 89.00 996 ARG A O 1
ATOM 7483 N N . THR A 1 997 ? -15.230 -11.091 28.421 1.00 90.88 997 THR A N 1
ATOM 7484 C CA . THR A 1 997 ? -16.025 -10.422 29.456 1.00 90.88 997 THR A CA 1
ATOM 7485 C C . THR A 1 997 ? -15.419 -10.675 30.836 1.00 90.88 997 THR A C 1
ATOM 7487 O O . THR A 1 997 ? -15.061 -11.806 31.152 1.00 90.88 997 THR A O 1
ATOM 7490 N N . VAL A 1 998 ? -15.261 -9.638 31.658 1.00 91.94 998 VAL A N 1
ATOM 7491 C CA . VAL A 1 998 ? -14.719 -9.762 33.022 1.00 91.94 998 VAL A CA 1
ATOM 7492 C C . VAL A 1 998 ? -15.635 -9.034 33.995 1.00 91.94 998 VAL A C 1
ATOM 7494 O O . VAL A 1 998 ? -15.877 -7.838 33.836 1.00 91.94 998 VAL A O 1
ATOM 7497 N N . MET A 1 999 ? -16.129 -9.749 35.004 1.00 91.19 999 MET A N 1
ATOM 7498 C CA . MET A 1 999 ? -16.890 -9.156 36.102 1.00 91.19 999 MET A CA 1
ATOM 7499 C C . MET A 1 999 ? -15.943 -8.527 37.125 1.00 91.19 999 MET A C 1
ATOM 7501 O O . MET A 1 999 ? -14.954 -9.138 37.516 1.00 91.19 999 MET A O 1
ATOM 7505 N N . ILE A 1 1000 ? -16.272 -7.342 37.613 1.00 87.94 1000 ILE A N 1
ATOM 7506 C CA . ILE A 1 1000 ? -15.589 -6.652 38.704 1.00 87.94 1000 ILE A CA 1
ATOM 7507 C C . ILE A 1 1000 ? -16.565 -6.566 39.880 1.00 87.94 1000 ILE A C 1
ATOM 7509 O O . ILE A 1 1000 ? -17.733 -6.242 39.693 1.00 87.94 1000 ILE A O 1
ATOM 7513 N N . THR A 1 1001 ? -16.119 -6.891 41.093 1.00 85.25 1001 THR A N 1
ATOM 7514 C CA . THR A 1 1001 ? -16.944 -6.745 42.302 1.00 85.25 1001 THR A CA 1
ATOM 7515 C C . THR A 1 1001 ? -16.097 -6.499 43.549 1.00 85.25 1001 THR A C 1
ATOM 7517 O O . THR A 1 1001 ? -14.958 -6.960 43.644 1.00 85.25 1001 THR A O 1
ATOM 7520 N N . GLY A 1 1002 ? -16.674 -5.809 44.536 1.00 80.31 1002 GLY A N 1
ATOM 7521 C CA . GLY A 1 1002 ? -16.158 -5.749 45.906 1.00 80.31 1002 GLY A CA 1
ATOM 7522 C C . GLY A 1 1002 ? -16.457 -7.005 46.743 1.00 80.31 1002 GLY A C 1
ATOM 7523 O O . GLY A 1 1002 ? -15.874 -7.167 47.813 1.00 80.31 1002 GLY A O 1
ATOM 7524 N N . ASP A 1 1003 ? -17.332 -7.906 46.273 1.00 78.81 1003 ASP A N 1
ATOM 7525 C CA . ASP A 1 1003 ? -17.645 -9.168 46.959 1.00 78.81 1003 ASP A CA 1
ATOM 7526 C C . ASP A 1 1003 ? -16.404 -10.065 47.130 1.00 78.81 1003 ASP A C 1
ATOM 7528 O O . ASP A 1 1003 ? -15.409 -9.970 46.404 1.00 78.81 1003 ASP A O 1
ATOM 7532 N N . ASN A 1 1004 ? -16.496 -11.003 48.076 1.00 78.62 1004 ASN A N 1
ATOM 7533 C CA . ASN A 1 1004 ? -15.483 -12.034 48.282 1.00 78.62 1004 ASN A CA 1
ATOM 7534 C C . ASN A 1 1004 ? -15.385 -13.005 47.072 1.00 78.62 1004 ASN A C 1
ATOM 7536 O O . ASN A 1 1004 ? -16.366 -13.184 46.338 1.00 78.62 1004 ASN A O 1
ATOM 7540 N N . PRO A 1 1005 ? -14.252 -13.715 46.892 1.00 81.44 1005 PRO A N 1
ATOM 7541 C CA . PRO A 1 1005 ? -14.051 -14.605 45.746 1.00 81.44 1005 PRO A CA 1
ATOM 7542 C C . PRO A 1 1005 ? -15.046 -15.771 45.602 1.00 81.44 1005 PRO A C 1
ATOM 7544 O O . PRO A 1 1005 ? -15.246 -16.232 44.480 1.00 81.44 1005 PRO A O 1
ATOM 7547 N N . ARG A 1 1006 ? -15.688 -16.260 46.680 1.00 80.44 1006 ARG A N 1
ATOM 7548 C CA . ARG A 1 1006 ? -16.684 -17.354 46.596 1.00 80.44 1006 ARG A CA 1
ATOM 7549 C C . ARG A 1 1006 ? -17.988 -16.852 45.976 1.00 80.44 1006 ARG A C 1
ATOM 7551 O O . ARG A 1 1006 ? -18.452 -17.423 44.991 1.00 80.44 1006 ARG A O 1
ATOM 7558 N N . THR A 1 1007 ? -18.522 -15.744 46.496 1.00 76.44 1007 THR A N 1
ATOM 7559 C CA . THR A 1 1007 ? -19.718 -15.074 45.955 1.00 76.44 1007 THR A CA 1
ATOM 7560 C C . THR A 1 1007 ? -19.493 -14.639 44.504 1.00 76.44 1007 THR A C 1
ATOM 7562 O O . THR A 1 1007 ? -20.328 -14.916 43.644 1.00 76.44 1007 THR A O 1
ATOM 7565 N N . ALA A 1 1008 ? -18.327 -14.060 44.197 1.00 83.31 1008 ALA A N 1
ATOM 7566 C CA . ALA A 1 1008 ? -17.960 -13.705 42.827 1.00 83.31 1008 ALA A CA 1
ATOM 7567 C C . ALA A 1 1008 ? -17.915 -14.937 41.897 1.00 83.31 1008 ALA A C 1
ATOM 7569 O O . ALA A 1 1008 ? -18.516 -14.916 40.825 1.00 83.31 1008 ALA A O 1
ATOM 7570 N N . ALA A 1 1009 ? -17.299 -16.048 42.318 1.00 83.75 1009 ALA A N 1
ATOM 7571 C CA . ALA A 1 1009 ? -17.261 -17.282 41.529 1.00 83.75 1009 ALA A CA 1
ATOM 7572 C C . ALA A 1 1009 ? -18.642 -17.942 41.339 1.00 83.75 1009 ALA A C 1
ATOM 7574 O O . ALA A 1 1009 ? -18.847 -18.663 40.361 1.00 83.75 1009 ALA A O 1
ATOM 7575 N N . ALA A 1 1010 ? -19.592 -17.753 42.260 1.00 81.50 1010 ALA A N 1
ATOM 7576 C CA . ALA A 1 1010 ? -20.974 -18.206 42.089 1.00 81.50 1010 ALA A CA 1
ATOM 7577 C C . ALA A 1 1010 ? -21.688 -17.391 40.995 1.00 81.50 1010 ALA A C 1
ATOM 7579 O O . ALA A 1 1010 ? -22.109 -17.957 39.984 1.00 81.50 1010 ALA A O 1
ATOM 7580 N N . ILE A 1 1011 ? -21.712 -16.061 41.136 1.00 83.00 1011 ILE A N 1
ATOM 7581 C CA . ILE A 1 1011 ? -22.357 -15.141 40.183 1.00 83.00 1011 ILE A CA 1
ATOM 7582 C C . ILE A 1 1011 ? -21.702 -15.227 38.795 1.00 83.00 1011 ILE A C 1
ATOM 7584 O O . ILE A 1 1011 ? -22.401 -15.193 37.783 1.00 83.00 1011 ILE A O 1
ATOM 7588 N N . ALA A 1 1012 ? -20.382 -15.425 38.717 1.00 86.25 1012 ALA A N 1
ATOM 7589 C CA . ALA A 1 1012 ? -19.674 -15.626 37.452 1.00 86.25 1012 ALA A CA 1
ATOM 7590 C C . ALA A 1 1012 ? -20.172 -16.866 36.682 1.00 86.25 1012 ALA A C 1
ATOM 7592 O O . ALA A 1 1012 ? -20.317 -16.817 35.461 1.00 86.25 1012 ALA A O 1
ATOM 7593 N N . ARG A 1 1013 ? -20.484 -17.964 37.388 1.00 84.81 1013 ARG A N 1
ATOM 7594 C CA . ARG A 1 1013 ? -21.011 -19.202 36.785 1.00 84.81 1013 ARG A CA 1
ATOM 7595 C C . ARG A 1 1013 ? -22.498 -19.112 36.441 1.00 84.81 1013 ARG A C 1
ATOM 7597 O O . ARG A 1 1013 ? -22.879 -19.624 35.396 1.00 84.81 1013 ARG A O 1
ATOM 7604 N N . GLU A 1 1014 ? -23.317 -18.453 37.267 1.00 82.88 1014 GLU A N 1
ATOM 7605 C CA . GLU A 1 1014 ? -24.748 -18.240 36.975 1.00 82.88 1014 GLU A CA 1
ATOM 7606 C C . GLU A 1 1014 ? -24.951 -17.263 35.799 1.00 82.88 1014 GLU A C 1
ATOM 7608 O O . GLU A 1 1014 ? -25.788 -17.498 34.931 1.00 82.88 1014 GLU A O 1
ATOM 7613 N N . SER A 1 1015 ? -24.147 -16.196 35.723 1.00 84.62 1015 SER A N 1
ATOM 7614 C CA . SER A 1 1015 ? -24.189 -15.229 34.614 1.00 84.62 1015 SER A CA 1
ATOM 7615 C C . SER A 1 1015 ? -23.443 -15.685 33.357 1.00 84.62 1015 SER A C 1
ATOM 7617 O O . SER A 1 1015 ? -23.787 -15.244 32.264 1.00 84.62 1015 SER A O 1
ATOM 7619 N N . GLY A 1 1016 ? -22.442 -16.562 33.477 1.00 86.06 1016 GLY A N 1
ATOM 7620 C CA . GLY A 1 1016 ? -21.665 -17.084 32.350 1.00 86.06 1016 GLY A CA 1
ATOM 7621 C C . GLY A 1 1016 ? -20.593 -16.133 31.800 1.00 86.06 1016 GLY A C 1
ATOM 7622 O O . GLY A 1 1016 ? -20.261 -16.225 30.619 1.00 86.06 1016 GLY A O 1
ATOM 7623 N N . VAL A 1 1017 ? -20.059 -15.217 32.611 1.00 88.75 1017 VAL A N 1
ATOM 7624 C CA . VAL A 1 1017 ? -18.929 -14.328 32.252 1.00 88.75 1017 VAL A CA 1
ATOM 7625 C C . VAL A 1 1017 ? -17.640 -15.136 31.961 1.00 88.75 1017 VAL A C 1
ATOM 7627 O O . VAL A 1 1017 ? -17.552 -16.300 32.351 1.00 88.75 1017 VAL A O 1
ATOM 7630 N N . ASP A 1 1018 ? -16.646 -14.596 31.239 1.00 88.81 1018 ASP A N 1
ATOM 7631 C CA . ASP A 1 1018 ? -15.380 -15.332 30.996 1.00 88.81 1018 ASP A CA 1
ATOM 7632 C C . ASP A 1 1018 ? -14.466 -15.391 32.230 1.00 88.81 1018 ASP A C 1
ATOM 7634 O O . ASP A 1 1018 ? -13.729 -16.361 32.388 1.00 88.81 1018 ASP A O 1
ATOM 7638 N N . ASP A 1 1019 ? -14.462 -14.346 33.063 1.00 91.19 1019 ASP A N 1
ATOM 7639 C CA . ASP A 1 1019 ? -13.528 -14.188 34.185 1.00 91.19 1019 ASP A CA 1
ATOM 7640 C C . ASP A 1 1019 ? -14.064 -13.206 35.250 1.00 91.19 1019 ASP A C 1
ATOM 7642 O O . ASP A 1 1019 ? -15.046 -12.498 34.999 1.00 91.19 1019 ASP A O 1
ATOM 7646 N N . PHE A 1 1020 ? -13.420 -13.109 36.420 1.00 91.69 1020 PHE A N 1
ATOM 7647 C CA . PHE A 1 1020 ? -13.794 -12.126 37.446 1.00 91.69 1020 PHE A CA 1
ATOM 7648 C C . PHE A 1 1020 ? -12.626 -11.584 38.292 1.00 91.69 1020 PHE A C 1
ATOM 7650 O O . PHE A 1 1020 ? -11.673 -12.290 38.612 1.00 91.69 1020 PHE A O 1
ATOM 7657 N N . LEU A 1 1021 ? -12.753 -10.326 38.724 1.00 90.19 1021 LEU A N 1
ATOM 7658 C CA . LEU A 1 1021 ? -11.935 -9.672 39.744 1.00 90.19 1021 LEU A CA 1
ATOM 7659 C C . LEU A 1 1021 ? -12.801 -9.424 40.989 1.00 90.19 1021 LEU A C 1
ATOM 7661 O O . LEU A 1 1021 ? -13.718 -8.603 40.966 1.00 90.19 1021 LEU A O 1
ATOM 7665 N N . ALA A 1 1022 ? -12.512 -10.153 42.066 1.00 88.06 1022 ALA A N 1
ATOM 7666 C CA . ALA A 1 1022 ? -13.155 -10.000 43.371 1.00 88.06 1022 ALA A CA 1
ATOM 7667 C C . ALA A 1 1022 ? -12.381 -9.019 44.270 1.00 88.06 1022 ALA A C 1
ATOM 7669 O O . ALA A 1 1022 ? -11.182 -8.821 44.074 1.00 88.06 1022 ALA A O 1
ATOM 7670 N N . GLN A 1 1023 ? -13.056 -8.455 45.277 1.00 85.50 1023 GLN A N 1
ATOM 7671 C CA . GLN A 1 1023 ? -12.505 -7.481 46.234 1.00 85.50 1023 GLN A CA 1
ATOM 7672 C C . GLN A 1 1023 ? -11.807 -6.272 45.565 1.00 85.50 1023 GLN A C 1
ATOM 7674 O O . GLN A 1 1023 ? -10.793 -5.774 46.051 1.00 85.50 1023 GLN A O 1
ATOM 7679 N N . ALA A 1 1024 ? -12.342 -5.811 44.429 1.00 84.19 1024 ALA A N 1
ATOM 7680 C CA . ALA A 1 1024 ? -11.720 -4.795 43.585 1.00 84.19 1024 ALA A CA 1
ATOM 7681 C C . ALA A 1 1024 ? -11.776 -3.376 44.187 1.00 84.19 1024 ALA A C 1
ATOM 7683 O O . ALA A 1 1024 ? -12.851 -2.802 44.368 1.00 84.19 1024 ALA A O 1
ATOM 7684 N N . THR A 1 1025 ? -10.606 -2.780 44.413 1.00 83.25 1025 THR A N 1
ATOM 7685 C CA . THR A 1 1025 ? -10.417 -1.355 44.743 1.00 83.25 1025 THR A CA 1
ATOM 7686 C C . THR A 1 1025 ? -10.318 -0.502 43.465 1.00 83.25 1025 THR A C 1
ATOM 7688 O O . THR A 1 1025 ? -9.984 -1.046 42.408 1.00 83.25 1025 THR A O 1
ATOM 7691 N N . PRO A 1 1026 ? -10.526 0.830 43.507 1.00 81.62 1026 PRO A N 1
ATOM 7692 C CA . PRO A 1 1026 ? -10.377 1.695 42.327 1.00 81.62 1026 PRO A CA 1
ATOM 7693 C C . PRO A 1 1026 ? -9.007 1.570 41.635 1.00 81.62 1026 PRO A C 1
ATOM 7695 O O . PRO A 1 1026 ? -8.911 1.568 40.406 1.00 81.62 1026 PRO A O 1
ATOM 7698 N N . GLU A 1 1027 ? -7.937 1.385 42.411 1.00 82.25 1027 GLU A N 1
ATOM 7699 C CA . GLU A 1 1027 ? -6.569 1.210 41.910 1.00 82.25 1027 GLU A CA 1
ATOM 7700 C C . GLU A 1 1027 ? -6.408 -0.128 41.186 1.00 82.25 1027 GLU A C 1
ATOM 7702 O O . GLU A 1 1027 ? -5.758 -0.183 40.143 1.00 82.25 1027 GLU A O 1
ATOM 7707 N N . THR A 1 1028 ? -7.024 -1.201 41.694 1.00 86.81 1028 THR A N 1
ATOM 7708 C CA . THR A 1 1028 ? -6.983 -2.522 41.047 1.00 86.81 1028 THR A CA 1
ATOM 7709 C C . THR A 1 1028 ? -7.913 -2.607 39.834 1.00 86.81 1028 THR A C 1
ATOM 7711 O O . THR A 1 1028 ? -7.527 -3.238 38.847 1.00 86.81 1028 THR A O 1
ATOM 7714 N N . LYS A 1 1029 ? -9.047 -1.881 39.814 1.00 87.31 1029 LYS A N 1
ATOM 7715 C CA . LYS A 1 1029 ? -9.837 -1.648 38.585 1.00 87.31 1029 LYS A CA 1
ATOM 7716 C C . LYS A 1 1029 ? -8.978 -0.950 37.516 1.00 87.31 1029 LYS A C 1
ATOM 7718 O O . LYS A 1 1029 ? -8.841 -1.462 36.404 1.00 87.31 1029 LYS A O 1
ATOM 7723 N N . MET A 1 1030 ? -8.314 0.161 37.862 1.00 87.31 1030 MET A N 1
ATOM 7724 C CA . MET A 1 1030 ? -7.393 0.861 36.950 1.00 87.31 1030 MET A CA 1
ATOM 7725 C C . MET A 1 1030 ? -6.202 0.002 36.505 1.00 87.31 1030 MET A C 1
ATOM 7727 O O . MET A 1 1030 ? -5.797 0.085 35.344 1.00 87.31 1030 MET A O 1
ATOM 7731 N N . GLN A 1 1031 ? -5.613 -0.800 37.398 1.00 88.75 1031 GLN A N 1
ATOM 7732 C CA . GLN A 1 1031 ? -4.464 -1.639 37.057 1.00 88.75 1031 GLN A CA 1
ATOM 7733 C C . GLN A 1 1031 ? -4.857 -2.746 36.074 1.00 88.75 1031 GLN A C 1
ATOM 7735 O O . GLN A 1 1031 ? -4.134 -2.962 35.107 1.00 88.75 1031 GLN A O 1
ATOM 7740 N N . LEU A 1 1032 ? -6.030 -3.371 36.234 1.00 89.75 1032 LEU A N 1
ATOM 7741 C CA . LEU A 1 1032 ? -6.543 -4.353 35.273 1.00 89.75 1032 LEU A CA 1
ATOM 7742 C C . LEU A 1 1032 ? -6.718 -3.746 33.868 1.00 89.75 1032 LEU A C 1
ATOM 7744 O O . LEU A 1 1032 ? -6.324 -4.369 32.879 1.00 89.75 1032 LEU A O 1
ATOM 7748 N N . ILE A 1 1033 ? -7.239 -2.515 33.771 1.00 90.62 1033 ILE A N 1
ATOM 7749 C CA . ILE A 1 1033 ? -7.331 -1.781 32.496 1.00 90.62 1033 ILE A CA 1
ATOM 7750 C C . ILE A 1 1033 ? -5.932 -1.564 31.907 1.00 90.62 1033 ILE A C 1
ATOM 7752 O O . ILE A 1 1033 ? -5.684 -1.930 30.756 1.00 90.62 1033 ILE A O 1
ATOM 7756 N N . LYS A 1 1034 ? -4.995 -1.036 32.707 1.00 88.94 1034 LYS A N 1
ATOM 7757 C CA . LYS A 1 1034 ? -3.604 -0.773 32.298 1.00 88.94 1034 LYS A CA 1
ATOM 7758 C C . LYS A 1 1034 ? -2.848 -2.044 31.903 1.00 88.94 1034 LYS A C 1
ATOM 7760 O O . LYS A 1 1034 ? -2.000 -1.979 31.014 1.00 88.94 1034 LYS A O 1
ATOM 7765 N N . ASP A 1 1035 ? -3.177 -3.195 32.483 1.00 88.62 1035 ASP A N 1
ATOM 7766 C CA . ASP A 1 1035 ? -2.588 -4.493 32.147 1.00 88.62 1035 ASP A CA 1
ATOM 7767 C C . ASP A 1 1035 ? -3.150 -5.066 30.837 1.00 88.62 1035 ASP A C 1
ATOM 7769 O O . ASP A 1 1035 ? -2.387 -5.578 30.015 1.00 88.62 1035 ASP A O 1
ATOM 7773 N N . GLU A 1 1036 ? -4.462 -4.978 30.590 1.00 89.12 1036 GLU A N 1
ATOM 7774 C CA . GLU A 1 1036 ? -5.058 -5.415 29.316 1.00 89.12 1036 GLU A CA 1
ATOM 7775 C C . GLU A 1 1036 ? -4.660 -4.470 28.160 1.00 89.12 1036 GLU A C 1
ATOM 7777 O O . GLU A 1 1036 ? -4.200 -4.945 27.117 1.00 89.12 1036 GLU A O 1
ATOM 7782 N N . GLN A 1 1037 ? -4.675 -3.147 28.370 1.00 85.88 1037 GLN A N 1
ATOM 7783 C CA . GLN A 1 1037 ? -4.055 -2.164 27.463 1.00 85.88 1037 GLN A CA 1
ATOM 7784 C C . GLN A 1 1037 ? -2.537 -2.392 27.344 1.00 85.88 1037 GLN A C 1
ATOM 7786 O O . GLN A 1 1037 ? -1.933 -2.193 26.284 1.00 85.88 1037 GLN A O 1
ATOM 7791 N N . GLY A 1 1038 ? -1.886 -2.870 28.408 1.00 77.88 1038 GLY A N 1
ATOM 7792 C CA . GLY A 1 1038 ? -0.504 -3.358 28.436 1.00 77.88 1038 GLY A CA 1
ATOM 7793 C C . GLY A 1 1038 ? -0.252 -4.456 27.401 1.00 77.88 1038 GLY A C 1
ATOM 7794 O O . GLY A 1 1038 ? 0.751 -4.411 26.689 1.00 77.88 1038 GLY A O 1
ATOM 7795 N N . LYS A 1 1039 ? -1.222 -5.363 27.241 1.00 80.88 1039 LYS A N 1
ATOM 7796 C CA . LYS A 1 1039 ? -1.243 -6.478 26.275 1.00 80.88 1039 LYS A CA 1
ATOM 7797 C C . LYS A 1 1039 ? -1.722 -6.068 24.867 1.00 80.88 1039 LYS A C 1
ATOM 7799 O O . LYS A 1 1039 ? -1.857 -6.935 24.009 1.00 80.88 1039 LYS A O 1
ATOM 7804 N N . GLY A 1 1040 ? -1.956 -4.775 24.613 1.00 75.31 1040 GLY A N 1
ATOM 7805 C CA . GLY A 1 1040 ? -2.344 -4.234 23.298 1.00 75.31 1040 GLY A CA 1
ATOM 7806 C C . GLY A 1 1040 ? -3.836 -4.350 22.956 1.00 75.31 1040 GLY A C 1
ATOM 7807 O O . GLY A 1 1040 ? -4.216 -4.161 21.799 1.00 75.31 1040 GLY A O 1
ATOM 7808 N N . LYS A 1 1041 ? -4.675 -4.675 23.943 1.00 85.00 1041 LYS A N 1
ATOM 7809 C CA . LYS A 1 1041 ? -6.132 -4.777 23.802 1.00 85.00 1041 LYS A CA 1
ATOM 7810 C C . LYS A 1 1041 ? -6.810 -3.421 23.973 1.00 85.00 1041 LYS A C 1
ATOM 7812 O O . LYS A 1 1041 ? -6.355 -2.629 24.795 1.00 85.00 1041 LYS A O 1
ATOM 7817 N N . LEU A 1 1042 ? -7.930 -3.205 23.283 1.00 87.06 1042 LEU A N 1
ATOM 7818 C CA . LEU A 1 1042 ? -8.868 -2.133 23.635 1.00 87.06 1042 LEU A CA 1
ATOM 7819 C C . LEU A 1 1042 ? -9.827 -2.602 24.733 1.00 87.06 1042 LEU A C 1
ATOM 7821 O O . LEU A 1 1042 ? -10.428 -3.681 24.629 1.00 87.06 1042 LEU A O 1
ATOM 7825 N N . VAL A 1 1043 ? -9.961 -1.782 25.774 1.00 91.56 1043 VAL A N 1
ATOM 7826 C CA . VAL A 1 1043 ? -10.738 -2.084 26.978 1.00 91.56 1043 VAL A CA 1
ATOM 7827 C C . VAL A 1 1043 ? -11.962 -1.178 27.057 1.00 91.56 1043 VAL A C 1
ATOM 7829 O O . VAL A 1 1043 ? -11.839 0.046 27.086 1.00 91.56 1043 VAL A O 1
ATOM 7832 N N . ALA A 1 1044 ? -13.142 -1.788 27.130 1.00 91.50 1044 ALA A N 1
ATOM 7833 C CA . ALA A 1 1044 ? -14.369 -1.099 27.511 1.00 91.50 1044 ALA A CA 1
ATOM 7834 C C . ALA A 1 1044 ? -14.672 -1.337 28.994 1.00 91.50 1044 ALA A C 1
ATOM 7836 O O . ALA A 1 1044 ? -14.387 -2.419 29.509 1.00 91.50 1044 ALA A O 1
ATOM 7837 N N . MET A 1 1045 ? -15.286 -0.361 29.658 1.00 90.62 1045 MET A N 1
ATOM 7838 C CA . MET A 1 1045 ? -15.782 -0.484 31.028 1.00 90.62 1045 MET A CA 1
ATOM 7839 C C . MET A 1 1045 ? -17.173 0.140 31.165 1.00 90.62 1045 MET A C 1
ATOM 7841 O O . MET A 1 1045 ? -17.441 1.174 30.557 1.00 90.62 1045 MET A O 1
ATOM 7845 N N . THR A 1 1046 ? -18.029 -0.467 31.991 1.00 87.94 1046 THR A N 1
ATOM 7846 C CA . THR A 1 1046 ? -19.286 0.132 32.472 1.00 87.94 1046 THR A CA 1
ATOM 7847 C C . THR A 1 1046 ? -19.248 0.350 33.988 1.00 87.94 1046 THR A C 1
ATOM 7849 O O . THR A 1 1046 ? -18.659 -0.466 34.699 1.00 87.94 1046 THR A O 1
ATOM 7852 N N . GLY A 1 1047 ? -19.873 1.427 34.474 1.00 80.62 1047 GLY A N 1
ATOM 7853 C CA . GLY A 1 1047 ? -19.957 1.767 35.901 1.00 80.62 1047 GLY A CA 1
ATOM 7854 C C . GLY A 1 1047 ? -20.878 2.961 36.195 1.00 80.62 1047 GLY A C 1
ATOM 7855 O O . GLY A 1 1047 ? -21.339 3.646 35.280 1.00 80.62 1047 GLY A O 1
ATOM 7856 N N . ASP A 1 1048 ? -21.154 3.200 37.477 1.00 74.00 1048 ASP A N 1
ATOM 7857 C CA . ASP A 1 1048 ? -22.118 4.196 37.977 1.00 74.00 1048 ASP A CA 1
ATOM 7858 C C . ASP A 1 1048 ? -21.595 5.038 39.162 1.00 74.00 1048 ASP A C 1
ATOM 7860 O O . ASP A 1 1048 ? -21.858 6.246 39.240 1.00 74.00 1048 ASP A O 1
ATOM 7864 N N . GLY A 1 1049 ? -20.826 4.434 40.069 1.00 69.00 1049 GLY A N 1
ATOM 7865 C CA . GLY A 1 1049 ? -20.272 5.098 41.248 1.00 69.00 1049 GLY A CA 1
ATOM 7866 C C . GLY A 1 1049 ? -19.136 6.089 40.955 1.00 69.00 1049 GLY A C 1
ATOM 7867 O O . GLY A 1 1049 ? -18.370 5.945 40.002 1.00 69.00 1049 GLY A O 1
ATOM 7868 N N . THR A 1 1050 ? -18.949 7.063 41.852 1.00 69.50 1050 THR A N 1
ATOM 7869 C CA . THR A 1 1050 ? -17.774 7.966 41.875 1.00 69.50 1050 THR A CA 1
ATOM 7870 C C . THR A 1 1050 ? -16.448 7.199 41.864 1.00 69.50 1050 THR A C 1
ATOM 7872 O O . THR A 1 1050 ? -15.492 7.616 41.212 1.00 69.50 1050 THR A O 1
ATOM 7875 N N . ASN A 1 1051 ? -16.413 6.045 42.537 1.00 73.75 1051 ASN A N 1
ATOM 7876 C CA . ASN A 1 1051 ? -15.271 5.129 42.602 1.00 73.75 1051 ASN A CA 1
ATOM 7877 C C . ASN A 1 1051 ? -14.829 4.586 41.230 1.00 73.75 1051 ASN A C 1
ATOM 7879 O O . ASN A 1 1051 ? -13.675 4.184 41.081 1.00 73.75 1051 ASN A O 1
ATOM 7883 N N . ASP A 1 1052 ? -15.720 4.577 40.234 1.00 80.31 1052 ASP A N 1
ATOM 7884 C CA . ASP A 1 1052 ? -15.438 4.082 38.886 1.00 80.31 1052 ASP A CA 1
ATOM 7885 C C . ASP A 1 1052 ? -14.988 5.176 37.917 1.00 80.31 1052 ASP A C 1
ATOM 7887 O O . ASP A 1 1052 ? -14.396 4.856 36.887 1.00 80.31 1052 ASP A O 1
ATOM 7891 N N . ALA A 1 1053 ? -15.168 6.459 38.247 1.00 81.81 1053 ALA A N 1
ATOM 7892 C CA . ALA A 1 1053 ? -14.764 7.570 37.384 1.00 81.81 1053 ALA A CA 1
ATOM 7893 C C . ALA A 1 1053 ? -13.276 7.507 36.942 1.00 81.81 1053 ALA A C 1
ATOM 7895 O O . ALA A 1 1053 ? -13.014 7.629 35.742 1.00 81.81 1053 ALA A O 1
ATOM 7896 N N . PRO A 1 1054 ? -12.281 7.209 37.810 1.00 83.50 1054 PRO A N 1
ATOM 7897 C CA . PRO A 1 1054 ? -10.885 7.067 37.374 1.00 83.50 1054 PRO A CA 1
ATOM 7898 C C . PRO A 1 1054 ? -10.659 5.903 36.395 1.00 83.50 1054 PRO A C 1
ATOM 7900 O O . PRO A 1 1054 ? -9.755 5.955 35.562 1.00 83.50 1054 PRO A O 1
ATOM 7903 N N . ALA A 1 1055 ? -11.471 4.848 36.492 1.00 86.69 1055 ALA A N 1
ATOM 7904 C CA . ALA A 1 1055 ? -11.378 3.665 35.647 1.00 86.69 1055 ALA A CA 1
ATOM 7905 C C . ALA A 1 1055 ? -12.117 3.866 34.307 1.00 86.69 1055 ALA A C 1
ATOM 7907 O O . ALA A 1 1055 ? -11.562 3.547 33.256 1.00 86.69 1055 ALA A O 1
ATOM 7908 N N . LEU A 1 1056 ? -13.294 4.502 34.320 1.00 87.50 1056 LEU A N 1
ATOM 7909 C CA . LEU A 1 1056 ? -14.034 4.929 33.125 1.00 87.50 1056 LEU A CA 1
ATOM 7910 C C . LEU A 1 1056 ? -13.206 5.882 32.248 1.00 87.50 1056 LEU A C 1
ATOM 7912 O O . LEU A 1 1056 ? -13.141 5.680 31.038 1.00 87.50 1056 LEU A O 1
ATOM 7916 N N . ALA A 1 1057 ? -12.504 6.848 32.854 1.00 85.12 1057 ALA A N 1
ATOM 7917 C CA . ALA A 1 1057 ? -11.611 7.768 32.140 1.00 85.12 1057 ALA A CA 1
ATOM 7918 C C . ALA A 1 1057 ? -10.322 7.102 31.609 1.00 85.12 1057 ALA A C 1
ATOM 7920 O O . ALA A 1 1057 ? -9.690 7.619 30.686 1.00 85.12 1057 ALA A O 1
ATOM 7921 N N . GLN A 1 1058 ? -9.908 5.968 32.188 1.00 87.75 1058 GLN A N 1
ATOM 7922 C CA . GLN A 1 1058 ? -8.731 5.199 31.761 1.00 87.75 1058 GLN A CA 1
ATOM 7923 C C . GLN A 1 1058 ? -9.064 4.156 30.675 1.00 87.75 1058 GLN A C 1
ATOM 7925 O O . GLN A 1 1058 ? -8.168 3.740 29.931 1.00 87.75 1058 GLN A O 1
ATOM 7930 N N . ALA A 1 1059 ? -10.323 3.726 30.574 1.00 89.50 1059 ALA A N 1
ATOM 7931 C CA . ALA A 1 1059 ? -10.804 2.818 29.538 1.00 89.50 1059 ALA A CA 1
ATOM 7932 C C . ALA A 1 1059 ? -10.803 3.478 28.145 1.00 89.50 1059 ALA A C 1
ATOM 7934 O O . ALA A 1 1059 ? -10.986 4.686 27.998 1.00 89.50 1059 ALA A O 1
ATOM 7935 N N . ASP A 1 1060 ? -10.644 2.674 27.092 1.00 88.81 1060 ASP A N 1
ATOM 7936 C CA . ASP A 1 1060 ? -10.769 3.153 25.709 1.00 88.81 1060 ASP A CA 1
ATOM 7937 C C . ASP A 1 1060 ? -12.230 3.519 25.384 1.00 88.81 1060 ASP A C 1
ATOM 7939 O O . ASP A 1 1060 ? -12.497 4.453 24.622 1.00 88.81 1060 ASP A O 1
ATOM 7943 N N . VAL A 1 1061 ? -13.178 2.813 26.010 1.00 90.31 1061 VAL A N 1
ATOM 7944 C CA . VAL A 1 1061 ? -14.618 3.104 25.992 1.00 90.31 1061 VAL A CA 1
ATOM 7945 C C . VAL A 1 1061 ? -15.159 3.033 27.421 1.00 90.31 1061 VAL A C 1
ATOM 7947 O O . VAL A 1 1061 ? -15.402 1.944 27.938 1.00 90.31 1061 VAL A O 1
ATOM 7950 N N . GLY A 1 1062 ? -15.329 4.185 28.067 1.00 89.88 1062 GLY A N 1
ATOM 7951 C CA . GLY A 1 1062 ? -15.978 4.292 29.375 1.00 89.88 1062 GLY A CA 1
ATOM 7952 C C . GLY A 1 1062 ? -17.460 4.613 29.204 1.00 89.88 1062 GLY A C 1
ATOM 7953 O O . GLY A 1 1062 ? -17.784 5.682 28.689 1.00 89.88 1062 GLY A O 1
ATOM 7954 N N . VAL A 1 1063 ? -18.345 3.708 29.623 1.00 89.00 1063 VAL A N 1
ATOM 7955 C CA . VAL A 1 1063 ? -19.804 3.877 29.569 1.00 89.00 1063 VAL A CA 1
ATOM 7956 C C . VAL A 1 1063 ? -20.335 4.123 30.979 1.00 89.00 1063 VAL A C 1
ATOM 7958 O O . VAL A 1 1063 ? -20.281 3.239 31.831 1.00 89.00 1063 VAL A O 1
ATOM 7961 N N . ALA A 1 1064 ? -20.835 5.328 31.232 1.00 86.25 1064 ALA A N 1
ATOM 7962 C CA . ALA A 1 1064 ? -21.483 5.672 32.492 1.00 86.25 1064 ALA A CA 1
ATOM 7963 C C . ALA A 1 1064 ? -22.986 5.365 32.430 1.00 86.25 1064 ALA A C 1
ATOM 7965 O O . ALA A 1 1064 ? -23.630 5.655 31.421 1.00 86.25 1064 ALA A O 1
ATOM 7966 N N . MET A 1 1065 ? -23.568 4.828 33.503 1.00 80.69 1065 MET A N 1
ATOM 7967 C CA . MET A 1 1065 ? -25.029 4.695 33.604 1.00 80.69 1065 MET A CA 1
ATOM 7968 C C . MET A 1 1065 ? -25.682 6.042 33.960 1.00 80.69 1065 MET A C 1
ATOM 7970 O O . MET A 1 1065 ? -25.108 6.854 34.688 1.00 80.69 1065 MET A O 1
ATOM 7974 N N . ASN A 1 1066 ? -26.894 6.302 33.470 1.00 72.38 1066 ASN A N 1
ATOM 7975 C CA . ASN A 1 1066 ? -27.616 7.551 33.733 1.00 72.38 1066 ASN A CA 1
ATOM 7976 C C . ASN A 1 1066 ? -28.156 7.666 35.173 1.00 72.38 1066 ASN A C 1
ATOM 7978 O O . ASN A 1 1066 ? -28.311 8.776 35.683 1.00 72.38 1066 ASN A O 1
ATOM 7982 N N . THR A 1 1067 ? -28.340 6.552 35.878 1.00 63.69 1067 THR A N 1
ATOM 7983 C CA . THR A 1 1067 ? -28.501 6.543 37.345 1.00 63.69 1067 THR A CA 1
ATOM 7984 C C . THR A 1 1067 ? -27.204 6.856 38.104 1.00 63.69 1067 THR A C 1
ATOM 7986 O O . THR A 1 1067 ? -27.254 7.118 39.302 1.00 63.69 1067 THR A O 1
ATOM 7989 N N . GLY A 1 1068 ? -26.053 6.842 37.424 1.00 66.25 1068 GLY A N 1
ATOM 7990 C CA . GLY A 1 1068 ? -24.735 7.082 38.001 1.00 66.25 1068 GLY A CA 1
ATOM 7991 C C . GLY A 1 1068 ? -24.442 8.543 38.347 1.00 66.25 1068 GLY A C 1
ATOM 7992 O O . GLY A 1 1068 ? -25.105 9.484 37.905 1.00 66.25 1068 GLY A O 1
ATOM 7993 N N . THR A 1 1069 ? -23.395 8.725 39.146 1.00 66.56 1069 THR A N 1
ATOM 7994 C CA . THR A 1 1069 ? -22.967 10.023 39.693 1.00 66.56 1069 THR A CA 1
ATOM 7995 C C . THR A 1 1069 ? -22.457 10.982 38.606 1.00 66.56 1069 THR A C 1
ATOM 7997 O O . THR A 1 1069 ? -21.943 10.537 37.578 1.00 66.56 1069 THR A O 1
ATOM 8000 N N . GLN A 1 1070 ? -22.537 12.308 38.822 1.00 67.88 1070 GLN A N 1
ATOM 8001 C CA . GLN A 1 1070 ? -22.042 13.293 37.837 1.00 67.88 1070 GLN A CA 1
ATOM 8002 C C . GLN A 1 1070 ? -20.572 13.034 37.453 1.00 67.88 1070 GLN A C 1
ATOM 8004 O O . GLN A 1 1070 ? -20.248 13.009 36.269 1.00 67.88 1070 GLN A O 1
ATOM 8009 N N . ALA A 1 1071 ? -19.710 12.717 38.426 1.00 69.00 1071 ALA A N 1
ATOM 8010 C CA . ALA A 1 1071 ? -18.306 12.382 38.176 1.00 69.00 1071 ALA A CA 1
ATOM 8011 C C . ALA A 1 1071 ? -18.121 11.145 37.273 1.00 69.00 1071 ALA A C 1
ATOM 8013 O O . ALA A 1 1071 ? -17.216 11.127 36.441 1.00 69.00 1071 ALA A O 1
ATOM 8014 N N . ALA A 1 1072 ? -18.983 10.126 37.389 1.00 72.50 1072 ALA A N 1
ATOM 8015 C CA . ALA A 1 1072 ? -18.967 8.979 36.481 1.00 72.50 1072 ALA A CA 1
ATOM 8016 C C . ALA A 1 1072 ? -19.406 9.381 35.061 1.00 72.50 1072 ALA A C 1
ATOM 8018 O O . ALA A 1 1072 ? -18.742 9.007 34.095 1.00 72.50 1072 ALA A O 1
ATOM 8019 N N . LYS A 1 1073 ? -20.464 10.199 34.927 1.00 76.12 1073 LYS A N 1
ATOM 8020 C CA . LYS A 1 1073 ? -20.944 10.712 33.626 1.00 76.12 1073 LYS A CA 1
ATOM 8021 C C . LYS A 1 1073 ? -19.925 11.606 32.912 1.00 76.12 1073 LYS A C 1
ATOM 8023 O O . LYS A 1 1073 ? -19.873 11.586 31.688 1.00 76.12 1073 LYS A O 1
ATOM 8028 N N . GLU A 1 1074 ? -19.121 12.369 33.652 1.00 74.94 1074 GLU A N 1
ATOM 8029 C CA . GLU A 1 1074 ? -18.084 13.247 33.085 1.00 74.94 1074 GLU A CA 1
ATOM 8030 C C . GLU A 1 1074 ? -16.768 12.516 32.777 1.00 74.94 1074 GLU A C 1
ATOM 8032 O O . GLU A 1 1074 ? -16.039 12.917 31.871 1.00 74.94 1074 GLU A O 1
ATOM 8037 N N . ALA A 1 1075 ? -16.483 11.413 33.476 1.00 78.06 1075 ALA A N 1
ATOM 8038 C CA . ALA A 1 1075 ? -15.374 10.517 33.154 1.00 78.06 1075 ALA A CA 1
ATOM 8039 C C . ALA A 1 1075 ? -15.679 9.551 31.992 1.00 78.06 1075 ALA A C 1
ATOM 8041 O O . ALA A 1 1075 ? -14.764 9.122 31.284 1.00 78.06 1075 ALA A O 1
ATOM 8042 N N . GLY A 1 1076 ? -16.949 9.184 31.802 1.00 81.75 1076 GLY A N 1
ATOM 8043 C CA . GLY A 1 1076 ? -17.403 8.353 30.691 1.00 81.75 1076 GLY A CA 1
ATOM 8044 C C . GLY A 1 1076 ? -17.284 9.065 29.340 1.00 81.75 1076 GLY A C 1
ATOM 8045 O O . GLY A 1 1076 ? -17.626 10.235 29.193 1.00 81.75 1076 GLY A O 1
ATOM 8046 N N . ASN A 1 1077 ? -16.841 8.338 28.311 1.00 85.88 1077 ASN A N 1
ATOM 8047 C CA . ASN A 1 1077 ? -16.893 8.812 26.923 1.00 85.88 1077 ASN A CA 1
ATOM 8048 C C . ASN A 1 1077 ? -18.185 8.388 26.188 1.00 85.88 1077 ASN A C 1
ATOM 8050 O O . ASN A 1 1077 ? -18.434 8.829 25.058 1.00 85.88 1077 ASN A O 1
ATOM 8054 N N . MET A 1 1078 ? -19.045 7.620 26.866 1.00 87.81 1078 MET A N 1
ATOM 8055 C CA . MET A 1 1078 ? -20.466 7.441 26.572 1.00 87.81 1078 MET A CA 1
ATOM 8056 C C . MET A 1 1078 ? -21.306 7.470 27.859 1.00 87.81 1078 MET A C 1
ATOM 8058 O O . MET A 1 1078 ? -20.807 7.137 28.934 1.00 87.81 1078 MET A O 1
ATOM 8062 N N . VAL A 1 1079 ? -22.596 7.782 27.725 1.00 84.44 1079 VAL A N 1
ATOM 8063 C CA . VAL A 1 1079 ? -23.616 7.652 28.775 1.00 84.44 1079 VAL A CA 1
ATOM 8064 C C . VAL A 1 1079 ? -24.768 6.792 28.249 1.00 84.44 1079 VAL A C 1
ATOM 8066 O O . VAL A 1 1079 ? -25.317 7.076 27.185 1.00 84.44 1079 VAL A O 1
ATOM 8069 N N . ASP A 1 1080 ? -25.133 5.748 28.986 1.00 85.50 1080 ASP A N 1
ATOM 8070 C CA . ASP A 1 1080 ? -26.322 4.928 28.741 1.00 85.50 1080 ASP A CA 1
ATOM 8071 C C . ASP A 1 1080 ? -27.521 5.521 29.493 1.00 85.50 1080 ASP A C 1
ATOM 8073 O O . ASP A 1 1080 ? -27.537 5.531 30.726 1.00 85.50 1080 ASP A O 1
ATOM 8077 N N . LEU A 1 1081 ? -28.506 6.040 28.751 1.00 77.94 1081 LEU A N 1
ATOM 8078 C CA . LEU A 1 1081 ? -29.658 6.761 29.301 1.00 77.94 1081 LEU A CA 1
ATOM 8079 C C . LEU A 1 1081 ? -30.647 5.830 30.016 1.00 77.94 1081 LEU A C 1
ATOM 8081 O O . LEU A 1 1081 ? -31.280 6.263 30.981 1.00 77.94 1081 LEU A O 1
ATOM 8085 N N . ASP A 1 1082 ? -30.706 4.560 29.604 1.00 73.44 1082 ASP A N 1
ATOM 8086 C CA . ASP A 1 1082 ? -31.614 3.546 30.159 1.00 73.44 1082 ASP A CA 1
ATOM 8087 C C . ASP A 1 1082 ? -30.997 2.828 31.372 1.00 73.44 1082 ASP A C 1
ATOM 8089 O O . ASP A 1 1082 ? -31.698 2.171 32.136 1.00 73.44 1082 ASP A O 1
ATOM 8093 N N . SER A 1 1083 ? -29.680 2.970 31.579 1.00 71.50 1083 SER A N 1
ATOM 8094 C CA . SER A 1 1083 ? -28.912 2.246 32.611 1.00 71.50 1083 SER A CA 1
ATOM 8095 C C . SER A 1 1083 ? -29.068 0.717 32.508 1.00 71.50 1083 SER A C 1
ATOM 8097 O O . SER A 1 1083 ? -29.140 0.001 33.513 1.00 71.50 1083 SER A O 1
ATOM 8099 N N . ASP A 1 1084 ? -29.119 0.205 31.275 1.00 70.44 1084 ASP A N 1
ATOM 8100 C CA . ASP A 1 1084 ? -29.292 -1.210 30.975 1.00 70.44 1084 ASP A CA 1
ATOM 8101 C C . ASP A 1 1084 ? -28.061 -1.789 30.251 1.00 70.44 1084 ASP A C 1
ATOM 8103 O O . ASP A 1 1084 ? -27.870 -1.580 29.052 1.00 70.44 1084 ASP A O 1
ATOM 8107 N N . PRO A 1 1085 ? -27.240 -2.635 30.897 1.00 64.00 1085 PRO A N 1
ATOM 8108 C CA . PRO A 1 1085 ? -26.012 -3.156 30.294 1.00 64.00 1085 PRO A CA 1
ATOM 8109 C C . PRO A 1 1085 ? -26.216 -4.080 29.084 1.00 64.00 1085 PRO A C 1
ATOM 8111 O O . PRO A 1 1085 ? -25.232 -4.522 28.486 1.00 64.00 1085 PRO A O 1
ATOM 8114 N N . THR A 1 1086 ? -27.454 -4.363 28.656 1.00 66.75 1086 THR A N 1
ATOM 8115 C CA . THR A 1 1086 ? -27.676 -4.936 27.318 1.00 66.75 1086 THR A CA 1
ATOM 8116 C C . THR A 1 1086 ? -27.249 -3.977 26.204 1.00 66.75 1086 THR A C 1
ATOM 8118 O O . THR A 1 1086 ? -26.755 -4.433 25.169 1.00 66.75 1086 THR A O 1
ATOM 8121 N N . LYS A 1 1087 ? -27.328 -2.661 26.443 1.00 77.19 1087 LYS A N 1
ATOM 8122 C CA . LYS A 1 1087 ? -26.952 -1.596 25.506 1.00 77.19 1087 LYS A CA 1
ATOM 8123 C C . LYS A 1 1087 ? -25.498 -1.683 25.071 1.00 77.19 1087 LYS A C 1
ATOM 8125 O O . LYS A 1 1087 ? -25.210 -1.437 23.905 1.00 77.19 1087 LYS A O 1
ATOM 8130 N N . LEU A 1 1088 ? -24.593 -2.150 25.936 1.00 79.62 1088 LEU A N 1
ATOM 8131 C CA . LEU A 1 1088 ? -23.183 -2.404 25.601 1.00 79.62 1088 LEU A CA 1
ATOM 8132 C C . LEU A 1 1088 ? -23.023 -3.313 24.370 1.00 79.62 1088 LEU A C 1
ATOM 8134 O O . LEU A 1 1088 ? -22.141 -3.096 23.539 1.00 79.62 1088 LEU A O 1
ATOM 8138 N N . LEU A 1 1089 ? -23.897 -4.313 24.219 1.00 81.25 1089 LEU A N 1
ATOM 8139 C CA . LEU A 1 1089 ? -23.890 -5.219 23.069 1.00 81.25 1089 LEU A CA 1
ATOM 8140 C C . LEU A 1 1089 ? -24.322 -4.491 21.791 1.00 81.25 1089 LEU A C 1
ATOM 8142 O O . LEU A 1 1089 ? -23.754 -4.707 20.722 1.00 81.25 1089 LEU A O 1
ATOM 8146 N N . GLU A 1 1090 ? -25.297 -3.594 21.913 1.00 85.06 1090 GLU A N 1
ATOM 8147 C CA . GLU A 1 1090 ? -25.795 -2.780 20.807 1.00 85.06 1090 GLU A CA 1
ATOM 8148 C C . GLU A 1 1090 ? -24.795 -1.695 20.387 1.00 85.06 1090 GLU A C 1
ATOM 8150 O O . GLU A 1 1090 ? -24.634 -1.437 19.195 1.00 85.06 1090 GLU A O 1
ATOM 8155 N N . VAL A 1 1091 ? -24.083 -1.108 21.351 1.00 88.00 1091 VAL A N 1
ATOM 8156 C CA . VAL A 1 1091 ? -23.010 -0.127 21.150 1.00 88.00 1091 VAL A CA 1
ATOM 8157 C C . VAL A 1 1091 ? -21.863 -0.744 20.345 1.00 88.00 1091 VAL A C 1
ATOM 8159 O O . VAL A 1 1091 ? -21.460 -0.194 19.317 1.00 88.00 1091 VAL A O 1
ATOM 8162 N N . VAL A 1 1092 ? -21.406 -1.938 20.743 1.00 87.56 1092 VAL A N 1
ATOM 8163 C CA . VAL A 1 1092 ? -20.424 -2.732 19.984 1.00 87.56 1092 VAL A CA 1
ATOM 8164 C C . VAL A 1 1092 ? -20.944 -3.065 18.580 1.00 87.56 1092 VAL A C 1
ATOM 8166 O O . VAL A 1 1092 ? -20.203 -2.932 17.603 1.00 87.56 1092 VAL A O 1
ATOM 8169 N N . GLU A 1 1093 ? -22.209 -3.477 18.437 1.00 86.94 1093 GLU A N 1
ATOM 8170 C CA . GLU A 1 1093 ? -22.778 -3.791 17.121 1.00 86.94 1093 GLU A CA 1
ATOM 8171 C C . GLU A 1 1093 ? -22.880 -2.558 16.210 1.00 86.94 1093 GLU A C 1
ATOM 8173 O O . GLU A 1 1093 ? -22.539 -2.667 15.032 1.00 86.94 1093 GLU A O 1
ATOM 8178 N N . VAL A 1 1094 ? -23.270 -1.379 16.708 1.00 88.38 1094 VAL A N 1
ATOM 8179 C CA . VAL A 1 1094 ? -23.297 -0.138 15.908 1.00 88.38 1094 VAL A CA 1
ATOM 8180 C C . VAL A 1 1094 ? -21.883 0.288 15.500 1.00 88.38 1094 VAL A C 1
ATOM 8182 O O . VAL A 1 1094 ? -21.678 0.618 14.327 1.00 88.38 1094 VAL A O 1
ATOM 8185 N N . GLY A 1 1095 ? -20.899 0.192 16.401 1.00 88.56 1095 GLY A N 1
ATOM 8186 C CA . GLY A 1 1095 ? -19.485 0.442 16.094 1.00 88.56 1095 GLY A CA 1
ATOM 8187 C C . GLY A 1 1095 ? -18.940 -0.490 15.004 1.00 88.56 1095 GLY A C 1
ATOM 8188 O O . GLY A 1 1095 ? -18.366 -0.032 14.013 1.00 88.56 1095 GLY A O 1
ATOM 8189 N N . LYS A 1 1096 ? -19.206 -1.801 15.103 1.00 86.25 1096 LYS A N 1
ATOM 8190 C CA . LYS A 1 1096 ? -18.830 -2.770 14.054 1.00 86.25 1096 LYS A CA 1
ATOM 8191 C C . LYS A 1 1096 ? -19.542 -2.505 12.733 1.00 86.25 1096 LYS A C 1
ATOM 8193 O O . LYS A 1 1096 ? -18.907 -2.565 11.683 1.00 86.25 1096 LYS A O 1
ATOM 8198 N N . GLN A 1 1097 ? -20.834 -2.172 12.757 1.00 88.12 1097 GLN A N 1
ATOM 8199 C CA . GLN A 1 1097 ? -21.572 -1.810 11.544 1.00 88.12 1097 GLN A CA 1
ATOM 8200 C C . GLN A 1 1097 ? -20.989 -0.557 10.878 1.00 88.12 1097 GLN A C 1
ATOM 8202 O O . GLN A 1 1097 ? -20.894 -0.527 9.654 1.00 88.12 1097 GLN A O 1
ATOM 8207 N N . LEU A 1 1098 ? -20.581 0.461 11.643 1.00 87.56 1098 LEU A N 1
ATOM 8208 C CA . LEU A 1 1098 ? -19.924 1.672 11.133 1.00 87.56 1098 LEU A CA 1
ATOM 8209 C C . LEU A 1 1098 ? -18.627 1.313 10.384 1.00 87.56 1098 LEU A C 1
ATOM 8211 O O . LEU A 1 1098 ? -18.497 1.639 9.201 1.00 87.56 1098 LEU A O 1
ATOM 8215 N N . LEU A 1 1099 ? -17.726 0.566 11.033 1.00 85.44 1099 LEU A N 1
ATOM 8216 C CA . LEU A 1 1099 ? -16.464 0.103 10.443 1.00 85.44 1099 LEU A CA 1
ATOM 8217 C C . LEU A 1 1099 ? -16.696 -0.738 9.173 1.00 85.44 1099 LEU A C 1
ATOM 8219 O O . LEU A 1 1099 ? -16.180 -0.398 8.105 1.00 85.44 1099 LEU A O 1
ATOM 8223 N N . MET A 1 1100 ? -17.539 -1.777 9.262 1.00 87.12 1100 MET A N 1
ATOM 8224 C CA . MET A 1 1100 ? -17.869 -2.645 8.124 1.00 87.12 1100 MET A CA 1
ATOM 8225 C C . MET A 1 1100 ? -18.476 -1.871 6.951 1.00 87.12 1100 MET A C 1
ATOM 8227 O O . MET A 1 1100 ? -18.206 -2.215 5.802 1.00 87.12 1100 MET A O 1
ATOM 8231 N N . THR A 1 1101 ? -19.296 -0.846 7.208 1.00 90.12 1101 THR A N 1
ATOM 8232 C CA . THR A 1 1101 ? -19.960 -0.063 6.151 1.00 90.12 1101 THR A CA 1
ATOM 8233 C C . THR A 1 1101 ? -18.955 0.764 5.361 1.00 90.12 1101 THR A C 1
ATOM 8235 O O . THR A 1 1101 ? -19.010 0.742 4.132 1.00 90.12 1101 THR A O 1
ATOM 8238 N N . ARG A 1 1102 ? -17.992 1.414 6.036 1.00 88.69 1102 ARG A N 1
ATOM 8239 C CA . ARG A 1 1102 ? -16.886 2.106 5.356 1.00 88.69 1102 ARG A CA 1
ATOM 8240 C C . ARG A 1 1102 ? -16.083 1.136 4.492 1.00 88.69 1102 ARG A C 1
ATOM 8242 O O . ARG A 1 1102 ? -15.979 1.357 3.293 1.00 88.69 1102 ARG A O 1
ATOM 8249 N N . GLY A 1 1103 ? -15.582 0.038 5.067 1.00 85.44 1103 GLY A N 1
ATOM 8250 C CA . GLY A 1 1103 ? -14.779 -0.943 4.325 1.00 85.44 1103 GLY A CA 1
ATOM 8251 C C . GLY A 1 1103 ? -15.509 -1.529 3.119 1.00 85.44 1103 GLY A C 1
ATOM 8252 O O . GLY A 1 1103 ? -14.962 -1.564 2.025 1.00 85.44 1103 GLY A O 1
ATOM 8253 N N . THR A 1 1104 ? -16.773 -1.907 3.308 1.00 89.00 1104 THR A N 1
ATOM 8254 C CA . THR A 1 1104 ? -17.653 -2.438 2.259 1.00 89.00 1104 THR A CA 1
ATOM 8255 C C . THR A 1 1104 ? -17.839 -1.466 1.091 1.00 89.00 1104 THR A C 1
ATOM 8257 O O . THR A 1 1104 ? -17.704 -1.863 -0.067 1.00 89.00 1104 THR A O 1
ATOM 8260 N N . LEU A 1 1105 ? -18.141 -0.195 1.379 1.00 89.19 1105 LEU A N 1
ATOM 8261 C CA . LEU A 1 1105 ? -18.338 0.825 0.347 1.00 89.19 1105 LEU A CA 1
ATOM 8262 C C . LEU A 1 1105 ? -17.019 1.206 -0.340 1.00 89.19 1105 LEU A C 1
ATOM 8264 O O . LEU A 1 1105 ? -17.026 1.448 -1.543 1.00 89.19 1105 LEU A O 1
ATOM 8268 N N . THR A 1 1106 ? -15.885 1.168 0.368 1.00 86.69 1106 THR A N 1
ATOM 8269 C CA . THR A 1 1106 ? -14.550 1.294 -0.240 1.00 86.69 1106 THR A CA 1
ATOM 8270 C C . THR A 1 1106 ? -14.281 0.157 -1.230 1.00 86.69 1106 THR A C 1
ATOM 8272 O O . THR A 1 1106 ? -13.896 0.427 -2.363 1.00 86.69 1106 THR A O 1
ATOM 8275 N N . THR A 1 1107 ? -14.537 -1.105 -0.856 1.00 86.25 1107 THR A N 1
ATOM 8276 C CA . THR A 1 1107 ? -14.379 -2.257 -1.767 1.00 86.25 1107 THR A CA 1
ATOM 8277 C C . THR A 1 1107 ? -15.260 -2.125 -3.004 1.00 86.25 1107 THR A C 1
ATOM 8279 O O . THR A 1 1107 ? -14.774 -2.320 -4.114 1.00 86.25 1107 THR A O 1
ATOM 8282 N N . PHE A 1 1108 ? -16.535 -1.770 -2.823 1.00 89.62 1108 PHE A N 1
ATOM 8283 C CA . PHE A 1 1108 ? -17.470 -1.587 -3.933 1.00 89.62 1108 PHE A CA 1
ATOM 8284 C C . PHE A 1 1108 ? -17.044 -0.434 -4.853 1.00 89.62 1108 PHE A C 1
ATOM 8286 O O . PHE A 1 1108 ? -17.071 -0.586 -6.070 1.00 89.62 1108 PHE A O 1
ATOM 8293 N N . SER A 1 1109 ? -16.611 0.699 -4.284 1.00 87.06 1109 SER A N 1
ATOM 8294 C CA . SER A 1 1109 ? -16.163 1.862 -5.057 1.00 87.06 1109 SER A CA 1
ATOM 8295 C C . SER A 1 1109 ? -14.926 1.556 -5.898 1.00 87.06 1109 SER A C 1
ATOM 8297 O O . SER A 1 1109 ? -14.907 1.947 -7.053 1.00 87.06 1109 SER A O 1
ATOM 8299 N N . ILE A 1 1110 ? -13.935 0.846 -5.351 1.00 83.44 1110 ILE A N 1
ATOM 8300 C CA . ILE A 1 1110 ? -12.692 0.515 -6.069 1.00 83.44 1110 ILE A CA 1
ATOM 8301 C C . ILE A 1 1110 ? -12.931 -0.585 -7.120 1.00 83.44 1110 ILE A C 1
ATOM 8303 O O . ILE A 1 1110 ? -12.378 -0.549 -8.215 1.00 83.44 1110 ILE A O 1
ATOM 8307 N N . ALA A 1 1111 ? -13.789 -1.567 -6.823 1.00 84.88 1111 ALA A N 1
ATOM 8308 C CA . ALA A 1 1111 ? -14.147 -2.617 -7.781 1.00 84.88 1111 ALA A CA 1
ATOM 8309 C C . ALA A 1 1111 ? -14.962 -2.089 -8.981 1.00 84.88 1111 ALA A C 1
ATOM 8311 O O . ALA A 1 1111 ? -14.908 -2.669 -10.065 1.00 84.88 1111 ALA A O 1
ATOM 8312 N N . ASN A 1 1112 ? -15.694 -0.988 -8.789 1.00 85.50 1112 ASN A N 1
ATOM 8313 C CA . ASN A 1 1112 ? -16.497 -0.323 -9.815 1.00 85.50 1112 ASN A CA 1
ATOM 8314 C C . ASN A 1 1112 ? -15.632 0.287 -10.932 1.00 85.50 1112 ASN A C 1
ATOM 8316 O O . ASN A 1 1112 ? -15.989 0.205 -12.110 1.00 85.50 1112 ASN A O 1
ATOM 8320 N N . ASP A 1 1113 ? -14.460 0.822 -10.585 1.00 82.56 1113 ASP A N 1
ATOM 8321 C CA . ASP A 1 1113 ? -13.587 1.542 -11.518 1.00 82.56 1113 ASP A CA 1
ATOM 8322 C C . ASP A 1 1113 ? -13.145 0.671 -12.709 1.00 82.56 1113 ASP A C 1
ATOM 8324 O O . ASP A 1 1113 ? -13.063 1.167 -13.832 1.00 82.56 1113 ASP A O 1
ATOM 8328 N N . VAL A 1 1114 ? -13.011 -0.648 -12.510 1.00 83.81 1114 VAL A N 1
ATOM 8329 C CA . VAL A 1 1114 ? -12.740 -1.646 -13.565 1.00 83.81 1114 VAL A CA 1
ATOM 8330 C C . VAL A 1 1114 ? -13.686 -1.488 -14.762 1.00 83.81 1114 VAL A C 1
ATOM 8332 O O . VAL A 1 1114 ? -13.236 -1.419 -15.905 1.00 83.81 1114 VAL A O 1
ATOM 8335 N N . ALA A 1 1115 ? -14.997 -1.391 -14.525 1.00 85.62 1115 ALA A N 1
ATOM 8336 C CA . ALA A 1 1115 ? -15.975 -1.241 -15.602 1.00 85.62 1115 ALA A CA 1
ATOM 8337 C C . ALA A 1 1115 ? -15.925 0.157 -16.240 1.00 85.62 1115 ALA A C 1
ATOM 8339 O O . ALA A 1 1115 ? -16.139 0.290 -17.445 1.00 85.62 1115 ALA A O 1
ATOM 8340 N N . LYS A 1 1116 ? -15.590 1.197 -15.462 1.00 86.56 1116 LYS A N 1
ATOM 8341 C CA . LYS A 1 1116 ? -15.428 2.570 -15.969 1.00 86.56 1116 LYS A CA 1
ATOM 8342 C C . LYS A 1 1116 ? -14.270 2.662 -16.968 1.00 86.56 1116 LYS A C 1
ATOM 8344 O O . LYS A 1 1116 ? -14.429 3.301 -18.006 1.00 86.56 1116 LYS A O 1
ATOM 8349 N N . TYR A 1 1117 ? -13.152 1.968 -16.728 1.00 82.56 1117 TYR A N 1
ATOM 8350 C CA . TYR A 1 1117 ? -12.052 1.876 -17.699 1.00 82.56 1117 TYR A CA 1
ATOM 8351 C C . TYR A 1 1117 ? -12.493 1.237 -19.022 1.00 82.56 1117 TYR A C 1
ATOM 8353 O O . TYR A 1 1117 ? -12.251 1.817 -20.080 1.00 82.56 1117 TYR A O 1
ATOM 8361 N N . PHE A 1 1118 ? -13.198 0.099 -18.975 1.00 86.19 1118 PHE A N 1
ATOM 8362 C CA . PHE A 1 1118 ? -13.734 -0.568 -20.173 1.00 86.19 1118 PHE A CA 1
ATOM 8363 C C . PHE A 1 1118 ? -14.862 0.214 -20.878 1.00 86.19 1118 PHE A C 1
ATOM 8365 O O . PHE A 1 1118 ? -15.197 -0.105 -22.018 1.00 86.19 1118 PHE A O 1
ATOM 8372 N N . ALA A 1 1119 ? -15.440 1.240 -20.243 1.00 87.06 1119 ALA A N 1
ATOM 8373 C CA . ALA A 1 1119 ? -16.319 2.200 -20.910 1.00 87.06 1119 ALA A CA 1
ATOM 8374 C C . ALA A 1 1119 ? -15.533 3.342 -21.574 1.00 87.06 1119 ALA A C 1
ATOM 8376 O O . ALA A 1 1119 ? -15.750 3.648 -22.746 1.00 87.06 1119 ALA A O 1
ATOM 8377 N N . ILE A 1 1120 ? -14.628 3.984 -20.829 1.00 86.62 1120 ILE A N 1
ATOM 8378 C CA . ILE A 1 1120 ? -14.076 5.291 -21.206 1.00 86.62 1120 ILE A CA 1
ATOM 8379 C C . ILE A 1 1120 ? -12.793 5.178 -22.039 1.00 86.62 1120 ILE A C 1
ATOM 8381 O O . ILE A 1 1120 ? -12.655 5.919 -23.009 1.00 86.62 1120 ILE A O 1
ATOM 8385 N N . LEU A 1 1121 ? -11.864 4.262 -21.734 1.00 82.38 1121 LEU A N 1
ATOM 8386 C CA . LEU A 1 1121 ? -10.627 4.158 -22.525 1.00 82.38 1121 LEU A CA 1
ATOM 8387 C C . LEU A 1 1121 ? -10.895 3.793 -23.998 1.00 82.38 1121 LEU A C 1
ATOM 8389 O O . LEU A 1 1121 ? -10.360 4.482 -24.867 1.00 82.38 1121 LEU A O 1
ATOM 8393 N N . PRO A 1 1122 ? -11.760 2.813 -24.338 1.00 83.75 1122 PRO A N 1
ATOM 8394 C CA . PRO A 1 1122 ? -12.078 2.548 -25.739 1.00 83.75 1122 PRO A CA 1
ATOM 8395 C C . PRO A 1 1122 ? -12.733 3.765 -26.407 1.00 83.75 1122 PRO A C 1
ATOM 8397 O O . PRO A 1 1122 ? -12.382 4.113 -27.530 1.00 83.75 1122 PRO A O 1
ATOM 8400 N N . ALA A 1 1123 ? -13.625 4.467 -25.701 1.00 85.38 1123 ALA A N 1
ATOM 8401 C CA . ALA A 1 1123 ? -14.287 5.664 -26.212 1.00 85.38 1123 ALA A CA 1
ATOM 8402 C C . ALA A 1 1123 ? -13.307 6.799 -26.563 1.00 85.38 1123 ALA A C 1
ATOM 8404 O O . ALA A 1 1123 ? -13.482 7.456 -27.586 1.00 85.38 1123 ALA A O 1
ATOM 8405 N N . LEU A 1 1124 ? -12.267 7.019 -25.752 1.00 82.81 1124 LEU A N 1
ATOM 8406 C CA . LEU A 1 1124 ? -11.270 8.069 -25.995 1.00 82.81 1124 LEU A CA 1
ATOM 8407 C C . LEU A 1 1124 ? -10.310 7.748 -27.152 1.00 82.81 1124 LEU A C 1
ATOM 8409 O O . LEU A 1 1124 ? -9.843 8.675 -27.812 1.00 82.81 1124 LEU A O 1
ATOM 8413 N N . PHE A 1 1125 ? -10.000 6.467 -27.386 1.00 81.38 1125 PHE A N 1
ATOM 8414 C CA . PHE A 1 1125 ? -8.857 6.073 -28.219 1.00 81.38 1125 PHE A CA 1
ATOM 8415 C C . PHE A 1 1125 ? -9.200 5.280 -29.495 1.00 81.38 1125 PHE A C 1
ATOM 8417 O O . PHE A 1 1125 ? -8.436 5.353 -30.456 1.00 81.38 1125 PHE A O 1
ATOM 8424 N N . VAL A 1 1126 ? -10.346 4.588 -29.582 1.00 78.06 1126 VAL A N 1
ATOM 8425 C CA . VAL A 1 1126 ? -10.687 3.714 -30.737 1.00 78.06 1126 VAL A CA 1
ATOM 8426 C C . VAL A 1 1126 ? -10.788 4.456 -32.077 1.00 78.06 1126 VAL A C 1
ATOM 8428 O O . VAL A 1 1126 ? -10.579 3.852 -33.124 1.00 78.06 1126 VAL A O 1
ATOM 8431 N N . GLY A 1 1127 ? -11.043 5.769 -32.066 1.00 73.38 1127 GLY A N 1
ATOM 8432 C CA . GLY A 1 1127 ? -11.062 6.591 -33.285 1.00 73.38 1127 GLY A CA 1
ATOM 8433 C C . GLY A 1 1127 ? -9.700 6.764 -33.976 1.00 73.38 1127 GLY A C 1
ATOM 8434 O O . GLY A 1 1127 ? -9.669 7.199 -35.123 1.00 73.38 1127 GLY A O 1
ATOM 8435 N N . VAL A 1 1128 ? -8.593 6.438 -33.296 1.00 73.81 1128 VAL A N 1
ATOM 8436 C CA . VAL A 1 1128 ? -7.218 6.484 -33.840 1.00 73.81 1128 VAL A CA 1
ATOM 8437 C C . VAL A 1 1128 ? -6.467 5.161 -33.628 1.00 73.81 1128 VAL A C 1
ATOM 8439 O O . VAL A 1 1128 ? -5.595 4.836 -34.428 1.00 73.81 1128 VAL A O 1
ATOM 8442 N N . PHE A 1 1129 ? -6.858 4.357 -32.632 1.00 76.81 1129 PHE A N 1
ATOM 8443 C CA . PHE A 1 1129 ? -6.346 3.003 -32.385 1.00 76.81 1129 PHE A CA 1
ATOM 8444 C C . PHE A 1 1129 ? -7.480 1.959 -32.431 1.00 76.81 1129 PHE A C 1
ATOM 8446 O O . PHE A 1 1129 ? -7.993 1.553 -31.378 1.00 76.81 1129 PHE A O 1
ATOM 8453 N N . PRO A 1 1130 ? -7.910 1.513 -33.631 1.00 77.50 1130 PRO A N 1
ATOM 8454 C CA . PRO A 1 1130 ? -8.941 0.483 -33.797 1.00 77.50 1130 PRO A CA 1
ATOM 8455 C C . PRO A 1 1130 ? -8.624 -0.836 -33.073 1.00 77.50 1130 PRO A C 1
ATOM 8457 O O . PRO A 1 1130 ? -9.533 -1.584 -32.718 1.00 77.50 1130 PRO A O 1
ATOM 8460 N N . GLU A 1 1131 ? -7.348 -1.100 -32.792 1.00 73.00 1131 GLU A N 1
ATOM 8461 C CA . GLU A 1 1131 ? -6.836 -2.245 -32.030 1.00 73.00 1131 GLU A CA 1
ATOM 8462 C C . GLU A 1 1131 ? -7.390 -2.297 -30.597 1.00 73.00 1131 GLU A C 1
ATOM 8464 O O . GLU A 1 1131 ? -7.415 -3.364 -29.985 1.00 73.00 1131 GLU A O 1
ATOM 8469 N N . LEU A 1 1132 ? -7.871 -1.167 -30.065 1.00 75.94 1132 LEU A N 1
ATOM 8470 C CA . LEU A 1 1132 ? -8.508 -1.070 -28.750 1.00 75.94 1132 LEU A CA 1
ATOM 8471 C C . LEU A 1 1132 ? -10.017 -1.376 -28.786 1.00 75.94 1132 LEU A C 1
ATOM 8473 O O . LEU A 1 1132 ? -10.647 -1.460 -27.732 1.00 75.94 1132 LEU A O 1
ATOM 8477 N N . ALA A 1 1133 ? -10.621 -1.591 -29.962 1.00 75.31 1133 ALA A N 1
ATOM 8478 C CA . ALA A 1 1133 ? -12.042 -1.928 -30.080 1.00 75.31 1133 ALA A CA 1
ATOM 8479 C C . ALA A 1 1133 ? -12.464 -3.201 -29.303 1.00 75.31 1133 ALA A C 1
ATOM 8481 O O . ALA A 1 1133 ? -13.553 -3.184 -28.722 1.00 75.31 1133 ALA A O 1
ATOM 8482 N N . PRO A 1 1134 ? -11.642 -4.270 -29.183 1.00 81.25 1134 PRO A N 1
ATOM 8483 C CA . PRO A 1 1134 ? -11.944 -5.421 -28.325 1.00 81.25 1134 PRO A CA 1
ATOM 8484 C C . PRO A 1 1134 ? -12.072 -5.080 -26.831 1.00 81.25 1134 PRO A C 1
ATOM 8486 O O . PRO A 1 1134 ? -12.714 -5.829 -26.097 1.00 81.25 1134 PRO A O 1
ATOM 8489 N N . LEU A 1 1135 ? -11.509 -3.952 -26.376 1.00 80.25 1135 LEU A N 1
ATOM 8490 C CA . LEU A 1 1135 ? -11.660 -3.472 -25.000 1.00 80.25 1135 LEU A CA 1
ATOM 8491 C C . LEU A 1 1135 ? -13.032 -2.817 -24.751 1.00 80.25 1135 LEU A C 1
ATOM 8493 O O . LEU A 1 1135 ? -13.418 -2.652 -23.597 1.00 80.25 1135 LEU A O 1
ATOM 8497 N N . ASN A 1 1136 ? -13.823 -2.504 -25.788 1.00 83.62 1136 ASN A N 1
ATOM 8498 C CA . ASN A 1 1136 ? -15.235 -2.123 -25.637 1.00 83.62 1136 ASN A CA 1
ATOM 8499 C C . ASN A 1 1136 ? -16.098 -3.374 -25.363 1.00 83.62 1136 ASN A C 1
ATOM 8501 O O . ASN A 1 1136 ? -16.975 -3.746 -26.147 1.00 83.62 1136 ASN A O 1
ATOM 8505 N N . VAL A 1 1137 ? -15.841 -4.042 -24.232 1.00 86.75 1137 VAL A N 1
ATOM 8506 C CA . VAL A 1 1137 ? -16.497 -5.298 -23.815 1.00 86.75 1137 VAL A CA 1
ATOM 8507 C C . VAL A 1 1137 ? -18.023 -5.139 -23.732 1.00 86.75 1137 VAL A C 1
ATOM 8509 O O . VAL A 1 1137 ? -18.769 -6.062 -24.055 1.00 86.75 1137 VAL A O 1
ATOM 8512 N N . MET A 1 1138 ? -18.496 -3.945 -23.361 1.00 89.75 1138 MET A N 1
ATOM 8513 C CA . MET A 1 1138 ? -19.920 -3.589 -23.283 1.00 89.75 1138 MET A CA 1
ATOM 8514 C C . MET A 1 1138 ? -20.575 -3.295 -24.641 1.00 89.75 1138 MET A C 1
ATOM 8516 O O . MET A 1 1138 ? -21.803 -3.196 -24.706 1.00 89.75 1138 MET A O 1
ATOM 8520 N N . ARG A 1 1139 ? -19.788 -3.140 -25.716 1.00 89.25 1139 ARG A N 1
ATOM 8521 C CA . ARG A 1 1139 ? -20.245 -2.708 -27.048 1.00 89.25 1139 ARG A CA 1
ATOM 8522 C C . ARG A 1 1139 ? -21.128 -1.456 -26.956 1.00 89.25 1139 ARG A C 1
ATOM 8524 O O . ARG A 1 1139 ? -22.290 -1.471 -27.363 1.00 89.25 1139 ARG A O 1
ATOM 8531 N N . LEU A 1 1140 ? -20.609 -0.415 -26.306 1.00 89.88 1140 LEU A N 1
ATOM 8532 C CA . LEU A 1 1140 ? -21.284 0.879 -26.126 1.00 89.88 1140 LEU A CA 1
ATOM 8533 C C . LEU A 1 1140 ? -21.470 1.584 -27.478 1.00 89.88 1140 LEU A C 1
ATOM 8535 O O . LEU A 1 1140 ? -20.639 1.399 -28.369 1.00 89.88 1140 LEU A O 1
ATOM 8539 N N . ALA A 1 1141 ? -22.566 2.333 -27.635 1.00 86.38 1141 ALA A N 1
ATOM 8540 C CA . ALA A 1 1141 ? -23.066 2.764 -28.944 1.00 86.38 1141 ALA A CA 1
ATOM 8541 C C . ALA A 1 1141 ? -22.149 3.770 -29.664 1.00 86.38 1141 ALA A C 1
ATOM 8543 O O . ALA A 1 1141 ? -21.913 3.637 -30.864 1.00 86.38 1141 ALA A O 1
ATOM 8544 N N . SER A 1 1142 ? -21.596 4.751 -28.946 1.00 87.94 1142 SER A N 1
ATOM 8545 C CA . SER A 1 1142 ? -20.625 5.710 -29.480 1.00 87.94 1142 SER A CA 1
ATOM 8546 C C . SER A 1 1142 ? -19.645 6.193 -28.399 1.00 87.94 1142 SER A C 1
ATOM 8548 O O . SER A 1 1142 ? -19.899 6.009 -27.206 1.00 87.94 1142 SER A O 1
ATOM 8550 N N . PRO A 1 1143 ? -18.537 6.864 -28.772 1.00 86.75 1143 PRO A N 1
ATOM 8551 C CA . PRO A 1 1143 ? -17.640 7.501 -27.809 1.00 86.75 1143 PRO A CA 1
ATOM 8552 C C . PRO A 1 1143 ? -18.346 8.442 -26.823 1.00 86.75 1143 PRO A C 1
ATOM 8554 O O . PRO A 1 1143 ? -18.076 8.407 -25.622 1.00 86.75 1143 PRO A O 1
ATOM 8557 N N . TYR A 1 1144 ? -19.285 9.260 -27.306 1.00 87.94 1144 TYR A N 1
ATOM 8558 C CA . TYR A 1 1144 ? -19.993 10.223 -26.462 1.00 87.94 1144 TYR A CA 1
ATOM 8559 C C . TYR A 1 1144 ? -21.053 9.553 -25.575 1.00 87.94 1144 TYR A C 1
ATOM 8561 O O . TYR A 1 1144 ? -21.181 9.946 -24.414 1.00 87.94 1144 TYR A O 1
ATOM 8569 N N . SER A 1 1145 ? -21.755 8.511 -26.055 1.00 90.19 1145 SER A N 1
ATOM 8570 C CA . SER A 1 1145 ? -22.697 7.753 -25.212 1.00 90.19 1145 SER A CA 1
ATOM 8571 C C . SER A 1 1145 ? -21.960 6.987 -24.116 1.00 90.19 1145 SER A C 1
ATOM 8573 O O . SER A 1 1145 ? -22.408 6.991 -22.972 1.00 90.19 1145 SER A O 1
ATOM 8575 N N . ALA A 1 1146 ? -20.802 6.400 -24.427 1.00 90.88 1146 ALA A N 1
ATOM 8576 C CA . ALA A 1 1146 ? -19.986 5.646 -23.483 1.00 90.88 1146 ALA A CA 1
ATOM 8577 C C . ALA A 1 1146 ? -19.480 6.515 -22.321 1.00 90.88 1146 ALA A C 1
ATOM 8579 O O . ALA A 1 1146 ? -19.675 6.164 -21.154 1.00 90.88 1146 ALA A O 1
ATOM 8580 N N . ILE A 1 1147 ? -18.888 7.676 -22.631 1.00 91.19 1147 ILE A N 1
ATOM 8581 C CA . ILE A 1 1147 ? -18.389 8.615 -21.616 1.00 91.19 1147 ILE A CA 1
ATOM 8582 C C . ILE A 1 1147 ? -19.551 9.162 -20.779 1.00 91.19 1147 ILE A C 1
ATOM 8584 O O . ILE A 1 1147 ? -19.478 9.149 -19.550 1.00 91.19 1147 ILE A O 1
ATOM 8588 N N . LEU A 1 1148 ? -20.645 9.594 -21.419 1.00 92.75 1148 LEU A N 1
ATOM 8589 C CA . LEU A 1 1148 ? -21.803 10.124 -20.699 1.00 92.75 1148 LEU A CA 1
ATOM 8590 C C . LEU A 1 1148 ? -22.444 9.057 -19.799 1.00 92.75 1148 LEU A C 1
ATOM 8592 O O . LEU A 1 1148 ? -22.742 9.345 -18.645 1.00 92.75 1148 LEU A O 1
ATOM 8596 N N . SER A 1 1149 ? -22.581 7.813 -20.267 1.00 94.56 1149 SER A N 1
ATOM 8597 C CA . SER A 1 1149 ? -23.153 6.710 -19.480 1.00 94.56 1149 SER A CA 1
ATOM 8598 C C . SER A 1 1149 ? -22.337 6.391 -18.229 1.00 94.56 1149 SER A C 1
ATOM 8600 O O . SER A 1 1149 ? -22.914 6.119 -17.175 1.00 94.56 1149 SER A O 1
ATOM 8602 N N . ALA A 1 1150 ? -21.005 6.470 -18.314 1.00 93.56 1150 ALA A N 1
ATOM 8603 C CA . ALA A 1 1150 ? -20.132 6.309 -17.156 1.00 93.56 1150 ALA A CA 1
ATOM 8604 C C . ALA A 1 1150 ? -20.297 7.458 -16.141 1.00 93.56 1150 ALA A C 1
ATOM 8606 O O . ALA A 1 1150 ? -20.431 7.191 -14.946 1.00 93.56 1150 ALA A O 1
ATOM 8607 N N . VAL A 1 1151 ? -20.381 8.716 -16.601 1.00 94.31 1151 VAL A N 1
ATOM 8608 C CA . VAL A 1 1151 ? -20.613 9.890 -15.732 1.00 94.31 1151 VAL A CA 1
ATOM 8609 C C . VAL A 1 1151 ? -21.991 9.820 -15.056 1.00 94.31 1151 VAL A C 1
ATOM 8611 O O . VAL A 1 1151 ? -22.093 10.000 -13.842 1.00 94.31 1151 VAL A O 1
ATOM 8614 N N . VAL A 1 1152 ? -23.043 9.489 -15.812 1.00 95.12 1152 VAL A N 1
ATOM 8615 C CA . VAL A 1 1152 ? -24.415 9.302 -15.305 1.00 95.12 1152 VAL A CA 1
ATOM 8616 C C . VAL A 1 1152 ? -24.456 8.196 -14.248 1.00 95.12 1152 VAL A C 1
ATOM 8618 O O . VAL A 1 1152 ? -25.012 8.396 -13.167 1.00 95.12 1152 VAL A O 1
ATOM 8621 N N . PHE A 1 1153 ? -23.829 7.043 -14.514 1.00 94.81 1153 PHE A N 1
ATOM 8622 C CA . PHE A 1 1153 ? -23.741 5.956 -13.538 1.00 94.81 1153 PHE A CA 1
ATOM 8623 C C . PHE A 1 1153 ? -23.011 6.401 -12.263 1.00 94.81 1153 PHE A C 1
ATOM 8625 O O . PHE A 1 1153 ? -23.486 6.138 -11.158 1.00 94.81 1153 PHE A O 1
ATOM 8632 N N . ASN A 1 1154 ? -21.887 7.108 -12.411 1.00 91.88 1154 ASN A N 1
ATOM 8633 C CA . ASN A 1 1154 ? -21.068 7.582 -11.299 1.00 91.88 1154 ASN A CA 1
ATOM 8634 C C . ASN A 1 1154 ? -21.804 8.591 -10.392 1.00 91.88 1154 ASN A C 1
ATOM 8636 O O . ASN A 1 1154 ? -21.592 8.587 -9.180 1.00 91.88 1154 ASN A O 1
ATOM 8640 N N . ALA A 1 1155 ? -22.718 9.393 -10.944 1.00 92.50 1155 ALA A N 1
ATOM 8641 C CA . ALA A 1 1155 ? -23.622 10.229 -10.158 1.00 92.50 1155 ALA A CA 1
ATOM 8642 C C . ALA A 1 1155 ? -24.716 9.395 -9.459 1.00 92.50 1155 ALA A C 1
ATOM 8644 O O . ALA A 1 1155 ? -24.875 9.455 -8.238 1.00 92.50 1155 ALA A O 1
ATOM 8645 N N . ILE A 1 1156 ? -25.466 8.582 -10.216 1.00 94.81 1156 ILE A N 1
ATOM 8646 C CA . ILE A 1 1156 ? -26.639 7.842 -9.710 1.00 94.81 1156 ILE A CA 1
ATOM 8647 C C . ILE A 1 1156 ? -26.260 6.841 -8.607 1.00 94.81 1156 ILE A C 1
ATOM 8649 O O . ILE A 1 1156 ? -27.010 6.674 -7.640 1.00 94.81 1156 ILE A O 1
ATOM 8653 N N . ILE A 1 1157 ? -25.090 6.200 -8.702 1.00 93.06 1157 ILE A N 1
ATOM 8654 C CA . ILE A 1 1157 ? -24.648 5.199 -7.722 1.00 93.06 1157 ILE A CA 1
ATOM 8655 C C . ILE A 1 1157 ? -24.464 5.782 -6.309 1.00 93.06 1157 ILE A C 1
ATOM 8657 O O . ILE A 1 1157 ? -24.624 5.048 -5.334 1.00 93.06 1157 ILE A O 1
ATOM 8661 N N . ILE A 1 1158 ? -24.227 7.097 -6.173 1.00 90.31 1158 ILE A N 1
ATOM 8662 C CA . ILE A 1 1158 ? -24.218 7.785 -4.871 1.00 90.31 1158 ILE A CA 1
ATOM 8663 C C . ILE A 1 1158 ? -25.601 7.662 -4.219 1.00 90.31 1158 ILE A C 1
ATOM 8665 O O . ILE A 1 1158 ? -25.706 7.103 -3.127 1.00 90.31 1158 ILE A O 1
ATOM 8669 N N . ILE A 1 1159 ? -26.669 8.093 -4.907 1.00 93.75 1159 ILE A N 1
ATOM 8670 C CA . ILE A 1 1159 ? -28.054 8.040 -4.396 1.00 93.75 1159 ILE A CA 1
ATOM 8671 C C . ILE A 1 1159 ? -28.441 6.613 -4.002 1.00 93.75 1159 ILE A C 1
ATOM 8673 O O . ILE A 1 1159 ? -28.981 6.398 -2.916 1.00 93.75 1159 ILE A O 1
ATOM 8677 N N . LEU A 1 1160 ? -28.138 5.630 -4.857 1.00 93.31 1160 LEU A N 1
ATOM 8678 C CA . LEU A 1 1160 ? -28.472 4.222 -4.612 1.00 93.31 1160 LEU A CA 1
ATOM 8679 C C . LEU A 1 1160 ? -27.793 3.653 -3.352 1.00 93.31 1160 LEU A C 1
ATOM 8681 O O . LEU A 1 1160 ? -28.311 2.712 -2.748 1.00 93.31 1160 LEU A O 1
ATOM 8685 N N . LEU A 1 1161 ? -26.666 4.233 -2.928 1.00 93.56 1161 LEU A N 1
ATOM 8686 C CA . LEU A 1 1161 ? -25.901 3.800 -1.759 1.00 93.56 1161 LEU A CA 1
ATOM 8687 C C . LEU A 1 1161 ? -26.147 4.649 -0.498 1.00 93.56 1161 LEU A C 1
ATOM 8689 O O . LEU A 1 1161 ? -25.838 4.164 0.593 1.00 93.56 1161 LEU A O 1
ATOM 8693 N N . ILE A 1 1162 ? -26.799 5.820 -0.583 1.00 90.88 1162 ILE A N 1
ATOM 8694 C CA . ILE A 1 1162 ? -27.256 6.591 0.597 1.00 90.88 1162 ILE A CA 1
ATOM 8695 C C . ILE A 1 1162 ? -28.058 5.707 1.584 1.00 90.88 1162 ILE A C 1
ATOM 8697 O O . ILE A 1 1162 ? -27.738 5.709 2.777 1.00 90.88 1162 ILE A O 1
ATOM 8701 N N . PRO A 1 1163 ? -29.042 4.879 1.162 1.00 92.12 1163 PRO A N 1
ATOM 8702 C CA . PRO A 1 1163 ? -29.767 4.001 2.082 1.00 92.12 1163 PRO A CA 1
ATOM 8703 C C . PRO A 1 1163 ? -28.881 2.965 2.784 1.00 92.12 1163 PRO A C 1
ATOM 8705 O O . PRO A 1 1163 ? -29.199 2.573 3.907 1.00 92.12 1163 PRO A O 1
ATOM 8708 N N . LEU A 1 1164 ? -27.789 2.516 2.152 1.00 91.31 1164 LEU A N 1
ATOM 8709 C CA . LEU A 1 1164 ? -26.838 1.574 2.748 1.00 91.31 1164 LEU A CA 1
ATOM 8710 C C . LEU A 1 1164 ? -25.890 2.285 3.723 1.00 91.31 1164 LEU A C 1
ATOM 8712 O O . LEU A 1 1164 ? -25.693 1.793 4.832 1.00 91.31 1164 LEU A O 1
ATOM 8716 N N . ALA A 1 1165 ? -25.378 3.460 3.351 1.00 89.00 1165 ALA A N 1
ATOM 8717 C CA . ALA A 1 1165 ? -24.539 4.303 4.200 1.00 89.00 1165 ALA A CA 1
ATOM 8718 C C . ALA A 1 1165 ? -25.250 4.710 5.505 1.00 89.00 1165 ALA A C 1
ATOM 8720 O O . ALA A 1 1165 ? -24.665 4.612 6.582 1.00 89.00 1165 ALA A O 1
ATOM 8721 N N . LEU A 1 1166 ? -26.529 5.101 5.421 1.00 87.81 1166 LEU A N 1
ATOM 8722 C CA . LEU A 1 1166 ? -27.310 5.571 6.572 1.00 87.81 1166 LEU A CA 1
ATOM 8723 C C . LEU A 1 1166 ? -27.911 4.447 7.438 1.00 87.81 1166 LEU A C 1
ATOM 8725 O O . LEU A 1 1166 ? -28.192 4.670 8.614 1.00 87.81 1166 LEU A O 1
ATOM 8729 N N . ARG A 1 1167 ? -28.163 3.251 6.883 1.00 88.12 1167 ARG A N 1
ATOM 8730 C CA . ARG A 1 1167 ? -28.659 2.092 7.662 1.00 88.12 1167 ARG A CA 1
ATOM 8731 C C . ARG A 1 1167 ? -27.523 1.247 8.243 1.00 88.12 1167 ARG A C 1
ATOM 8733 O O . ARG A 1 1167 ? -27.689 0.668 9.315 1.00 88.12 1167 ARG A O 1
ATOM 8740 N N . GLY A 1 1168 ? -26.391 1.193 7.547 1.00 87.12 1168 GLY A N 1
ATOM 8741 C CA . GLY A 1 1168 ? -25.262 0.321 7.841 1.00 87.12 1168 GLY A CA 1
ATOM 8742 C C . GLY A 1 1168 ? -25.409 -1.096 7.273 1.00 87.12 1168 GLY A C 1
ATOM 8743 O O . GLY A 1 1168 ? -26.507 -1.634 7.100 1.00 87.12 1168 GLY A O 1
ATOM 8744 N N . VAL A 1 1169 ? -24.270 -1.729 6.996 1.00 88.12 1169 VAL A N 1
ATOM 8745 C CA . VAL A 1 1169 ? -24.166 -3.147 6.627 1.00 88.12 1169 VAL A CA 1
ATOM 8746 C C . VAL A 1 1169 ? -24.526 -4.013 7.837 1.00 88.12 1169 VAL A C 1
ATOM 8748 O O . VAL A 1 1169 ? -23.912 -3.888 8.892 1.00 88.12 1169 VAL A O 1
ATOM 8751 N N . ARG A 1 1170 ? -25.496 -4.928 7.693 1.00 83.94 1170 ARG A N 1
ATOM 8752 C CA . ARG A 1 1170 ? -25.928 -5.827 8.782 1.00 83.94 1170 ARG A CA 1
ATOM 8753 C C . ARG A 1 1170 ? -24.781 -6.731 9.260 1.00 83.94 1170 ARG A C 1
ATOM 8755 O O . ARG A 1 1170 ? -24.384 -7.657 8.540 1.00 83.94 1170 ARG A O 1
ATOM 8762 N N . TYR A 1 1171 ? -24.320 -6.492 10.489 1.00 81.00 1171 TYR A N 1
ATOM 8763 C CA . TYR A 1 1171 ? -23.348 -7.330 11.196 1.00 81.00 1171 TYR A CA 1
ATOM 8764 C C . TYR A 1 1171 ? -23.863 -8.769 11.390 1.00 81.00 1171 TYR A C 1
ATOM 8766 O O . TYR A 1 1171 ? -25.070 -9.020 11.415 1.00 81.00 1171 TYR A O 1
ATOM 8774 N N . ARG A 1 1172 ? -22.934 -9.723 11.517 1.00 78.75 1172 ARG A N 1
ATOM 8775 C CA . ARG A 1 1172 ? -23.182 -11.102 11.963 1.00 78.75 1172 ARG A CA 1
ATOM 8776 C C . ARG A 1 1172 ? -21.967 -11.582 12.773 1.00 78.75 1172 ARG A C 1
ATOM 8778 O O . ARG A 1 1172 ? -20.850 -11.327 12.322 1.00 78.75 1172 ARG A O 1
ATOM 8785 N N . PRO A 1 1173 ? -22.145 -12.310 13.892 1.00 73.69 1173 PRO A N 1
ATOM 8786 C CA . PRO A 1 1173 ? -21.038 -12.912 14.635 1.00 73.69 1173 PRO A CA 1
ATOM 8787 C C . PRO A 1 1173 ? -20.459 -14.096 13.843 1.00 73.69 1173 PRO A C 1
ATOM 8789 O O . PRO A 1 1173 ? -20.908 -15.233 13.950 1.00 73.69 1173 PRO A O 1
ATOM 8792 N N . LEU A 1 1174 ? -19.491 -13.796 12.979 1.00 77.81 1174 LEU A N 1
ATOM 8793 C CA . LEU A 1 1174 ? -18.739 -14.746 12.162 1.00 77.81 1174 LEU A CA 1
ATOM 8794 C C . LEU A 1 1174 ? -17.248 -14.401 12.271 1.00 77.81 1174 LEU A C 1
ATOM 8796 O O . LEU A 1 1174 ? -16.893 -13.227 12.376 1.00 77.81 1174 LEU A O 1
ATOM 8800 N N . GLY A 1 1175 ? -16.375 -15.408 12.203 1.00 73.50 1175 GLY A N 1
ATOM 8801 C CA . GLY A 1 1175 ? -14.924 -15.192 12.225 1.00 73.50 1175 GLY A CA 1
ATOM 8802 C C . GLY A 1 1175 ? -14.437 -14.336 11.048 1.00 73.50 1175 GLY A C 1
ATOM 8803 O O . GLY A 1 1175 ? -15.011 -14.382 9.954 1.00 73.50 1175 GLY A O 1
ATOM 8804 N N . ALA A 1 1176 ? -13.353 -13.583 11.257 1.00 73.38 1176 ALA A N 1
ATOM 8805 C CA . ALA A 1 1176 ? -12.865 -12.550 10.335 1.00 73.38 1176 ALA A CA 1
ATOM 8806 C C . ALA A 1 1176 ? -12.770 -12.996 8.862 1.00 73.38 1176 ALA A C 1
ATOM 8808 O O . ALA A 1 1176 ? -13.269 -12.317 7.965 1.00 73.38 1176 ALA A O 1
ATOM 8809 N N . ALA A 1 1177 ? -12.205 -14.179 8.597 1.00 76.00 1177 ALA A N 1
ATOM 8810 C CA . ALA A 1 1177 ? -12.071 -14.710 7.238 1.00 76.00 1177 ALA A CA 1
ATOM 8811 C C . ALA A 1 1177 ? -13.421 -14.971 6.535 1.00 76.00 1177 ALA A C 1
ATOM 8813 O O . ALA A 1 1177 ? -13.523 -14.810 5.318 1.00 76.00 1177 ALA A O 1
ATOM 8814 N N . ALA A 1 1178 ? -14.471 -15.336 7.280 1.00 82.56 1178 ALA A N 1
ATOM 8815 C CA . ALA A 1 1178 ? -15.810 -15.548 6.729 1.00 82.56 1178 ALA A CA 1
ATOM 8816 C C . ALA A 1 1178 ? -16.519 -14.217 6.421 1.00 82.56 1178 ALA A C 1
ATOM 8818 O O . ALA A 1 1178 ? -17.185 -14.108 5.388 1.00 82.56 1178 ALA A O 1
ATOM 8819 N N . LEU A 1 1179 ? -16.332 -13.195 7.268 1.00 81.56 1179 LEU A N 1
ATOM 8820 C CA . LEU A 1 1179 ? -16.804 -11.832 6.995 1.00 81.56 1179 LEU A CA 1
ATOM 8821 C C . LEU A 1 1179 ? -16.119 -11.248 5.754 1.00 81.56 1179 LEU A C 1
ATOM 8823 O O . LEU A 1 1179 ? -16.815 -10.792 4.846 1.00 81.56 1179 LEU A O 1
ATOM 8827 N N . LEU A 1 1180 ? -14.788 -11.350 5.658 1.00 79.69 1180 LEU A N 1
ATOM 8828 C CA . LEU A 1 1180 ? -14.036 -10.869 4.498 1.00 79.69 1180 LEU A CA 1
ATOM 8829 C C . LEU A 1 1180 ? -14.449 -11.593 3.209 1.00 79.69 1180 LEU A C 1
ATOM 8831 O O . LEU A 1 1180 ? -14.779 -10.934 2.226 1.00 79.69 1180 LEU A O 1
ATOM 8835 N N . ARG A 1 1181 ? -14.498 -12.936 3.209 1.00 84.25 1181 ARG A N 1
ATOM 8836 C CA . ARG A 1 1181 ? -14.919 -13.721 2.032 1.00 84.25 1181 ARG A CA 1
ATOM 8837 C C . ARG A 1 1181 ? -16.326 -13.333 1.573 1.00 84.25 1181 ARG A C 1
ATOM 8839 O O . ARG A 1 1181 ? -16.552 -13.187 0.376 1.00 84.25 1181 ARG A O 1
ATOM 8846 N N . ARG A 1 1182 ? -17.267 -13.138 2.505 1.00 85.00 1182 ARG A N 1
ATOM 8847 C CA . ARG A 1 1182 ? -18.622 -12.668 2.185 1.00 85.00 1182 ARG A CA 1
ATOM 8848 C C . ARG A 1 1182 ? -18.608 -11.248 1.613 1.00 85.00 1182 ARG A C 1
ATOM 8850 O O . ARG A 1 1182 ? -19.338 -10.991 0.664 1.00 85.00 1182 ARG A O 1
ATOM 8857 N N . SER A 1 1183 ? -17.796 -10.348 2.165 1.00 83.88 1183 SER A N 1
ATOM 8858 C CA . SER A 1 1183 ? -17.711 -8.964 1.692 1.00 83.88 1183 SER A CA 1
ATOM 8859 C C . SER A 1 1183 ? -17.111 -8.878 0.281 1.00 83.88 1183 SER A C 1
ATOM 8861 O O . SER A 1 1183 ? -17.709 -8.264 -0.599 1.00 83.88 1183 SER A O 1
ATOM 8863 N N . LEU A 1 1184 ? -16.024 -9.608 0.003 1.00 83.94 1184 LEU A N 1
ATOM 8864 C CA . LEU A 1 1184 ? -15.439 -9.724 -1.341 1.00 83.94 1184 LEU A CA 1
ATOM 8865 C C . LEU A 1 1184 ? -16.423 -10.316 -2.365 1.00 83.94 1184 LEU A C 1
ATOM 8867 O O . LEU A 1 1184 ? -16.547 -9.786 -3.466 1.00 83.94 1184 LEU A O 1
ATOM 8871 N N . LEU A 1 1185 ? -17.161 -11.374 -2.008 1.00 87.12 1185 LEU A N 1
ATOM 8872 C CA . LEU A 1 1185 ? -18.129 -12.006 -2.917 1.00 87.12 1185 LEU A CA 1
ATOM 8873 C C . LEU A 1 1185 ? -19.379 -11.152 -3.181 1.00 87.12 1185 LEU A C 1
ATOM 8875 O O . LEU A 1 1185 ? -19.923 -11.216 -4.277 1.00 87.12 1185 LEU A O 1
ATOM 8879 N N . VAL A 1 1186 ? -19.855 -10.372 -2.205 1.00 88.62 1186 VAL A N 1
ATOM 8880 C CA . VAL A 1 1186 ? -21.072 -9.552 -2.365 1.00 88.62 1186 VAL A CA 1
ATOM 8881 C C . VAL A 1 1186 ? -20.758 -8.171 -2.938 1.00 88.62 1186 VAL A C 1
ATOM 8883 O O . VAL A 1 1186 ? -21.466 -7.709 -3.825 1.00 88.62 1186 VAL A O 1
ATOM 8886 N N . TYR A 1 1187 ? -19.705 -7.514 -2.452 1.00 88.81 1187 TYR A N 1
ATOM 8887 C CA . TYR A 1 1187 ? -19.419 -6.106 -2.741 1.00 88.81 1187 TYR A CA 1
ATOM 8888 C C . TYR A 1 1187 ? -18.176 -5.898 -3.609 1.00 88.81 1187 TYR A C 1
ATOM 8890 O O . TYR A 1 1187 ? -18.124 -4.914 -4.334 1.00 88.81 1187 TYR A O 1
ATOM 8898 N N . GLY A 1 1188 ? -17.218 -6.832 -3.608 1.00 85.38 1188 GLY A N 1
ATOM 8899 C CA . GLY A 1 1188 ? -16.142 -6.861 -4.604 1.00 85.38 1188 GLY A CA 1
ATOM 8900 C C . GLY A 1 1188 ? -16.672 -7.312 -5.965 1.00 85.38 1188 GLY A C 1
ATOM 8901 O O . GLY A 1 1188 ? -16.762 -6.515 -6.890 1.00 85.38 1188 GLY A O 1
ATOM 8902 N N . VAL A 1 1189 ? -17.121 -8.566 -6.075 1.00 88.50 1189 VAL A N 1
ATOM 8903 C CA . VAL A 1 1189 ? -17.683 -9.104 -7.334 1.00 88.50 1189 VAL A CA 1
ATOM 8904 C C . VAL A 1 1189 ? -18.944 -8.340 -7.761 1.00 88.50 1189 VAL A C 1
ATOM 8906 O O . VAL A 1 1189 ? -19.097 -8.020 -8.937 1.00 88.50 1189 VAL A O 1
ATOM 8909 N N . GLY A 1 1190 ? -19.816 -7.970 -6.814 1.00 88.94 1190 GLY A N 1
ATOM 8910 C CA . GLY A 1 1190 ? -20.958 -7.094 -7.098 1.00 88.94 1190 GLY A CA 1
ATOM 8911 C C . GLY A 1 1190 ? -20.547 -5.686 -7.542 1.00 88.94 1190 GLY A C 1
ATOM 8912 O O . GLY A 1 1190 ? -21.210 -5.117 -8.403 1.00 88.94 1190 GLY A O 1
ATOM 8913 N N . GLY A 1 1191 ? -19.438 -5.156 -7.015 1.00 86.75 1191 GLY A N 1
ATOM 8914 C CA . GLY A 1 1191 ? -18.844 -3.887 -7.440 1.00 86.75 1191 GLY A CA 1
ATOM 8915 C C . GLY A 1 1191 ? -18.289 -3.924 -8.861 1.00 86.75 1191 GLY A C 1
ATOM 8916 O O . GLY A 1 1191 ? -18.420 -2.933 -9.562 1.00 86.75 1191 GLY A O 1
ATOM 8917 N N . VAL A 1 1192 ? -17.773 -5.068 -9.327 1.00 87.06 1192 VAL A N 1
ATOM 8918 C CA . VAL A 1 1192 ? -17.400 -5.253 -10.742 1.00 87.06 1192 VAL A CA 1
ATOM 8919 C C . VAL A 1 1192 ? -18.643 -5.396 -11.629 1.00 87.06 1192 VAL A C 1
ATOM 8921 O O . VAL A 1 1192 ? -18.758 -4.716 -12.642 1.00 87.06 1192 VAL A O 1
ATOM 8924 N N . ILE A 1 1193 ? -19.593 -6.271 -11.278 1.00 92.19 1193 ILE A N 1
ATOM 8925 C CA . ILE A 1 1193 ? -20.707 -6.640 -12.176 1.00 92.19 1193 ILE A CA 1
ATOM 8926 C C . ILE A 1 1193 ? -21.770 -5.533 -12.299 1.00 92.19 1193 ILE A C 1
ATOM 8928 O O . ILE A 1 1193 ? -22.276 -5.289 -13.396 1.00 92.19 1193 ILE A O 1
ATOM 8932 N N . ALA A 1 1194 ? -22.123 -4.854 -11.202 1.00 92.06 1194 ALA A N 1
ATOM 8933 C CA . ALA A 1 1194 ? -23.174 -3.834 -11.202 1.00 92.06 1194 ALA A CA 1
ATOM 8934 C C . ALA A 1 1194 ? -22.951 -2.676 -12.205 1.00 92.06 1194 ALA A C 1
ATOM 8936 O O . ALA A 1 1194 ? -23.903 -2.356 -12.918 1.00 92.06 1194 ALA A O 1
ATOM 8937 N N . PRO A 1 1195 ? -21.758 -2.056 -12.327 1.00 92.06 1195 PRO A N 1
ATOM 8938 C CA . PRO A 1 1195 ? -21.517 -1.001 -13.315 1.00 92.06 1195 PRO A CA 1
ATOM 8939 C C . PRO A 1 1195 ? -21.473 -1.497 -14.759 1.00 92.06 1195 PRO A C 1
ATOM 8941 O O . PRO A 1 1195 ? -21.977 -0.789 -15.622 1.00 92.06 1195 PRO A O 1
ATOM 8944 N N . PHE A 1 1196 ? -20.966 -2.705 -15.047 1.00 92.62 1196 PHE A N 1
ATOM 8945 C CA . PHE A 1 1196 ? -21.049 -3.276 -16.403 1.00 92.62 1196 PHE A CA 1
ATOM 8946 C C . PHE A 1 1196 ? -22.505 -3.337 -16.897 1.00 92.62 1196 PHE A C 1
ATOM 8948 O O . PHE A 1 1196 ? -22.794 -3.008 -18.047 1.00 92.62 1196 PHE A O 1
ATOM 8955 N N . ILE A 1 1197 ? -23.434 -3.707 -16.010 1.00 94.44 1197 ILE A N 1
ATOM 8956 C CA . ILE A 1 1197 ? -24.874 -3.713 -16.295 1.00 94.44 1197 ILE A CA 1
ATOM 8957 C C . ILE A 1 1197 ? -25.430 -2.279 -16.328 1.00 94.44 1197 ILE A C 1
ATOM 8959 O O . ILE A 1 1197 ? -26.128 -1.911 -17.270 1.00 94.44 1197 ILE A O 1
ATOM 8963 N N . GLY A 1 1198 ? -25.116 -1.456 -15.324 1.00 93.75 1198 GLY A N 1
ATOM 8964 C CA . GLY A 1 1198 ? -25.655 -0.103 -15.171 1.00 93.75 1198 GLY A CA 1
ATOM 8965 C C . GLY A 1 1198 ? -25.271 0.844 -16.308 1.00 93.75 1198 GLY A C 1
ATOM 8966 O O . GLY A 1 1198 ? -26.151 1.461 -16.905 1.00 93.75 1198 GLY A O 1
ATOM 8967 N N . ILE A 1 1199 ? -23.983 0.909 -16.657 1.00 94.44 1199 ILE A N 1
ATOM 8968 C CA . ILE A 1 1199 ? -23.471 1.714 -17.776 1.00 94.44 1199 ILE A CA 1
ATOM 8969 C C . ILE A 1 1199 ? -24.135 1.266 -19.083 1.00 94.44 1199 ILE A C 1
ATOM 8971 O O . ILE A 1 1199 ? -24.579 2.115 -19.853 1.00 94.44 1199 ILE A O 1
ATOM 8975 N N . LYS A 1 1200 ? -24.285 -0.048 -19.320 1.00 94.81 1200 LYS A N 1
ATOM 8976 C CA . LYS A 1 1200 ? -24.914 -0.531 -20.557 1.00 94.81 1200 LYS A CA 1
ATOM 8977 C C . LYS A 1 1200 ? -26.420 -0.249 -20.625 1.00 94.81 1200 LYS A C 1
ATOM 8979 O O . LYS A 1 1200 ? -26.920 0.046 -21.706 1.00 94.81 1200 LYS A O 1
ATOM 8984 N N . ILE A 1 1201 ? -27.142 -0.287 -19.502 1.00 94.88 1201 ILE A N 1
ATOM 8985 C CA . ILE A 1 1201 ? -28.558 0.123 -19.452 1.00 94.88 1201 ILE A CA 1
ATOM 8986 C C . ILE A 1 1201 ? -28.706 1.619 -19.770 1.00 94.88 1201 ILE A C 1
ATOM 8988 O O . ILE A 1 1201 ? -29.617 1.990 -20.507 1.00 94.88 1201 ILE A O 1
ATOM 8992 N N . ILE A 1 1202 ? -27.804 2.469 -19.268 1.00 94.12 1202 ILE A N 1
ATOM 8993 C CA . ILE A 1 1202 ? -27.822 3.912 -19.554 1.00 94.12 1202 ILE A CA 1
ATOM 8994 C C . ILE A 1 1202 ? -27.495 4.185 -21.032 1.00 94.12 1202 ILE A C 1
ATOM 8996 O O . ILE A 1 1202 ? -28.221 4.938 -21.674 1.00 94.12 1202 ILE A O 1
ATOM 9000 N N . ASP A 1 1203 ? -26.479 3.525 -21.594 1.00 94.06 1203 ASP A N 1
ATOM 9001 C CA . ASP A 1 1203 ? -26.096 3.625 -23.013 1.00 94.06 1203 ASP A CA 1
ATOM 9002 C C . ASP A 1 1203 ? -27.247 3.228 -23.952 1.00 94.06 1203 ASP A C 1
ATOM 9004 O O . ASP A 1 1203 ? -27.577 3.961 -24.884 1.00 94.06 1203 ASP A O 1
ATOM 9008 N N . LEU A 1 1204 ? -27.930 2.116 -23.652 1.00 91.94 1204 LEU A N 1
ATOM 9009 C CA . LEU A 1 1204 ? -29.130 1.691 -24.380 1.00 91.94 1204 LEU A CA 1
ATOM 9010 C C . LEU A 1 1204 ? -30.292 2.685 -24.223 1.00 91.94 1204 LEU A C 1
ATOM 9012 O O . LEU A 1 1204 ? -31.029 2.907 -25.180 1.00 91.94 1204 LEU A O 1
ATOM 9016 N N . GLY A 1 1205 ? -30.453 3.298 -23.047 1.00 89.94 1205 GLY A N 1
ATOM 9017 C CA . GLY A 1 1205 ? -31.461 4.331 -22.803 1.00 89.94 1205 GLY A CA 1
ATOM 9018 C C . GLY A 1 1205 ? -31.208 5.620 -23.591 1.00 89.94 1205 GLY A C 1
ATOM 9019 O O . GLY A 1 1205 ? -32.138 6.166 -24.178 1.00 89.94 1205 GLY A O 1
ATOM 9020 N N . LEU A 1 1206 ? -29.956 6.082 -23.657 1.00 88.44 1206 LEU A N 1
ATOM 9021 C CA . LEU A 1 1206 ? -29.566 7.266 -24.432 1.00 88.44 1206 LEU A CA 1
ATOM 9022 C C . LEU A 1 1206 ? -29.801 7.058 -25.936 1.00 88.44 1206 LEU A C 1
ATOM 9024 O O . LEU A 1 1206 ? -30.402 7.921 -26.580 1.00 88.44 1206 LEU A O 1
ATOM 9028 N N . ALA A 1 1207 ? -29.410 5.893 -26.463 1.00 85.94 1207 ALA A N 1
ATOM 9029 C CA . ALA A 1 1207 ? -29.645 5.519 -27.857 1.00 85.94 1207 ALA A CA 1
ATOM 9030 C C . ALA A 1 1207 ? -31.147 5.371 -28.179 1.00 85.94 1207 ALA A C 1
ATOM 9032 O O . ALA A 1 1207 ? -31.615 5.848 -29.210 1.00 85.94 1207 ALA A O 1
ATOM 9033 N N . ALA A 1 1208 ? -31.939 4.768 -27.283 1.00 84.25 1208 ALA A N 1
ATOM 9034 C CA . ALA A 1 1208 ? -33.383 4.589 -27.482 1.00 84.25 1208 ALA A CA 1
ATOM 9035 C C . ALA A 1 1208 ? -34.182 5.908 -27.493 1.00 84.25 1208 ALA A C 1
ATOM 9037 O O . ALA A 1 1208 ? -35.259 5.962 -28.084 1.00 84.25 1208 ALA A O 1
ATOM 9038 N N . VAL A 1 1209 ? -33.666 6.966 -26.858 1.00 78.12 1209 VAL A N 1
ATOM 9039 C CA . VAL A 1 1209 ? -34.260 8.318 -26.869 1.00 78.12 1209 VAL A CA 1
ATOM 9040 C C . VAL A 1 1209 ? -33.721 9.169 -28.036 1.00 78.12 1209 VAL A C 1
ATOM 9042 O O . VAL A 1 1209 ? -34.212 10.270 -28.270 1.00 78.12 1209 VAL A O 1
ATOM 9045 N N . GLY A 1 1210 ? -32.744 8.670 -28.805 1.00 72.44 1210 GLY A N 1
ATOM 9046 C CA . GLY A 1 1210 ? -32.125 9.407 -29.912 1.00 72.44 1210 GLY A CA 1
ATOM 9047 C C . GLY A 1 1210 ? -31.261 10.587 -29.457 1.00 72.44 1210 GLY A C 1
ATOM 9048 O O . GLY A 1 1210 ? -31.097 11.552 -30.200 1.00 72.44 1210 GLY A O 1
ATOM 9049 N N . LEU A 1 1211 ? -30.737 10.535 -28.225 1.00 65.56 1211 LEU A N 1
ATOM 9050 C CA . LEU A 1 1211 ? -29.815 11.547 -27.695 1.00 65.56 1211 LEU A CA 1
ATOM 9051 C C . LEU A 1 1211 ? -28.375 11.346 -28.189 1.00 65.56 1211 LEU A C 1
ATOM 9053 O O . LEU A 1 1211 ? -27.592 12.296 -28.141 1.00 65.56 1211 LEU A O 1
ATOM 9057 N N . VAL A 1 1212 ? -28.032 10.129 -28.633 1.00 57.28 1212 VAL A N 1
ATOM 9058 C CA . VAL A 1 1212 ? -26.735 9.739 -29.213 1.00 57.28 1212 VAL A CA 1
ATOM 9059 C C . VAL A 1 1212 ? -26.925 8.618 -30.231 1.00 57.28 1212 VAL A C 1
ATOM 9061 O O . VAL A 1 1212 ? -27.829 7.788 -29.990 1.00 57.28 1212 VAL A O 1
#

Sequence (1212 aa):
MTAIGWVQIVLFFAVVLALTKPLGAYMFRVFEGERQPLPRVFGSVERFTYRLCGVDPARGQTWPVYTFCLLAFSFFGVLVTYGIERLQHVLPLNPQHLAAVEPALAFNTAASFTTNTNWQAYVPETTVSYLTQMAGLAWHNFTSAAAGIAVALVIARGLTRKAGPPGGKTIGNFWVDLIRSTIYVLLPISFFYALFLVSQGVLQNLLPYQEVTTLEGVKQVIAMGPVASQEAIKMLGTNGGGFFNANSAHPFENPTPLSNFVQMVSIFAIPSGLTWTYGRMARDQRQGWALWTAMAVLCIAGVVTLYWAEAHDNPALRGLAQLQQGCGNLEGKETRFGLSASALFATITTDASCGAVNAMHDSFTPLGGLVPLVNIQLGEVIFGGVGAGMYGMLIFVVLTVFIAGLMVGRTPEYLGKKIEAREMKLAMLYVLIFPLLILSLAAWALVVPYGTSSLSNAGPHGLSEILYAFSSGAGNNGSAFAGLNANTLFYNLALGTDMLVGRFLMMIPAIAIAGAMVDKKVTPAGPGTFPTNGGLFVGLLVSVVLIVGALTFFPNPVMFVVEIGSVLTTAIWLRDVFAPSPGAAPTWFTLAVSIWLWFTVVFANFAEAVAEGRGKAQAETLRRMRQDTVARKVRFWPPTDDVPGISNEDIIPASRLKKGDLVIVDAGQIIPGDGEVIDGIASVDESAITGESAPVIRESGGDRSAVTGGTKVLSDRIVARITVDPGESFLDRMIGLVEGAARQKTPNEIALHILLVGLTIVFLFACVTLVPMGLYSGIRLGATAVVALLVCLIPTTIGGLLSAIGIAGMDRLLRKNVLAMSGRAVEAAGDVDTLLLDKTGTITLGNRMASEILPAPGVRVEELADAAQLASLADETPEGRSIVVLLKEKYHLRGRETKGIAHFIPFSAQTRMSGCDLDQRHVRKGAVDAVGDYVKTQGGHMPEELVQTAWRIADAGGTPLAVADGVRVLGLIHLKDVVKGGIAERFARFRAMGIRTVMITGDNPRTAAAIARESGVDDFLAQATPETKMQLIKDEQGKGKLVAMTGDGTNDAPALAQADVGVAMNTGTQAAKEAGNMVDLDSDPTKLLEVVEVGKQLLMTRGTLTTFSIANDVAKYFAILPALFVGVFPELAPLNVMRLASPYSAILSAVVFNAIIIILLIPLALRGVRYRPLGAAALLRRSLLVYGVGGVIAPFIGIKIIDLGLAAVGLV

Radius of gyration: 39.78 Å; chains: 1; bounding box: 100×74×126 Å